Protein AF-A0A7G9YB62-F1 (afdb_monomer_lite)

Radius of gyration: 33.36 Å; chains: 1; bounding box: 78×87×107 Å

pLDDT: mean 81.82, std 16.66, range [33.25, 98.81]

Foldseek 3Di:
DDDPVVVVVVVVVVVVPDDDPVVVVVVVVVVVVVPPDPPPDPDPDDPDDPDLAFAFDFAAQQLEEEEFALPDQFDFPPDDHGGQRVSLRVLQQFQRQDPVPRRTYHYDHFYQPDPPGLQLDQANEFPDQQALQQKAFQDPDDDADRVGFAFALQWWKFKDFCVVFQWPVVQKWKWKADPPPRDIDTDDWDKFADFDDDDPDTDTHHDDPNGMMMTTDRNCVVPAFKIWIWIWTAHPVRHTPDTDTDIHGHLVSMFGHQQYPVRHGRCNSCCRRPLVSVCCQQQPQVNADPVSHGSLLSHFEYEYEASGHQWYFATSLQEQADDVDQQRRFGIAGSQLCQQLSQAPCDPPVPFDWDWAWGDPDPCVVVRTGGTGTGTPSNDFQFDCVQLVLAAPCQPVVVVPDDQDADHHDDAPSVSQVVDDSNSHGHLYAYQYALTSQLSSLLSLLLLCCQAAVAQLLAPVLCVVCVVVVHRDPPDLPVLLVVCNVVVPWDQRSCVSSVHDWADDDPPPVDRQWTWGQFHAPVLPDPDQDDQPPDGDDRGQAGHRVTEGEDQDLCQEDVNPCVHPVNVNSLRSHNKYKGFSDRPPRFHRGDSLQAFRRRQLCSSQQQNYFSSSSRSHGHTGSTHRMHIHHDRSRRHPSVNHDHDPDAWAAPDPVQFDWDWDDAAQFIKTKTKTATDAHSVRRFWWKKKKWKDFVPDPDIDIWIDSHIGSIHMTMGDRHHAQTKMWMWMWIAGSSRRIDTCCVVPNIDIDGHHHPPPDPPPPFPDWFWWDDDPFWTKGDCVPLFLQLFKKKKKWKKFAAALRWAKWKDFVQWTWDWADDPPSKIWTWTGHQADIDIDIDRRPDHGGDIWMWMWIAHVVQGKTFTWIADPVRDIDTPDMDRSGTGRRDGTDDIMIIGDDRGMGIDIMIMISHGHDDDPSNRRDDDRDDDPVVVVVVDD

Secondary structure (DSSP, 8-state):
---HHHHHHHHHHHHHTTS-HHHHHHHHHHHHHHSSS-TT------------PPPPB---GGGEEEEEETT-----TTSPTT-HHHHHHHHHHHHH--TTT----EEEEE--SSTT-GGGSSEE--S--TTTTSEEE-SSS--PPTT---BBTT-EEEEE--TTS-B-GGG-EEEEEETTT--EEE--PEEEEPPEEETTEEE-PPPPTTS-EEEEE-HHHH-SS-EEEEEEEEBTTS-EEEEEEEEEB-GGGEEE-SSTTTS--TTHHHIIIIIHHHHHHHH-GGGS-TTS--HHHH--EEEEETTS-SEEEPPTT------SSTT----EEEHHHHHHTTT--TTTT--PPEEEEEETT-TTGGGTB-EEEEEEGGGS--BSTTT-TTS-TTTTHHHHSS-------PPPHHHHHHHS-GGG---EEEEE--SSHHHHHHHHHHHHHHHHH--GGGSHHHHHHHHHTT-SS---HHHHHHHHHHTT--THHHHHHTTPPP----GGGS------EEEEPGGGS-S------SS-----SEEEEEEE-----TT-BGGGGGGSHHHHHHHTT-SBEEEESSSSTTS----TTTS--HHHHHHHHTBTB-HHHHHHHH-SBSSSSEEEES-TT---BTTT-----SPP--S-GGG-EEEEEEETTEEEEEEE------SSS---BEEEEEEEETT----EEEE--S-BSS-EEEEEEEPTT-EEEEEEEEE-TT--EEEHHHHH-SEEEE---GGGS----PPPPEEPEE-SSEEEE--TT-GGGGTEEEEEEEEE--GGG---EEEEETEEEEEEE-STTEEEEEEEESSS-EEEEEE-SSPTT-EEEEEEEEETTTTEEEEEEE-TTS-EEEEEEE-SS-------EEEEEEE--TT-EEEEEEEESSPPPPPSGGGSS---S--HHHHHHS--

Sequence (936 aa):
MISFDVLILNILSILSKKVSLKKLSCYILSIFFLLAPQGLLAETSDISDVELLLKPFRAGSDQVLVLYNADWRKDVDGSEPGQDSKEVAEYYVRMHTDPITGEKPYLLGLKCVHREKHLNQWVIREKSQDNKNGIVFVGKGKGPKSGEWARDSRHVEIVIDPGKLLIGWDSVEIWCRSDQNVEKKLVSPIISGIPRKKGRKFVYPDIEEDKARCYRFDAHELFKGTVWVIFKAKNRSGKLVRNLKLKYYDRDDFRFSLRGQDGIVDEKHFQEDVAIPVKQFLEDRANALPDGTLLKDHILYIVVCHGLPFSCEGVLGIERGVTSNTGDHGDLGSLEQRLQTLFYDWVRKIVPPVISMYMPGGPDSNKGVRNYRITTAMRYPLVGRRWNPYMHPDAYSFLARKKEVRFINIPHFPEVRKKISPFLFAYGVSRIDGKGPREAKRLIDYSLYASKFLRPEMDRSVRERLKKENKDKIEDLTERLKKAEKENRWGSDEQECLGFRVISSRKRQGILQGIPFLGRPPEDAIDGIGESKDEGNRNYSGFYPGGMDFTVHSSNGWNMGRSSPIWRQVDQGVTMSACGGPAYGGGPHITNATFWDNRILLRYLFRGRDLGECFLLSTYYINWSTSLLGDPLLHPDLSETVLDDTPPRVAGIEDIKIKLKPVMGKYSGTMTIPVISTKFDPEVAKLSVLYSKEGEDIEQTSHWPIYSTQPYVILRNLEPNTTYVYRPVLTDPYGNSTDLTKDFGRLSFRTGSINDEKTSQPSAPRVAKKRSKSWEIDLLRLRKLSEHGTIEVEFIAGENGLMPSIVSENLNLGIEKGQKETIGIFLAVGGPKRKWHLKSPLKEGEKAVLILRWRRFPLTREVLLQAKDGTEFTLAADVRTPWEQKKLRGSIIIKERNQVKILSAKIRDHALPASSEACRIMVPPVDEVAWRNANE

Organism: NCBI:txid2759911

Structure (mmCIF, N/CA/C/O backbone):
data_AF-A0A7G9YB62-F1
#
_entry.id   AF-A0A7G9YB62-F1
#
loop_
_atom_site.group_PDB
_atom_site.id
_atom_site.type_symbol
_atom_site.label_atom_id
_atom_site.label_alt_id
_atom_site.label_comp_id
_atom_site.label_asym_id
_atom_site.label_entity_id
_atom_site.label_seq_id
_atom_site.pdbx_PDB_ins_code
_atom_site.Cartn_x
_atom_site.Cartn_y
_atom_site.Cartn_z
_atom_site.occupancy
_atom_site.B_iso_or_equiv
_atom_site.auth_seq_id
_atom_site.auth_comp_id
_atom_site.auth_asym_id
_atom_site.auth_atom_id
_atom_site.pdbx_PDB_model_num
ATOM 1 N N . MET A 1 1 ? 10.548 -43.958 47.758 1.00 38.34 1 MET A N 1
ATOM 2 C CA . MET A 1 1 ? 9.588 -43.058 47.087 1.00 38.34 1 MET A CA 1
ATOM 3 C C . MET A 1 1 ? 8.482 -42.742 48.078 1.00 38.34 1 MET A C 1
ATOM 5 O O . MET A 1 1 ? 7.785 -43.661 48.482 1.00 38.34 1 MET A O 1
ATOM 9 N N . ILE A 1 2 ? 8.370 -41.496 48.535 1.00 37.69 2 ILE A N 1
ATOM 10 C CA . ILE A 1 2 ? 7.224 -41.048 49.340 1.00 37.69 2 ILE A CA 1
ATOM 11 C C . ILE A 1 2 ? 6.181 -40.545 48.338 1.00 37.69 2 ILE A C 1
ATOM 13 O O . ILE A 1 2 ? 6.526 -39.743 47.471 1.00 37.69 2 ILE A O 1
ATOM 17 N N . SER A 1 3 ? 4.949 -41.062 48.402 1.00 46.03 3 SER A N 1
ATOM 18 C CA . SER A 1 3 ? 3.865 -40.629 47.508 1.00 46.03 3 SER A CA 1
ATOM 19 C C . SER A 1 3 ? 3.613 -39.126 47.686 1.00 46.03 3 SER A C 1
ATOM 21 O O . SER A 1 3 ? 3.644 -38.599 48.802 1.00 46.03 3 SER A O 1
ATOM 23 N N . PHE A 1 4 ? 3.381 -38.436 46.569 1.00 51.47 4 PHE A N 1
ATOM 24 C CA . PHE A 1 4 ? 3.130 -36.994 46.501 1.00 51.47 4 PHE A CA 1
ATOM 25 C C . PHE A 1 4 ? 1.957 -36.561 47.405 1.00 51.47 4 PHE A C 1
ATOM 27 O O . PHE A 1 4 ? 1.976 -35.473 47.984 1.00 51.47 4 PHE A O 1
ATOM 34 N N . ASP A 1 5 ? 0.999 -37.461 47.637 1.00 58.03 5 ASP A N 1
ATOM 35 C CA . ASP A 1 5 ? -0.165 -37.236 48.497 1.00 58.03 5 ASP A CA 1
ATOM 36 C C . ASP A 1 5 ? 0.219 -37.126 49.982 1.00 58.03 5 ASP A C 1
ATOM 38 O O . ASP A 1 5 ? -0.352 -36.325 50.726 1.00 58.03 5 ASP A O 1
ATOM 42 N N . VAL A 1 6 ? 1.256 -37.853 50.415 1.00 61.09 6 VAL A N 1
ATOM 43 C CA . VAL A 1 6 ? 1.770 -37.815 51.797 1.00 61.09 6 VAL A CA 1
ATOM 44 C C . VAL A 1 6 ? 2.523 -36.507 52.076 1.00 61.09 6 VAL A C 1
ATOM 46 O O . VAL A 1 6 ? 2.500 -35.998 53.201 1.00 61.09 6 VAL A O 1
ATOM 49 N N . LEU A 1 7 ? 3.150 -35.912 51.056 1.00 60.59 7 LEU A N 1
ATOM 50 C CA . LEU A 1 7 ? 3.813 -34.610 51.175 1.00 60.59 7 LEU A CA 1
ATOM 51 C C . LEU A 1 7 ? 2.785 -33.472 51.300 1.00 60.59 7 LEU A C 1
ATOM 53 O O . LEU A 1 7 ? 2.936 -32.593 52.151 1.00 60.59 7 LEU A O 1
ATOM 57 N N . ILE A 1 8 ? 1.704 -33.524 50.514 1.00 65.00 8 ILE A N 1
ATOM 58 C CA . ILE A 1 8 ? 0.616 -32.534 50.558 1.00 65.00 8 ILE A CA 1
ATOM 59 C C . ILE A 1 8 ? -0.131 -32.592 51.896 1.00 65.00 8 ILE A C 1
ATOM 61 O O . ILE A 1 8 ? -0.386 -31.548 52.502 1.00 65.00 8 ILE A O 1
ATOM 65 N N . LEU A 1 9 ? -0.422 -33.792 52.407 1.00 63.94 9 LEU A N 1
ATOM 66 C CA . LEU A 1 9 ? -1.101 -33.956 53.696 1.00 63.94 9 LEU A CA 1
ATOM 67 C C . LEU A 1 9 ? -0.257 -33.448 54.877 1.00 63.94 9 LEU A C 1
ATOM 69 O O . LEU A 1 9 ? -0.797 -32.823 55.793 1.00 63.94 9 LEU A O 1
ATOM 73 N N . ASN A 1 10 ? 1.068 -33.614 54.832 1.00 60.91 10 ASN A N 1
ATOM 74 C CA . ASN A 1 10 ? 1.961 -33.066 55.859 1.00 60.91 10 ASN A CA 1
ATOM 75 C C . ASN A 1 10 ? 2.062 -31.533 55.804 1.00 60.91 10 ASN A C 1
ATOM 77 O O . ASN A 1 10 ? 2.041 -30.880 56.849 1.00 60.91 10 ASN A O 1
ATOM 81 N N . ILE A 1 11 ? 2.090 -30.936 54.608 1.00 62.97 11 ILE A N 1
ATOM 82 C CA . ILE A 1 11 ? 2.100 -29.472 54.444 1.00 62.97 11 ILE A CA 1
ATOM 83 C C . ILE A 1 11 ? 0.778 -28.858 54.933 1.00 62.97 11 ILE A C 1
ATOM 85 O O . ILE A 1 11 ? 0.788 -27.848 55.643 1.00 62.97 11 ILE A O 1
ATOM 89 N N . LEU A 1 12 ? -0.360 -29.490 54.632 1.00 59.28 12 LEU A N 1
ATOM 90 C CA . LEU A 1 12 ? -1.677 -29.039 55.096 1.00 59.28 12 LEU A CA 1
ATOM 91 C C . LEU A 1 12 ? -1.842 -29.186 56.619 1.00 59.28 12 LEU A C 1
ATOM 93 O O . LEU A 1 12 ? -2.389 -28.289 57.265 1.00 59.28 12 LEU A O 1
ATOM 97 N N . SER A 1 13 ? -1.299 -30.256 57.209 1.00 57.25 13 SER A N 1
ATOM 98 C CA . SER A 1 13 ? -1.269 -30.463 58.664 1.00 57.25 13 SER A CA 1
ATOM 99 C C . SER A 1 13 ? -0.479 -29.363 59.388 1.00 57.25 13 SER A C 1
ATOM 101 O O . SER A 1 13 ? -0.965 -28.792 60.371 1.00 57.25 13 SER A O 1
ATOM 103 N N . ILE A 1 14 ? 0.688 -28.977 58.853 1.00 62.06 14 ILE A N 1
ATOM 104 C CA . ILE A 1 14 ? 1.547 -27.921 59.416 1.00 62.06 14 ILE A CA 1
ATOM 105 C C . ILE A 1 14 ? 0.903 -26.530 59.278 1.00 62.06 14 ILE A C 1
ATOM 107 O O . ILE A 1 14 ? 0.962 -25.726 60.212 1.00 62.06 14 ILE A O 1
ATOM 111 N N . LEU A 1 15 ? 0.243 -26.245 58.151 1.00 51.72 15 LEU A N 1
ATOM 112 C CA . LEU A 1 15 ? -0.393 -24.946 57.899 1.00 51.72 15 LEU A CA 1
ATOM 113 C C . LEU A 1 15 ? -1.690 -24.737 58.701 1.00 51.72 15 LEU A C 1
ATOM 115 O O . LEU A 1 15 ? -1.999 -23.597 59.060 1.00 51.72 15 LEU A O 1
ATOM 119 N N . SER A 1 16 ? -2.406 -25.810 59.061 1.00 50.75 16 SER A N 1
ATOM 120 C CA . SER A 1 16 ? -3.647 -25.722 59.851 1.00 50.75 16 SER A CA 1
ATOM 121 C C . SER A 1 16 ? -3.439 -25.250 61.299 1.00 50.75 16 SER A C 1
ATOM 123 O O . SER A 1 16 ? -4.364 -24.718 61.910 1.00 50.75 16 SER A O 1
ATOM 125 N N . LYS A 1 17 ? -2.221 -25.377 61.850 1.00 49.78 17 LYS A N 1
ATOM 126 C CA . LYS A 1 17 ? -1.939 -25.069 63.264 1.00 49.78 17 LYS A CA 1
ATOM 127 C C . LYS A 1 17 ? -1.502 -23.626 63.548 1.00 49.78 17 LYS A C 1
ATOM 129 O O . LYS A 1 17 ? -1.354 -23.282 64.717 1.00 49.78 17 LYS A O 1
ATOM 134 N N . LYS A 1 18 ? -1.274 -22.769 62.539 1.00 49.22 18 LYS A N 1
ATOM 135 C CA . LYS A 1 18 ? -0.684 -21.426 62.773 1.00 49.22 18 LYS A CA 1
ATOM 136 C C . LYS A 1 18 ? -1.293 -20.242 62.013 1.00 49.22 18 LYS A C 1
ATOM 138 O O . LYS A 1 18 ? -0.801 -19.127 62.183 1.00 49.22 18 LYS A O 1
ATOM 143 N N . VAL A 1 19 ? -2.348 -20.406 61.209 1.00 50.47 19 VAL A N 1
ATOM 144 C CA . VAL A 1 19 ? -2.863 -19.292 60.384 1.00 50.47 19 VAL A CA 1
ATOM 145 C C . VAL A 1 19 ? -4.393 -19.217 60.380 1.00 50.47 19 VAL A C 1
ATOM 147 O O . VAL A 1 19 ? -5.081 -20.195 60.117 1.00 50.47 19 VAL A O 1
ATOM 150 N N . SER A 1 20 ? -4.928 -18.017 60.637 1.00 64.12 20 SER A N 1
ATOM 151 C CA . SER A 1 20 ? -6.359 -17.685 60.536 1.00 64.12 20 SER A CA 1
ATOM 152 C C . SER A 1 20 ? -6.931 -18.004 59.143 1.00 64.12 20 SER A C 1
ATOM 154 O O . SER A 1 20 ? -6.343 -17.618 58.126 1.00 64.12 20 SER A O 1
ATOM 156 N N . LEU A 1 21 ? -8.112 -18.644 59.103 1.00 47.41 21 LEU A N 1
ATOM 157 C CA . LEU A 1 21 ? -8.792 -19.137 57.890 1.00 47.41 21 LEU A CA 1
ATOM 158 C C . LEU A 1 21 ? -8.896 -18.106 56.747 1.00 47.41 21 LEU A C 1
ATOM 160 O O . LEU A 1 21 ? -8.857 -18.484 55.576 1.00 47.41 21 LEU A O 1
ATOM 164 N N . LYS A 1 22 ? -8.966 -16.799 57.044 1.00 45.22 22 LYS A N 1
ATOM 165 C CA . LYS A 1 22 ? -9.029 -15.752 56.005 1.00 45.22 22 LYS A CA 1
ATOM 166 C C . LYS A 1 22 ? -7.730 -15.604 55.202 1.00 45.22 22 LYS A C 1
ATOM 168 O O . LYS A 1 22 ? -7.796 -15.264 54.024 1.00 45.22 22 LYS A O 1
ATOM 173 N N . LYS A 1 23 ? -6.561 -15.894 55.788 1.00 48.28 23 LYS A N 1
ATOM 174 C CA . LYS A 1 23 ? -5.263 -15.853 55.082 1.00 48.28 23 LYS A CA 1
ATOM 175 C C . LYS A 1 23 ? -4.967 -17.141 54.304 1.00 48.28 23 LYS A C 1
ATOM 177 O O . LYS A 1 23 ? -4.217 -17.090 53.332 1.00 48.28 23 LYS A O 1
ATOM 182 N N . LEU A 1 24 ? -5.593 -18.260 54.678 1.00 49.50 24 LEU A N 1
ATOM 183 C CA . LEU A 1 24 ? -5.421 -19.550 54.004 1.00 49.50 24 LEU A CA 1
ATOM 184 C C . LEU A 1 24 ? -6.049 -19.550 52.596 1.00 49.50 24 LEU A C 1
ATOM 186 O O . LEU A 1 24 ? -5.453 -20.090 51.668 1.00 49.50 24 LEU A O 1
ATOM 190 N N . SER A 1 25 ? -7.184 -18.859 52.399 1.00 46.94 25 SER A N 1
ATOM 191 C CA . SER A 1 25 ? -7.828 -18.782 51.073 1.00 46.94 25 SER A CA 1
ATOM 192 C C . SER A 1 25 ? -6.983 -18.029 50.034 1.00 46.94 25 SER A C 1
ATOM 194 O O . SER A 1 25 ? -6.890 -18.469 48.892 1.00 46.94 25 SER A O 1
ATOM 196 N N . CYS A 1 26 ? -6.269 -16.969 50.434 1.00 45.75 26 CYS A N 1
ATOM 197 C CA . CYS A 1 26 ? -5.375 -16.232 49.534 1.00 45.75 26 CYS A CA 1
ATOM 198 C C . CYS A 1 26 ? -4.106 -17.026 49.173 1.00 45.75 26 CYS A C 1
ATOM 200 O O . CYS A 1 26 ? -3.602 -16.898 48.057 1.00 45.75 26 CYS A O 1
ATOM 202 N N . TYR A 1 27 ? -3.598 -17.864 50.084 1.00 50.22 27 TYR A N 1
ATOM 203 C CA . TYR A 1 27 ? -2.421 -18.703 49.825 1.00 50.22 27 TYR A CA 1
ATOM 204 C C . TYR A 1 27 ? -2.749 -19.916 48.945 1.00 50.22 27 TYR A C 1
ATOM 206 O O . TYR A 1 27 ? -1.989 -20.219 48.029 1.00 50.22 27 TYR A O 1
ATOM 214 N N . ILE A 1 28 ? -3.906 -20.554 49.148 1.00 55.28 28 ILE A N 1
ATOM 215 C CA . ILE A 1 28 ? -4.356 -21.685 48.319 1.00 55.28 28 ILE A CA 1
ATOM 216 C C . ILE A 1 28 ? -4.649 -21.227 46.880 1.00 55.28 28 ILE A C 1
ATOM 218 O O . ILE A 1 28 ? -4.241 -21.902 45.938 1.00 55.28 28 ILE A O 1
ATOM 222 N N . LEU A 1 29 ? -5.246 -20.041 46.691 1.00 45.88 29 LEU A N 1
ATOM 223 C CA . LEU A 1 29 ? -5.448 -19.449 45.358 1.00 45.88 29 LEU A CA 1
ATOM 224 C C . LEU A 1 29 ? -4.134 -19.082 44.651 1.00 45.88 29 LEU A C 1
ATOM 226 O O . LEU A 1 29 ? -4.049 -19.190 43.431 1.00 45.88 29 LEU A O 1
ATOM 230 N N . SER A 1 30 ? -3.100 -18.695 45.403 1.00 45.25 30 SER A N 1
ATOM 231 C CA . SER A 1 30 ? -1.781 -18.371 44.840 1.00 45.25 30 SER A CA 1
ATOM 232 C C . SER A 1 30 ? -0.988 -19.627 44.452 1.00 45.25 30 SER A C 1
ATOM 234 O O . SER A 1 30 ? -0.287 -19.618 43.445 1.00 45.25 30 SER A O 1
ATOM 236 N N . ILE A 1 31 ? -1.139 -20.725 45.203 1.00 48.31 31 ILE A N 1
ATOM 237 C CA . ILE A 1 31 ? -0.506 -22.021 44.906 1.00 48.31 31 ILE A CA 1
ATOM 238 C C . ILE A 1 31 ? -1.196 -22.714 43.719 1.00 48.31 31 ILE A C 1
ATOM 240 O O . ILE A 1 31 ? -0.510 -23.259 42.857 1.00 48.31 31 ILE A O 1
ATOM 244 N N . PHE A 1 32 ? -2.525 -22.610 43.590 1.00 45.00 32 PHE A N 1
ATOM 245 C CA . PHE A 1 32 ? -3.248 -23.121 42.415 1.00 45.00 32 PHE A CA 1
ATOM 246 C C . PHE A 1 32 ? -2.905 -22.371 41.117 1.00 45.00 32 PHE A C 1
ATOM 248 O O . PHE A 1 32 ? -2.881 -22.984 40.053 1.00 45.00 32 PHE A O 1
ATOM 255 N N . PHE A 1 33 ? -2.577 -21.075 41.189 1.00 44.78 33 PHE A N 1
ATOM 256 C CA . PHE A 1 33 ? -2.125 -20.299 40.024 1.00 44.78 33 PHE A CA 1
ATOM 257 C C . PHE A 1 33 ? -0.659 -20.545 39.636 1.00 44.78 33 PHE A C 1
ATOM 259 O O . PHE A 1 33 ? -0.267 -20.225 38.516 1.00 44.78 33 PHE A O 1
ATOM 266 N N . LEU A 1 34 ? 0.146 -21.118 40.535 1.00 41.97 34 LEU A N 1
ATOM 267 C CA . LEU A 1 34 ? 1.539 -21.493 40.269 1.00 41.97 34 LEU A CA 1
ATOM 268 C C . LEU A 1 34 ? 1.695 -22.948 39.794 1.00 41.97 34 LEU A C 1
ATOM 270 O O . LEU A 1 34 ? 2.742 -23.280 39.247 1.00 41.97 34 LEU A O 1
ATOM 274 N N . LEU A 1 35 ? 0.670 -23.798 39.950 1.00 39.25 35 LEU A N 1
ATOM 275 C CA . LEU A 1 35 ? 0.743 -25.239 39.657 1.00 39.25 35 LEU A CA 1
ATOM 276 C C . LEU A 1 35 ? -0.116 -25.727 38.470 1.00 39.25 35 LEU A C 1
ATOM 278 O O . LEU A 1 35 ? -0.207 -26.931 38.245 1.00 39.25 35 LEU A O 1
ATOM 282 N N . ALA A 1 36 ? -0.675 -24.840 37.641 1.00 35.72 36 ALA A N 1
ATOM 283 C CA . ALA A 1 36 ? -1.277 -25.223 36.356 1.00 35.72 36 ALA A CA 1
ATOM 284 C C . ALA A 1 36 ? -0.990 -24.160 35.272 1.00 35.72 36 ALA A C 1
ATOM 286 O O . ALA A 1 36 ? -1.405 -23.017 35.469 1.00 35.72 36 ALA A O 1
ATOM 287 N N . PRO A 1 37 ? -0.314 -24.462 34.134 1.00 42.97 37 PRO A N 1
ATOM 288 C CA . PRO A 1 37 ? 0.098 -25.759 33.588 1.00 42.97 37 PRO A CA 1
ATOM 289 C C . PRO A 1 37 ? 1.634 -25.930 33.522 1.00 42.97 37 PRO A C 1
ATOM 291 O O . PRO A 1 37 ? 2.310 -25.253 32.750 1.00 42.97 37 PRO A O 1
ATOM 294 N N . GLN A 1 38 ? 2.186 -26.890 34.270 1.00 37.06 38 GLN A N 1
ATOM 295 C CA . GLN A 1 38 ? 3.526 -27.457 34.006 1.00 37.06 38 GLN A CA 1
ATOM 296 C C . GLN A 1 38 ? 3.478 -28.939 33.584 1.00 37.06 38 GLN A C 1
ATOM 298 O O . GLN A 1 38 ? 4.510 -29.574 33.414 1.00 37.06 38 GLN A O 1
ATOM 303 N N . GLY A 1 39 ? 2.288 -29.493 33.336 1.00 33.38 39 GLY A N 1
ATOM 304 C CA . GLY A 1 39 ? 2.102 -30.881 32.893 1.00 33.38 39 GLY A CA 1
ATOM 305 C C . GLY A 1 39 ? 2.281 -31.104 31.388 1.00 33.38 39 GLY A C 1
ATOM 306 O O . GLY A 1 39 ? 1.464 -31.801 30.795 1.00 33.38 39 GLY A O 1
ATOM 307 N N . LEU A 1 40 ? 3.282 -30.480 30.755 1.00 37.03 40 LEU A N 1
ATOM 308 C CA . LEU A 1 40 ? 3.636 -30.768 29.356 1.00 37.03 40 LEU A CA 1
ATOM 309 C C . LEU A 1 40 ? 5.114 -30.481 29.033 1.00 37.03 40 LEU A C 1
ATOM 311 O O . LEU A 1 40 ? 5.416 -29.981 27.959 1.00 37.03 40 LEU A O 1
ATOM 315 N N . LEU A 1 41 ? 6.040 -30.728 29.966 1.00 39.62 41 LEU A N 1
ATOM 316 C CA . LEU A 1 41 ? 7.488 -30.629 29.721 1.00 39.62 41 LEU A CA 1
ATOM 317 C C . LEU A 1 41 ? 8.256 -31.578 30.658 1.00 39.62 41 LEU A C 1
ATOM 319 O O . LEU A 1 41 ? 8.868 -31.121 31.618 1.00 39.62 41 LEU A O 1
ATOM 323 N N . ALA A 1 42 ? 8.205 -32.890 30.416 1.00 39.88 42 ALA A N 1
ATOM 324 C CA . ALA A 1 42 ? 9.139 -33.841 31.030 1.00 39.88 42 ALA A CA 1
ATOM 325 C C . ALA A 1 42 ? 9.167 -35.186 30.281 1.00 39.88 42 ALA A C 1
ATOM 327 O O . ALA A 1 42 ? 8.807 -36.214 30.835 1.00 39.88 42 ALA A O 1
ATOM 328 N N . GLU A 1 43 ? 9.626 -35.167 29.031 1.00 36.06 43 GLU A N 1
ATOM 329 C CA . GLU A 1 43 ? 10.357 -36.288 28.424 1.00 36.06 43 GLU A CA 1
ATOM 330 C C . GLU A 1 43 ? 11.536 -35.678 27.660 1.00 36.06 43 GLU A C 1
ATOM 332 O O . GLU A 1 43 ? 11.480 -35.405 26.466 1.00 36.06 43 GLU A O 1
ATOM 337 N N . THR A 1 44 ? 12.598 -35.351 28.393 1.00 42.25 44 THR A N 1
ATOM 338 C CA . THR A 1 44 ? 13.920 -35.091 27.817 1.00 42.25 44 THR A CA 1
ATOM 339 C C . THR A 1 44 ? 14.678 -36.412 27.802 1.00 42.25 44 THR A C 1
ATOM 341 O O . THR A 1 44 ? 15.540 -36.654 28.644 1.00 42.25 44 THR A O 1
ATOM 344 N N . SER A 1 45 ? 14.294 -37.294 26.884 1.00 37.66 45 SER A N 1
ATOM 345 C CA . SER A 1 45 ? 15.210 -38.283 26.321 1.00 37.66 45 SER A CA 1
ATOM 346 C C . SER A 1 45 ? 16.028 -37.585 25.238 1.00 37.66 45 SER A C 1
ATOM 348 O O . SER A 1 45 ? 15.444 -36.848 24.446 1.00 37.66 45 SER A O 1
ATOM 350 N N . ASP A 1 46 ? 17.343 -37.797 25.237 1.00 39.25 46 ASP A N 1
ATOM 351 C CA . ASP A 1 46 ? 18.325 -37.366 24.234 1.00 39.25 46 ASP A CA 1
ATOM 352 C C . ASP A 1 46 ? 17.739 -37.042 22.845 1.00 39.25 46 ASP A C 1
ATOM 354 O O . ASP A 1 46 ? 17.661 -37.897 21.962 1.00 39.25 46 ASP A O 1
ATOM 358 N N . ILE A 1 47 ? 17.377 -35.774 22.624 1.00 42.31 47 ILE A N 1
ATOM 359 C CA . ILE A 1 47 ? 17.247 -35.211 21.278 1.00 42.31 47 ILE A CA 1
ATOM 360 C C . ILE A 1 47 ? 18.658 -34.779 20.895 1.00 42.31 47 ILE A C 1
ATOM 362 O O . ILE A 1 47 ? 19.037 -33.614 21.009 1.00 42.31 47 ILE A O 1
ATOM 366 N N . SER A 1 48 ? 19.456 -35.768 20.511 1.00 37.62 48 SER A N 1
ATOM 367 C CA . SER A 1 48 ? 20.608 -35.541 19.651 1.00 37.62 48 SER A CA 1
ATOM 368 C C . SER A 1 48 ? 20.098 -34.875 18.372 1.00 37.62 48 SER A C 1
ATOM 370 O O . SER A 1 48 ? 19.234 -35.421 17.694 1.00 37.62 48 SER A O 1
ATOM 372 N N . ASP A 1 49 ? 20.557 -33.650 18.119 1.00 39.19 49 ASP A N 1
ATOM 373 C CA . ASP A 1 49 ? 20.674 -33.010 16.803 1.00 39.19 49 ASP A CA 1
ATOM 374 C C . ASP A 1 49 ? 19.544 -33.245 15.778 1.00 39.19 49 ASP A C 1
ATOM 376 O O . ASP A 1 49 ? 19.796 -33.340 14.577 1.00 39.19 49 ASP A O 1
ATOM 380 N N . VAL A 1 50 ? 18.274 -33.275 16.202 1.00 43.91 50 VAL A N 1
ATOM 381 C CA . VAL A 1 50 ? 17.161 -33.085 15.265 1.00 43.91 50 VAL A CA 1
ATOM 382 C C . VAL A 1 50 ? 17.192 -31.614 14.886 1.00 43.91 50 VAL A C 1
ATOM 384 O O . VAL A 1 50 ? 16.704 -30.761 15.630 1.00 43.91 50 VAL A O 1
ATOM 387 N N . GLU A 1 51 ? 17.856 -31.335 13.765 1.00 51.16 51 GLU A N 1
ATOM 388 C CA . GLU A 1 51 ? 17.995 -30.029 13.136 1.00 51.16 51 GLU A CA 1
ATOM 389 C C . GLU A 1 51 ? 16.750 -29.166 13.387 1.00 51.16 51 GLU A C 1
ATOM 391 O O . GLU A 1 51 ? 15.666 -29.402 12.851 1.00 51.16 51 GLU A O 1
ATOM 396 N N . LEU A 1 52 ? 16.924 -28.121 14.202 1.00 53.00 52 LEU A N 1
ATOM 397 C CA . LEU A 1 52 ? 15.977 -27.021 14.415 1.00 53.00 52 LEU A CA 1
ATOM 398 C C . LEU A 1 52 ? 15.781 -26.184 13.132 1.00 53.00 52 LEU A C 1
ATOM 400 O O . LEU A 1 52 ? 15.488 -24.993 13.211 1.00 53.00 52 LEU A O 1
ATOM 404 N N . LEU A 1 53 ? 15.954 -26.779 11.952 1.00 65.19 53 LEU A N 1
ATOM 405 C CA . LEU A 1 53 ? 15.811 -26.104 10.679 1.00 65.19 53 LEU A CA 1
ATOM 406 C C . LEU A 1 53 ? 14.340 -25.772 10.448 1.00 65.19 53 LEU A C 1
ATOM 408 O O . LEU A 1 53 ? 13.425 -26.594 10.596 1.00 65.19 53 LEU A O 1
ATOM 412 N N . LEU A 1 54 ? 14.115 -24.509 10.111 1.00 79.19 54 LEU A N 1
ATOM 413 C CA . LEU A 1 54 ? 12.804 -24.020 9.748 1.00 79.19 54 LEU A CA 1
ATOM 414 C C . LEU A 1 54 ? 12.383 -24.688 8.443 1.00 79.19 54 LEU A C 1
ATOM 416 O O . LEU A 1 54 ? 13.048 -24.534 7.427 1.00 79.19 54 LEU A O 1
ATOM 420 N N . LYS A 1 55 ? 11.274 -25.428 8.467 1.00 83.50 55 LYS A N 1
ATOM 421 C CA . LYS A 1 55 ? 10.776 -26.082 7.254 1.00 83.50 55 LYS A CA 1
ATOM 422 C C . LYS A 1 55 ? 10.216 -25.026 6.298 1.00 83.50 55 LYS A C 1
ATOM 424 O O . LYS A 1 55 ? 9.344 -24.279 6.767 1.00 83.50 55 LYS A O 1
ATOM 429 N N . PRO A 1 56 ? 10.640 -24.972 5.024 1.00 90.12 56 PRO A N 1
ATOM 430 C CA . PRO A 1 56 ? 10.016 -24.108 4.027 1.00 90.12 56 PRO A CA 1
ATOM 431 C C . PRO A 1 56 ? 8.549 -24.504 3.831 1.00 90.12 56 PRO A C 1
ATOM 433 O O . PRO A 1 56 ? 8.155 -25.640 4.109 1.00 90.12 56 PRO A O 1
ATOM 436 N N . PHE A 1 57 ? 7.727 -23.551 3.406 1.00 92.25 57 PHE A N 1
ATOM 437 C CA . PHE A 1 57 ? 6.315 -23.751 3.101 1.00 92.25 57 PHE A CA 1
ATOM 438 C C . PHE A 1 57 ? 5.931 -22.881 1.916 1.00 92.25 57 PHE A C 1
ATOM 440 O O . PHE A 1 57 ? 6.083 -21.659 1.969 1.00 92.25 57 PHE A O 1
ATOM 447 N N . ARG A 1 58 ? 5.361 -23.531 0.905 1.00 93.62 58 ARG A N 1
ATOM 448 C CA . ARG A 1 58 ? 4.829 -22.889 -0.284 1.00 93.62 58 ARG A CA 1
ATOM 449 C C . ARG A 1 58 ? 3.396 -23.346 -0.494 1.00 93.62 58 ARG A C 1
ATOM 451 O O . ARG A 1 58 ? 3.142 -24.540 -0.656 1.00 93.62 58 ARG A O 1
ATOM 458 N N . ALA A 1 59 ? 2.475 -22.399 -0.502 1.00 95.31 59 ALA A N 1
ATOM 459 C CA . ALA A 1 59 ? 1.086 -22.648 -0.815 1.00 95.31 59 ALA A CA 1
ATOM 460 C C . ALA A 1 59 ? 0.918 -23.047 -2.288 1.00 95.31 59 ALA A C 1
ATOM 462 O O . ALA A 1 59 ? 1.604 -22.545 -3.187 1.00 95.31 59 ALA A O 1
ATOM 463 N N . GLY A 1 60 ? -0.037 -23.945 -2.521 1.00 94.56 60 GLY A N 1
ATOM 464 C CA . GLY A 1 60 ? -0.506 -24.307 -3.851 1.00 94.56 60 GLY A CA 1
ATOM 465 C C . GLY A 1 60 ? -1.113 -23.108 -4.575 1.00 94.56 60 GLY A C 1
ATOM 466 O O . GLY A 1 60 ? -1.579 -22.141 -3.968 1.00 94.56 60 GLY A O 1
ATOM 467 N N . SER A 1 61 ? -1.126 -23.173 -5.905 1.00 95.25 61 SER A N 1
ATOM 468 C CA . SER A 1 61 ? -1.656 -22.071 -6.725 1.00 95.25 61 SER A CA 1
ATOM 469 C C . SER A 1 61 ? -3.167 -21.919 -6.536 1.00 95.25 61 SER A C 1
ATOM 471 O O . SER A 1 61 ? -3.697 -20.813 -6.558 1.00 95.25 61 SER A O 1
ATOM 473 N N . ASP A 1 62 ? -3.847 -23.029 -6.278 1.00 97.19 62 ASP A N 1
ATOM 474 C CA . ASP A 1 62 ? -5.263 -23.140 -5.945 1.00 97.19 62 ASP A CA 1
ATOM 475 C C . ASP A 1 62 ? -5.587 -22.776 -4.479 1.00 97.19 62 ASP A C 1
ATOM 477 O O . ASP A 1 62 ? -6.749 -22.658 -4.109 1.00 97.19 62 ASP A O 1
ATOM 481 N N . GLN A 1 63 ? -4.594 -22.501 -3.630 1.00 97.81 63 GLN A N 1
ATOM 482 C CA . GLN A 1 63 ? -4.813 -22.042 -2.250 1.00 97.81 63 GLN A CA 1
ATOM 483 C C . GLN A 1 63 ? -4.995 -20.518 -2.140 1.00 97.81 63 GLN A C 1
ATOM 485 O O . GLN A 1 63 ? -4.968 -19.953 -1.038 1.00 97.81 63 GLN A O 1
ATOM 490 N N . VAL A 1 64 ? -5.198 -19.840 -3.273 1.00 98.44 64 VAL A N 1
ATOM 491 C CA . VAL A 1 64 ? -5.340 -18.385 -3.373 1.00 98.44 64 VAL A CA 1
ATOM 492 C C . VAL A 1 64 ? -6.676 -18.003 -4.000 1.00 98.44 64 VAL A C 1
ATOM 494 O O . VAL A 1 64 ? -7.058 -18.520 -5.049 1.00 98.44 64 VAL A O 1
ATOM 497 N N . LEU A 1 65 ? -7.364 -17.044 -3.377 1.00 98.81 65 LEU A N 1
ATOM 498 C CA . LEU A 1 65 ? -8.535 -16.371 -3.936 1.00 98.81 65 LEU A CA 1
ATOM 499 C C . LEU A 1 65 ? -8.170 -14.944 -4.357 1.00 98.81 65 LEU A C 1
ATOM 501 O O . LEU A 1 65 ? -7.789 -14.119 -3.530 1.00 98.81 65 LEU A O 1
ATOM 505 N N . VAL A 1 66 ? -8.348 -14.632 -5.634 1.00 98.75 66 VAL A N 1
ATOM 506 C CA . VAL A 1 66 ? -8.098 -13.316 -6.222 1.00 98.75 66 VAL A CA 1
ATOM 507 C C . VAL A 1 66 ? -9.413 -12.559 -6.372 1.00 98.75 66 VAL A C 1
ATOM 509 O O . VAL A 1 66 ? -10.340 -13.014 -7.044 1.00 98.75 66 VAL A O 1
ATOM 512 N N . LEU A 1 67 ? -9.487 -11.380 -5.759 1.00 98.75 67 LEU A N 1
ATOM 513 C CA . LEU A 1 67 ? -10.639 -10.486 -5.811 1.00 98.75 67 LEU A CA 1
ATOM 514 C C . LEU A 1 67 ? -10.356 -9.320 -6.754 1.00 98.75 67 LEU A C 1
ATOM 516 O O . LEU A 1 67 ? -9.359 -8.615 -6.595 1.00 98.75 67 LEU A O 1
ATOM 520 N N . TYR A 1 68 ? -11.278 -9.060 -7.677 1.00 97.81 68 TYR A N 1
ATOM 521 C CA . TYR A 1 68 ? -11.229 -7.886 -8.550 1.00 97.81 68 TYR A CA 1
ATOM 522 C C . TYR A 1 68 ? -12.565 -7.145 -8.566 1.00 97.81 68 TYR A C 1
ATOM 524 O O . TYR A 1 68 ? -13.618 -7.706 -8.266 1.00 97.81 68 TYR A O 1
ATOM 532 N N . ASN A 1 69 ? -12.531 -5.861 -8.909 1.00 96.31 69 ASN A N 1
ATOM 533 C CA . ASN A 1 69 ? -13.721 -5.030 -9.023 1.00 96.31 69 ASN A CA 1
ATOM 534 C C . ASN A 1 69 ? -14.316 -5.190 -10.421 1.00 96.31 69 ASN A C 1
ATOM 536 O O . ASN A 1 69 ? -13.843 -4.553 -11.358 1.00 96.31 69 ASN A O 1
ATOM 540 N N . ALA A 1 70 ? -15.364 -5.996 -10.570 1.00 95.19 70 ALA A N 1
ATOM 541 C CA . ALA A 1 70 ? -16.016 -6.248 -11.852 1.00 95.19 70 ALA A CA 1
ATOM 542 C C . ALA A 1 70 ? -16.786 -5.032 -12.414 1.00 95.19 70 ALA A C 1
ATOM 544 O O . ALA A 1 70 ? -17.088 -5.018 -13.607 1.00 95.19 70 ALA A O 1
ATOM 545 N N . ASP A 1 71 ? -17.051 -4.001 -11.603 1.00 91.00 71 ASP A N 1
ATOM 546 C CA . ASP A 1 71 ? -17.676 -2.737 -12.025 1.00 91.00 71 ASP A CA 1
ATOM 547 C C . ASP A 1 71 ? -16.668 -1.644 -12.409 1.00 91.00 71 ASP A C 1
ATOM 549 O O . ASP A 1 71 ? -17.059 -0.518 -12.769 1.00 91.00 71 ASP A O 1
ATOM 553 N N . TRP A 1 72 ? -15.371 -1.947 -12.338 1.00 88.50 72 TRP A N 1
ATOM 554 C CA . TRP A 1 72 ? -14.327 -1.035 -12.772 1.00 88.50 72 TRP A CA 1
ATOM 555 C C . TRP A 1 72 ? -14.392 -0.836 -14.288 1.00 88.50 72 TRP A C 1
ATOM 557 O O . TRP A 1 72 ? -14.430 -1.793 -15.053 1.00 88.50 72 TRP A O 1
ATOM 567 N N . ARG A 1 73 ? -14.441 0.429 -14.717 1.00 81.69 73 ARG A N 1
ATOM 568 C CA . ARG A 1 73 ? -14.544 0.830 -16.135 1.00 81.69 73 ARG A CA 1
ATOM 569 C C . ARG A 1 73 ? -13.544 1.915 -16.523 1.00 81.69 73 ARG A C 1
ATOM 571 O O . ARG A 1 73 ? -13.768 2.642 -17.489 1.00 81.69 73 ARG A O 1
ATOM 578 N N . LYS A 1 74 ? -12.553 2.166 -15.668 1.00 75.50 74 LYS A N 1
ATOM 579 C CA . LYS A 1 74 ? -11.499 3.121 -15.999 1.00 75.50 74 LYS A CA 1
ATOM 580 C C . LYS A 1 74 ? -10.410 2.346 -16.714 1.00 75.50 74 LYS A C 1
ATOM 582 O O . LYS A 1 74 ? -10.031 1.296 -16.210 1.00 75.50 74 LYS A O 1
ATOM 587 N N . ASP A 1 75 ? -9.930 2.949 -17.791 1.00 69.94 75 ASP A N 1
ATOM 588 C CA . ASP A 1 75 ? -8.740 2.526 -18.508 1.00 69.94 75 ASP A CA 1
ATOM 589 C C . ASP A 1 75 ? -7.675 3.598 -18.285 1.00 69.94 75 ASP A C 1
ATOM 591 O O . ASP A 1 75 ? -7.943 4.803 -18.431 1.00 69.94 75 ASP A O 1
ATOM 595 N N . VAL A 1 76 ? -6.475 3.180 -17.909 1.00 69.31 76 VAL A N 1
ATOM 596 C CA . VAL A 1 76 ? -5.308 4.062 -17.829 1.00 69.31 76 VAL A CA 1
ATOM 597 C C . VAL A 1 76 ? -4.370 3.801 -19.002 1.00 69.31 76 VAL A C 1
ATOM 599 O O . VAL A 1 76 ? -4.291 2.704 -19.536 1.00 69.31 76 VAL A O 1
ATOM 602 N N . ASP A 1 77 ? -3.623 4.820 -19.429 1.00 57.91 77 ASP A N 1
ATOM 603 C CA . ASP A 1 77 ? -2.680 4.653 -20.541 1.00 57.91 77 ASP A CA 1
ATOM 604 C C . ASP A 1 77 ? -1.705 3.484 -20.292 1.00 57.91 77 ASP A C 1
ATOM 606 O O . ASP A 1 77 ? -0.947 3.496 -19.321 1.00 57.91 77 ASP A O 1
ATOM 610 N N . GLY A 1 78 ? -1.705 2.510 -21.209 1.00 58.75 78 GLY A N 1
ATOM 611 C CA . GLY A 1 78 ? -0.870 1.306 -21.140 1.00 58.75 78 GLY A CA 1
ATOM 612 C C . GLY A 1 78 ? -1.579 0.047 -20.632 1.00 58.75 78 GLY A C 1
ATOM 613 O O . GLY A 1 78 ? -0.912 -0.977 -20.532 1.00 58.75 78 GLY A O 1
ATOM 614 N N . SER A 1 79 ? -2.878 0.116 -20.327 1.00 67.31 79 SER A N 1
ATOM 615 C CA . SER A 1 79 ? -3.731 -1.042 -20.043 1.00 67.31 79 SER A CA 1
ATOM 616 C C . SER A 1 79 ? -4.476 -1.547 -21.282 1.00 67.31 79 SER A C 1
ATOM 618 O O . SER A 1 79 ? -4.528 -0.864 -22.315 1.00 67.31 79 SER A O 1
ATOM 620 N N . GLU A 1 80 ? -5.034 -2.753 -21.183 1.00 72.75 80 GLU A N 1
ATOM 621 C CA . GLU A 1 80 ? -5.978 -3.270 -22.171 1.00 72.75 80 GLU A CA 1
ATOM 622 C C . GLU A 1 80 ? -7.317 -2.518 -22.049 1.00 72.75 80 GLU A C 1
ATOM 624 O O . GLU A 1 80 ? -7.777 -2.256 -20.935 1.00 72.75 80 GLU A O 1
ATOM 629 N N . PRO A 1 81 ? -7.987 -2.164 -23.162 1.00 70.62 81 PRO A N 1
ATOM 630 C CA . PRO A 1 81 ? -9.264 -1.462 -23.094 1.00 70.62 81 PRO A CA 1
ATOM 631 C C . PRO A 1 81 ? -10.334 -2.243 -22.312 1.00 70.62 81 PRO A C 1
ATOM 633 O O . PRO A 1 81 ? -10.625 -3.401 -22.618 1.00 70.62 81 PRO A O 1
ATOM 636 N N . GLY A 1 82 ? -11.004 -1.577 -21.370 1.00 73.50 82 GLY A N 1
ATOM 637 C CA . GLY A 1 82 ? -12.283 -1.982 -20.793 1.00 73.50 82 GLY A CA 1
ATOM 638 C C . GLY A 1 82 ? -12.284 -2.283 -19.292 1.00 73.50 82 GLY A C 1
ATOM 639 O O . GLY A 1 82 ? -13.295 -1.990 -18.643 1.00 73.50 82 GLY A O 1
ATOM 640 N N . GLN A 1 83 ? -11.239 -2.915 -18.737 1.00 88.12 83 GLN A N 1
ATOM 641 C CA . GLN A 1 83 ? -11.291 -3.468 -17.373 1.00 88.12 83 GLN A CA 1
ATOM 642 C C . GLN A 1 83 ? -9.896 -3.702 -16.737 1.00 88.12 83 GLN A C 1
ATOM 644 O O . GLN A 1 83 ? -9.447 -4.842 -16.586 1.00 88.12 83 GLN A O 1
ATOM 649 N N . ASP A 1 84 ? -9.245 -2.629 -16.272 1.00 90.25 84 ASP A N 1
ATOM 650 C CA . ASP A 1 84 ? -7.913 -2.699 -15.634 1.00 90.25 84 ASP A CA 1
ATOM 651 C C . ASP A 1 84 ? -7.839 -3.649 -14.416 1.00 90.25 84 ASP A C 1
ATOM 653 O O . ASP A 1 84 ? -6.820 -4.293 -14.173 1.00 90.25 84 ASP A O 1
ATOM 657 N N . SER A 1 85 ? -8.901 -3.733 -13.608 1.00 94.12 85 SER A N 1
ATOM 658 C CA . SER A 1 85 ? -8.931 -4.548 -12.381 1.00 94.12 85 SER A CA 1
ATOM 659 C C . SER A 1 85 ? -8.871 -6.049 -12.691 1.00 94.12 85 SER A C 1
ATOM 661 O O . SER A 1 85 ? -8.107 -6.803 -12.088 1.00 94.12 85 SER A O 1
ATOM 663 N N . LYS A 1 86 ? -9.655 -6.467 -13.683 1.00 95.44 86 LYS A N 1
ATOM 664 C CA . LYS A 1 86 ? -9.751 -7.818 -14.216 1.00 95.44 86 LYS A CA 1
ATOM 665 C C . LYS A 1 86 ? -8.479 -8.173 -14.971 1.00 95.44 86 LYS A C 1
ATOM 667 O O . LYS A 1 86 ? -7.980 -9.271 -14.777 1.00 95.44 86 LYS A O 1
ATOM 672 N N . GLU A 1 87 ? -7.915 -7.243 -15.741 1.00 94.75 87 GLU A N 1
ATOM 673 C CA . GLU A 1 87 ? -6.632 -7.435 -16.425 1.00 94.75 87 GLU A CA 1
ATOM 674 C C . GLU A 1 87 ? -5.513 -7.807 -15.436 1.00 94.75 87 GLU A C 1
ATOM 676 O O . GLU A 1 87 ? -4.735 -8.725 -15.695 1.00 94.75 87 GLU A O 1
ATOM 681 N N . VAL A 1 88 ? -5.429 -7.125 -14.286 1.00 96.19 88 VAL A N 1
ATOM 682 C CA . VAL A 1 88 ? -4.457 -7.461 -13.226 1.00 96.19 88 VAL A CA 1
ATOM 683 C C . VAL A 1 88 ? -4.755 -8.827 -12.619 1.00 96.19 88 VAL A C 1
ATOM 685 O O . VAL A 1 88 ? -3.834 -9.611 -12.403 1.00 96.19 88 VAL A O 1
ATOM 688 N N . ALA A 1 89 ? -6.023 -9.125 -12.353 1.00 97.81 89 ALA A N 1
ATOM 689 C CA . ALA A 1 89 ? -6.411 -10.374 -11.716 1.00 97.81 89 ALA A CA 1
ATOM 690 C C . ALA A 1 89 ? -6.195 -11.595 -12.629 1.00 97.81 89 ALA A C 1
ATOM 692 O O . ALA A 1 89 ? -5.654 -12.605 -12.188 1.00 97.81 89 ALA A O 1
ATOM 693 N N . GLU A 1 90 ? -6.524 -11.493 -13.917 1.00 97.44 90 GLU A N 1
ATOM 694 C CA . GLU A 1 90 ? -6.237 -12.527 -14.919 1.00 97.44 90 GLU A CA 1
ATOM 695 C C . GLU A 1 90 ? -4.733 -12.690 -15.144 1.00 97.44 90 GLU A C 1
ATOM 697 O O . GLU A 1 90 ? -4.253 -13.812 -15.303 1.00 97.44 90 GLU A O 1
ATOM 702 N N . TYR A 1 91 ? -3.970 -11.592 -15.098 1.00 97.06 91 TYR A N 1
ATOM 703 C CA . TYR A 1 91 ? -2.511 -11.658 -15.121 1.00 97.06 91 TYR A CA 1
ATOM 704 C C . TYR A 1 91 ? -1.966 -12.421 -13.910 1.00 97.06 91 TYR A C 1
ATOM 706 O O . TYR A 1 91 ? -1.134 -13.304 -14.090 1.00 97.06 91 TYR A O 1
ATOM 714 N N . TYR A 1 92 ? -2.470 -12.145 -12.700 1.00 98.19 92 TYR A N 1
ATOM 715 C CA . TYR A 1 92 ? -2.101 -12.882 -11.487 1.00 98.19 92 TYR A CA 1
ATOM 716 C C . TYR A 1 92 ? -2.391 -14.377 -11.628 1.00 98.19 92 TYR A C 1
ATOM 718 O O . TYR A 1 92 ? -1.497 -15.197 -11.429 1.00 98.19 92 TYR A O 1
ATOM 726 N N . VAL A 1 93 ? -3.614 -14.735 -12.038 1.00 98.25 93 VAL A N 1
ATOM 727 C CA . VAL A 1 93 ? -4.013 -16.135 -12.248 1.00 98.25 93 VAL A CA 1
ATOM 728 C C . VAL A 1 93 ? -3.093 -16.805 -13.263 1.00 98.25 93 VAL A C 1
ATOM 730 O O . VAL A 1 93 ? -2.585 -17.888 -12.992 1.00 98.25 93 VAL A O 1
ATOM 733 N N . ARG A 1 94 ? -2.826 -16.164 -14.407 1.00 97.19 94 ARG A N 1
ATOM 734 C CA . ARG A 1 94 ? -1.958 -16.720 -15.453 1.00 97.19 94 ARG A CA 1
ATOM 735 C C . ARG A 1 94 ? -0.532 -16.947 -14.961 1.00 97.19 94 ARG A C 1
ATOM 737 O O . ARG A 1 94 ? 0.018 -18.015 -15.198 1.00 97.19 94 ARG A O 1
ATOM 744 N N . MET A 1 95 ? 0.055 -15.959 -14.291 1.00 96.94 95 MET A N 1
ATOM 745 C CA . MET A 1 95 ? 1.441 -16.030 -13.824 1.00 96.94 95 MET A CA 1
ATOM 746 C C . MET A 1 95 ? 1.634 -17.028 -12.676 1.00 96.94 95 MET A C 1
ATOM 748 O O . MET A 1 95 ? 2.743 -17.517 -12.484 1.00 96.94 95 MET A O 1
ATOM 752 N N . HIS A 1 96 ? 0.566 -17.370 -11.951 1.00 97.12 96 HIS A N 1
ATOM 753 C CA . HIS A 1 96 ? 0.600 -18.373 -10.885 1.00 97.12 96 HIS A CA 1
ATOM 754 C C . HIS A 1 96 ? -0.002 -19.721 -11.263 1.00 97.12 96 HIS A C 1
ATOM 756 O O . HIS A 1 96 ? 0.148 -20.661 -10.492 1.00 97.12 96 HIS A O 1
ATOM 762 N N . THR A 1 97 ? -0.614 -19.868 -12.439 1.00 96.81 97 THR A N 1
ATOM 763 C CA . THR A 1 97 ? -1.110 -21.171 -12.906 1.00 96.81 97 THR A CA 1
ATOM 764 C C . THR A 1 97 ? 0.054 -22.152 -13.011 1.00 96.81 97 THR A C 1
ATOM 766 O O . THR A 1 97 ? 1.091 -21.847 -13.603 1.00 96.81 97 THR A O 1
ATOM 769 N N . ASP A 1 98 ? -0.104 -23.323 -12.408 1.00 92.12 98 ASP A N 1
ATOM 770 C CA . ASP A 1 98 ? 0.804 -24.439 -12.600 1.00 92.12 98 ASP A CA 1
ATOM 771 C C . ASP A 1 98 ? 0.548 -25.070 -13.986 1.00 92.12 98 ASP A C 1
ATOM 773 O O . ASP A 1 98 ? -0.557 -25.541 -14.252 1.00 92.12 98 ASP A O 1
ATOM 777 N N . PRO A 1 99 ? 1.525 -25.062 -14.905 1.00 89.06 99 PRO A N 1
ATOM 778 C CA . PRO A 1 99 ? 1.377 -25.596 -16.250 1.00 89.06 99 PRO A CA 1
ATOM 779 C C . PRO A 1 99 ? 1.369 -27.127 -16.276 1.00 89.06 99 PRO A C 1
ATOM 781 O O . PRO A 1 99 ? 0.958 -27.689 -17.287 1.00 89.06 99 PRO A O 1
ATOM 784 N N . ILE A 1 100 ? 1.831 -27.795 -15.211 1.00 91.25 100 ILE A N 1
ATOM 785 C CA . ILE A 1 100 ? 1.858 -29.257 -15.107 1.00 91.25 100 ILE A CA 1
ATOM 786 C C . ILE A 1 100 ? 0.512 -29.753 -14.581 1.00 91.25 100 ILE A C 1
ATOM 788 O O . ILE A 1 100 ? -0.115 -30.603 -15.210 1.00 91.25 100 ILE A O 1
ATOM 792 N N . THR A 1 101 ? 0.059 -29.229 -13.440 1.00 92.69 101 THR A N 1
ATOM 793 C CA . THR A 1 101 ? -1.184 -29.698 -12.798 1.00 92.69 101 THR A CA 1
ATOM 794 C C . THR A 1 101 ? -2.430 -28.979 -13.316 1.00 92.69 101 THR A C 1
ATOM 796 O O . THR A 1 101 ? -3.540 -29.492 -13.186 1.00 92.69 101 THR A O 1
ATOM 799 N N . GLY A 1 102 ? -2.275 -27.789 -13.903 1.00 93.44 102 GLY A N 1
ATOM 800 C CA . GLY A 1 102 ? -3.383 -26.902 -14.264 1.00 93.44 102 GLY A CA 1
ATOM 801 C C . GLY A 1 102 ? -4.008 -26.178 -13.066 1.00 93.44 102 GLY A C 1
ATOM 802 O O . GLY A 1 102 ? -4.937 -25.383 -13.253 1.00 93.44 102 GLY A O 1
ATOM 803 N N . GLU A 1 103 ? -3.515 -26.426 -11.847 1.00 95.25 103 GLU A N 1
ATOM 804 C CA . GLU A 1 103 ? -3.954 -25.731 -10.640 1.00 95.25 103 GLU A CA 1
ATOM 805 C C . GLU A 1 103 ? -3.669 -24.239 -10.764 1.00 95.25 103 GLU A C 1
ATOM 807 O O . GLU A 1 103 ? -2.603 -23.802 -11.204 1.00 95.25 103 GLU A O 1
ATOM 812 N N . LYS A 1 104 ? -4.639 -23.423 -10.368 1.00 97.25 104 LYS A N 1
ATOM 813 C CA . LYS A 1 104 ? -4.567 -21.977 -10.540 1.00 97.25 104 LYS A CA 1
ATOM 814 C C . LYS A 1 104 ? -5.335 -21.260 -9.442 1.00 97.25 104 LYS A C 1
ATOM 816 O O . LYS A 1 104 ? -6.287 -21.836 -8.912 1.00 97.25 104 LYS A O 1
ATOM 821 N N . PRO A 1 105 ? -4.994 -19.993 -9.163 1.00 98.38 105 PRO A N 1
ATOM 822 C CA . PRO A 1 105 ? -5.765 -19.191 -8.229 1.00 98.38 105 PRO A CA 1
ATOM 823 C C . PRO A 1 105 ? -7.233 -19.091 -8.643 1.00 98.38 105 PRO A C 1
ATOM 825 O O . PRO A 1 105 ? -7.561 -18.933 -9.825 1.00 98.38 105 PRO A O 1
ATOM 828 N N . TYR A 1 106 ? -8.117 -19.134 -7.651 1.00 98.62 106 TYR A N 1
ATOM 829 C CA . TYR A 1 106 ? -9.538 -18.882 -7.840 1.00 98.62 106 TYR A CA 1
ATOM 830 C C . TYR A 1 106 ? -9.764 -17.393 -8.084 1.00 98.62 106 TYR A C 1
ATOM 832 O O . TYR A 1 106 ? -9.098 -16.546 -7.491 1.00 98.62 106 TYR A O 1
ATOM 840 N N . LEU A 1 107 ? -10.720 -17.057 -8.947 1.00 98.25 107 LEU A N 1
ATOM 841 C CA . LEU A 1 107 ? -10.969 -15.682 -9.369 1.00 98.25 107 LEU A CA 1
ATOM 842 C C . LEU A 1 107 ? -12.422 -15.288 -9.093 1.00 98.25 107 LEU A C 1
ATOM 844 O O . LEU A 1 107 ? -13.342 -15.903 -9.631 1.00 98.25 107 LEU A O 1
ATOM 848 N N . LEU A 1 108 ? -12.628 -14.224 -8.313 1.00 98.56 108 LEU A N 1
ATOM 849 C CA . LEU A 1 108 ? -13.952 -13.693 -7.987 1.00 98.56 108 LEU A CA 1
ATOM 850 C C . LEU A 1 108 ? -14.061 -12.205 -8.342 1.00 98.56 108 LEU A C 1
ATOM 852 O O . LEU A 1 108 ? -13.343 -11.352 -7.818 1.00 98.56 108 LEU A O 1
ATOM 856 N N . GLY A 1 109 ? -15.012 -11.898 -9.225 1.00 97.88 109 GLY A N 1
ATOM 857 C CA . GLY A 1 109 ? -15.366 -10.531 -9.594 1.00 97.88 109 GLY A CA 1
ATOM 858 C C . GLY A 1 109 ? -16.451 -9.975 -8.687 1.00 97.88 109 GLY A C 1
ATOM 859 O O . GLY A 1 109 ? -17.602 -10.400 -8.769 1.00 97.88 109 GLY A O 1
ATOM 860 N N . LEU A 1 110 ? -16.099 -8.997 -7.859 1.00 97.75 110 LEU A N 1
ATOM 861 C CA . LEU A 1 110 ? -17.038 -8.307 -6.982 1.00 97.75 110 LEU A CA 1
ATOM 862 C C . LEU A 1 110 ? -17.806 -7.245 -7.766 1.00 97.75 110 LEU A C 1
ATOM 864 O O . LEU A 1 110 ? -17.213 -6.451 -8.499 1.00 97.75 110 LEU A O 1
ATOM 868 N N . LYS A 1 111 ? -19.128 -7.229 -7.599 1.00 95.31 111 LYS A N 1
ATOM 869 C CA . LYS A 1 111 ? -20.026 -6.228 -8.179 1.00 95.31 111 LYS A CA 1
ATOM 870 C C . LYS A 1 111 ? -20.774 -5.530 -7.063 1.00 95.31 111 LYS A C 1
ATOM 872 O O . LYS A 1 111 ? -21.216 -6.167 -6.112 1.00 95.31 111 LYS A O 1
ATOM 877 N N . CYS A 1 112 ? -20.941 -4.229 -7.213 1.00 93.81 112 CYS A N 1
ATOM 878 C CA . CYS A 1 112 ? -21.803 -3.451 -6.359 1.00 93.81 112 CYS A CA 1
ATOM 879 C C . CYS A 1 112 ? -23.249 -3.838 -6.676 1.00 93.81 112 CYS A C 1
ATOM 881 O O . CYS A 1 112 ? -23.735 -3.629 -7.791 1.00 93.81 112 CYS A O 1
ATOM 883 N N . VAL A 1 113 ? -23.951 -4.403 -5.695 1.00 92.62 113 VAL A N 1
ATOM 884 C CA . VAL A 1 113 ? -25.375 -4.744 -5.856 1.00 92.62 113 VAL A CA 1
ATOM 885 C C . VAL A 1 113 ? -26.242 -3.481 -5.885 1.00 92.62 113 VAL A C 1
ATOM 887 O O . VAL A 1 113 ? -27.389 -3.486 -6.337 1.00 92.62 113 VAL A O 1
ATOM 890 N N . HIS A 1 114 ? -25.656 -2.365 -5.459 1.00 85.44 114 HIS A N 1
ATOM 891 C CA . HIS A 1 114 ? -26.235 -1.039 -5.457 1.00 85.44 114 HIS A CA 1
ATOM 892 C C . HIS A 1 114 ? -25.901 -0.311 -6.764 1.00 85.44 114 HIS A C 1
ATOM 894 O O . HIS A 1 114 ? -24.764 -0.298 -7.233 1.00 85.44 114 HIS A O 1
ATOM 900 N N . ARG A 1 115 ? -26.858 0.425 -7.337 1.00 76.56 115 ARG A N 1
ATOM 901 C CA . ARG A 1 115 ? -26.620 1.268 -8.533 1.00 76.56 115 ARG A CA 1
ATOM 902 C C . ARG A 1 115 ? -25.664 2.456 -8.276 1.00 76.56 115 ARG A C 1
ATOM 904 O O . ARG A 1 115 ? -25.475 3.295 -9.153 1.00 76.56 115 ARG A O 1
ATOM 911 N N . GLU A 1 116 ? -25.064 2.524 -7.089 1.00 74.19 116 GLU A N 1
ATOM 912 C CA . GLU A 1 116 ? -24.260 3.625 -6.547 1.00 74.19 116 GLU A CA 1
ATOM 913 C C . GLU A 1 116 ? -22.740 3.425 -6.732 1.00 74.19 116 GLU A C 1
ATOM 915 O O . GLU A 1 116 ? -21.955 4.324 -6.421 1.00 74.19 116 GLU A O 1
ATOM 920 N N . LYS A 1 117 ? -22.312 2.289 -7.315 1.00 85.44 117 LYS A N 1
ATOM 921 C CA . LYS A 1 117 ? -20.906 1.976 -7.652 1.00 85.44 117 LYS A CA 1
ATOM 922 C C . LYS A 1 117 ? -19.945 2.140 -6.461 1.00 85.44 117 LYS A C 1
ATOM 924 O O . LYS A 1 117 ? -18.868 2.722 -6.620 1.00 85.44 117 LYS A O 1
ATOM 929 N N . HIS A 1 118 ? -20.306 1.633 -5.279 1.00 90.69 118 HIS A N 1
ATOM 930 C CA . HIS A 1 118 ? -19.481 1.731 -4.064 1.00 90.69 118 HIS A CA 1
ATOM 931 C C . HIS A 1 118 ? -18.059 1.199 -4.269 1.00 90.69 118 HIS A C 1
ATOM 933 O O . HIS A 1 118 ? -17.099 1.839 -3.848 1.00 90.69 118 HIS A O 1
ATOM 939 N N . LEU A 1 119 ? -17.912 0.085 -4.993 1.00 92.38 119 LEU A N 1
ATOM 940 C CA . LEU A 1 119 ? -16.611 -0.528 -5.277 1.00 92.38 119 LEU A CA 1
ATOM 941 C C . LEU A 1 119 ? -15.676 0.367 -6.109 1.00 92.38 119 LEU A C 1
ATOM 943 O O . LEU A 1 119 ? -14.463 0.207 -6.053 1.00 92.38 119 LEU A O 1
ATOM 947 N N . ASN A 1 120 ? -16.206 1.352 -6.844 1.00 88.50 120 ASN A N 1
ATOM 948 C CA . ASN A 1 120 ? -15.394 2.289 -7.632 1.00 88.50 120 ASN A CA 1
ATOM 949 C C . ASN A 1 120 ? -14.912 3.496 -6.809 1.00 88.50 120 ASN A C 1
ATOM 951 O O . ASN A 1 120 ? -14.225 4.378 -7.341 1.00 88.50 120 ASN A O 1
ATOM 955 N N . GLN A 1 121 ? -15.309 3.575 -5.539 1.00 88.62 121 GLN A N 1
ATOM 956 C CA . GLN A 1 121 ? -14.857 4.592 -4.602 1.00 88.62 121 GLN A CA 1
ATOM 957 C C . GLN A 1 121 ? -13.622 4.103 -3.844 1.00 88.62 121 GLN A C 1
ATOM 959 O O . GLN A 1 121 ? -13.359 2.914 -3.726 1.00 88.62 121 GLN A O 1
ATOM 964 N N . TRP A 1 122 ? -12.848 5.038 -3.296 1.00 85.75 122 TRP A N 1
ATOM 965 C CA . TRP A 1 122 ? -11.675 4.686 -2.494 1.00 85.75 122 TRP A CA 1
ATOM 966 C C . TRP A 1 122 ? -12.051 4.124 -1.106 1.00 85.75 122 TRP A C 1
ATOM 968 O O . TRP A 1 122 ? -11.240 3.426 -0.500 1.00 85.75 122 TRP A O 1
ATOM 978 N N . VAL A 1 123 ? -13.271 4.411 -0.628 1.00 88.69 123 VAL A N 1
ATOM 979 C CA . VAL A 1 123 ? -13.883 3.886 0.605 1.00 88.69 123 VAL A CA 1
ATOM 980 C C . VAL A 1 123 ? -15.278 3.362 0.295 1.00 88.69 123 VAL A C 1
ATOM 982 O O . VAL A 1 123 ? -16.056 4.072 -0.343 1.00 88.69 123 VAL A O 1
ATOM 985 N N . ILE A 1 124 ? -15.616 2.182 0.816 1.00 91.19 124 ILE A N 1
ATOM 986 C CA . ILE A 1 124 ? -17.006 1.713 0.897 1.00 91.19 124 ILE A CA 1
ATOM 987 C C . ILE A 1 124 ? -17.687 2.473 2.035 1.00 91.19 124 ILE A C 1
ATOM 989 O O . ILE A 1 124 ? -17.360 2.269 3.206 1.00 91.19 124 ILE A O 1
ATOM 993 N N . ARG A 1 125 ? -18.572 3.404 1.670 1.00 87.44 125 ARG A N 1
ATOM 994 C CA . ARG A 1 125 ? -19.339 4.226 2.613 1.00 87.44 125 ARG A CA 1
ATOM 995 C C . ARG A 1 125 ? -20.637 3.548 2.986 1.00 87.44 125 ARG A C 1
ATOM 997 O O . ARG A 1 125 ? -21.256 2.900 2.144 1.00 87.44 125 ARG A O 1
ATOM 1004 N N . GLU A 1 126 ? -21.076 3.787 4.209 1.00 86.12 126 GLU A N 1
ATOM 1005 C CA . GLU A 1 126 ? -22.249 3.133 4.774 1.00 86.12 126 GLU A CA 1
ATOM 1006 C C . GLU A 1 126 ? -23.417 4.109 4.886 1.00 86.12 126 GLU A C 1
ATOM 1008 O O . GLU A 1 126 ? -23.248 5.308 5.126 1.00 86.12 126 GLU A O 1
ATOM 1013 N N . LYS A 1 127 ? -24.635 3.603 4.663 1.00 82.94 127 LYS A N 1
ATOM 1014 C CA . LYS A 1 127 ? -25.844 4.436 4.729 1.00 82.94 127 LYS A CA 1
ATOM 1015 C C . LYS A 1 127 ? -26.268 4.705 6.170 1.00 82.94 127 LYS A C 1
ATOM 1017 O O . LYS A 1 127 ? -26.653 5.832 6.484 1.00 82.94 127 LYS A O 1
ATOM 1022 N N . SER A 1 128 ? -26.227 3.676 7.021 1.00 80.25 128 SER A N 1
ATOM 1023 C CA . SER A 1 128 ? -26.484 3.855 8.450 1.00 80.25 128 SER A CA 1
ATOM 1024 C C . SER A 1 128 ? -25.239 4.390 9.146 1.00 80.25 128 SER A C 1
ATOM 1026 O O . SER A 1 128 ? -24.110 4.100 8.762 1.00 80.25 128 SER A O 1
ATOM 1028 N N . GLN A 1 129 ? -25.467 5.250 10.131 1.00 74.50 129 GLN A N 1
ATOM 1029 C CA . GLN A 1 129 ? -24.446 5.936 10.917 1.00 74.50 129 GLN A CA 1
ATOM 1030 C C . GLN A 1 129 ? -24.843 5.978 12.405 1.00 74.50 129 GLN A C 1
ATOM 1032 O O . GLN A 1 129 ? -24.186 6.660 13.202 1.00 74.50 129 GLN A O 1
ATOM 1037 N N . ASP A 1 130 ? -25.944 5.316 12.777 1.00 74.62 130 ASP A N 1
ATOM 1038 C CA . ASP A 1 130 ? -26.563 5.415 14.100 1.00 74.62 130 ASP A CA 1
ATOM 1039 C C . ASP A 1 130 ? -25.826 4.568 15.152 1.00 74.62 130 ASP A C 1
ATOM 1041 O O . ASP A 1 130 ? -25.868 4.895 16.341 1.00 74.62 130 ASP A O 1
ATOM 1045 N N . ASN A 1 131 ? -25.047 3.571 14.721 1.00 75.06 131 ASN A N 1
ATOM 1046 C CA . ASN A 1 131 ? -24.324 2.655 15.599 1.00 75.06 131 ASN A CA 1
ATOM 1047 C C . ASN A 1 131 ? -22.814 2.588 15.351 1.00 75.06 131 ASN A C 1
ATOM 1049 O O . ASN A 1 131 ? -22.089 1.677 15.750 1.00 75.06 131 ASN A O 1
ATOM 1053 N N . LYS A 1 132 ? -22.282 3.745 14.959 1.00 72.75 132 LYS A N 1
ATOM 1054 C CA . LYS A 1 132 ? -20.862 4.127 15.020 1.00 72.75 132 LYS A CA 1
ATOM 1055 C C . LYS A 1 132 ? -20.106 3.776 16.315 1.00 72.75 132 LYS A C 1
ATOM 1057 O O . LYS A 1 132 ? -18.878 3.876 16.341 1.00 72.75 132 LYS A O 1
ATOM 1062 N N . ASN A 1 133 ? -20.799 3.467 17.412 1.00 75.38 133 ASN A N 1
ATOM 1063 C CA . ASN A 1 133 ? -20.212 3.104 18.706 1.00 75.38 133 ASN A CA 1
ATOM 1064 C C . ASN A 1 133 ? -20.257 1.611 19.019 1.00 75.38 133 ASN A C 1
ATOM 1066 O O . ASN A 1 133 ? -19.711 1.250 20.064 1.00 75.38 133 ASN A O 1
ATOM 1070 N N . GLY A 1 134 ? -20.893 0.803 18.164 1.00 83.00 134 GLY A N 1
ATOM 1071 C CA . GLY A 1 134 ? -21.144 -0.623 18.364 1.00 83.00 134 GLY A CA 1
ATOM 1072 C C . GLY A 1 134 ? -22.089 -0.928 19.524 1.00 83.00 134 GLY A C 1
ATOM 1073 O O . GLY A 1 134 ? -22.013 -2.014 20.091 1.00 83.00 134 GLY A O 1
ATOM 1074 N N . ILE A 1 135 ? -22.918 0.031 19.940 1.00 87.25 135 ILE A N 1
ATOM 1075 C CA . ILE A 1 135 ? -23.842 -0.110 21.063 1.00 87.25 135 ILE A CA 1
ATOM 1076 C C . ILE A 1 135 ? -25.240 0.420 20.738 1.00 87.25 135 ILE A C 1
ATOM 1078 O O . ILE A 1 135 ? -25.400 1.422 20.047 1.00 87.25 135 ILE A O 1
ATOM 1082 N N . VAL A 1 136 ? -26.242 -0.191 21.361 1.00 91.44 136 VAL A N 1
ATOM 1083 C CA . VAL A 1 136 ? -27.633 0.270 21.382 1.00 91.44 136 VAL A CA 1
ATOM 1084 C C . VAL A 1 136 ? -28.062 0.571 22.817 1.00 91.44 136 VAL A C 1
ATOM 1086 O O . VAL A 1 136 ? -27.653 -0.118 23.755 1.00 91.44 136 VAL A O 1
ATOM 1089 N N . PHE A 1 137 ? -28.871 1.615 22.992 1.00 92.81 137 PHE A N 1
ATOM 1090 C CA . PHE A 1 137 ? -29.499 1.939 24.271 1.00 92.81 137 PHE A CA 1
ATOM 1091 C C . PHE A 1 137 ? -30.733 1.053 24.489 1.00 92.81 137 PHE A C 1
ATOM 1093 O O . PHE A 1 137 ? -31.658 1.070 23.681 1.00 92.81 137 PHE A O 1
ATOM 1100 N N . VAL A 1 138 ? -30.740 0.305 25.589 1.00 94.19 138 VAL A N 1
ATOM 1101 C CA . VAL A 1 138 ? -31.816 -0.594 26.040 1.00 94.19 138 VAL A CA 1
ATOM 1102 C C . VAL A 1 138 ? -32.443 -0.146 27.367 1.00 94.19 138 VAL A C 1
ATOM 1104 O O . VAL A 1 138 ? -33.319 -0.828 27.898 1.00 94.19 138 VAL A O 1
ATOM 1107 N N . GLY A 1 139 ? -31.987 0.979 27.924 1.00 91.75 139 GLY A N 1
ATOM 1108 C CA . GLY A 1 139 ? -32.551 1.568 29.136 1.00 91.75 139 GLY A CA 1
ATOM 1109 C C . GLY A 1 139 ? -33.954 2.136 28.935 1.00 91.75 139 GLY A C 1
ATOM 1110 O O . GLY A 1 139 ? -34.443 2.299 27.815 1.00 91.75 139 GLY A O 1
ATOM 1111 N N . LYS A 1 140 ? -34.616 2.497 30.039 1.00 87.88 140 LYS A N 1
ATOM 1112 C CA . LYS A 1 140 ? -35.921 3.172 29.971 1.00 87.88 140 LYS A CA 1
ATOM 1113 C C . LYS A 1 140 ? -35.745 4.645 29.590 1.00 87.88 140 LYS A C 1
ATOM 1115 O O . LYS A 1 140 ? -34.898 5.341 30.153 1.00 87.88 140 LYS A O 1
ATOM 1120 N N . GLY A 1 141 ? -36.621 5.139 28.716 1.00 85.75 141 GLY A N 1
ATOM 1121 C CA . GLY A 1 141 ? -36.665 6.538 28.287 1.00 85.75 141 GLY A CA 1
ATOM 1122 C C . GLY A 1 141 ? -36.063 6.763 26.900 1.00 85.75 141 GLY A C 1
ATOM 1123 O O . GLY A 1 141 ? -35.888 5.833 26.117 1.00 85.75 141 GLY A O 1
ATOM 1124 N N . LYS A 1 142 ? -35.775 8.027 26.571 1.00 87.00 142 LYS A N 1
ATOM 1125 C CA . LYS A 1 142 ? -35.178 8.387 25.279 1.00 87.00 142 LYS A CA 1
ATOM 1126 C C . LYS A 1 142 ? -33.661 8.233 25.346 1.00 87.00 142 LYS A C 1
ATOM 1128 O O . LYS A 1 142 ? -32.997 9.012 26.041 1.00 87.00 142 LYS A O 1
ATOM 1133 N N . GLY A 1 143 ? -33.146 7.277 24.577 1.00 87.50 143 GLY A N 1
ATOM 1134 C CA . GLY A 1 143 ? -31.715 7.116 24.332 1.00 87.50 143 GLY A CA 1
ATOM 1135 C C . GLY A 1 143 ? -31.072 8.348 23.674 1.00 87.50 143 GLY A C 1
ATOM 1136 O O . GLY A 1 143 ? -31.769 9.312 23.329 1.00 87.50 143 GLY A O 1
ATOM 1137 N N . PRO A 1 144 ? -29.740 8.339 23.517 1.00 86.44 144 PRO A N 1
ATOM 1138 C CA . PRO A 1 144 ? -29.028 9.398 22.811 1.00 86.44 144 PRO A CA 1
ATOM 1139 C C . PRO A 1 144 ? -29.515 9.496 21.362 1.00 86.44 144 PRO A C 1
ATOM 1141 O O . PRO A 1 144 ? -29.720 8.482 20.699 1.00 86.44 144 PRO A O 1
ATOM 1144 N N . LYS A 1 145 ? -29.707 10.719 20.858 1.00 79.88 145 LYS A N 1
ATOM 1145 C CA . LYS A 1 145 ? -30.014 10.945 19.438 1.00 79.88 145 LYS A CA 1
ATOM 1146 C C . LYS A 1 145 ? -28.840 10.520 18.549 1.00 79.88 145 LYS A C 1
ATOM 1148 O O . LYS A 1 145 ? -27.700 10.452 19.005 1.00 79.88 145 LYS A O 1
ATOM 1153 N N . SER A 1 146 ? -29.096 10.332 17.254 1.00 65.25 146 SER A N 1
ATOM 1154 C CA . SER A 1 146 ? -28.022 10.138 16.271 1.00 65.25 146 SER A CA 1
ATOM 1155 C C . SER A 1 146 ? -27.001 11.285 16.352 1.00 65.25 146 SER A C 1
ATOM 1157 O O . SER A 1 146 ? -27.368 12.462 16.356 1.00 65.25 146 SER A O 1
ATOM 1159 N N . GLY A 1 147 ? -25.722 10.936 16.514 1.00 62.56 147 GLY A N 1
ATOM 1160 C CA . GLY A 1 147 ? -24.625 11.887 16.740 1.00 62.56 147 GLY A CA 1
ATOM 1161 C C . GLY A 1 147 ? -24.521 12.470 18.160 1.00 62.56 147 GLY A C 1
ATOM 1162 O O . GLY A 1 147 ? -23.537 13.151 18.460 1.00 62.56 147 GLY A O 1
ATOM 1163 N N . GLU A 1 148 ? -25.476 12.200 19.057 1.00 67.88 148 GLU A N 1
ATOM 1164 C CA . GLU A 1 148 ? -25.395 12.588 20.467 1.00 67.88 148 GLU A CA 1
ATOM 1165 C C . GLU A 1 148 ? -24.389 11.701 21.211 1.00 67.88 148 GLU A C 1
ATOM 1167 O O . GLU A 1 148 ? -24.335 10.479 21.066 1.00 67.88 148 GLU A O 1
ATOM 1172 N N . TRP A 1 149 ? -23.568 12.333 22.043 1.00 75.56 149 TRP A N 1
ATOM 1173 C CA . TRP A 1 149 ? -22.570 11.640 22.843 1.00 75.56 149 TRP A CA 1
ATOM 1174 C C . TRP A 1 149 ? -23.217 11.081 24.110 1.00 75.56 149 TRP A C 1
ATOM 1176 O O . TRP A 1 149 ? -23.656 11.841 24.977 1.00 75.56 149 TRP A O 1
ATOM 1186 N N . ALA A 1 150 ? -23.231 9.756 24.236 1.00 87.12 150 ALA A N 1
ATOM 1187 C CA . ALA A 1 150 ? -23.652 9.072 25.451 1.00 87.12 150 ALA A CA 1
ATOM 1188 C C . ALA A 1 150 ? -22.593 9.260 26.553 1.00 87.12 150 ALA A C 1
ATOM 1190 O O . ALA A 1 150 ? -21.603 8.527 26.594 1.00 87.12 150 ALA A O 1
ATOM 1191 N N . ARG A 1 151 ? -22.764 10.286 27.400 1.00 91.81 151 ARG A N 1
ATOM 1192 C CA . ARG A 1 151 ? -21.880 10.538 28.551 1.00 91.81 151 ARG A CA 1
ATOM 1193 C C . ARG A 1 151 ? -22.179 9.556 29.669 1.00 91.81 151 ARG A C 1
ATOM 1195 O O . ARG A 1 151 ? -23.343 9.384 30.004 1.00 91.81 151 ARG A O 1
ATOM 1202 N N . ASP A 1 152 ? -21.152 8.980 30.272 1.00 94.44 152 ASP A N 1
ATOM 1203 C CA . ASP A 1 152 ? -21.329 8.025 31.368 1.00 94.44 152 ASP A CA 1
ATOM 1204 C C . ASP A 1 152 ? -21.621 8.724 32.701 1.00 94.44 152 ASP A C 1
ATOM 1206 O O . ASP A 1 152 ? -20.803 9.508 33.192 1.00 94.44 152 ASP A O 1
ATOM 1210 N N . SER A 1 153 ? -22.783 8.441 33.292 1.00 95.94 153 SER A N 1
ATOM 1211 C CA . SER A 1 153 ? -23.223 8.987 34.582 1.00 95.94 153 SER A CA 1
ATOM 1212 C C . SER A 1 153 ? -22.306 8.615 35.748 1.00 95.94 153 SER A C 1
ATOM 1214 O O . SER A 1 153 ? -22.332 9.297 36.768 1.00 95.94 153 SER A O 1
ATOM 1216 N N . ARG A 1 154 ? -21.465 7.589 35.596 1.00 95.75 154 ARG A N 1
ATOM 1217 C CA . ARG A 1 154 ? -20.485 7.157 36.610 1.00 95.75 154 ARG A CA 1
ATOM 1218 C C . ARG A 1 154 ? -19.228 8.015 36.646 1.00 95.75 154 ARG A C 1
ATOM 1220 O O . ARG A 1 154 ? -18.430 7.929 37.576 1.00 95.75 154 ARG A O 1
ATOM 1227 N N . HIS A 1 155 ? -19.032 8.840 35.620 1.00 94.00 155 HIS A N 1
ATOM 1228 C CA . HIS A 1 155 ? -17.836 9.653 35.447 1.00 94.00 155 HIS A CA 1
ATOM 1229 C C . HIS A 1 155 ? -18.197 11.119 35.197 1.00 94.00 155 HIS A C 1
ATOM 1231 O O . HIS A 1 155 ? -17.780 11.719 34.202 1.00 94.00 155 HIS A O 1
ATOM 1237 N N . VAL A 1 156 ? -18.966 11.718 36.114 1.00 96.12 156 VAL A N 1
ATOM 1238 C CA . VAL A 1 156 ? -19.231 13.158 36.065 1.00 96.12 156 VAL A CA 1
ATOM 1239 C C . VAL A 1 156 ? -18.032 13.907 36.625 1.00 96.12 156 VAL A C 1
ATOM 1241 O O . VAL A 1 156 ? -17.700 13.792 37.803 1.00 96.12 156 VAL A O 1
ATOM 1244 N N . GLU A 1 157 ? -17.382 14.692 35.769 1.00 95.25 157 GLU A N 1
ATOM 1245 C CA . GLU A 1 157 ? -16.197 15.465 36.124 1.00 95.25 157 GLU A CA 1
ATOM 1246 C C . GLU A 1 157 ? -16.246 16.851 35.464 1.00 95.25 157 GLU A C 1
ATOM 1248 O O . GLU A 1 157 ? -16.187 16.986 34.236 1.00 95.25 157 GLU A O 1
ATOM 1253 N N . ILE A 1 158 ? -16.377 17.892 36.292 1.00 95.12 158 ILE A N 1
ATOM 1254 C CA . ILE A 1 158 ? -16.506 19.290 35.862 1.00 95.12 158 ILE A CA 1
ATOM 1255 C C . ILE A 1 158 ? -15.374 20.102 36.489 1.00 95.12 158 ILE A C 1
ATOM 1257 O O . ILE A 1 158 ? -15.297 20.266 37.704 1.00 95.12 158 ILE A O 1
ATOM 1261 N N . VAL A 1 159 ? -14.499 20.619 35.638 1.00 92.56 159 VAL A N 1
ATOM 1262 C CA . VAL A 1 159 ? -13.394 21.507 35.978 1.00 92.56 159 VAL A CA 1
ATOM 1263 C C . VAL A 1 159 ? -13.833 22.950 35.794 1.00 92.56 159 VAL A C 1
ATOM 1265 O O . VAL A 1 159 ? -14.380 23.330 34.759 1.00 92.56 159 VAL A O 1
ATOM 1268 N N . ILE A 1 160 ? -13.555 23.771 36.793 1.00 90.00 160 ILE A N 1
ATOM 1269 C CA . ILE A 1 160 ? -13.739 25.210 36.738 1.00 90.00 160 ILE A CA 1
ATOM 1270 C C . ILE A 1 160 ? -12.394 25.871 36.919 1.00 90.00 160 ILE A C 1
ATOM 1272 O O . ILE A 1 160 ? -11.807 25.797 37.995 1.00 90.00 160 ILE A O 1
ATOM 1276 N N . ASP A 1 161 ? -11.955 26.550 35.868 1.00 85.62 161 ASP A N 1
ATOM 1277 C CA . ASP A 1 161 ? -10.827 27.460 35.928 1.00 85.62 161 ASP A CA 1
ATOM 1278 C C . ASP A 1 161 ? -11.342 28.879 36.212 1.00 85.62 161 ASP A C 1
ATOM 1280 O O . ASP A 1 161 ? -12.148 29.384 35.421 1.00 85.62 161 ASP A O 1
ATOM 1284 N N . PRO A 1 162 ? -10.951 29.514 37.336 1.00 76.75 162 PRO A N 1
ATOM 1285 C CA . PRO A 1 162 ? -11.360 30.874 37.639 1.00 76.75 162 PRO A CA 1
ATOM 1286 C C . PRO A 1 162 ? -10.884 31.851 36.561 1.00 76.75 162 PRO A C 1
ATOM 1288 O O . PRO A 1 162 ? -11.606 32.800 36.266 1.00 76.75 162 PRO A O 1
ATOM 1291 N N . GLY A 1 163 ? -9.744 31.621 35.893 1.00 76.38 163 GLY A N 1
ATOM 1292 C CA . GLY A 1 163 ? -9.209 32.557 34.900 1.00 76.38 163 GLY A CA 1
ATOM 1293 C C . GLY A 1 163 ? -9.199 34.002 35.428 1.00 76.38 163 GLY A C 1
ATOM 1294 O O . GLY A 1 163 ? -8.580 34.289 36.445 1.00 76.38 163 GLY A O 1
ATOM 1295 N N . LYS A 1 164 ? -9.922 34.916 34.758 1.00 66.00 164 LYS A N 1
ATOM 1296 C CA . LYS A 1 164 ? -10.143 36.311 35.215 1.00 66.00 164 LYS A CA 1
ATOM 1297 C C . LYS A 1 164 ? -11.431 36.514 36.036 1.00 66.00 164 LYS A C 1
ATOM 1299 O O . LYS A 1 164 ? -11.735 37.633 36.439 1.00 66.00 164 LYS A O 1
ATOM 1304 N N . LEU A 1 165 ? -12.242 35.477 36.217 1.00 67.69 165 LEU A N 1
ATOM 1305 C CA . LEU A 1 165 ? -13.533 35.534 36.897 1.00 67.69 165 LEU A CA 1
ATOM 1306 C C . LEU A 1 165 ? -13.354 35.135 38.369 1.00 67.69 165 LEU A C 1
ATOM 1308 O O . LEU A 1 165 ? -12.994 34.005 38.678 1.00 67.69 165 LEU A O 1
ATOM 1312 N N . LEU A 1 166 ? -13.650 36.056 39.289 1.00 81.69 166 LEU A N 1
ATOM 1313 C CA . LEU A 1 166 ? -13.632 35.798 40.734 1.00 81.69 166 LEU A CA 1
ATOM 1314 C C . LEU A 1 166 ? -14.835 34.938 41.142 1.00 81.69 166 LEU A C 1
ATOM 1316 O O . LEU A 1 166 ? -15.914 35.456 41.442 1.00 81.69 166 LEU A O 1
ATOM 1320 N N . ILE A 1 167 ? -14.670 33.619 41.121 1.00 87.19 167 ILE A N 1
ATOM 1321 C CA . ILE A 1 167 ? -15.732 32.662 41.454 1.00 87.19 167 ILE A CA 1
ATOM 1322 C C . ILE A 1 167 ? -15.990 32.674 42.962 1.00 87.19 167 ILE A C 1
ATOM 1324 O O . ILE A 1 167 ? -15.064 32.591 43.764 1.00 87.19 167 ILE A O 1
ATOM 1328 N N . GLY A 1 168 ? -17.261 32.783 43.354 1.00 89.56 168 GLY A N 1
ATOM 1329 C CA . GLY A 1 168 ? -17.675 32.537 44.731 1.00 89.56 168 GLY A CA 1
ATOM 1330 C C . GLY A 1 168 ? -17.831 31.035 44.907 1.00 89.56 168 GLY A C 1
ATOM 1331 O O . GLY A 1 168 ? -18.854 30.487 44.505 1.00 89.56 168 GLY A O 1
ATOM 1332 N N . TRP A 1 169 ? -16.816 30.350 45.429 1.00 90.25 169 TRP A N 1
ATOM 1333 C CA . TRP A 1 169 ? -16.798 28.884 45.457 1.00 90.25 169 TRP A CA 1
ATOM 1334 C C . TRP A 1 169 ? -17.954 28.256 46.247 1.00 90.25 169 TRP A C 1
ATOM 1336 O O . TRP A 1 169 ? -18.409 27.175 45.878 1.00 90.25 169 TRP A O 1
ATOM 1346 N N . ASP A 1 170 ? -18.488 28.970 47.237 1.00 90.25 170 ASP A N 1
ATOM 1347 C CA . ASP A 1 170 ? -19.647 28.545 48.037 1.00 90.25 170 ASP A CA 1
ATOM 1348 C C . ASP A 1 170 ? -20.980 28.690 47.288 1.00 90.25 170 ASP A C 1
ATOM 1350 O O . ASP A 1 170 ? -22.005 28.163 47.702 1.00 90.25 170 ASP A O 1
ATOM 1354 N N . SER A 1 171 ? -20.978 29.383 46.146 1.00 91.94 171 SER A N 1
ATOM 1355 C CA . SER A 1 171 ? -22.152 29.517 45.276 1.00 91.94 171 SER A CA 1
ATOM 1356 C C . SER A 1 171 ? -22.297 28.378 44.263 1.00 91.94 171 SER A C 1
ATOM 1358 O O . SER A 1 171 ? -23.173 28.439 43.393 1.00 91.94 171 SER A O 1
ATOM 1360 N N . VAL A 1 172 ? -21.399 27.387 44.305 1.00 93.44 172 VAL A N 1
ATOM 1361 C CA . VAL A 1 172 ? -21.446 26.248 43.393 1.00 93.44 172 VAL A CA 1
ATOM 1362 C C . VAL A 1 172 ? -22.549 25.292 43.817 1.00 93.44 172 VAL A C 1
ATOM 1364 O O . VAL A 1 172 ? -22.489 24.675 44.874 1.00 93.44 172 VAL A O 1
ATOM 1367 N N . GLU A 1 173 ? -23.529 25.122 42.939 1.00 96.50 173 GLU A N 1
ATOM 1368 C CA . GLU A 1 173 ? -24.659 24.227 43.148 1.00 96.50 173 GLU A CA 1
ATOM 1369 C C . GLU A 1 173 ? -24.682 23.171 42.044 1.00 96.50 173 GLU A C 1
ATOM 1371 O O . GLU A 1 173 ? -24.691 23.486 40.847 1.00 96.50 173 GLU A O 1
ATOM 1376 N N . ILE A 1 174 ? -24.712 21.902 42.449 1.00 97.25 174 ILE A N 1
ATOM 1377 C CA . ILE A 1 174 ? -24.794 20.766 41.534 1.00 97.25 174 ILE A CA 1
ATOM 1378 C C . ILE A 1 174 ? -26.028 19.950 41.882 1.00 97.25 174 ILE A C 1
ATOM 1380 O O . ILE A 1 174 ? -26.202 19.519 43.018 1.00 97.25 174 ILE A O 1
ATOM 1384 N N . TRP A 1 175 ? -26.872 19.692 40.889 1.00 97.69 175 TRP A N 1
ATOM 1385 C CA . TRP A 1 175 ? -28.020 18.810 41.038 1.00 97.69 175 TRP A CA 1
ATOM 1386 C C . TRP A 1 175 ? -28.014 17.721 39.983 1.00 97.69 175 TRP A C 1
ATOM 1388 O O . TRP A 1 175 ? -27.690 17.970 38.820 1.00 97.69 175 TRP A O 1
ATOM 1398 N N . CYS A 1 176 ? -28.479 16.544 40.378 1.00 97.12 176 CYS A N 1
ATOM 1399 C CA . CYS A 1 176 ? -28.909 15.511 39.451 1.00 97.12 176 CYS A CA 1
ATOM 1400 C C . CYS A 1 176 ? -30.426 15.514 39.375 1.00 97.12 176 CYS A C 1
ATOM 1402 O O . CYS A 1 176 ? -31.102 15.592 40.399 1.00 97.12 176 CYS A O 1
ATOM 1404 N N . ARG A 1 177 ? -30.965 15.419 38.164 1.00 97.06 177 ARG A N 1
ATOM 1405 C CA . ARG A 1 177 ? -32.390 15.215 37.929 1.00 97.06 177 ARG A CA 1
ATOM 1406 C C . ARG A 1 177 ? -32.587 13.969 37.082 1.00 97.06 177 ARG A C 1
ATOM 1408 O O . ARG A 1 177 ? -32.089 13.935 35.958 1.00 97.06 177 ARG A O 1
ATOM 1415 N N . SER A 1 178 ? -33.313 12.985 37.590 1.00 94.12 178 SER A N 1
ATOM 1416 C CA . SER A 1 178 ? -33.661 11.789 36.821 1.00 94.12 178 SER A CA 1
ATOM 1417 C C . SER A 1 178 ? -34.549 12.152 35.631 1.00 94.12 178 SER A C 1
ATOM 1419 O O . SER A 1 178 ? -35.453 12.982 35.743 1.00 94.12 178 SER A O 1
ATOM 1421 N N . ASP A 1 179 ? -34.279 11.554 34.471 1.00 91.50 179 ASP A N 1
ATOM 1422 C CA . ASP A 1 179 ? -35.117 11.731 33.279 1.00 91.50 179 ASP A CA 1
ATOM 1423 C C . ASP A 1 179 ? -36.409 10.896 33.366 1.00 91.50 179 ASP A C 1
ATOM 1425 O O . ASP A 1 179 ? -37.372 11.192 32.667 1.00 91.50 179 ASP A O 1
ATOM 1429 N N . GLN A 1 180 ? -36.448 9.878 34.239 1.00 87.38 180 GLN A N 1
ATOM 1430 C CA . GLN A 1 180 ? -37.577 8.946 34.362 1.00 87.38 180 GLN A CA 1
ATOM 1431 C C . GLN A 1 180 ? -38.673 9.449 35.306 1.00 87.38 180 GLN A C 1
ATOM 1433 O O . GLN A 1 180 ? -39.845 9.419 34.949 1.00 87.38 180 GLN A O 1
ATOM 1438 N N . ASN A 1 181 ? -38.305 9.898 36.509 1.00 88.81 181 ASN A N 1
ATOM 1439 C CA . ASN A 1 181 ? -39.263 10.323 37.540 1.00 88.81 181 ASN A CA 1
ATOM 1440 C C . ASN A 1 181 ? -39.215 11.836 37.821 1.00 88.81 181 ASN A C 1
ATOM 1442 O O . ASN A 1 181 ? -39.946 12.322 38.676 1.00 88.81 181 ASN A O 1
ATOM 1446 N N . VAL A 1 182 ? -38.359 12.586 37.108 1.00 90.31 182 VAL A N 1
ATOM 1447 C CA . VAL A 1 182 ? -38.180 14.050 37.228 1.00 90.31 182 VAL A CA 1
ATOM 1448 C C . VAL A 1 182 ? -37.685 14.507 38.614 1.00 90.31 182 VAL A C 1
ATOM 1450 O O . VAL A 1 182 ? -37.462 15.700 38.834 1.00 90.31 182 VAL A O 1
ATOM 1453 N N . GLU A 1 183 ? -37.424 13.572 39.530 1.00 94.50 183 GLU A N 1
ATOM 1454 C CA . GLU A 1 183 ? -36.902 13.836 40.866 1.00 94.50 183 GLU A CA 1
ATOM 1455 C C . GLU A 1 183 ? -35.533 14.511 40.771 1.00 94.50 183 GLU A C 1
ATOM 1457 O O . GLU A 1 183 ? -34.699 14.158 39.929 1.00 94.50 183 GLU A O 1
ATOM 1462 N N . LYS A 1 184 ? -35.301 15.502 41.635 1.00 95.81 184 LYS A N 1
ATOM 1463 C CA . LYS A 1 184 ? -34.088 16.316 41.651 1.00 95.81 184 LYS A CA 1
ATOM 1464 C C . LYS A 1 184 ? -33.406 16.209 43.014 1.00 95.81 184 LYS A C 1
ATOM 1466 O O . LYS A 1 184 ? -33.996 16.585 44.020 1.00 95.81 184 LYS A O 1
ATOM 1471 N N . LYS A 1 185 ? -32.148 15.768 43.032 1.00 96.62 185 LYS A N 1
ATOM 1472 C CA . LYS A 1 185 ? -31.306 15.663 44.235 1.00 96.62 185 LYS A CA 1
ATOM 1473 C C . LYS A 1 185 ? -30.131 16.631 44.154 1.00 96.62 185 LYS A C 1
ATOM 1475 O O . LYS A 1 185 ? -29.524 16.785 43.090 1.00 96.62 185 LYS A O 1
ATOM 1480 N N . LEU A 1 186 ? -29.828 17.291 45.270 1.00 94.75 186 LEU A N 1
ATOM 1481 C CA . LEU A 1 186 ? -28.582 18.037 45.438 1.00 94.75 186 LEU A CA 1
ATOM 1482 C C . LEU A 1 186 ? -27.422 17.039 45.539 1.00 94.75 186 LEU A C 1
ATOM 1484 O O . LEU A 1 186 ? -27.566 15.985 46.154 1.00 94.75 186 LEU A O 1
ATOM 1488 N N . VAL A 1 187 ? -26.301 17.351 44.896 1.00 95.00 187 VAL A N 1
ATOM 1489 C CA . VAL A 1 187 ? -25.113 16.495 44.873 1.00 95.00 187 VAL A CA 1
ATOM 1490 C C . VAL A 1 187 ? -24.071 17.035 45.841 1.00 95.00 187 VAL A C 1
ATOM 1492 O O . VAL A 1 187 ? -23.784 18.230 45.823 1.00 95.00 187 VAL A O 1
ATOM 1495 N N . SER A 1 188 ? -23.451 16.135 46.602 1.00 92.94 188 SER A N 1
ATOM 1496 C CA . SER A 1 188 ? -22.241 16.402 47.386 1.00 92.94 188 SER A CA 1
ATOM 1497 C C . SER A 1 188 ? -21.020 15.867 46.627 1.00 92.94 188 SER A C 1
ATOM 1499 O O . SER A 1 188 ? -20.674 14.695 46.782 1.00 92.94 188 SER A O 1
ATOM 1501 N N . PRO A 1 189 ? -20.400 16.658 45.732 1.00 94.56 189 PRO A N 1
ATOM 1502 C CA . PRO A 1 189 ? -19.284 16.190 44.920 1.00 94.56 189 PRO A CA 1
ATOM 1503 C C . PRO A 1 189 ? -18.003 16.043 45.747 1.00 94.56 189 PRO A C 1
ATOM 1505 O O . PRO A 1 189 ? -17.765 16.780 46.701 1.00 94.56 189 PRO A O 1
ATOM 1508 N N . ILE A 1 190 ? -17.109 15.171 45.292 1.00 95.00 190 ILE A N 1
ATOM 1509 C CA . ILE A 1 190 ? -15.702 15.190 45.686 1.00 95.00 190 ILE A CA 1
ATOM 1510 C C . ILE A 1 190 ? -15.049 16.388 44.994 1.00 95.00 190 ILE A C 1
ATOM 1512 O O . ILE A 1 190 ? -15.022 16.467 43.760 1.00 95.00 190 ILE A O 1
ATOM 1516 N N . ILE A 1 191 ? -14.512 17.315 45.785 1.00 94.69 191 ILE A N 1
ATOM 1517 C CA . ILE A 1 191 ? -13.842 18.524 45.298 1.00 94.69 191 ILE A CA 1
ATOM 1518 C C . ILE A 1 191 ? -12.330 18.332 45.419 1.00 94.69 191 ILE A C 1
ATOM 1520 O O . ILE A 1 191 ? -11.829 17.842 46.424 1.00 94.69 191 ILE A O 1
ATOM 1524 N N . SER A 1 192 ? -11.599 18.695 44.371 1.00 94.38 192 SER A N 1
ATOM 1525 C CA . SER A 1 192 ? -10.133 18.600 44.304 1.00 94.38 192 SER A CA 1
ATOM 1526 C C . SER A 1 192 ? -9.567 19.716 43.425 1.00 94.38 192 SER A C 1
ATOM 1528 O O . SER A 1 192 ? -10.333 20.405 42.747 1.00 94.38 192 SER A O 1
ATOM 1530 N N . GLY A 1 193 ? -8.248 19.903 43.396 1.00 91.25 193 GLY A N 1
ATOM 1531 C CA . GLY A 1 193 ? -7.600 20.728 42.373 1.00 91.25 193 GLY A CA 1
ATOM 1532 C C . GLY A 1 193 ? -7.673 20.090 40.975 1.00 91.25 193 GLY A C 1
ATOM 1533 O O . GLY A 1 193 ? -8.130 18.953 40.807 1.00 91.25 193 GLY A O 1
ATOM 1534 N N . ILE A 1 194 ? -7.224 20.810 39.936 1.00 86.31 194 ILE A N 1
ATOM 1535 C CA . ILE A 1 194 ? -7.230 20.274 38.561 1.00 86.31 194 ILE A CA 1
ATOM 1536 C C . ILE A 1 194 ? -6.400 18.981 38.486 1.00 86.31 194 ILE A C 1
ATOM 1538 O O . ILE A 1 194 ? -5.227 18.987 38.877 1.00 86.31 194 ILE A O 1
ATOM 1542 N N . PRO A 1 195 ? -6.948 17.897 37.901 1.00 85.12 195 PRO A N 1
ATOM 1543 C CA . PRO A 1 195 ? -6.196 16.671 37.681 1.00 85.12 195 PRO A CA 1
ATOM 1544 C C . PRO A 1 195 ? -4.947 16.910 36.835 1.00 85.12 195 PRO A C 1
ATOM 1546 O O . PRO A 1 195 ? -5.029 17.323 35.675 1.00 85.12 195 PRO A O 1
ATOM 1549 N N . ARG A 1 196 ? -3.786 16.546 37.378 1.00 83.56 196 ARG A N 1
ATOM 1550 C CA . ARG A 1 196 ? -2.516 16.531 36.648 1.00 83.56 196 ARG A CA 1
ATOM 1551 C C . ARG A 1 196 ? -2.231 15.113 36.174 1.00 83.56 196 ARG A C 1
ATOM 1553 O O . ARG A 1 196 ? -2.381 14.142 36.917 1.00 83.56 196 ARG A O 1
ATOM 1560 N N . LYS A 1 197 ? -1.826 14.967 34.914 1.00 75.19 197 LYS A N 1
ATOM 1561 C CA . LYS A 1 197 ? -1.439 13.661 34.373 1.00 75.19 197 LYS A CA 1
ATOM 1562 C C . LYS A 1 197 ? -0.021 13.333 34.846 1.00 75.19 197 LYS A C 1
ATOM 1564 O O . LYS A 1 197 ? 0.919 14.019 34.458 1.00 75.19 197 LYS A O 1
ATOM 1569 N N . LYS A 1 198 ? 0.143 12.277 35.652 1.00 63.22 198 LYS A N 1
ATOM 1570 C CA . LYS A 1 198 ? 1.457 11.736 36.042 1.00 63.22 198 LYS A CA 1
ATOM 1571 C C . LYS A 1 198 ? 1.552 10.292 35.547 1.00 63.22 198 LYS A C 1
ATOM 1573 O O . LYS A 1 198 ? 0.961 9.374 36.113 1.00 63.22 198 LYS A O 1
ATOM 1578 N N . GLY A 1 199 ? 2.252 10.089 34.431 1.00 65.44 199 GLY A N 1
ATOM 1579 C CA . GLY A 1 199 ? 2.295 8.793 33.746 1.00 65.44 199 GLY A CA 1
ATOM 1580 C C . GLY A 1 199 ? 0.928 8.383 33.173 1.00 65.44 199 GLY A C 1
ATOM 1581 O O . GLY A 1 199 ? 0.300 9.151 32.442 1.00 65.44 199 GLY A O 1
ATOM 1582 N N . ARG A 1 200 ? 0.469 7.159 33.486 1.00 57.59 200 ARG A N 1
ATOM 1583 C CA . ARG A 1 200 ? -0.827 6.608 33.027 1.00 57.59 200 ARG A CA 1
ATOM 1584 C C . ARG A 1 200 ? -2.020 6.966 33.924 1.00 57.59 200 ARG A C 1
ATOM 1586 O O . ARG A 1 200 ? -3.147 6.657 33.552 1.00 57.59 200 ARG A O 1
ATOM 1593 N N . LYS A 1 201 ? -1.797 7.590 35.085 1.00 72.62 201 LYS A N 1
ATOM 1594 C CA . LYS A 1 201 ? -2.854 7.915 36.054 1.00 72.62 201 LYS A CA 1
ATOM 1595 C C . LYS A 1 201 ? -3.033 9.427 36.183 1.00 72.62 201 LYS A C 1
ATOM 1597 O O . LYS A 1 201 ? -2.081 10.199 36.041 1.00 72.62 201 LYS A O 1
ATOM 1602 N N . PHE A 1 202 ? -4.266 9.841 36.453 1.00 78.56 202 PHE A N 1
ATOM 1603 C CA . PHE A 1 202 ? -4.553 11.201 36.891 1.00 78.56 202 PHE A CA 1
ATOM 1604 C C . PHE A 1 202 ? -4.330 11.291 38.397 1.00 78.56 202 PHE A C 1
ATOM 1606 O O . PHE A 1 202 ? -4.789 10.430 39.146 1.00 78.56 202 PHE A O 1
ATOM 1613 N N . VAL A 1 203 ? -3.603 12.322 38.815 1.00 86.62 203 VAL A N 1
ATOM 1614 C CA . VAL A 1 203 ? -3.438 12.689 40.219 1.00 86.62 203 VAL A CA 1
ATOM 1615 C C . VAL A 1 203 ? -4.289 13.923 40.456 1.00 86.62 203 VAL A C 1
ATOM 1617 O O . VAL A 1 203 ? -4.187 14.898 39.711 1.00 86.62 203 VAL A O 1
ATOM 1620 N N . TYR A 1 204 ? -5.134 13.852 41.474 1.00 90.31 204 TYR A N 1
ATOM 1621 C CA . TYR A 1 204 ? -6.017 14.929 41.894 1.00 90.31 204 TYR A CA 1
ATOM 1622 C C . TYR A 1 204 ? -5.379 15.594 43.114 1.00 90.31 204 TYR A C 1
ATOM 1624 O O . TYR A 1 204 ? -5.373 14.967 44.170 1.00 90.31 204 TYR A O 1
ATOM 1632 N N . PRO A 1 205 ? -4.758 16.775 42.962 1.00 90.75 205 PRO A N 1
ATOM 1633 C CA . PRO A 1 205 ? -4.127 17.464 44.079 1.00 90.75 205 PRO A CA 1
ATOM 1634 C C . PRO A 1 205 ? -5.180 18.063 45.017 1.00 90.75 205 PRO A C 1
ATOM 1636 O O . PRO A 1 205 ? -6.360 18.173 44.657 1.00 90.75 205 PRO A O 1
ATOM 1639 N N . ASP A 1 206 ? -4.727 18.497 46.187 1.00 91.25 206 ASP A N 1
ATOM 1640 C CA . ASP A 1 206 ? -5.542 19.277 47.112 1.00 91.25 206 ASP A CA 1
ATOM 1641 C C . ASP A 1 206 ? -5.956 20.625 46.504 1.00 91.25 206 ASP A C 1
ATOM 1643 O O . ASP A 1 206 ? -5.425 21.081 45.483 1.00 91.25 206 ASP A O 1
ATOM 1647 N N . ILE A 1 207 ? -6.973 21.240 47.106 1.00 90.50 207 ILE A N 1
ATOM 1648 C CA . ILE A 1 207 ? -7.508 22.527 46.664 1.00 90.50 207 ILE A CA 1
ATOM 1649 C C . ILE A 1 207 ? -6.549 23.626 47.119 1.00 90.50 207 ILE A C 1
ATOM 1651 O O . ILE A 1 207 ? -6.315 23.799 48.309 1.00 90.50 207 ILE A O 1
ATOM 1655 N N . GLU A 1 208 ? -6.037 24.395 46.166 1.00 82.69 208 GLU A N 1
ATOM 1656 C CA . GLU A 1 208 ? -5.292 25.622 46.443 1.00 82.69 208 GLU A CA 1
ATOM 1657 C C . GLU A 1 208 ? -6.247 26.828 46.371 1.00 82.69 208 GLU A C 1
ATOM 1659 O O . GLU A 1 208 ? -7.181 26.850 45.559 1.00 82.69 208 GLU A O 1
ATOM 1664 N N . GLU A 1 209 ? -6.034 27.827 47.229 1.00 72.19 209 GLU A N 1
ATOM 1665 C CA . GLU A 1 209 ? -6.878 29.025 47.306 1.00 72.19 209 GLU A CA 1
ATOM 1666 C C . GLU A 1 209 ? -6.842 29.824 45.991 1.00 72.19 209 GLU A C 1
ATOM 1668 O O . GLU A 1 209 ? -5.806 29.917 45.334 1.00 72.19 209 GLU A O 1
ATOM 1673 N N . ASP A 1 210 ? -8.003 30.327 45.556 1.00 70.62 210 ASP A N 1
ATOM 1674 C CA . ASP A 1 210 ? -8.202 31.043 44.282 1.00 70.62 210 ASP A CA 1
ATOM 1675 C C . ASP A 1 210 ? -7.729 30.315 43.002 1.00 70.62 210 ASP A C 1
ATOM 1677 O O . ASP A 1 210 ? -7.666 30.909 41.922 1.00 70.62 210 ASP A O 1
ATOM 1681 N N . LYS A 1 211 ? -7.479 29.000 43.073 1.00 83.31 211 LYS A N 1
ATOM 1682 C CA . LYS A 1 211 ? -7.166 28.163 41.907 1.00 83.31 211 LYS A CA 1
ATOM 1683 C C . LYS A 1 211 ? -8.361 27.351 41.430 1.00 83.31 211 LYS A C 1
ATOM 1685 O O . LYS A 1 211 ? -9.396 27.220 42.078 1.00 83.31 211 LYS A O 1
ATOM 1690 N N . ALA A 1 212 ? -8.194 26.799 40.237 1.00 88.06 212 ALA A N 1
ATOM 1691 C CA . ALA A 1 212 ? -9.179 25.969 39.582 1.00 88.06 212 ALA A CA 1
ATOM 1692 C C . ALA A 1 212 ? -9.547 24.702 40.367 1.00 88.06 212 ALA A C 1
ATOM 1694 O O . ALA A 1 212 ? -8.677 23.996 40.883 1.00 88.06 212 ALA A O 1
ATOM 1695 N N . ARG A 1 213 ? -10.846 24.386 40.390 1.00 93.44 213 ARG A N 1
ATOM 1696 C CA . ARG A 1 213 ? -11.419 23.247 41.120 1.00 93.44 213 ARG A CA 1
ATOM 1697 C C . ARG A 1 213 ? -12.016 22.220 40.168 1.00 93.44 213 ARG A C 1
ATOM 1699 O O . ARG A 1 213 ? -12.582 22.563 39.133 1.00 93.44 213 ARG A O 1
ATOM 1706 N N . CYS A 1 214 ? -11.908 20.953 40.537 1.00 94.50 214 CYS A N 1
ATOM 1707 C CA . CYS A 1 214 ? -12.508 19.817 39.857 1.00 94.50 214 CYS A CA 1
ATOM 1708 C C . CYS A 1 214 ? -13.565 19.179 40.763 1.00 94.50 214 CYS A C 1
ATOM 1710 O O . CYS A 1 214 ? -13.246 18.734 41.868 1.00 94.50 214 CYS A O 1
ATOM 1712 N N . TYR A 1 215 ? -14.802 19.132 40.275 1.00 96.00 215 TYR A N 1
ATOM 1713 C CA . TYR A 1 215 ? -15.960 18.539 40.937 1.00 96.00 215 TYR A CA 1
ATOM 1714 C C . TYR A 1 215 ? -16.243 17.169 40.326 1.00 96.00 215 TYR A C 1
ATOM 1716 O O . TYR A 1 215 ? -16.466 17.071 39.115 1.00 96.00 215 TYR A O 1
ATOM 1724 N N . ARG A 1 216 ? -16.234 16.121 41.155 1.00 95.88 216 ARG A N 1
ATOM 1725 C CA . ARG A 1 216 ? -16.385 14.725 40.725 1.00 95.88 216 ARG A CA 1
ATOM 1726 C C . ARG A 1 216 ? -17.437 13.992 41.533 1.00 95.88 216 ARG A C 1
ATOM 1728 O O . ARG A 1 216 ? -17.470 14.136 42.748 1.00 95.88 216 ARG A O 1
ATOM 1735 N N . PHE A 1 217 ? -18.260 13.186 40.876 1.00 97.06 217 PHE A N 1
ATOM 1736 C CA . PHE A 1 217 ? -19.225 12.308 41.542 1.00 97.06 217 PHE A CA 1
ATOM 1737 C C . PHE A 1 217 ? -19.755 11.232 40.585 1.00 97.06 217 PHE A C 1
ATOM 1739 O O . PHE A 1 217 ? -19.659 11.376 39.364 1.00 97.06 217 PHE A O 1
ATOM 1746 N N . ASP A 1 218 ? -20.333 10.172 41.152 1.00 96.81 218 ASP A N 1
ATOM 1747 C CA . ASP A 1 218 ? -21.094 9.158 40.423 1.00 96.81 218 ASP A CA 1
ATOM 1748 C C . ASP A 1 218 ? -22.591 9.515 40.492 1.00 96.81 218 ASP A C 1
ATOM 1750 O O . ASP A 1 218 ? -23.243 9.391 41.528 1.00 96.81 218 ASP A O 1
ATOM 1754 N N . ALA A 1 219 ? -23.159 9.998 39.386 1.00 96.12 219 ALA A N 1
ATOM 1755 C CA . ALA A 1 219 ? -24.582 10.329 39.322 1.00 96.12 219 ALA A CA 1
ATOM 1756 C C . ALA A 1 219 ? -25.483 9.081 39.333 1.00 96.12 219 ALA A C 1
ATOM 1758 O O . ALA A 1 219 ? -26.663 9.178 39.677 1.00 96.12 219 ALA A O 1
ATOM 1759 N N . HIS A 1 220 ? -24.935 7.915 38.986 1.00 94.81 220 HIS A N 1
ATOM 1760 C CA . HIS A 1 220 ? -25.634 6.634 39.003 1.00 94.81 220 HIS A CA 1
ATOM 1761 C C . HIS A 1 220 ? -25.832 6.069 40.423 1.00 94.81 220 HIS A C 1
ATOM 1763 O O . HIS A 1 220 ? -26.724 5.241 40.644 1.00 94.81 220 HIS A O 1
ATOM 1769 N N . GLU A 1 221 ? -25.065 6.541 41.409 1.00 95.06 221 GLU A N 1
ATOM 1770 C CA . GLU A 1 221 ? -25.360 6.291 42.828 1.00 95.06 221 GLU A CA 1
ATOM 1771 C C . GLU A 1 221 ? -26.625 7.032 43.295 1.00 95.06 221 GLU A C 1
ATOM 1773 O O . GLU A 1 221 ? -27.346 6.535 44.158 1.00 95.06 221 GLU A O 1
ATOM 1778 N N . LEU A 1 222 ? -26.947 8.185 42.692 1.00 94.75 222 LEU A N 1
ATOM 1779 C CA . LEU A 1 222 ? -28.133 8.981 43.041 1.00 94.75 222 LEU A CA 1
ATOM 1780 C C . LEU A 1 222 ? -29.403 8.504 42.329 1.00 94.75 222 LEU A C 1
ATOM 1782 O O . LEU A 1 222 ? -30.484 8.492 42.933 1.00 94.75 222 LEU A O 1
ATOM 1786 N N . PHE A 1 223 ? -29.269 8.153 41.047 1.00 94.56 223 PHE A N 1
ATOM 1787 C CA . PHE A 1 223 ? -30.350 7.691 40.181 1.00 94.56 223 PHE A CA 1
ATOM 1788 C C . PHE A 1 223 ? -29.833 6.661 39.176 1.00 94.56 223 PHE A C 1
ATOM 1790 O O . PHE A 1 223 ? -28.900 6.940 38.430 1.00 94.56 223 PHE A O 1
ATOM 1797 N N . LYS A 1 224 ? -30.484 5.497 39.093 1.00 91.69 224 LYS A N 1
ATOM 1798 C CA . LYS A 1 224 ? -30.231 4.540 38.007 1.00 91.69 224 LYS A CA 1
ATOM 1799 C C . LYS A 1 224 ? -30.785 5.076 36.684 1.00 91.69 224 LYS A C 1
ATOM 1801 O O . LYS A 1 224 ? -31.855 5.687 36.661 1.00 91.69 224 LYS A O 1
ATOM 1806 N N . GLY A 1 225 ? -30.080 4.811 35.588 1.00 91.69 225 GLY A N 1
ATOM 1807 C CA . GLY A 1 225 ? -30.490 5.206 34.244 1.00 91.69 225 GLY A CA 1
ATOM 1808 C C . GLY A 1 225 ? -30.091 6.625 33.826 1.00 91.69 225 GLY A C 1
ATOM 1809 O O . GLY A 1 225 ? -29.041 7.149 34.193 1.00 91.69 225 GLY A O 1
ATOM 1810 N N . THR A 1 226 ? -30.913 7.248 32.980 1.00 94.94 226 THR A N 1
ATOM 1811 C CA . THR A 1 226 ? -30.601 8.545 32.356 1.00 94.94 226 THR A CA 1
ATOM 1812 C C . THR A 1 226 ? -30.849 9.720 33.305 1.00 94.94 226 THR A C 1
ATOM 1814 O O . THR A 1 226 ? -31.926 9.847 33.892 1.00 94.94 226 THR A O 1
ATOM 1817 N N . VAL A 1 227 ? -29.873 10.627 33.409 1.00 95.94 227 VAL A N 1
ATOM 1818 C CA . VAL A 1 227 ? -29.891 11.762 34.343 1.00 95.94 227 VAL A CA 1
ATOM 1819 C C . VAL A 1 227 ? -29.436 13.067 33.690 1.00 95.94 227 VAL A C 1
ATOM 1821 O O . VAL A 1 227 ? -28.579 13.105 32.808 1.00 95.94 227 VAL A O 1
ATOM 1824 N N . TRP A 1 228 ? -29.983 14.178 34.168 1.00 96.69 228 TRP A N 1
ATOM 1825 C CA . TRP A 1 228 ? -29.513 15.525 33.873 1.00 96.69 228 TRP A CA 1
ATOM 1826 C C . TRP A 1 228 ? -28.662 16.043 35.026 1.00 96.69 228 TRP A C 1
ATOM 1828 O O . TRP A 1 228 ? -29.167 16.227 36.132 1.00 96.69 228 TRP A O 1
ATOM 1838 N N . VAL A 1 229 ? -27.402 16.355 34.748 1.00 97.25 229 VAL A N 1
ATOM 1839 C CA . VAL A 1 229 ? -26.527 17.087 35.664 1.00 97.25 229 VAL A CA 1
ATOM 1840 C C . VAL A 1 229 ? -26.676 18.575 35.385 1.00 97.25 229 VAL A C 1
ATOM 1842 O O . VAL A 1 229 ? -26.409 19.047 34.277 1.00 97.25 229 VAL A O 1
ATOM 1845 N N . ILE A 1 230 ? -27.114 19.316 36.395 1.00 97.56 230 ILE A N 1
ATOM 1846 C CA . ILE A 1 230 ? -27.253 20.769 36.366 1.00 97.56 230 ILE A CA 1
ATOM 1847 C C . ILE A 1 230 ? -26.180 21.339 37.281 1.00 97.56 230 ILE A C 1
ATOM 1849 O O . ILE A 1 230 ? -26.165 21.034 38.468 1.00 97.56 230 ILE A O 1
ATOM 1853 N N . PHE A 1 231 ? -25.308 22.172 36.733 1.00 97.00 231 PHE A N 1
ATOM 1854 C CA . PHE A 1 231 ? -24.212 22.803 37.450 1.00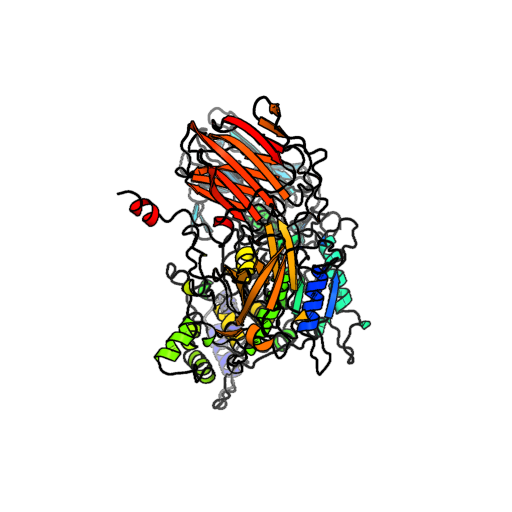 97.00 231 PHE A CA 1
ATOM 1855 C C . PHE A 1 231 ? -24.358 24.318 37.345 1.00 97.00 231 PHE A C 1
ATOM 1857 O O . PHE A 1 231 ? -24.422 24.853 36.234 1.00 97.00 231 PHE A O 1
ATOM 1864 N N . LYS A 1 232 ? -24.358 25.024 38.474 1.00 96.31 232 LYS A N 1
ATOM 1865 C CA . LYS A 1 232 ? -24.373 26.488 38.523 1.00 96.31 232 LYS A CA 1
ATOM 1866 C C . LYS A 1 232 ? -23.240 27.004 39.398 1.00 96.31 232 LYS A C 1
ATOM 1868 O O . LYS A 1 232 ? -22.934 26.406 40.416 1.00 96.31 232 LYS A O 1
ATOM 1873 N N . ALA A 1 233 ? -22.644 28.122 38.999 1.00 93.75 233 ALA A N 1
ATOM 1874 C CA . ALA A 1 233 ? -21.710 28.877 39.827 1.00 93.75 233 ALA A CA 1
ATOM 1875 C C . ALA A 1 233 ? -21.913 30.374 39.611 1.00 93.75 233 ALA A C 1
ATOM 1877 O O . ALA A 1 233 ? -22.132 30.825 38.477 1.00 93.75 233 ALA A O 1
ATOM 1878 N N . LYS A 1 234 ? -21.803 31.147 40.688 1.00 94.62 234 LYS A N 1
ATOM 1879 C CA . LYS A 1 234 ? -21.845 32.609 40.684 1.00 94.62 234 LYS A CA 1
ATOM 1880 C C . LYS A 1 234 ? -20.464 33.175 41.041 1.00 94.62 234 LYS A C 1
ATOM 1882 O O . LYS A 1 234 ? -19.609 32.496 41.610 1.00 94.62 234 LYS A O 1
ATOM 1887 N N . ASN A 1 235 ? -20.205 34.415 40.648 1.00 91.19 235 ASN A N 1
ATOM 1888 C CA . ASN A 1 235 ? -19.058 35.160 41.162 1.00 91.19 235 ASN A CA 1
ATOM 1889 C C . ASN A 1 235 ? -19.344 35.666 42.588 1.00 91.19 235 ASN A C 1
ATOM 1891 O O . ASN A 1 235 ? -20.463 35.539 43.093 1.00 91.19 235 ASN A O 1
ATOM 1895 N N . ARG A 1 236 ? -18.348 36.301 43.217 1.00 86.44 236 ARG A N 1
ATOM 1896 C CA . ARG A 1 236 ? -18.505 36.930 44.544 1.00 86.44 236 ARG A CA 1
ATOM 1897 C C . ARG A 1 236 ? -19.590 38.026 44.589 1.00 86.44 236 ARG A C 1
ATOM 1899 O O . ARG A 1 236 ? -20.102 38.310 45.660 1.00 86.44 236 ARG A O 1
ATOM 1906 N N . SER A 1 237 ? -19.995 38.594 43.444 1.00 88.75 237 SER A N 1
ATOM 1907 C CA . SER A 1 237 ? -21.097 39.569 43.347 1.00 88.75 237 SER A CA 1
ATOM 1908 C C . SER A 1 237 ? -22.472 38.933 43.079 1.00 88.75 237 SER A C 1
ATOM 1910 O O . SER A 1 237 ? -23.411 39.635 42.711 1.00 88.75 237 SER A O 1
ATOM 1912 N N . GLY A 1 238 ? -22.598 37.603 43.166 1.00 89.81 238 GLY A N 1
ATOM 1913 C CA . GLY A 1 238 ? -23.852 36.874 42.945 1.00 89.81 238 GLY A CA 1
ATOM 1914 C C . GLY A 1 238 ? -24.279 36.716 41.477 1.00 89.81 238 GLY A C 1
ATOM 1915 O O . GLY A 1 238 ? -25.281 36.053 41.196 1.00 89.81 238 GLY A O 1
ATOM 1916 N N . LYS A 1 239 ? -23.514 37.251 40.518 1.00 91.69 239 LYS A N 1
ATOM 1917 C CA . LYS A 1 239 ? -23.760 37.089 39.079 1.00 91.69 239 LYS A CA 1
ATOM 1918 C C . LYS A 1 239 ? -23.394 35.675 38.643 1.00 91.69 239 LYS A C 1
ATOM 1920 O O . LYS A 1 239 ? -22.297 35.193 38.908 1.00 91.69 239 LYS A O 1
ATOM 1925 N N . LEU A 1 240 ? -24.296 35.024 37.916 1.00 91.94 240 LEU A N 1
ATOM 1926 C CA . LEU A 1 240 ? -24.073 33.697 37.350 1.00 91.94 240 LEU A CA 1
ATOM 1927 C C . LEU A 1 240 ? -22.902 33.733 36.351 1.00 91.94 240 LEU A C 1
ATOM 1929 O O . LEU A 1 240 ? -22.980 34.405 35.324 1.00 91.94 240 LEU A O 1
ATOM 1933 N N . VAL A 1 241 ? -21.825 33.006 36.652 1.00 89.75 241 VAL A N 1
ATOM 1934 C CA . VAL A 1 241 ? -20.632 32.880 35.788 1.00 89.75 241 VAL A CA 1
ATOM 1935 C C . VAL A 1 241 ? -20.566 31.534 35.080 1.00 89.75 241 VAL A C 1
ATOM 1937 O O . VAL A 1 241 ? -19.904 31.399 34.050 1.00 89.75 241 VAL A O 1
ATOM 1940 N N . ARG A 1 242 ? -21.276 30.530 35.602 1.00 89.44 242 ARG A N 1
ATOM 1941 C CA . ARG A 1 242 ? -21.359 29.204 34.998 1.00 89.44 242 ARG A CA 1
ATOM 1942 C C . ARG A 1 242 ? -22.758 28.635 35.128 1.00 89.44 242 ARG A C 1
ATOM 1944 O O . ARG A 1 242 ? -23.338 28.657 36.207 1.00 89.44 242 ARG A O 1
ATOM 1951 N N . ASN A 1 243 ? -23.270 28.083 34.033 1.00 94.50 243 ASN A N 1
ATOM 1952 C CA . ASN A 1 243 ? -24.516 27.328 34.012 1.00 94.50 243 ASN A CA 1
ATOM 1953 C C . ASN A 1 243 ? -24.399 26.213 32.972 1.00 94.50 243 ASN A C 1
ATOM 1955 O O . ASN A 1 243 ? -24.341 26.486 31.773 1.00 94.50 243 ASN A O 1
ATOM 1959 N N . LEU A 1 244 ? -24.317 24.968 33.429 1.00 95.25 244 LEU A N 1
ATOM 1960 C CA . LEU A 1 244 ? -24.282 23.787 32.576 1.00 95.25 244 LEU A CA 1
ATOM 1961 C C . LEU A 1 244 ? -25.507 22.932 32.869 1.00 95.25 244 LEU A C 1
ATOM 1963 O O . LEU A 1 244 ? -25.888 22.732 34.019 1.00 95.25 244 LEU A O 1
ATOM 1967 N N . LYS A 1 245 ? -26.096 22.390 31.810 1.00 96.06 245 LYS A N 1
ATOM 1968 C CA . LYS A 1 245 ? -27.126 21.362 31.885 1.00 96.06 245 LYS A CA 1
ATOM 1969 C C . LYS A 1 245 ? -26.745 20.276 30.894 1.00 96.06 245 LYS A C 1
ATOM 1971 O O . LYS A 1 245 ? -26.813 20.490 29.686 1.00 96.06 245 LYS A O 1
ATOM 1976 N N . LEU A 1 246 ? -26.292 19.145 31.413 1.00 94.88 246 LEU A N 1
ATOM 1977 C CA . LEU A 1 246 ? -25.686 18.070 30.637 1.00 94.88 246 LEU A CA 1
ATOM 1978 C C . LEU A 1 246 ? -26.455 16.779 30.877 1.00 94.88 246 LEU A C 1
ATOM 1980 O O . LEU A 1 246 ? -26.782 16.454 32.016 1.00 94.88 246 LEU A O 1
ATOM 1984 N N . LYS A 1 247 ? -26.737 16.048 29.801 1.00 95.06 247 LYS A N 1
ATOM 1985 C CA . LYS A 1 247 ? -27.372 14.734 29.872 1.00 95.06 247 LYS A CA 1
ATOM 1986 C C . LYS A 1 247 ? -26.295 13.654 29.985 1.00 95.06 247 LYS A C 1
ATOM 1988 O O . LYS A 1 247 ? -25.324 13.669 29.220 1.00 95.06 247 LYS A O 1
ATOM 1993 N N . TYR A 1 248 ? -26.488 12.760 30.944 1.00 95.38 248 TYR A N 1
ATOM 1994 C CA . TYR A 1 248 ? -25.673 11.587 31.224 1.00 95.38 248 TYR A CA 1
ATOM 1995 C C . TYR A 1 248 ? -26.562 10.343 31.207 1.00 95.38 248 TYR A C 1
ATOM 1997 O O . TYR A 1 248 ? -27.760 10.412 31.484 1.00 95.38 248 TYR A O 1
ATOM 2005 N N . TYR A 1 249 ? -25.965 9.212 30.870 1.00 95.56 249 TYR A N 1
ATOM 2006 C CA . TYR A 1 249 ? -26.623 7.928 30.717 1.00 95.56 249 TYR A CA 1
ATOM 2007 C C . TYR A 1 249 ? -25.898 6.887 31.562 1.00 95.56 249 TYR A C 1
ATOM 2009 O O . TYR A 1 249 ? -24.679 6.956 31.725 1.00 95.56 249 TYR A O 1
ATOM 2017 N N . ASP A 1 250 ? -26.642 5.904 32.047 1.00 95.12 250 ASP A N 1
ATOM 2018 C CA . ASP A 1 250 ? -26.062 4.741 32.698 1.00 95.12 250 ASP A CA 1
ATOM 2019 C C . ASP A 1 250 ? -25.445 3.819 31.643 1.00 95.12 250 ASP A C 1
ATOM 2021 O O . ASP A 1 250 ? -26.110 3.410 30.693 1.00 95.12 250 ASP A O 1
ATOM 2025 N N . ARG A 1 251 ? -24.164 3.473 31.788 1.00 94.81 251 ARG A N 1
ATOM 2026 C CA . ARG A 1 251 ? -23.496 2.527 30.882 1.00 94.81 251 ARG A CA 1
ATOM 2027 C C . ARG A 1 251 ? -24.198 1.166 30.847 1.00 94.81 251 ARG A C 1
ATOM 2029 O O . ARG A 1 251 ? -24.176 0.517 29.802 1.00 94.81 251 ARG A O 1
ATOM 2036 N N . ASP A 1 252 ? -24.837 0.738 31.934 1.00 94.88 252 ASP A N 1
ATOM 2037 C CA . ASP A 1 252 ? -25.519 -0.562 31.969 1.00 94.88 252 ASP A CA 1
ATOM 2038 C C . ASP A 1 252 ? -26.852 -0.562 31.209 1.00 94.88 252 ASP A C 1
ATOM 2040 O O . ASP A 1 252 ? -27.394 -1.636 30.942 1.00 94.88 252 ASP A O 1
ATOM 2044 N N . ASP A 1 253 ? -27.323 0.604 30.766 1.00 95.31 253 ASP A N 1
ATOM 2045 C CA . ASP A 1 253 ? -28.433 0.741 29.823 1.00 95.31 253 ASP A CA 1
ATOM 2046 C C . ASP A 1 253 ? -27.991 0.559 28.363 1.00 95.31 253 ASP A C 1
ATOM 2048 O O . ASP A 1 253 ? -28.793 0.746 27.452 1.00 95.31 253 ASP A O 1
ATOM 2052 N N . PHE A 1 254 ? -26.732 0.205 28.097 1.00 93.88 254 PHE A N 1
ATOM 2053 C CA . PHE A 1 254 ? -26.241 -0.051 26.745 1.00 93.88 254 PHE A CA 1
ATOM 2054 C C . PHE A 1 254 ? -25.823 -1.505 26.563 1.00 93.88 254 PHE A C 1
ATOM 2056 O O . PHE A 1 254 ? -25.281 -2.155 27.462 1.00 93.88 254 PHE A O 1
ATOM 2063 N N . ARG A 1 255 ? -26.055 -2.030 25.363 1.00 92.44 255 ARG A N 1
ATOM 2064 C CA . ARG A 1 255 ? -25.613 -3.365 24.943 1.00 92.44 255 ARG A CA 1
ATOM 2065 C C . ARG A 1 255 ? -24.875 -3.266 23.626 1.00 92.44 255 ARG A C 1
ATOM 2067 O O . ARG A 1 255 ? -25.145 -2.367 22.837 1.00 92.44 255 ARG A O 1
ATOM 2074 N N . PHE A 1 256 ? -23.950 -4.191 23.401 1.00 90.25 256 PHE A N 1
ATOM 2075 C CA . PHE A 1 256 ? -23.317 -4.351 22.101 1.00 90.25 256 PHE A CA 1
ATOM 2076 C C . PHE A 1 256 ? -24.375 -4.576 21.010 1.00 90.25 256 PHE A C 1
ATOM 2078 O O . PHE A 1 256 ? -25.336 -5.313 21.232 1.00 90.25 256 PHE A O 1
ATOM 2085 N N . SER A 1 257 ? -24.198 -3.957 19.844 1.00 87.25 257 SER A N 1
ATOM 2086 C CA . SER A 1 257 ? -25.056 -4.165 18.675 1.00 87.25 257 SER A CA 1
ATOM 2087 C C . SER A 1 257 ? -24.250 -4.065 17.383 1.00 87.25 257 SER A C 1
ATOM 2089 O O . SER A 1 257 ? -23.405 -3.181 17.240 1.00 87.25 257 SER A O 1
ATOM 2091 N N . LEU A 1 258 ? -24.552 -4.947 16.423 1.00 81.88 258 LEU A N 1
ATOM 2092 C CA . LEU A 1 258 ? -24.099 -4.824 15.029 1.00 81.88 258 LEU A CA 1
ATOM 2093 C C . LEU A 1 258 ? -24.991 -3.891 14.188 1.00 81.88 258 LEU A C 1
ATOM 2095 O O . LEU A 1 258 ? -24.586 -3.448 13.119 1.00 81.88 258 LEU A O 1
ATOM 2099 N N . ARG A 1 259 ? -26.245 -3.714 14.618 1.00 85.75 259 ARG A N 1
ATOM 2100 C CA . ARG A 1 259 ? -27.368 -3.210 13.810 1.00 85.75 259 ARG A CA 1
ATOM 2101 C C . ARG A 1 259 ? -27.895 -1.852 14.261 1.00 85.75 259 ARG A C 1
ATOM 2103 O O . ARG A 1 259 ? -28.935 -1.412 13.797 1.00 85.75 259 ARG A O 1
ATOM 2110 N N . GLY A 1 260 ? -27.282 -1.287 15.290 1.00 85.06 260 GLY A N 1
ATOM 2111 C CA . GLY A 1 260 ? -27.774 -0.065 15.893 1.00 85.06 260 GLY A CA 1
ATOM 2112 C C . GLY A 1 260 ? -29.207 -0.091 16.368 1.00 85.06 260 GLY A C 1
ATOM 2113 O O . GLY A 1 260 ? -29.689 -1.106 16.878 1.00 85.06 260 GLY A O 1
ATOM 2114 N N . GLN A 1 261 ? -29.822 1.082 16.293 1.00 84.88 261 GLN A N 1
ATOM 2115 C CA . GLN A 1 261 ? -31.155 1.370 16.801 1.00 84.88 261 GLN A CA 1
ATOM 2116 C C . GLN A 1 261 ? -32.192 1.346 15.670 1.00 84.88 261 GLN A C 1
ATOM 2118 O O . GLN A 1 261 ? -33.360 1.062 15.932 1.00 84.88 261 GLN A O 1
ATOM 2123 N N . ASP A 1 262 ? -31.765 1.585 14.429 1.00 85.19 262 ASP A N 1
ATOM 2124 C CA . ASP A 1 262 ? -32.564 1.435 13.211 1.00 85.19 262 ASP A CA 1
ATOM 2125 C C . ASP A 1 262 ? -32.691 -0.026 12.722 1.00 85.19 262 ASP A C 1
ATOM 2127 O O . ASP A 1 262 ? -33.508 -0.320 11.848 1.00 85.19 262 ASP A O 1
ATOM 2131 N N . GLY A 1 263 ? -31.924 -0.956 13.305 1.00 86.31 263 GLY A N 1
ATOM 2132 C CA . GLY A 1 263 ? -31.938 -2.380 12.960 1.00 86.31 263 GLY A CA 1
ATOM 2133 C C . GLY A 1 263 ? -31.124 -2.733 11.705 1.00 86.31 263 GLY A C 1
ATOM 2134 O O . GLY A 1 263 ? -31.077 -3.912 11.309 1.00 86.31 263 GLY A O 1
ATOM 2135 N N . ILE A 1 264 ? -30.466 -1.744 11.095 1.00 86.25 264 ILE A N 1
ATOM 2136 C CA . ILE A 1 264 ? -29.638 -1.863 9.898 1.00 86.25 264 ILE A CA 1
ATOM 2137 C C . ILE A 1 264 ? -28.192 -2.112 10.320 1.00 86.25 264 ILE A C 1
ATOM 2139 O O . ILE A 1 264 ? -27.635 -1.440 11.175 1.00 86.25 264 ILE A O 1
ATOM 2143 N N . VAL A 1 265 ? -27.555 -3.108 9.708 1.00 83.88 265 VAL A N 1
ATOM 2144 C CA . VAL A 1 265 ? -26.133 -3.384 9.949 1.00 83.88 265 VAL A CA 1
ATOM 2145 C C . VAL A 1 265 ? -25.299 -2.177 9.502 1.00 83.88 265 VAL A C 1
ATOM 2147 O O . VAL A 1 265 ? -25.444 -1.729 8.369 1.00 83.88 265 VAL A O 1
ATOM 2150 N N . ASP A 1 266 ? -24.408 -1.674 10.359 1.00 77.19 266 ASP A N 1
ATOM 2151 C CA . ASP A 1 266 ? -23.591 -0.487 10.039 1.00 77.19 266 ASP A CA 1
ATOM 2152 C C . ASP A 1 266 ? -22.553 -0.728 8.931 1.00 77.19 266 ASP A C 1
ATOM 2154 O O . ASP A 1 266 ? -21.970 0.224 8.446 1.00 77.19 266 ASP A O 1
ATOM 2158 N N . GLU A 1 267 ? -22.289 -1.982 8.556 1.00 84.75 267 GLU A N 1
ATOM 2159 C CA . GLU A 1 267 ? -21.427 -2.386 7.426 1.00 84.75 267 GLU A CA 1
ATOM 2160 C C . GLU A 1 267 ? -22.254 -3.001 6.298 1.00 84.75 267 GLU A C 1
ATOM 2162 O O . GLU A 1 267 ? -21.812 -3.930 5.626 1.00 84.75 267 GLU A O 1
ATOM 2167 N N . LYS A 1 268 ? -23.513 -2.588 6.147 1.00 90.00 268 LYS A N 1
ATOM 2168 C CA . LYS A 1 268 ? -24.421 -3.213 5.189 1.00 90.00 268 LYS A CA 1
ATOM 2169 C C . LYS A 1 268 ? -23.821 -3.249 3.780 1.00 90.00 268 LYS A C 1
ATOM 2171 O O . LYS A 1 268 ? -23.830 -4.313 3.168 1.00 90.00 268 LYS A O 1
ATOM 2176 N N . HIS A 1 269 ? -23.269 -2.142 3.287 1.00 92.62 269 HIS A N 1
ATOM 2177 C CA . HIS A 1 269 ? -22.709 -2.089 1.939 1.00 92.62 269 HIS A CA 1
ATOM 2178 C C . HIS A 1 269 ? -21.438 -2.930 1.815 1.00 92.62 269 HIS A C 1
ATOM 2180 O O . HIS A 1 269 ? -21.308 -3.668 0.844 1.00 92.62 269 HIS A O 1
ATOM 2186 N N . PHE A 1 270 ? -20.525 -2.903 2.793 1.00 92.44 270 PHE A N 1
ATOM 2187 C CA . PHE A 1 270 ? -19.383 -3.827 2.793 1.00 92.44 270 PHE A CA 1
ATOM 2188 C C . PHE A 1 270 ? -19.836 -5.294 2.825 1.00 92.44 270 PHE A C 1
ATOM 2190 O O . PHE A 1 270 ? -19.276 -6.129 2.112 1.00 92.44 270 PHE A O 1
ATOM 2197 N N . GLN A 1 271 ? -20.854 -5.625 3.620 1.00 92.50 271 GLN A N 1
ATOM 2198 C CA . GLN A 1 271 ? -21.383 -6.983 3.686 1.00 92.50 271 GLN A CA 1
ATOM 2199 C C . GLN A 1 271 ? -21.970 -7.406 2.341 1.00 92.50 271 GLN A C 1
ATOM 2201 O O . GLN A 1 271 ? -21.604 -8.457 1.830 1.00 92.50 271 GLN A O 1
ATOM 2206 N N . GLU A 1 272 ? -22.832 -6.590 1.746 1.00 94.94 272 GLU A N 1
ATOM 2207 C CA . GLU A 1 272 ? -23.531 -6.919 0.503 1.00 94.94 272 GLU A CA 1
ATOM 2208 C C . GLU A 1 272 ? -22.618 -6.890 -0.730 1.00 94.94 272 GLU A C 1
ATOM 2210 O O . GLU A 1 272 ? -22.720 -7.778 -1.573 1.00 94.94 272 GLU A O 1
ATOM 2215 N N . ASP A 1 273 ? -21.703 -5.920 -0.826 1.00 95.69 273 ASP A N 1
ATOM 2216 C CA . ASP A 1 273 ? -20.836 -5.746 -1.999 1.00 95.69 273 ASP A CA 1
ATOM 2217 C C . ASP A 1 273 ? -19.531 -6.570 -1.914 1.00 95.69 273 ASP A C 1
ATOM 2219 O O . ASP A 1 273 ? -18.883 -6.792 -2.940 1.00 95.69 273 ASP A O 1
ATOM 2223 N N . VAL A 1 274 ? -19.113 -7.017 -0.717 1.00 96.50 274 VAL A N 1
ATOM 2224 C CA . VAL A 1 274 ? -17.837 -7.737 -0.509 1.00 96.50 274 VAL A CA 1
ATOM 2225 C C . VAL A 1 274 ? -17.994 -9.002 0.337 1.00 96.50 274 VAL A C 1
ATOM 2227 O O . VAL A 1 274 ? -17.750 -10.100 -0.159 1.00 96.50 274 VAL A O 1
ATOM 2230 N N . ALA A 1 275 ? -18.363 -8.889 1.616 1.00 95.44 275 ALA A N 1
ATOM 2231 C CA . ALA A 1 275 ? -18.217 -10.004 2.559 1.00 95.44 275 ALA A CA 1
ATOM 2232 C C . ALA A 1 275 ? -19.128 -11.200 2.237 1.00 95.44 275 ALA A C 1
ATOM 2234 O O . ALA A 1 275 ? -18.680 -12.343 2.301 1.00 95.44 275 ALA A O 1
ATOM 2235 N N . ILE A 1 276 ? -20.393 -10.947 1.898 1.00 96.88 276 ILE A N 1
ATOM 2236 C CA . ILE A 1 276 ? -21.378 -11.971 1.538 1.00 96.88 276 ILE A CA 1
ATOM 2237 C C . ILE A 1 276 ? -20.987 -12.647 0.219 1.00 96.88 276 ILE A C 1
ATOM 2239 O O . ILE A 1 276 ? -20.882 -13.870 0.244 1.00 96.88 276 ILE A O 1
ATOM 2243 N N . PRO A 1 277 ? -20.692 -11.925 -0.886 1.00 98.19 277 PRO A N 1
ATOM 2244 C CA . PRO A 1 277 ? -20.204 -12.555 -2.114 1.00 98.19 277 PRO A CA 1
ATOM 2245 C C . PRO A 1 277 ? -18.970 -13.439 -1.902 1.00 98.19 277 PRO A C 1
ATOM 2247 O O . PRO A 1 277 ? -18.918 -14.554 -2.414 1.00 98.19 277 PRO A O 1
ATOM 2250 N N . VAL A 1 278 ? -17.996 -12.978 -1.107 1.00 98.50 278 VAL A N 1
ATOM 2251 C CA . VAL A 1 278 ? -16.787 -13.760 -0.803 1.00 98.50 278 VAL A CA 1
ATOM 2252 C C . VAL A 1 278 ? -17.127 -15.008 0.015 1.00 98.50 278 VAL A C 1
ATOM 2254 O O . VAL A 1 278 ? -16.663 -16.093 -0.322 1.00 98.50 278 VAL A O 1
ATOM 2257 N N . LYS A 1 279 ? -17.961 -14.896 1.058 1.00 98.19 279 LYS A N 1
ATOM 2258 C CA . LYS A 1 279 ? -18.399 -16.056 1.857 1.00 98.19 279 LYS A CA 1
ATOM 2259 C C . LYS A 1 279 ? -19.174 -17.062 1.022 1.00 98.19 279 LYS A C 1
ATOM 2261 O O . LYS A 1 279 ? -18.869 -18.244 1.083 1.00 98.19 279 LYS A O 1
ATOM 2266 N N . GLN A 1 280 ? -20.126 -16.589 0.221 1.00 98.38 280 GLN A N 1
ATOM 2267 C CA . GLN A 1 280 ? -20.897 -17.432 -0.687 1.00 98.38 280 GLN A CA 1
ATOM 2268 C C . GLN A 1 280 ? -19.969 -18.186 -1.630 1.00 98.38 280 GLN A C 1
ATOM 2270 O O . GLN A 1 280 ? -20.081 -19.396 -1.717 1.00 98.38 280 GLN A O 1
ATOM 2275 N N . PHE A 1 281 ? -19.004 -17.507 -2.253 1.00 98.50 281 PHE A N 1
ATOM 2276 C CA . PHE A 1 281 ? -18.034 -18.160 -3.128 1.00 98.50 281 PHE A CA 1
ATOM 2277 C C . PHE A 1 281 ? -17.204 -19.231 -2.402 1.00 98.50 281 PHE A C 1
ATOM 2279 O O . PHE A 1 281 ? -17.030 -20.328 -2.927 1.00 98.50 281 PHE A O 1
ATOM 2286 N N . LEU A 1 282 ? -16.718 -18.925 -1.193 1.00 98.50 282 LEU A N 1
ATOM 2287 C CA . LEU A 1 282 ? -15.881 -19.825 -0.394 1.00 98.50 282 LEU A CA 1
ATOM 2288 C C . LEU A 1 282 ? -16.643 -21.032 0.185 1.00 98.50 282 LEU A C 1
ATOM 2290 O O . LEU A 1 282 ? -16.038 -22.072 0.444 1.00 98.50 282 LEU A O 1
ATOM 2294 N N . GLU A 1 283 ? -17.943 -20.884 0.438 1.00 98.12 283 GLU A N 1
ATOM 2295 C CA . GLU A 1 283 ? -18.803 -21.903 1.055 1.00 98.12 283 GLU A CA 1
ATOM 2296 C C . GLU A 1 283 ? -19.704 -22.628 0.038 1.00 98.12 283 GLU A C 1
ATOM 2298 O O . GLU A 1 283 ? -20.418 -23.563 0.408 1.00 98.12 283 GLU A O 1
ATOM 2303 N N . ASP A 1 284 ? -19.672 -22.228 -1.236 1.00 98.19 284 ASP A N 1
ATOM 2304 C CA . ASP A 1 284 ? -20.413 -22.890 -2.307 1.00 98.19 284 ASP A CA 1
ATOM 2305 C C . ASP A 1 284 ? -19.828 -24.279 -2.586 1.00 98.19 284 ASP A C 1
ATOM 2307 O O . ASP A 1 284 ? -18.655 -24.434 -2.935 1.00 98.19 284 ASP A O 1
ATOM 2311 N N . ARG A 1 285 ? -20.677 -25.305 -2.478 1.00 97.56 285 ARG A N 1
ATOM 2312 C CA . ARG A 1 285 ? -20.312 -26.692 -2.784 1.00 97.56 285 ARG A CA 1
ATOM 2313 C C . ARG A 1 285 ? -19.949 -26.893 -4.252 1.00 97.56 285 ARG A C 1
ATOM 2315 O O . ARG A 1 285 ? -19.207 -27.820 -4.547 1.00 97.56 285 ARG A O 1
ATOM 2322 N N . ALA A 1 286 ? -20.441 -26.045 -5.155 1.00 97.31 286 ALA A N 1
ATOM 2323 C CA . ALA A 1 286 ? -20.062 -26.088 -6.565 1.00 97.31 286 ALA A CA 1
ATOM 2324 C C . ALA A 1 286 ? -18.600 -25.672 -6.800 1.00 97.31 286 ALA A C 1
ATOM 2326 O O . ALA A 1 286 ? -18.022 -26.051 -7.814 1.00 97.31 286 ALA A O 1
ATOM 2327 N N . ASN A 1 287 ? -18.005 -24.928 -5.861 1.00 96.50 287 ASN A N 1
ATOM 2328 C CA . ASN A 1 287 ? -16.601 -24.521 -5.910 1.00 96.50 287 ASN A CA 1
ATOM 2329 C C . ASN A 1 287 ? -15.691 -25.428 -5.064 1.00 96.50 287 ASN A C 1
ATOM 2331 O O . ASN A 1 287 ? -14.493 -25.171 -4.993 1.00 96.50 287 ASN A O 1
ATOM 2335 N N . ALA A 1 288 ? -16.238 -26.441 -4.383 1.00 96.25 288 ALA A N 1
ATOM 2336 C CA . ALA A 1 288 ? -15.463 -27.338 -3.534 1.00 96.25 288 ALA A CA 1
ATOM 2337 C C . ALA A 1 288 ? -14.436 -28.145 -4.344 1.00 96.25 288 ALA A C 1
ATOM 2339 O O . ALA A 1 288 ? -14.619 -28.406 -5.535 1.00 96.25 288 ALA A O 1
ATOM 2340 N N . LEU A 1 289 ? -13.370 -28.575 -3.670 1.00 96.06 289 LEU A N 1
ATOM 2341 C CA . LEU A 1 289 ? -12.416 -29.525 -4.233 1.00 96.06 289 LEU A CA 1
ATOM 2342 C C . LEU A 1 289 ? -13.105 -30.867 -4.563 1.00 96.06 289 LEU A C 1
ATOM 2344 O O . LEU A 1 289 ? -14.167 -31.164 -4.006 1.00 96.06 289 LEU A O 1
ATOM 2348 N N . PRO A 1 290 ? -12.507 -31.718 -5.424 1.00 95.44 290 PRO A N 1
ATOM 2349 C CA . PRO A 1 290 ? -13.091 -33.011 -5.797 1.00 95.44 290 PRO A CA 1
ATOM 2350 C C . PRO A 1 290 ? -13.399 -33.948 -4.618 1.00 95.44 290 PRO A C 1
ATOM 2352 O O . PRO A 1 290 ? -14.277 -34.800 -4.726 1.00 95.44 290 PRO A O 1
ATOM 2355 N N . ASP A 1 291 ? -12.702 -33.788 -3.491 1.00 96.62 291 ASP A N 1
ATOM 2356 C CA . ASP A 1 291 ? -12.915 -34.543 -2.249 1.00 96.62 291 ASP A CA 1
ATOM 2357 C C . ASP A 1 291 ? -14.055 -33.983 -1.368 1.00 96.62 291 ASP A C 1
ATOM 2359 O O . ASP A 1 291 ? -14.359 -34.534 -0.309 1.00 96.62 291 ASP A O 1
ATOM 2363 N N . GLY A 1 292 ? -14.702 -32.896 -1.800 1.00 97.12 292 GLY A N 1
ATOM 2364 C CA . GLY A 1 292 ? -15.763 -32.199 -1.078 1.00 97.12 292 GLY A CA 1
ATOM 2365 C C . GLY A 1 292 ? -15.276 -31.125 -0.101 1.00 97.12 292 GLY A C 1
ATOM 2366 O O . GLY A 1 292 ? -16.113 -30.484 0.544 1.00 97.12 292 GLY A O 1
ATOM 2367 N N . THR A 1 293 ? -13.964 -30.888 0.013 1.00 97.25 293 THR A N 1
ATOM 2368 C CA . THR A 1 293 ? -13.409 -29.822 0.857 1.00 97.25 293 THR A CA 1
ATOM 2369 C C . THR A 1 293 ? -13.838 -28.451 0.330 1.00 97.25 293 THR A C 1
ATOM 2371 O O . THR A 1 293 ? -13.599 -28.103 -0.827 1.00 97.25 293 THR A O 1
ATOM 2374 N N . LEU A 1 294 ? -14.476 -27.644 1.182 1.00 97.69 294 LEU A N 1
ATOM 2375 C CA . LEU A 1 294 ? -14.895 -26.288 0.821 1.00 97.69 294 LEU A CA 1
ATOM 2376 C C . LEU A 1 294 ? -13.684 -25.364 0.658 1.00 97.69 294 LEU A C 1
ATOM 2378 O O . LEU A 1 294 ? -12.719 -25.438 1.424 1.00 97.69 294 LEU A O 1
ATOM 2382 N N . LEU A 1 295 ? -13.780 -24.400 -0.263 1.00 97.94 295 LEU A N 1
ATOM 2383 C CA . LEU A 1 295 ? -12.717 -23.411 -0.466 1.00 97.94 295 LEU A CA 1
ATOM 2384 C C . LEU A 1 295 ? -12.424 -22.592 0.788 1.00 97.94 295 LEU A C 1
ATOM 2386 O O . LEU A 1 295 ? -11.282 -22.210 1.014 1.00 97.94 295 LEU A O 1
ATOM 2390 N N . LYS A 1 296 ? -13.418 -22.355 1.645 1.00 96.44 296 LYS A N 1
ATOM 2391 C CA . LYS A 1 296 ? -13.212 -21.726 2.954 1.00 96.44 296 LYS A CA 1
ATOM 2392 C C . LYS A 1 296 ? -12.072 -22.375 3.750 1.00 96.44 296 LYS A C 1
ATOM 2394 O O . LYS A 1 296 ? -11.314 -21.638 4.382 1.00 96.44 296 LYS A O 1
ATOM 2399 N N . ASP A 1 297 ? -11.973 -23.704 3.724 1.0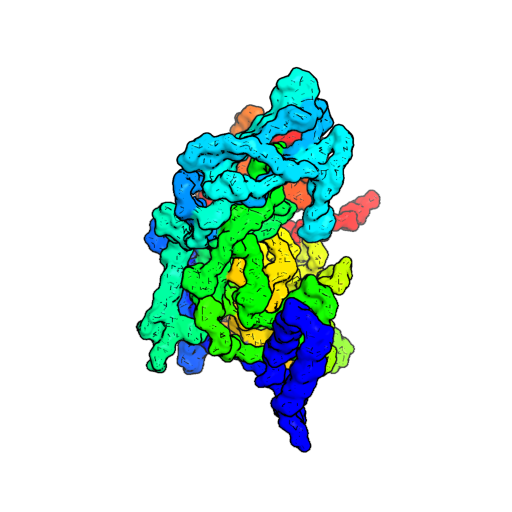0 94.69 297 ASP A N 1
ATOM 2400 C CA . ASP A 1 297 ? -11.010 -24.481 4.507 1.00 94.69 297 ASP A CA 1
ATOM 2401 C C . ASP A 1 297 ? -9.709 -24.753 3.729 1.00 94.69 297 ASP A C 1
ATOM 2403 O O . ASP A 1 297 ? -8.656 -24.924 4.346 1.00 94.69 297 ASP A O 1
ATOM 2407 N N . HIS A 1 298 ? -9.767 -24.713 2.392 1.00 96.44 298 HIS A N 1
ATOM 2408 C CA . HIS A 1 298 ? -8.616 -24.871 1.493 1.00 96.44 298 HIS A CA 1
ATOM 2409 C C . HIS A 1 298 ? -7.804 -23.583 1.292 1.00 96.44 298 HIS A C 1
ATOM 2411 O O . HIS A 1 298 ? -6.577 -23.588 1.384 1.00 96.44 298 HIS A O 1
ATOM 2417 N N . ILE A 1 299 ? -8.482 -22.458 1.047 1.00 97.94 299 ILE A N 1
ATOM 2418 C CA . ILE A 1 299 ? -7.850 -21.175 0.723 1.00 97.94 299 ILE A CA 1
ATOM 2419 C C . ILE A 1 299 ? -7.047 -20.659 1.918 1.00 97.94 299 ILE A C 1
ATOM 2421 O O . ILE A 1 299 ? -7.539 -20.529 3.046 1.00 97.94 299 ILE A O 1
ATOM 2425 N N . LEU A 1 300 ? -5.794 -20.298 1.664 1.00 96.69 300 LEU A N 1
ATOM 2426 C CA . LEU A 1 300 ? -4.896 -19.704 2.649 1.00 96.69 300 LEU A CA 1
ATOM 2427 C C . LEU A 1 300 ? -4.848 -18.186 2.497 1.00 96.69 300 LEU A C 1
ATOM 2429 O O . LEU A 1 300 ? -4.919 -17.469 3.505 1.00 96.69 300 LEU A O 1
ATOM 2433 N N . TYR A 1 301 ? -4.796 -17.707 1.252 1.00 98.00 301 TYR A N 1
ATOM 2434 C CA . TYR A 1 301 ? -4.566 -16.301 0.948 1.00 98.00 301 TYR A CA 1
ATOM 2435 C C . TYR A 1 301 ? -5.682 -15.673 0.117 1.00 98.00 301 TYR A C 1
ATOM 2437 O O . TYR A 1 301 ? -6.226 -16.289 -0.797 1.00 98.00 301 TYR A O 1
ATOM 2445 N N . ILE A 1 302 ? -5.996 -14.414 0.422 1.00 98.62 302 ILE A N 1
ATOM 2446 C CA . ILE A 1 302 ? -6.879 -13.573 -0.387 1.00 98.62 302 ILE A CA 1
ATOM 2447 C C . ILE A 1 302 ? -6.052 -12.420 -0.954 1.00 98.62 302 ILE A C 1
ATOM 2449 O O . ILE A 1 302 ? -5.437 -11.660 -0.205 1.00 98.62 302 ILE A O 1
ATOM 2453 N N . VAL A 1 303 ? -6.073 -12.269 -2.275 1.00 98.56 303 VAL A N 1
ATOM 2454 C CA . VAL A 1 303 ? -5.415 -11.178 -2.996 1.00 98.56 303 VAL A CA 1
ATOM 2455 C C . VAL A 1 303 ? -6.455 -10.147 -3.397 1.00 98.56 303 VAL A C 1
ATOM 2457 O O . VAL A 1 303 ? -7.395 -10.449 -4.129 1.00 98.56 303 VAL A O 1
ATOM 2460 N N . VAL A 1 304 ? -6.277 -8.910 -2.944 1.00 98.19 304 VAL A N 1
ATOM 2461 C CA . VAL A 1 304 ? -7.098 -7.769 -3.365 1.00 98.19 304 VAL A CA 1
ATOM 2462 C C . VAL A 1 304 ? -6.403 -7.064 -4.527 1.00 98.19 304 VAL A C 1
ATOM 2464 O O . VAL A 1 304 ? -5.335 -6.477 -4.345 1.00 98.19 304 VAL A O 1
ATOM 2467 N N . CYS A 1 305 ? -6.983 -7.116 -5.726 1.00 96.31 305 CYS A N 1
ATOM 2468 C CA . CYS A 1 305 ? -6.399 -6.487 -6.909 1.00 96.31 305 CYS A CA 1
ATOM 2469 C C . CYS A 1 305 ? -6.775 -5.007 -7.061 1.00 96.31 305 CYS A C 1
ATOM 2471 O O . CYS A 1 305 ? -7.755 -4.508 -6.497 1.00 96.31 305 CYS A O 1
ATOM 2473 N N . HIS A 1 306 ? -5.982 -4.328 -7.894 1.00 93.12 306 HIS A N 1
ATOM 2474 C CA . HIS A 1 306 ? -6.183 -2.964 -8.373 1.00 93.12 306 HIS A CA 1
ATOM 2475 C C . HIS A 1 306 ? -7.651 -2.641 -8.671 1.00 93.12 306 HIS A C 1
ATOM 2477 O O . HIS A 1 306 ? -8.357 -3.437 -9.283 1.00 93.12 306 HIS A O 1
ATOM 2483 N N . GLY A 1 307 ? -8.108 -1.450 -8.283 1.00 90.44 307 GLY A N 1
ATOM 2484 C CA . GLY A 1 307 ? -9.461 -0.959 -8.574 1.00 90.44 307 GLY A CA 1
ATOM 2485 C C . GLY A 1 307 ? -10.522 -1.312 -7.526 1.00 90.44 307 GLY A C 1
ATOM 2486 O O . GLY A 1 307 ? -11.620 -0.754 -7.580 1.00 90.44 307 GLY A O 1
ATOM 2487 N N . LEU A 1 308 ? -10.214 -2.176 -6.551 1.00 94.75 308 LEU A N 1
ATOM 2488 C CA . LEU A 1 308 ? -11.042 -2.345 -5.352 1.00 94.75 308 LEU A CA 1
ATOM 2489 C C . LEU A 1 308 ? -10.783 -1.224 -4.329 1.00 94.75 308 LEU A C 1
ATOM 2491 O O . LEU A 1 308 ? -9.652 -0.733 -4.238 1.00 94.75 308 LEU A O 1
ATOM 2495 N N . PRO A 1 309 ? -11.787 -0.847 -3.510 1.00 93.31 309 PRO A N 1
ATOM 2496 C CA . PRO A 1 309 ? -11.634 0.175 -2.477 1.00 93.31 309 PRO A CA 1
ATOM 2497 C C . PRO A 1 309 ? -10.464 -0.124 -1.533 1.00 93.31 309 PRO A C 1
ATOM 2499 O O . PRO A 1 309 ? -10.163 -1.280 -1.239 1.00 93.31 309 PRO A O 1
ATOM 2502 N N . PHE A 1 310 ? -9.812 0.916 -1.018 1.00 90.88 310 PHE A N 1
ATOM 2503 C CA . PHE A 1 310 ? -8.698 0.779 -0.068 1.00 90.88 310 PHE A CA 1
ATOM 2504 C C . PHE A 1 310 ? -9.169 0.616 1.377 1.00 90.88 310 PHE A C 1
ATOM 2506 O O . PHE A 1 310 ? -8.400 0.255 2.267 1.00 90.88 310 PHE A O 1
ATOM 2513 N N . SER A 1 311 ? -10.421 0.975 1.638 1.00 89.25 311 SER A N 1
ATOM 2514 C CA . SER A 1 311 ? -10.953 1.078 2.982 1.00 89.25 311 SER A CA 1
ATOM 2515 C C . SER A 1 311 ? -12.470 0.921 2.974 1.00 89.25 311 SER A C 1
ATOM 2517 O O . SER A 1 311 ? -13.130 1.023 1.938 1.00 89.25 311 SER A O 1
ATOM 2519 N N . CYS A 1 312 ? -13.028 0.672 4.144 1.00 87.12 312 CYS A N 1
ATOM 2520 C CA . CYS A 1 312 ? -14.456 0.717 4.408 1.00 87.12 312 CYS A CA 1
ATOM 2521 C C . CYS A 1 312 ? -14.687 1.344 5.785 1.00 87.12 312 CYS A C 1
ATOM 2523 O O . CYS A 1 312 ? -13.754 1.471 6.591 1.00 87.12 312 CYS A O 1
ATOM 2525 N N . GLU A 1 313 ? -15.924 1.740 6.060 1.00 80.62 313 GLU A N 1
ATOM 2526 C CA . GLU A 1 313 ? -16.279 2.204 7.397 1.00 80.62 313 GLU A CA 1
ATOM 2527 C C . GLU A 1 313 ? -16.097 1.072 8.424 1.00 80.62 313 GLU A C 1
ATOM 2529 O O . GLU A 1 313 ? -16.515 -0.072 8.247 1.00 80.62 313 GLU A O 1
ATOM 2534 N N . GLY A 1 314 ? -15.366 1.390 9.486 1.00 68.06 314 GLY A N 1
ATOM 2535 C CA . GLY A 1 314 ? -15.075 0.527 10.613 1.00 68.06 314 GLY A CA 1
ATOM 2536 C C . GLY A 1 314 ? -16.305 0.400 11.498 1.00 68.06 314 GLY A C 1
ATOM 2537 O O . GLY A 1 314 ? -16.797 1.373 12.072 1.00 68.06 314 GLY A O 1
ATOM 2538 N N . VAL A 1 315 ? -16.791 -0.825 11.632 1.00 62.47 315 VAL A N 1
ATOM 2539 C CA . VAL A 1 315 ? -18.013 -1.137 12.376 1.00 62.47 315 VAL A CA 1
ATOM 2540 C C . VAL A 1 315 ? -17.756 -1.591 13.797 1.00 62.47 315 VAL A C 1
ATOM 2542 O O . VAL A 1 315 ? -16.642 -1.928 14.167 1.00 62.47 315 VAL A O 1
ATOM 2545 N N . LEU A 1 316 ? -18.804 -1.654 14.620 1.00 66.31 316 LEU A N 1
ATOM 2546 C CA . LEU A 1 316 ? -18.758 -2.265 15.962 1.00 66.31 316 LEU A CA 1
ATOM 2547 C C . LEU A 1 316 ? -17.959 -1.460 16.983 1.00 66.31 316 LEU A C 1
ATOM 2549 O O . LEU A 1 316 ? -17.611 -1.965 18.051 1.00 66.31 316 LEU A O 1
ATOM 2553 N N . GLY A 1 317 ? -17.650 -0.209 16.648 1.00 57.25 317 GLY A N 1
ATOM 2554 C CA . GLY A 1 317 ? -16.666 0.581 17.367 1.00 57.25 317 GLY A CA 1
ATOM 2555 C C . GLY A 1 317 ? -15.228 0.119 17.125 1.00 57.25 317 GLY A C 1
ATOM 2556 O O . GLY A 1 317 ? -14.368 0.612 17.843 1.00 57.25 317 GLY A O 1
ATOM 2557 N N . ILE A 1 318 ? -14.966 -0.776 16.154 1.00 58.50 318 ILE A N 1
ATOM 2558 C CA . ILE A 1 318 ? -13.617 -1.164 15.712 1.00 58.50 318 ILE A CA 1
ATOM 2559 C C . ILE A 1 318 ? -12.797 0.078 15.427 1.00 58.50 318 ILE A C 1
ATOM 2561 O O . ILE A 1 318 ? -13.295 1.095 14.941 1.00 58.50 318 ILE A O 1
ATOM 2565 N N . GLU A 1 319 ? -11.555 -0.028 15.868 1.00 56.28 319 GLU A N 1
ATOM 2566 C CA . GLU A 1 319 ? -10.803 1.096 16.319 1.00 56.28 319 GLU A CA 1
ATOM 2567 C C . GLU A 1 319 ? -10.713 2.240 15.341 1.00 56.28 319 GLU A C 1
ATOM 2569 O O . GLU A 1 319 ? -10.393 2.132 14.160 1.00 56.28 319 GLU A O 1
ATOM 2574 N N . ARG A 1 320 ? -10.913 3.380 15.965 1.00 55.03 320 ARG A N 1
ATOM 2575 C CA . ARG A 1 320 ? -10.719 4.663 15.397 1.00 55.03 320 ARG A CA 1
ATOM 2576 C C . ARG A 1 320 ? -9.389 5.164 15.922 1.00 55.03 320 ARG A C 1
ATOM 2578 O O . ARG A 1 320 ? -9.305 5.533 17.086 1.00 55.03 320 ARG A O 1
ATOM 2585 N N . GLY A 1 321 ? -8.317 5.016 15.155 1.00 43.28 321 GLY A N 1
ATOM 2586 C CA . GLY A 1 321 ? -6.983 5.042 15.758 1.00 43.28 321 GLY A CA 1
ATOM 2587 C C . GLY A 1 321 ? -6.581 6.387 16.345 1.00 43.28 321 GLY A C 1
ATOM 2588 O O . GLY A 1 321 ? -7.236 7.401 16.145 1.00 43.28 321 GLY A O 1
ATOM 2589 N N . VAL A 1 322 ? -5.498 6.398 17.114 1.00 37.56 322 VAL A N 1
ATOM 2590 C CA . VAL A 1 322 ? -4.877 7.622 17.647 1.00 37.56 322 VAL A CA 1
ATOM 2591 C C . VAL A 1 322 ? -4.642 8.582 16.482 1.00 37.56 322 VAL A C 1
ATOM 2593 O O . VAL A 1 322 ? -4.094 8.132 15.501 1.00 37.56 322 VAL A O 1
ATOM 2596 N N . THR A 1 323 ? -5.031 9.852 16.516 1.00 45.81 323 THR A N 1
ATOM 2597 C CA . THR A 1 323 ? -4.452 10.867 15.611 1.00 45.81 323 THR A CA 1
ATOM 2598 C C . THR A 1 323 ? -3.417 11.686 16.385 1.00 45.81 323 THR A C 1
ATOM 2600 O O . THR A 1 323 ? -3.196 11.462 17.577 1.00 45.81 323 THR A O 1
ATOM 2603 N N . SER A 1 324 ? -2.767 12.664 15.746 1.00 37.81 324 SER A N 1
ATOM 2604 C CA . SER A 1 324 ? -1.943 13.653 16.464 1.00 37.81 324 SER A CA 1
ATOM 2605 C C . SER A 1 324 ? -2.732 14.409 17.542 1.00 37.81 324 SER A C 1
ATOM 2607 O O . SER A 1 324 ? -2.137 14.968 18.461 1.00 37.81 324 SER A O 1
ATOM 2609 N N . ASN A 1 325 ? -4.063 14.391 17.455 1.00 40.75 325 ASN A N 1
ATOM 2610 C CA . ASN A 1 325 ? -4.957 14.870 18.488 1.00 40.75 325 ASN A CA 1
ATOM 2611 C C . ASN A 1 325 ? -5.432 13.674 19.317 1.00 40.75 325 ASN A C 1
ATOM 2613 O O . ASN A 1 325 ? -6.178 12.815 18.850 1.00 40.75 325 ASN A O 1
ATOM 2617 N N . THR A 1 326 ? -5.047 13.627 20.590 1.00 41.75 326 THR A N 1
ATOM 2618 C CA . THR A 1 326 ? -5.715 12.753 21.558 1.00 41.75 326 THR A CA 1
ATOM 2619 C C . THR A 1 326 ? -7.228 12.998 21.491 1.00 41.75 326 THR A C 1
ATOM 2621 O O . THR A 1 326 ? -7.652 14.103 21.809 1.00 41.75 326 THR A O 1
ATOM 2624 N N . GLY A 1 327 ? -8.021 12.004 21.072 1.00 42.16 327 GLY A N 1
ATOM 2625 C CA . GLY A 1 327 ? -9.485 12.096 20.979 1.00 42.16 327 GLY A CA 1
ATOM 2626 C C . GLY A 1 327 ? -10.067 12.214 19.565 1.00 42.16 327 GLY A C 1
ATOM 2627 O O . GLY A 1 327 ? -11.262 11.954 19.409 1.00 42.16 327 GLY A O 1
ATOM 2628 N N . ASP A 1 328 ? -9.261 12.533 18.546 1.00 46.94 328 ASP A N 1
ATOM 2629 C CA . ASP A 1 328 ? -9.674 12.378 17.147 1.00 46.94 328 ASP A CA 1
ATOM 2630 C C . ASP A 1 328 ? -9.232 11.000 16.669 1.00 46.94 328 ASP A C 1
ATOM 2632 O O . ASP A 1 328 ? -8.061 10.623 16.708 1.00 46.94 328 ASP A O 1
ATOM 2636 N N . HIS A 1 329 ? -10.252 10.236 16.347 1.00 54.53 329 HIS A N 1
ATOM 2637 C CA . HIS A 1 329 ? -10.261 8.814 16.181 1.00 54.53 329 HIS A CA 1
ATOM 2638 C C . HIS A 1 329 ? -11.196 8.652 14.986 1.00 54.53 329 HIS A C 1
ATOM 2640 O O . HIS A 1 329 ? -12.422 8.724 15.140 1.00 54.53 329 HIS A O 1
ATOM 2646 N N . GLY A 1 330 ? -10.636 8.484 13.795 1.00 60.25 330 GLY A N 1
ATOM 2647 C CA . GLY A 1 330 ? -11.410 8.359 12.566 1.00 60.25 330 GLY A CA 1
ATOM 2648 C C . GLY A 1 330 ? -12.036 6.971 12.378 1.00 60.25 330 GLY A C 1
ATOM 2649 O O . GLY A 1 330 ? -11.560 6.022 12.965 1.00 60.25 330 GLY A O 1
ATOM 2650 N N . ASP A 1 331 ? -13.125 6.826 11.627 1.00 69.75 331 ASP A N 1
ATOM 2651 C CA . ASP A 1 331 ? -13.938 5.601 11.540 1.00 69.75 331 ASP A CA 1
ATOM 2652 C C . ASP A 1 331 ? -13.625 4.661 10.377 1.00 69.75 331 ASP A C 1
ATOM 2654 O O . ASP A 1 331 ? -14.488 3.884 10.005 1.00 69.75 331 ASP A O 1
ATOM 2658 N N . LEU A 1 332 ? -12.427 4.696 9.802 1.00 78.75 332 LEU A N 1
ATOM 2659 C CA . LEU A 1 332 ? -12.105 3.913 8.610 1.00 78.75 332 LEU A CA 1
ATOM 2660 C C . LEU A 1 332 ? -11.097 2.789 8.895 1.00 78.75 332 LEU A C 1
ATOM 2662 O O . LEU A 1 332 ? -10.047 3.019 9.500 1.00 78.75 332 LEU A O 1
ATOM 2666 N N . GLY A 1 333 ? -11.397 1.584 8.398 1.00 79.75 333 GLY A N 1
ATOM 2667 C CA . GLY A 1 333 ? -10.531 0.399 8.457 1.00 79.75 333 GLY A CA 1
ATOM 2668 C C . GLY A 1 333 ? -9.998 -0.006 7.080 1.00 79.75 333 GLY A C 1
ATOM 2669 O O . GLY A 1 333 ? -10.569 0.365 6.055 1.00 79.75 333 GLY A O 1
ATOM 2670 N N . SER A 1 334 ? -8.896 -0.758 7.045 1.00 87.31 334 SER A N 1
ATOM 2671 C CA . SER A 1 334 ? -8.360 -1.339 5.802 1.00 87.31 334 SER A CA 1
ATOM 2672 C C . SER A 1 334 ? -9.288 -2.445 5.286 1.00 87.31 334 SER A C 1
ATOM 2674 O O . SER A 1 334 ? -9.723 -3.286 6.080 1.00 87.31 334 SER A O 1
ATOM 2676 N N . LEU A 1 335 ? -9.581 -2.465 3.978 1.00 91.81 335 LEU A N 1
ATOM 2677 C CA . LEU A 1 335 ? -10.431 -3.503 3.375 1.00 91.81 335 LEU A CA 1
ATOM 2678 C C . LEU A 1 335 ? -9.828 -4.901 3.605 1.00 91.81 335 LEU A C 1
ATOM 2680 O O . LEU A 1 335 ? -10.528 -5.839 3.983 1.00 91.81 335 LEU A O 1
ATOM 2684 N N . GLU A 1 336 ? -8.512 -5.010 3.454 1.00 91.44 336 GLU A N 1
ATOM 2685 C CA . GLU A 1 336 ? -7.733 -6.235 3.616 1.00 91.44 336 GLU A CA 1
ATOM 2686 C C . GLU A 1 336 ? -7.868 -6.812 5.023 1.00 91.44 336 GLU A C 1
ATOM 2688 O O . GLU A 1 336 ? -8.072 -8.010 5.187 1.00 91.44 336 GLU A O 1
ATOM 2693 N N . GLN A 1 337 ? -7.836 -5.966 6.053 1.00 86.44 337 GLN A N 1
ATOM 2694 C CA . GLN A 1 337 ? -7.967 -6.434 7.435 1.00 86.44 337 GLN A CA 1
ATOM 2695 C C . GLN A 1 337 ? -9.405 -6.853 7.782 1.00 86.44 337 GLN A C 1
ATOM 2697 O O . GLN A 1 337 ? -9.629 -7.756 8.596 1.00 86.44 337 GLN A O 1
ATOM 2702 N N . ARG A 1 338 ? -10.407 -6.246 7.133 1.00 88.50 338 ARG A N 1
ATOM 2703 C CA . ARG A 1 338 ? -11.798 -6.713 7.236 1.00 88.50 338 ARG A CA 1
ATOM 2704 C C . ARG A 1 338 ? -11.987 -8.069 6.567 1.00 88.50 338 ARG A C 1
ATOM 2706 O O . ARG A 1 338 ? -12.646 -8.928 7.145 1.00 88.50 338 ARG A O 1
ATOM 2713 N N . LEU A 1 339 ? -11.352 -8.295 5.419 1.00 93.56 339 LEU A N 1
ATOM 2714 C CA . LEU A 1 339 ? -11.298 -9.611 4.774 1.00 93.56 339 LEU A CA 1
ATOM 2715 C C . LEU A 1 339 ? -10.505 -10.632 5.609 1.00 93.56 339 LEU A C 1
ATOM 2717 O O . LEU A 1 339 ? -10.916 -11.782 5.731 1.00 93.56 339 LEU A O 1
ATOM 2721 N N . GLN A 1 340 ? -9.421 -10.213 6.263 1.00 91.50 340 GLN A N 1
ATOM 2722 C CA . GLN A 1 340 ? -8.631 -11.072 7.150 1.00 91.50 340 GLN A CA 1
ATOM 2723 C C . GLN A 1 340 ? -9.459 -11.594 8.330 1.00 91.50 340 GLN A C 1
ATOM 2725 O O . GLN A 1 340 ? -9.257 -12.721 8.764 1.00 91.50 340 GLN A O 1
ATOM 2730 N N . THR A 1 341 ? -10.412 -10.801 8.829 1.00 89.00 341 THR A N 1
ATOM 2731 C CA . THR A 1 341 ? -11.289 -11.150 9.962 1.00 89.00 341 THR A CA 1
ATOM 2732 C C . THR A 1 341 ? -12.702 -11.569 9.531 1.00 89.00 341 THR A C 1
ATOM 2734 O O . THR A 1 341 ? -13.630 -11.556 10.342 1.00 89.00 341 THR A O 1
ATOM 2737 N N . LEU A 1 342 ? -12.878 -11.975 8.266 1.00 91.75 342 LEU A N 1
ATOM 2738 C CA . LEU A 1 342 ? -14.173 -12.283 7.638 1.00 91.75 342 LEU A CA 1
ATOM 2739 C C . LEU A 1 342 ? -15.025 -13.303 8.418 1.00 91.75 342 LEU A C 1
ATOM 2741 O O . LEU A 1 342 ? -16.256 -13.180 8.467 1.00 91.75 342 LEU A O 1
ATOM 2745 N N . PHE A 1 343 ? -14.372 -14.292 9.035 1.00 92.31 343 PHE A N 1
ATOM 2746 C CA . PHE A 1 343 ? -15.000 -15.377 9.799 1.00 92.31 343 PHE A CA 1
ATOM 2747 C C . PHE A 1 343 ? -14.840 -15.242 11.320 1.00 92.31 343 PHE A C 1
ATOM 2749 O O . PHE A 1 343 ? -15.146 -16.179 12.058 1.00 92.31 343 PHE A O 1
ATOM 2756 N N . TYR A 1 344 ? -14.412 -14.080 11.821 1.00 90.81 344 TYR A N 1
ATOM 2757 C CA . TYR A 1 344 ? -14.435 -13.828 13.261 1.00 90.81 344 TYR A CA 1
ATOM 2758 C C . TYR A 1 344 ? -15.887 -13.718 13.746 1.00 90.81 344 TYR A C 1
ATOM 2760 O O . TYR A 1 344 ? -16.684 -12.946 13.206 1.00 90.81 344 TYR A O 1
ATOM 2768 N N . ASP A 1 345 ? -16.241 -14.467 14.792 1.00 88.69 345 ASP A N 1
ATOM 2769 C CA . ASP A 1 345 ? -17.604 -14.477 15.340 1.00 88.69 345 ASP A CA 1
ATOM 2770 C C . ASP A 1 345 ? -17.810 -13.336 16.350 1.00 88.69 345 ASP A C 1
ATOM 2772 O O . ASP A 1 345 ? -17.877 -13.542 17.566 1.00 88.69 345 ASP A O 1
ATOM 2776 N N . TRP A 1 346 ? -17.922 -12.112 15.827 1.00 81.56 346 TRP A N 1
ATOM 2777 C CA . TRP A 1 346 ? -18.140 -10.873 16.591 1.00 81.56 346 TRP A CA 1
ATOM 2778 C C . TRP A 1 346 ? -19.480 -10.802 17.343 1.00 81.56 346 TRP A C 1
ATOM 2780 O O . TRP A 1 346 ? -19.722 -9.845 18.075 1.00 81.56 346 TRP A O 1
ATOM 2790 N N . VAL A 1 347 ? -20.378 -11.773 17.152 1.00 78.38 347 VAL A N 1
ATOM 2791 C CA . VAL A 1 347 ? -21.759 -11.710 17.661 1.00 78.38 347 VAL A CA 1
ATOM 2792 C C . VAL A 1 347 ? -21.990 -12.685 18.794 1.00 78.38 347 VAL A C 1
ATOM 2794 O O . VAL A 1 347 ? -22.662 -12.344 19.764 1.00 78.38 347 VAL A O 1
ATOM 2797 N N . ARG A 1 348 ? -21.484 -13.912 18.660 1.00 85.25 348 ARG A N 1
ATOM 2798 C CA . ARG A 1 348 ? -21.821 -15.000 19.582 1.00 85.25 348 ARG A CA 1
ATOM 2799 C C . ARG A 1 348 ? -20.656 -15.355 20.488 1.00 85.25 348 ARG A C 1
ATOM 2801 O O . ARG A 1 348 ? -20.880 -15.657 21.656 1.00 85.25 348 ARG A O 1
ATOM 2808 N N . LYS A 1 349 ? -19.424 -15.339 19.970 1.00 88.31 349 LYS A N 1
ATOM 2809 C CA . LYS A 1 349 ? -18.228 -15.763 20.724 1.00 88.31 349 LYS A CA 1
ATOM 2810 C C . LYS A 1 349 ? -17.363 -14.594 21.164 1.00 88.31 349 LYS A C 1
ATOM 2812 O O . LYS A 1 349 ? -16.859 -14.595 22.283 1.00 88.31 349 LYS A O 1
ATOM 2817 N N . ILE A 1 350 ? -17.226 -13.585 20.314 1.00 83.19 350 ILE A N 1
ATOM 2818 C CA . ILE A 1 350 ? -16.400 -12.407 20.555 1.00 83.19 350 ILE A CA 1
ATOM 2819 C C . ILE A 1 350 ? -17.324 -11.212 20.789 1.00 83.19 350 ILE A C 1
ATOM 2821 O O . ILE A 1 350 ? -17.383 -10.299 19.974 1.00 83.19 350 ILE A O 1
ATOM 2825 N N . VAL A 1 351 ? -18.074 -11.232 21.896 1.00 86.38 351 VAL A N 1
ATOM 2826 C CA . VAL A 1 351 ? -18.954 -10.117 22.283 1.00 86.38 351 VAL A CA 1
ATOM 2827 C C . VAL A 1 351 ? -18.120 -9.041 22.977 1.00 86.38 351 VAL A C 1
ATOM 2829 O O . VAL A 1 351 ? -17.642 -9.266 24.096 1.00 86.38 351 VAL A O 1
ATOM 2832 N N . PRO A 1 352 ? -17.919 -7.865 22.366 1.00 83.88 352 PRO A N 1
ATOM 2833 C CA . PRO A 1 352 ? -17.112 -6.829 22.982 1.00 83.88 352 PRO A CA 1
ATOM 2834 C C . PRO A 1 352 ? -17.861 -6.199 24.161 1.00 83.88 352 PRO A C 1
ATOM 2836 O O . PRO A 1 352 ? -19.028 -5.825 24.017 1.00 83.88 352 PRO A O 1
ATOM 2839 N N . PRO A 1 353 ? -17.214 -6.019 25.325 1.00 89.31 353 PRO A N 1
ATOM 2840 C CA . PRO A 1 353 ? -17.864 -5.371 26.452 1.00 89.31 353 PRO A CA 1
ATOM 2841 C C . PRO A 1 353 ? -18.142 -3.896 26.150 1.00 89.31 353 PRO A C 1
ATOM 2843 O O . PRO A 1 353 ? -17.364 -3.224 25.463 1.00 89.31 353 PRO A O 1
ATOM 2846 N N . VAL A 1 354 ? -19.234 -3.383 26.718 1.00 91.31 354 VAL A N 1
ATOM 2847 C CA . VAL A 1 354 ? -19.515 -1.947 26.759 1.00 91.31 354 VAL A CA 1
ATOM 2848 C C . VAL A 1 354 ? -18.662 -1.314 27.854 1.00 91.31 354 VAL A C 1
ATOM 2850 O O . VAL A 1 354 ? -18.649 -1.761 29.000 1.00 91.31 354 VAL A O 1
ATOM 2853 N N . ILE A 1 355 ? -17.938 -0.265 27.496 1.00 90.31 355 ILE A N 1
ATOM 2854 C CA . ILE A 1 355 ? -16.982 0.433 28.348 1.00 90.31 355 ILE A CA 1
ATOM 2855 C C . ILE A 1 355 ? -17.274 1.930 28.382 1.00 90.31 355 ILE A C 1
ATOM 2857 O O . ILE A 1 355 ? -18.023 2.466 27.564 1.00 90.31 355 ILE A O 1
ATOM 2861 N N . SER A 1 356 ? -16.620 2.600 29.327 1.00 89.69 356 SER A N 1
ATOM 2862 C CA . SER A 1 356 ? -16.537 4.053 29.382 1.00 89.69 356 SER A CA 1
ATOM 2863 C C . SER A 1 356 ? -15.148 4.497 28.958 1.00 89.69 356 SER A C 1
ATOM 2865 O O . SER A 1 356 ? -14.153 4.111 29.574 1.00 89.69 356 SER A O 1
ATOM 2867 N N . MET A 1 357 ? -15.066 5.283 27.891 1.00 85.69 357 MET A N 1
ATOM 2868 C CA . MET A 1 357 ? -13.800 5.731 27.325 1.00 85.69 357 MET A CA 1
ATOM 2869 C C . MET A 1 357 ? -13.618 7.228 27.560 1.00 85.69 357 MET A C 1
ATOM 2871 O O . MET A 1 357 ? -14.423 8.039 27.104 1.00 85.69 357 MET A O 1
ATOM 2875 N N . TYR A 1 358 ? -12.536 7.605 28.247 1.00 83.94 358 TYR A N 1
ATOM 2876 C CA . TYR A 1 358 ? -12.154 9.009 28.402 1.00 83.94 358 TYR A CA 1
ATOM 2877 C C . TYR A 1 358 ? -11.810 9.639 27.049 1.00 83.94 358 TYR A C 1
ATOM 2879 O O . TYR A 1 358 ? -11.056 9.064 26.262 1.00 83.94 358 TYR A O 1
ATOM 2887 N N . MET A 1 359 ? -12.318 10.847 26.817 1.00 75.44 359 MET A N 1
ATOM 2888 C CA . MET A 1 359 ? -12.150 11.601 25.582 1.00 75.44 359 MET A CA 1
ATOM 2889 C C . MET A 1 359 ? -11.448 12.936 25.830 1.00 75.44 359 MET A C 1
ATOM 2891 O O . MET A 1 359 ? -12.075 13.900 26.289 1.00 75.44 359 MET A O 1
ATOM 2895 N N . PRO A 1 360 ? -10.154 13.033 25.496 1.00 71.00 360 PRO A N 1
ATOM 2896 C CA . PRO A 1 360 ? -9.454 14.307 25.503 1.00 71.00 360 PRO A CA 1
ATOM 2897 C C . PRO A 1 360 ? -10.062 15.228 24.431 1.00 71.00 360 PRO A C 1
ATOM 2899 O O . PRO A 1 360 ? -10.272 14.801 23.302 1.00 71.00 360 PR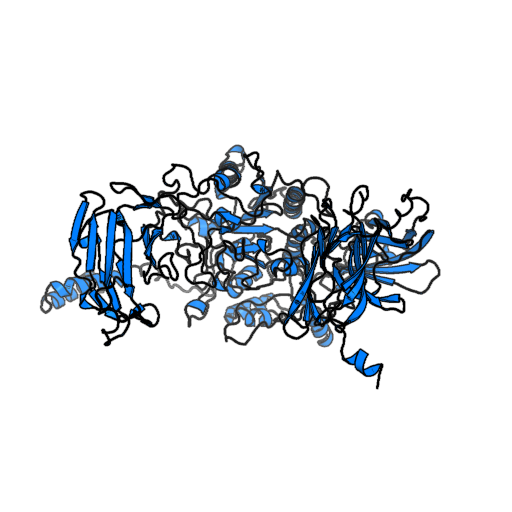O A O 1
ATOM 2902 N N . GLY A 1 361 ? -10.393 16.473 24.788 1.00 71.88 361 GLY A N 1
ATOM 2903 C CA . GLY A 1 361 ? -10.947 17.444 23.832 1.00 71.88 361 GLY A CA 1
ATOM 2904 C C . GLY A 1 361 ? -12.388 17.174 23.372 1.00 71.88 361 GLY A C 1
ATOM 2905 O O . GLY A 1 361 ? -12.760 17.594 22.282 1.00 71.88 361 GLY A O 1
ATOM 2906 N N . GLY A 1 362 ? -13.204 16.481 24.175 1.00 75.38 362 GLY A N 1
ATOM 2907 C CA . GLY A 1 362 ? -14.616 16.233 23.858 1.00 75.38 362 GLY A CA 1
ATOM 2908 C C . GLY A 1 362 ? -15.480 17.508 23.723 1.00 75.38 362 GLY A C 1
ATOM 2909 O O . GLY A 1 362 ? -15.026 18.612 24.031 1.00 75.38 362 GLY A O 1
ATOM 2910 N N . PRO A 1 363 ? -16.757 17.376 23.310 1.00 79.50 363 PRO A N 1
ATOM 2911 C CA . PRO A 1 363 ? -17.616 18.494 22.881 1.00 79.50 363 PRO A CA 1
ATOM 2912 C C . PRO A 1 363 ? -17.831 19.591 23.935 1.00 79.50 363 PRO A C 1
ATOM 2914 O O . PRO A 1 363 ? -18.072 20.742 23.583 1.00 79.50 363 PRO A O 1
ATOM 2917 N N . ASP A 1 364 ? -17.728 19.248 25.221 1.00 87.31 364 ASP A N 1
ATOM 2918 C CA . ASP A 1 364 ? -17.856 20.193 26.337 1.00 87.31 364 ASP A CA 1
ATOM 2919 C C . ASP A 1 364 ? -16.542 20.379 27.111 1.00 87.31 364 ASP A C 1
ATOM 2921 O O . ASP A 1 364 ? -16.531 20.900 28.226 1.00 87.31 364 ASP A O 1
ATOM 2925 N N . SER A 1 365 ? -15.402 19.971 26.550 1.00 86.75 365 SER A N 1
ATOM 2926 C CA . SER A 1 365 ? -14.104 20.173 27.205 1.00 86.75 365 SER A CA 1
ATOM 2927 C C . SER A 1 365 ? -13.707 21.645 27.276 1.00 86.75 365 SER A C 1
ATOM 2929 O O . SER A 1 365 ? -13.176 22.073 28.297 1.00 86.75 365 SER A O 1
ATOM 2931 N N . ASN A 1 366 ? -14.081 22.460 26.282 1.00 86.88 366 ASN A N 1
ATOM 2932 C CA . ASN A 1 366 ? -13.994 23.927 26.376 1.00 86.88 366 ASN A CA 1
ATOM 2933 C C . ASN A 1 366 ? -14.883 24.501 27.492 1.00 86.88 366 ASN A C 1
ATOM 2935 O O . ASN A 1 366 ? -14.691 25.628 27.943 1.00 86.88 366 ASN A O 1
ATOM 2939 N N . LYS A 1 367 ? -15.868 23.718 27.942 1.00 89.00 367 LYS A N 1
ATOM 2940 C CA . LYS A 1 367 ? -16.732 24.042 29.062 1.00 89.00 367 LYS A CA 1
ATOM 2941 C C . LYS A 1 367 ? -16.225 23.492 30.400 1.00 89.00 367 LYS A C 1
ATOM 2943 O O . LYS A 1 367 ? -16.963 23.570 31.384 1.00 89.00 367 LYS A O 1
ATOM 2948 N N . GLY A 1 368 ? -15.004 22.965 30.437 1.00 88.94 368 GLY A N 1
ATOM 2949 C CA . GLY A 1 368 ? -14.413 22.365 31.625 1.00 88.94 368 GLY A CA 1
ATOM 2950 C C . GLY A 1 368 ? -14.911 20.950 31.912 1.00 88.94 368 GLY A C 1
ATOM 2951 O O . GLY A 1 368 ? -14.548 20.370 32.924 1.00 88.94 368 GLY A O 1
ATOM 2952 N N . VAL A 1 369 ? -15.722 20.348 31.042 1.00 91.06 369 VAL A N 1
ATOM 2953 C CA . VAL A 1 369 ? -16.219 18.983 31.250 1.00 91.06 369 VAL A CA 1
ATOM 2954 C C . VAL A 1 369 ? -15.175 17.982 30.769 1.00 91.06 369 VAL A C 1
ATOM 2956 O O . VAL A 1 369 ? -14.723 18.025 29.617 1.00 91.06 369 VAL A O 1
ATOM 2959 N N . ARG A 1 370 ? -14.815 17.034 31.631 1.00 88.88 370 ARG A N 1
ATOM 2960 C CA . ARG A 1 370 ? -14.028 15.870 31.224 1.00 88.88 370 ARG A CA 1
ATOM 2961 C C . ARG A 1 370 ? -14.986 14.807 30.710 1.00 88.88 370 ARG A C 1
ATOM 2963 O O . ARG A 1 370 ? -15.818 14.286 31.440 1.00 88.88 370 ARG A O 1
ATOM 2970 N N . ASN A 1 371 ? -14.916 14.558 29.407 1.00 84.56 371 ASN A N 1
ATOM 2971 C CA . ASN A 1 371 ? -15.903 13.749 28.705 1.00 84.56 371 ASN A CA 1
ATOM 2972 C C . ASN A 1 371 ? -15.518 12.267 28.759 1.00 84.56 371 ASN A C 1
ATOM 2974 O O . ASN A 1 371 ? -14.396 11.905 28.407 1.00 84.56 371 ASN A O 1
ATOM 2978 N N . TYR A 1 372 ? -16.468 11.418 29.145 1.00 88.50 372 TYR A N 1
ATOM 2979 C CA . TYR A 1 372 ? -16.368 9.962 29.060 1.00 88.50 372 TYR A CA 1
ATOM 2980 C C . TYR A 1 372 ? -17.510 9.453 28.190 1.00 88.50 372 TYR A C 1
ATOM 2982 O O . TYR A 1 372 ? -18.670 9.757 28.463 1.00 88.50 372 TYR A O 1
ATOM 2990 N N . ARG A 1 373 ? -17.186 8.724 27.123 1.00 87.12 373 ARG A N 1
ATOM 2991 C CA . ARG A 1 373 ? -18.154 8.203 26.156 1.00 87.12 373 ARG A CA 1
ATOM 2992 C C . ARG A 1 373 ? -18.420 6.727 26.415 1.00 87.12 373 ARG A C 1
ATOM 2994 O O . ARG A 1 373 ? -17.476 5.944 26.503 1.00 87.12 373 ARG A O 1
ATOM 3001 N N . ILE A 1 374 ? -19.691 6.348 26.429 1.00 89.56 374 ILE A N 1
ATOM 3002 C CA . ILE A 1 374 ? -20.110 4.947 26.430 1.00 89.56 374 ILE A CA 1
ATOM 3003 C C . ILE A 1 374 ? -19.952 4.372 25.015 1.00 89.56 374 ILE A C 1
ATOM 3005 O O . ILE A 1 374 ? -20.429 4.958 24.039 1.00 89.56 374 ILE A O 1
ATOM 3009 N N . THR A 1 375 ? -19.234 3.256 24.883 1.00 87.06 375 THR A N 1
ATOM 3010 C CA . THR A 1 375 ? -18.901 2.617 23.593 1.00 87.06 375 THR A CA 1
ATOM 3011 C C . THR A 1 375 ? -18.432 1.171 23.810 1.00 87.06 375 THR A C 1
ATOM 3013 O O . THR A 1 375 ? -18.386 0.714 24.947 1.00 87.06 375 THR A O 1
ATOM 3016 N N . THR A 1 376 ? -18.095 0.421 22.761 1.00 85.88 376 THR A N 1
ATOM 3017 C CA . THR A 1 376 ? -17.517 -0.927 22.886 1.00 85.88 376 THR A CA 1
ATOM 3018 C C . THR A 1 376 ? -16.012 -0.892 23.140 1.00 85.88 376 THR A C 1
ATOM 3020 O O . THR A 1 376 ? -15.317 0.044 22.746 1.00 85.88 376 THR A O 1
ATOM 3023 N N . ALA A 1 377 ? -15.468 -1.963 23.721 1.00 81.44 377 ALA A N 1
ATOM 3024 C CA . ALA A 1 377 ? -14.020 -2.143 23.844 1.00 81.44 377 ALA A CA 1
ATOM 3025 C C . ALA A 1 377 ? -13.292 -2.348 22.505 1.00 81.44 377 ALA A C 1
ATOM 3027 O O . ALA A 1 377 ? -12.067 -2.276 22.478 1.00 81.44 377 ALA A O 1
ATOM 3028 N N . MET A 1 378 ? -14.020 -2.538 21.399 1.00 78.19 378 MET A N 1
ATOM 3029 C CA . MET A 1 378 ? -13.440 -2.573 20.047 1.00 78.19 378 MET A CA 1
ATOM 3030 C C . MET A 1 378 ? -12.840 -1.230 19.626 1.00 78.19 378 MET A C 1
ATOM 3032 O O . MET A 1 378 ? -12.066 -1.178 18.675 1.00 78.19 378 MET A O 1
ATOM 3036 N N . ARG A 1 379 ? -13.168 -0.163 20.370 1.00 76.56 379 ARG A N 1
ATOM 3037 C CA . ARG A 1 379 ? -12.554 1.166 20.273 1.00 76.56 379 ARG A CA 1
ATOM 3038 C C . ARG A 1 379 ? -11.108 1.205 20.725 1.00 76.56 379 ARG A C 1
ATOM 3040 O O . ARG A 1 379 ? -10.492 2.254 20.572 1.00 76.56 379 ARG A O 1
ATOM 3047 N N . TYR A 1 380 ? -10.596 0.119 21.297 1.00 75.12 380 TYR A N 1
ATOM 3048 C CA . TYR A 1 380 ? -9.175 -0.071 21.536 1.00 75.12 380 TYR A CA 1
ATOM 3049 C C . TYR A 1 380 ? -8.538 -0.936 20.453 1.00 75.12 380 TYR A C 1
ATOM 3051 O O . TYR A 1 380 ? -9.225 -1.758 19.837 1.00 75.12 380 TYR A O 1
ATOM 3059 N N . PRO A 1 381 ? -7.218 -0.810 20.252 1.00 72.62 381 PRO A N 1
ATOM 3060 C CA . PRO A 1 381 ? -6.559 -1.560 19.211 1.00 72.62 381 PRO A CA 1
ATOM 3061 C C . PRO A 1 381 ? -6.572 -3.034 19.563 1.00 72.62 381 PRO A C 1
ATOM 3063 O O . PRO A 1 381 ? -6.217 -3.409 20.687 1.00 72.62 381 PRO A O 1
ATOM 3066 N N . LEU A 1 382 ? -6.940 -3.886 18.608 1.00 79.62 382 LEU A N 1
ATOM 3067 C CA . LEU A 1 382 ? -6.908 -5.328 18.817 1.00 79.62 382 LEU A CA 1
ATOM 3068 C C . LEU A 1 382 ? -5.497 -5.823 18.548 1.00 79.62 382 LEU A C 1
ATOM 3070 O O . LEU A 1 382 ? -5.118 -6.143 17.421 1.00 79.62 382 LEU A O 1
ATOM 3074 N N . VAL A 1 383 ? -4.715 -5.815 19.621 1.00 83.62 383 VAL A N 1
ATOM 3075 C CA . VAL A 1 383 ? -3.276 -6.034 19.569 1.00 83.62 383 VAL A CA 1
ATOM 3076 C C . VAL A 1 383 ? -2.839 -7.388 20.087 1.00 83.62 383 VAL A C 1
ATOM 3078 O O . VAL A 1 383 ? -3.343 -7.897 21.093 1.00 83.62 383 VAL A O 1
ATOM 3081 N N . GLY A 1 384 ? -1.805 -7.911 19.440 1.00 85.44 384 GLY A N 1
ATOM 3082 C CA . GLY A 1 384 ? -1.051 -9.063 19.890 1.00 85.44 384 GLY A CA 1
ATOM 3083 C C . GLY A 1 384 ? -1.810 -10.383 19.781 1.00 85.44 384 GLY A C 1
ATOM 3084 O O . GLY A 1 384 ? -2.858 -10.490 19.147 1.00 85.44 384 GLY A O 1
ATOM 3085 N N . ARG A 1 385 ? -1.273 -11.407 20.452 1.00 87.31 385 ARG A N 1
ATOM 3086 C CA . ARG A 1 385 ? -1.678 -12.816 20.288 1.00 87.31 385 ARG A CA 1
ATOM 3087 C C . ARG A 1 385 ? -3.126 -13.127 20.627 1.00 87.31 385 ARG A C 1
ATOM 3089 O O . ARG A 1 385 ? -3.684 -14.083 20.109 1.00 87.31 385 ARG A O 1
ATOM 3096 N N . ARG A 1 386 ? -3.735 -12.325 21.503 1.00 86.50 386 ARG A N 1
ATOM 3097 C CA . ARG A 1 386 ? -5.152 -12.477 21.851 1.00 86.50 386 ARG A CA 1
ATOM 3098 C C . ARG A 1 386 ? -6.051 -12.318 20.623 1.00 86.50 386 ARG A C 1
ATOM 3100 O O . ARG A 1 386 ? -7.099 -12.947 20.557 1.00 86.50 386 ARG A O 1
ATOM 3107 N N . TRP A 1 387 ? -5.656 -11.441 19.707 1.00 86.38 387 TRP A N 1
ATOM 3108 C CA . TRP A 1 387 ? -6.469 -11.008 18.578 1.00 86.38 387 TRP A CA 1
ATOM 3109 C C . TRP A 1 387 ? -5.906 -11.510 17.249 1.00 86.38 387 TRP A C 1
ATOM 3111 O O . TRP A 1 387 ? -6.671 -11.949 16.395 1.00 86.38 387 TRP A O 1
ATOM 3121 N N . ASN A 1 388 ? -4.579 -11.529 17.117 1.00 90.81 388 ASN A N 1
ATOM 3122 C CA . ASN A 1 388 ? -3.856 -12.233 16.067 1.00 90.81 388 ASN A CA 1
ATOM 3123 C C . ASN A 1 388 ? -3.243 -13.532 16.623 1.00 90.81 388 ASN A C 1
ATOM 3125 O O . ASN A 1 388 ? -2.075 -13.520 17.026 1.00 90.81 388 ASN A O 1
ATOM 3129 N N . PRO A 1 389 ? -3.980 -14.654 16.674 1.00 90.00 389 PRO A N 1
ATOM 3130 C CA . PRO A 1 389 ? -3.445 -15.901 17.222 1.00 90.00 389 PRO A CA 1
ATOM 3131 C C . PRO A 1 389 ? -2.278 -16.480 16.401 1.00 90.00 389 PRO A C 1
ATOM 3133 O O . PRO A 1 389 ? -1.527 -17.302 16.920 1.00 90.00 389 PRO A O 1
ATOM 3136 N N . TYR A 1 390 ? -2.084 -16.016 15.163 1.00 92.19 390 TYR A N 1
ATOM 3137 C CA . TYR A 1 390 ? -0.991 -16.420 14.278 1.00 92.19 390 TYR A CA 1
ATOM 3138 C C . TYR A 1 390 ? 0.314 -15.659 14.558 1.00 92.19 390 TYR A C 1
ATOM 3140 O O . TYR A 1 390 ? 1.377 -16.088 14.133 1.00 92.19 390 TYR A O 1
ATOM 3148 N N . MET A 1 391 ? 0.275 -14.547 15.297 1.00 92.62 391 MET A N 1
ATOM 3149 C CA . MET A 1 391 ? 1.449 -13.697 15.516 1.00 92.62 391 MET A CA 1
ATOM 3150 C C . MET A 1 391 ? 2.604 -14.441 16.218 1.00 92.62 391 MET A C 1
ATOM 3152 O O . MET A 1 391 ? 2.418 -15.116 17.245 1.00 92.62 391 MET A O 1
ATOM 3156 N N . HIS A 1 392 ? 3.830 -14.231 15.732 1.00 92.62 392 HIS A N 1
ATOM 3157 C CA . HIS A 1 392 ? 5.064 -14.719 16.353 1.00 92.62 392 HIS A CA 1
ATOM 3158 C C . HIS A 1 392 ? 5.157 -14.260 17.828 1.00 92.62 392 HIS A C 1
ATOM 3160 O O . HIS A 1 392 ? 4.808 -13.114 18.128 1.00 92.62 392 HIS A O 1
ATOM 3166 N N . PRO A 1 393 ? 5.625 -15.096 18.783 1.00 89.06 393 PRO A N 1
ATOM 3167 C CA . PRO A 1 393 ? 5.665 -14.731 20.206 1.00 89.06 393 PRO A CA 1
ATOM 3168 C C . PRO A 1 393 ? 6.530 -13.515 20.509 1.00 89.06 393 PRO A C 1
ATOM 3170 O O . PRO A 1 393 ? 6.230 -12.769 21.437 1.00 89.06 393 PRO A O 1
ATOM 3173 N N . ASP A 1 394 ? 7.594 -13.336 19.730 1.00 87.69 394 ASP A N 1
ATOM 3174 C CA . ASP A 1 394 ? 8.532 -12.224 19.880 1.00 87.69 394 ASP A CA 1
ATOM 3175 C C . ASP A 1 394 ? 8.273 -11.062 18.912 1.00 87.69 394 ASP A C 1
ATOM 3177 O O . ASP A 1 394 ? 9.037 -10.093 18.924 1.00 87.69 394 ASP A O 1
ATOM 3181 N N . ALA A 1 395 ? 7.214 -11.121 18.089 1.00 88.44 395 ALA A N 1
ATOM 3182 C CA . ALA A 1 395 ? 6.850 -9.983 17.248 1.00 88.44 395 ALA A CA 1
ATOM 3183 C C . ALA A 1 395 ? 6.659 -8.745 18.131 1.00 88.44 395 ALA A C 1
ATOM 3185 O O . ALA A 1 395 ? 5.937 -8.780 19.132 1.00 88.44 395 ALA A O 1
ATOM 3186 N N . TYR A 1 396 ? 7.329 -7.650 17.768 1.00 82.88 396 TYR A N 1
ATOM 3187 C CA . TYR A 1 396 ? 7.284 -6.383 18.499 1.00 82.88 396 TYR A CA 1
ATOM 3188 C C . TYR A 1 396 ? 7.741 -6.457 19.962 1.00 82.88 396 TYR A C 1
ATOM 3190 O O . TYR A 1 396 ? 7.426 -5.565 20.754 1.00 82.88 396 TYR A O 1
ATOM 3198 N N . SER A 1 397 ? 8.544 -7.457 20.341 1.00 76.75 397 SER A N 1
ATOM 3199 C CA . SER A 1 397 ? 9.130 -7.556 21.688 1.00 76.75 397 SER A CA 1
ATOM 3200 C C . SER A 1 397 ? 9.910 -6.297 22.104 1.00 76.75 397 SER A C 1
ATOM 3202 O O . SER A 1 397 ? 9.976 -5.955 23.287 1.00 76.75 397 SER A O 1
ATOM 3204 N N . PHE A 1 398 ? 10.429 -5.534 21.136 1.00 71.12 398 PHE A N 1
ATOM 3205 C CA . PHE A 1 398 ? 11.069 -4.239 21.372 1.00 71.12 398 PHE A CA 1
ATOM 3206 C C . PHE A 1 398 ? 10.131 -3.201 22.003 1.00 71.12 398 PHE A C 1
ATOM 3208 O O . PHE A 1 398 ? 10.603 -2.326 22.730 1.00 71.12 398 PHE A O 1
ATOM 3215 N N . LEU A 1 399 ? 8.814 -3.286 21.763 1.00 72.88 399 LEU A N 1
ATOM 3216 C CA . LEU A 1 399 ? 7.830 -2.379 22.364 1.00 72.88 399 LEU A CA 1
ATOM 3217 C C . LEU A 1 399 ? 7.765 -2.574 23.881 1.00 72.88 399 LEU A C 1
ATOM 3219 O O . LEU A 1 399 ? 7.525 -1.615 24.613 1.00 72.88 399 LEU A O 1
ATOM 3223 N N . ALA A 1 400 ? 8.021 -3.797 24.354 1.00 65.44 400 ALA A N 1
ATOM 3224 C CA . ALA A 1 400 ? 8.027 -4.136 25.771 1.00 65.44 400 ALA A CA 1
ATOM 3225 C C . ALA A 1 400 ? 9.333 -3.746 26.491 1.00 65.44 400 ALA A C 1
ATOM 3227 O O . ALA A 1 400 ? 9.328 -3.712 27.717 1.00 65.44 400 ALA A O 1
ATOM 3228 N N . ARG A 1 401 ? 10.398 -3.387 25.746 1.00 57.72 401 ARG A N 1
ATOM 3229 C CA . ARG A 1 401 ? 11.784 -3.144 26.201 1.00 57.72 401 ARG A CA 1
ATOM 3230 C C . ARG A 1 401 ? 12.353 -4.323 27.022 1.00 57.72 401 ARG A C 1
ATOM 3232 O O . ARG A 1 401 ? 11.894 -4.579 28.126 1.00 57.72 401 ARG A O 1
ATOM 3239 N N . LYS A 1 402 ? 13.451 -4.931 26.536 1.00 55.16 402 LYS A N 1
ATOM 3240 C CA . LYS A 1 402 ? 14.316 -5.937 27.218 1.00 55.16 402 LYS A CA 1
ATOM 3241 C C . LYS A 1 402 ? 14.045 -7.438 26.980 1.00 55.16 402 LYS A C 1
ATOM 3243 O O . LYS A 1 402 ? 14.374 -8.238 27.850 1.00 55.16 402 LYS A O 1
ATOM 3248 N N . LYS A 1 403 ? 13.522 -7.862 25.825 1.00 65.44 403 LYS A N 1
ATOM 3249 C CA . LYS A 1 403 ? 13.548 -9.293 25.461 1.00 65.44 403 LYS A CA 1
ATOM 3250 C C . LYS A 1 403 ? 14.392 -9.511 24.211 1.00 65.44 403 LYS A C 1
ATOM 3252 O O . LYS A 1 403 ? 14.095 -8.929 23.169 1.00 65.44 403 LYS A O 1
ATOM 3257 N N . GLU A 1 404 ? 15.425 -10.339 24.331 1.00 70.12 404 GLU A N 1
ATOM 3258 C CA . GLU A 1 404 ? 16.136 -10.885 23.176 1.00 70.12 404 GLU A CA 1
ATOM 3259 C C . GLU A 1 404 ? 15.169 -11.751 22.366 1.00 70.12 404 GLU A C 1
ATOM 3261 O O . GLU A 1 404 ? 14.442 -12.577 22.925 1.00 70.12 404 GLU A O 1
ATOM 3266 N N . VAL A 1 405 ? 15.109 -11.507 21.057 1.00 74.25 405 VAL A N 1
ATOM 3267 C CA . VAL A 1 405 ? 14.298 -12.312 20.137 1.00 74.25 405 VAL A CA 1
ATOM 3268 C C . VAL A 1 405 ? 14.945 -13.687 20.048 1.00 74.25 405 VAL A C 1
ATOM 3270 O O . VAL A 1 405 ? 16.163 -13.779 19.880 1.00 74.25 405 VAL A O 1
ATOM 3273 N N . ARG A 1 406 ? 14.150 -14.748 20.182 1.00 78.94 406 ARG A N 1
ATOM 3274 C CA . ARG A 1 406 ? 14.635 -16.116 20.013 1.00 78.94 406 ARG A CA 1
ATOM 3275 C C . ARG A 1 406 ? 14.168 -16.666 18.685 1.00 78.94 406 ARG A C 1
ATOM 3277 O O . ARG A 1 406 ? 13.030 -16.450 18.270 1.00 78.94 406 ARG A O 1
ATOM 3284 N N . PHE A 1 407 ? 15.053 -17.411 18.043 1.00 79.56 407 PHE A N 1
ATOM 3285 C CA . PHE A 1 407 ? 14.658 -18.259 16.938 1.00 79.56 407 PHE A CA 1
ATOM 3286 C C . PHE A 1 407 ? 13.776 -19.394 17.458 1.00 79.56 407 PHE A C 1
ATOM 3288 O O . PHE A 1 407 ? 14.102 -20.040 18.454 1.00 79.56 407 PHE A O 1
ATOM 3295 N N . ILE A 1 408 ? 12.636 -19.596 16.808 1.00 85.31 408 ILE A N 1
ATOM 3296 C CA . ILE A 1 408 ? 11.692 -20.662 17.124 1.00 85.31 408 ILE A CA 1
ATOM 3297 C C . ILE A 1 408 ? 11.182 -21.253 15.816 1.00 85.31 408 ILE A C 1
ATOM 3299 O O . ILE A 1 408 ? 11.012 -20.539 14.831 1.00 85.31 408 ILE A O 1
ATOM 3303 N N . ASN A 1 409 ? 10.892 -22.547 15.820 1.00 84.69 409 ASN A N 1
ATOM 3304 C CA . ASN A 1 409 ? 10.237 -23.186 14.693 1.00 84.69 409 ASN A CA 1
ATOM 3305 C C . ASN A 1 409 ? 8.716 -23.087 14.883 1.00 84.69 409 ASN A C 1
ATOM 3307 O O . ASN A 1 409 ? 8.158 -23.714 15.787 1.00 84.69 409 ASN A O 1
ATOM 3311 N N . ILE A 1 410 ? 8.048 -22.253 14.081 1.00 87.62 410 ILE A N 1
ATOM 3312 C CA . ILE A 1 410 ? 6.582 -22.158 14.079 1.00 87.62 410 ILE A CA 1
ATOM 3313 C C . ILE A 1 410 ? 6.028 -23.135 13.028 1.00 87.62 410 ILE A C 1
ATOM 3315 O O . ILE A 1 410 ? 6.514 -23.122 11.889 1.00 87.62 410 ILE A O 1
ATOM 3319 N N . PRO A 1 411 ? 5.003 -23.943 13.377 1.00 90.12 411 PRO A N 1
ATOM 3320 C CA . PRO A 1 411 ? 4.266 -24.758 12.413 1.00 90.12 411 PRO A CA 1
ATOM 3321 C C . PRO A 1 411 ? 3.774 -23.935 11.220 1.00 90.12 411 PRO A C 1
ATOM 3323 O O . PRO A 1 411 ? 3.593 -22.722 11.327 1.00 90.12 411 PRO A O 1
ATOM 3326 N N . HIS A 1 412 ? 3.540 -24.585 10.087 1.00 89.31 412 HIS A N 1
ATOM 3327 C CA . HIS A 1 412 ? 3.054 -23.892 8.891 1.00 89.31 412 HIS A CA 1
ATOM 3328 C C . HIS A 1 412 ? 1.646 -23.352 9.115 1.00 89.31 412 HIS A C 1
ATOM 3330 O O . HIS A 1 412 ? 0.863 -23.924 9.879 1.00 89.31 412 HIS A O 1
ATOM 3336 N N . PHE A 1 413 ? 1.301 -22.264 8.434 1.00 87.12 413 PHE A N 1
ATOM 3337 C CA . PHE A 1 413 ? 0.011 -21.592 8.577 1.00 87.12 413 PHE A CA 1
ATOM 3338 C C . PHE A 1 413 ? -1.209 -22.540 8.567 1.00 87.12 413 PHE A C 1
ATOM 3340 O O . PHE A 1 413 ? -2.047 -22.407 9.470 1.00 87.12 413 PHE A O 1
ATOM 3347 N N . PRO A 1 414 ? -1.308 -23.550 7.674 1.00 90.44 414 PRO A N 1
ATOM 3348 C CA . PRO A 1 414 ? -2.399 -24.528 7.717 1.00 90.44 414 PRO A CA 1
ATOM 3349 C C . PRO A 1 414 ? -2.445 -25.347 9.018 1.00 90.44 414 PRO A C 1
ATOM 3351 O O . PRO A 1 414 ? -3.519 -25.623 9.553 1.00 90.44 414 PRO A O 1
ATOM 3354 N N . GLU A 1 415 ? -1.291 -25.724 9.570 1.00 91.31 415 GLU A N 1
ATOM 3355 C CA . GLU A 1 415 ? -1.193 -26.486 10.821 1.00 91.31 415 GLU A CA 1
ATOM 3356 C C . GLU A 1 415 ? -1.542 -25.631 12.040 1.00 91.31 415 GLU A C 1
ATOM 3358 O O . GLU A 1 415 ? -2.200 -26.100 12.972 1.00 91.31 415 GLU A O 1
ATOM 3363 N N . VAL A 1 416 ? -1.124 -24.363 12.029 1.00 89.50 416 VAL A N 1
ATOM 3364 C CA . VAL A 1 416 ? -1.488 -23.386 13.062 1.00 89.50 416 VAL A CA 1
ATOM 3365 C C . VAL A 1 416 ? -3.002 -23.168 13.057 1.00 89.50 416 VAL A C 1
ATOM 3367 O O . VAL A 1 416 ? -3.629 -23.208 14.118 1.00 89.50 416 VAL A O 1
ATOM 3370 N N . ARG A 1 417 ? -3.610 -23.031 11.872 1.00 88.94 417 ARG A N 1
ATOM 3371 C CA . ARG A 1 417 ? -5.060 -22.865 11.701 1.00 88.94 417 ARG A CA 1
ATOM 3372 C C . ARG A 1 417 ? -5.856 -24.026 12.308 1.00 88.94 417 ARG A C 1
ATOM 3374 O O . ARG A 1 417 ? -6.841 -23.768 12.990 1.00 88.94 417 ARG A O 1
ATOM 3381 N N . LYS A 1 418 ? -5.396 -25.277 12.162 1.00 89.94 418 LYS A N 1
ATOM 3382 C CA . LYS A 1 418 ? -6.035 -26.469 12.770 1.00 89.94 418 LYS A CA 1
ATOM 3383 C C . LYS A 1 418 ? -6.079 -26.431 14.304 1.00 89.94 418 LYS A C 1
ATOM 3385 O O . LYS A 1 418 ? -6.944 -27.059 14.906 1.00 89.94 418 LYS A O 1
ATOM 3390 N N . LYS A 1 419 ? -5.141 -25.723 14.943 1.00 90.25 419 LYS A N 1
ATOM 3391 C CA . LYS A 1 419 ? -5.026 -25.618 16.412 1.00 90.25 419 LYS A CA 1
ATOM 3392 C C . LYS A 1 419 ? -5.770 -24.411 16.985 1.00 90.25 419 LYS A C 1
ATOM 3394 O O . LYS A 1 419 ? -6.009 -24.352 18.191 1.00 90.25 419 LYS A O 1
ATOM 3399 N N . ILE A 1 420 ? -6.097 -23.431 16.147 1.00 89.75 420 ILE A N 1
ATOM 3400 C CA . ILE A 1 420 ? -6.787 -22.210 16.560 1.00 89.75 420 ILE A CA 1
ATOM 3401 C C . ILE A 1 420 ? -8.290 -22.453 16.567 1.00 89.75 420 ILE A C 1
ATOM 3403 O O . ILE A 1 420 ? -8.832 -23.221 15.777 1.00 89.75 420 ILE A O 1
ATOM 3407 N N . SER A 1 421 ? -8.983 -21.789 17.490 1.00 90.31 421 SER A N 1
ATOM 3408 C CA . SER A 1 421 ? -10.426 -21.934 17.568 1.00 90.31 421 SER A CA 1
ATOM 3409 C C . SER A 1 421 ? -11.111 -21.429 16.288 1.00 90.31 421 SER A C 1
ATOM 3411 O O . SER A 1 421 ? -10.779 -20.330 15.833 1.00 90.31 421 SER A O 1
ATOM 3413 N N . PRO A 1 422 ? -12.121 -22.143 15.754 1.00 89.62 422 PRO A N 1
ATOM 3414 C CA . PRO A 1 422 ? -12.799 -21.764 14.512 1.00 89.62 422 PRO A CA 1
ATOM 3415 C C . PRO A 1 422 ? -13.424 -20.360 14.508 1.00 89.62 422 PRO A C 1
ATOM 3417 O O . PRO A 1 422 ? -13.669 -19.805 13.445 1.00 89.62 422 PRO A O 1
ATOM 3420 N N . PHE A 1 423 ? -13.675 -19.759 15.678 1.00 90.25 423 PHE A N 1
ATOM 3421 C CA . PHE A 1 423 ? -14.199 -18.391 15.772 1.00 90.25 423 PHE A CA 1
ATOM 3422 C C . PHE A 1 423 ? -13.129 -17.289 15.629 1.00 90.25 423 PHE A C 1
ATOM 3424 O O . PHE A 1 423 ? -13.490 -16.114 15.598 1.00 90.25 423 PHE A O 1
ATOM 3431 N N . LEU A 1 424 ? -11.837 -17.644 15.555 1.00 90.31 424 LEU A N 1
ATOM 3432 C CA . LEU A 1 424 ? -10.696 -16.764 15.235 1.00 90.31 424 LEU A CA 1
ATOM 3433 C C . LEU A 1 424 ? -10.038 -17.191 13.909 1.00 90.31 424 LEU A C 1
ATOM 3435 O O . LEU A 1 424 ? -8.813 -17.256 13.771 1.00 90.31 424 LEU A O 1
ATOM 3439 N N . PHE A 1 425 ? -10.871 -17.532 12.931 1.00 91.62 425 PHE A N 1
ATOM 3440 C CA . PHE A 1 425 ? -10.425 -17.933 11.606 1.00 91.62 425 PHE A CA 1
ATOM 3441 C C . PHE A 1 425 ? -9.952 -16.710 10.806 1.00 91.62 425 PHE A C 1
ATOM 3443 O O . PHE A 1 425 ? -10.734 -15.779 10.598 1.00 91.62 425 PHE A O 1
ATOM 3450 N N . ALA A 1 426 ? -8.700 -16.726 10.330 1.00 91.94 426 ALA A N 1
ATOM 3451 C CA . ALA A 1 426 ? -8.135 -15.652 9.513 1.00 91.94 426 ALA A CA 1
ATOM 3452 C C . ALA A 1 426 ? -7.496 -16.165 8.214 1.00 91.94 426 ALA A C 1
ATOM 3454 O O . ALA A 1 426 ? -6.906 -17.250 8.179 1.00 91.94 426 ALA A O 1
ATOM 3455 N N . TYR A 1 427 ? -7.569 -15.341 7.169 1.00 94.56 427 TYR A N 1
ATOM 3456 C CA . TYR A 1 427 ? -6.812 -15.499 5.922 1.00 94.56 427 TYR A CA 1
ATOM 3457 C C . TYR A 1 427 ? -5.573 -14.601 5.936 1.00 94.56 427 TYR A C 1
ATOM 3459 O O . TYR A 1 427 ? -5.599 -13.530 6.542 1.00 94.56 427 TYR A O 1
ATOM 3467 N N . GLY A 1 428 ? -4.502 -14.996 5.245 1.00 94.69 428 GLY A N 1
ATOM 3468 C CA . GLY A 1 428 ? -3.459 -14.031 4.890 1.00 94.69 428 GLY A CA 1
ATOM 3469 C C . GLY A 1 428 ? -3.998 -13.142 3.776 1.00 94.69 428 GLY A C 1
ATOM 3470 O O . GLY A 1 428 ? -4.402 -13.650 2.734 1.00 94.69 428 GLY A O 1
ATOM 3471 N N . VAL A 1 429 ? -4.075 -11.832 3.999 1.00 95.94 429 VAL A N 1
ATOM 3472 C CA . VAL A 1 429 ? -4.641 -10.908 3.009 1.00 95.94 429 VAL A CA 1
ATOM 3473 C C . VAL A 1 429 ? -3.606 -9.871 2.636 1.00 95.94 429 VAL A C 1
ATOM 3475 O O . VAL A 1 429 ? -3.057 -9.186 3.501 1.00 95.94 429 VAL A O 1
ATOM 3478 N N . SER A 1 430 ? -3.358 -9.750 1.341 1.00 96.00 430 SER A N 1
ATOM 3479 C CA . SER A 1 430 ? -2.487 -8.727 0.788 1.00 96.00 430 SER A CA 1
ATOM 3480 C C . SER A 1 430 ? -3.108 -8.113 -0.455 1.00 96.00 430 SER A C 1
ATOM 3482 O O . SER A 1 430 ? -4.119 -8.575 -0.997 1.00 96.00 430 SER A O 1
ATOM 3484 N N . ARG A 1 431 ? -2.507 -7.012 -0.884 1.00 96.44 431 ARG A N 1
ATOM 3485 C CA . ARG A 1 431 ? -2.960 -6.235 -2.022 1.00 96.44 431 ARG A CA 1
ATOM 3486 C C . ARG A 1 431 ? -1.921 -6.267 -3.141 1.00 96.44 431 ARG A C 1
ATOM 3488 O O . ARG A 1 431 ? -0.723 -6.133 -2.893 1.00 96.44 431 ARG A O 1
ATOM 3495 N N . ILE A 1 432 ? -2.414 -6.362 -4.374 1.00 96.69 432 ILE A N 1
ATOM 3496 C CA . ILE A 1 432 ? -1.663 -6.136 -5.612 1.00 96.69 432 ILE A CA 1
ATOM 3497 C C . ILE A 1 432 ? -2.243 -4.889 -6.276 1.00 96.69 432 ILE A C 1
ATOM 3499 O O . ILE A 1 432 ? -3.291 -4.938 -6.920 1.00 96.69 432 ILE A O 1
ATOM 3503 N N . ASP A 1 433 ? -1.582 -3.750 -6.077 1.00 92.50 433 ASP A N 1
ATOM 3504 C CA . ASP A 1 433 ? -2.082 -2.456 -6.537 1.00 92.50 433 ASP A CA 1
ATOM 3505 C C . ASP A 1 433 ? -0.968 -1.540 -7.027 1.00 92.50 433 ASP A C 1
ATOM 3507 O O . ASP A 1 433 ? 0.227 -1.751 -6.818 1.00 92.50 433 ASP A O 1
ATOM 3511 N N . GLY A 1 434 ? -1.395 -0.489 -7.700 1.00 87.06 434 GLY A N 1
ATOM 3512 C CA . GLY A 1 434 ? -0.552 0.455 -8.383 1.00 87.06 434 GLY A CA 1
ATOM 3513 C C . GLY A 1 434 ? -1.385 1.605 -8.910 1.00 87.06 434 GLY A C 1
ATOM 3514 O O . GLY A 1 434 ? -2.603 1.661 -8.755 1.00 87.06 434 GLY A O 1
ATOM 3515 N N . LYS A 1 435 ? -0.720 2.588 -9.506 1.00 78.38 435 LYS A N 1
ATOM 3516 C CA . LYS A 1 435 ? -1.449 3.716 -10.099 1.00 78.38 435 LYS A CA 1
ATOM 3517 C C . LYS A 1 435 ? -2.216 3.294 -11.340 1.00 78.38 435 LYS A C 1
ATOM 3519 O O . LYS A 1 435 ? -3.218 3.921 -11.667 1.00 78.38 435 LYS A O 1
ATOM 3524 N N . GLY A 1 436 ? -1.712 2.266 -12.003 1.00 84.38 436 GLY A N 1
ATOM 3525 C CA . GLY A 1 436 ? -2.386 1.508 -13.027 1.00 84.38 436 GLY A CA 1
ATOM 3526 C C . GLY A 1 436 ? -2.048 0.020 -12.929 1.00 84.38 436 GLY A C 1
ATOM 3527 O O . GLY A 1 436 ? -1.268 -0.400 -12.061 1.00 84.38 436 GLY A O 1
ATOM 3528 N N . PRO A 1 437 ? -2.583 -0.773 -13.867 1.00 88.94 437 PRO A N 1
ATOM 3529 C CA . PRO A 1 437 ? -2.382 -2.210 -13.903 1.00 88.94 437 PRO A CA 1
ATOM 3530 C C . PRO A 1 437 ? -0.917 -2.575 -14.135 1.00 88.94 437 PRO A C 1
ATOM 3532 O O . PRO A 1 437 ? -0.453 -3.569 -13.591 1.00 88.94 437 PRO A O 1
ATOM 3535 N N . ARG A 1 438 ? -0.136 -1.749 -14.845 1.00 88.12 438 ARG A N 1
ATOM 3536 C CA . ARG A 1 438 ? 1.298 -1.998 -15.054 1.00 88.12 438 ARG A CA 1
ATOM 3537 C C . ARG A 1 438 ? 2.081 -2.056 -13.744 1.00 88.12 438 ARG A C 1
ATOM 3539 O O . ARG A 1 438 ? 2.897 -2.952 -13.549 1.00 88.12 438 ARG A O 1
ATOM 3546 N N . GLU A 1 439 ? 1.868 -1.090 -12.850 1.00 89.06 439 GLU A N 1
ATOM 3547 C CA . GLU A 1 439 ? 2.568 -1.095 -11.567 1.00 89.06 439 GLU A CA 1
ATOM 3548 C C . GLU A 1 439 ? 2.142 -2.280 -10.695 1.00 89.06 439 GLU A C 1
ATOM 3550 O O . GLU A 1 439 ? 3.005 -2.851 -10.032 1.00 89.06 439 GLU A O 1
ATOM 3555 N N . ALA A 1 440 ? 0.860 -2.658 -10.742 1.00 93.50 440 ALA A N 1
ATOM 3556 C CA . ALA A 1 440 ? 0.325 -3.809 -10.024 1.00 93.50 440 ALA A CA 1
ATOM 3557 C C . ALA A 1 440 ? 0.897 -5.138 -10.560 1.00 93.50 440 ALA A C 1
ATOM 3559 O O . ALA A 1 440 ? 1.391 -5.948 -9.784 1.00 93.50 440 ALA A O 1
ATOM 3560 N N . LYS A 1 441 ? 0.932 -5.331 -11.886 1.00 95.44 441 LYS A N 1
ATOM 3561 C CA . LYS A 1 441 ? 1.523 -6.513 -12.541 1.00 95.44 441 LYS A CA 1
ATOM 3562 C C . LYS A 1 441 ? 2.998 -6.692 -12.213 1.00 95.44 441 LYS A C 1
ATOM 3564 O O . LYS A 1 441 ? 3.435 -7.793 -11.910 1.00 95.44 441 LYS A O 1
ATOM 3569 N N . ARG A 1 442 ? 3.752 -5.595 -12.165 1.00 94.62 442 ARG A N 1
ATOM 3570 C CA . ARG A 1 442 ? 5.166 -5.639 -11.783 1.00 94.62 442 ARG A CA 1
ATOM 3571 C C . ARG A 1 442 ? 5.386 -6.165 -10.360 1.00 94.62 442 ARG A C 1
ATOM 3573 O O . ARG A 1 442 ? 6.427 -6.763 -10.130 1.00 94.62 442 ARG A O 1
ATOM 3580 N N . LEU A 1 443 ? 4.454 -5.971 -9.416 1.00 96.19 443 LEU A N 1
ATOM 3581 C CA . LEU A 1 443 ? 4.570 -6.590 -8.084 1.00 96.19 443 LEU A CA 1
ATOM 3582 C C . LEU A 1 443 ? 4.594 -8.120 -8.189 1.00 96.19 443 LEU A C 1
ATOM 3584 O O . LEU A 1 443 ? 5.353 -8.762 -7.469 1.00 96.19 443 LEU A O 1
ATOM 3588 N N . ILE A 1 444 ? 3.805 -8.678 -9.108 1.00 97.88 444 ILE A N 1
ATOM 3589 C CA . ILE A 1 444 ? 3.735 -10.115 -9.397 1.00 97.88 444 ILE A CA 1
ATOM 3590 C C . ILE A 1 444 ? 5.047 -10.560 -10.049 1.00 97.88 444 ILE A C 1
ATOM 3592 O O . ILE A 1 444 ? 5.705 -11.470 -9.553 1.00 97.88 444 ILE A O 1
ATOM 3596 N N . ASP A 1 445 ? 5.486 -9.850 -11.091 1.00 97.94 445 ASP A N 1
ATOM 3597 C CA . ASP A 1 445 ? 6.723 -10.165 -11.819 1.00 97.94 445 ASP A CA 1
ATOM 3598 C C . ASP A 1 445 ? 7.948 -10.141 -10.903 1.00 97.94 445 ASP A C 1
ATOM 3600 O O . ASP A 1 445 ? 8.769 -11.054 -10.909 1.00 97.94 445 ASP A O 1
ATOM 3604 N N . TYR A 1 446 ? 8.054 -9.107 -10.066 1.00 97.94 446 TYR A N 1
ATOM 3605 C CA . TYR A 1 446 ? 9.148 -8.969 -9.111 1.00 97.94 446 TYR A CA 1
ATOM 3606 C C . TYR A 1 446 ? 9.103 -10.052 -8.037 1.00 97.94 446 TYR A C 1
ATOM 3608 O O . TYR A 1 446 ? 10.155 -10.478 -7.564 1.00 97.94 446 TYR A O 1
ATOM 3616 N N . SER A 1 447 ? 7.905 -10.489 -7.649 1.00 97.81 447 SER A N 1
ATOM 3617 C CA . SER A 1 447 ? 7.740 -11.550 -6.661 1.00 97.81 447 SER A CA 1
ATOM 3618 C C . SER A 1 447 ? 8.157 -12.909 -7.218 1.00 97.81 447 SER A C 1
ATOM 3620 O O . SER A 1 447 ? 8.870 -13.656 -6.549 1.00 97.81 447 SER A O 1
ATOM 3622 N N . LEU A 1 448 ? 7.788 -13.214 -8.463 1.00 97.75 448 LEU A N 1
ATOM 3623 C CA . LEU A 1 448 ? 8.233 -14.431 -9.142 1.00 97.75 448 LEU A CA 1
ATOM 3624 C C . LEU A 1 448 ? 9.745 -14.424 -9.364 1.00 97.75 448 LEU A C 1
ATOM 3626 O O . LEU A 1 448 ? 10.417 -15.386 -8.996 1.00 97.75 448 LEU A O 1
ATOM 3630 N N . TYR A 1 449 ? 10.286 -13.310 -9.868 1.00 98.31 449 TYR A N 1
ATOM 3631 C CA . TYR A 1 449 ? 11.725 -13.155 -10.077 1.00 98.31 449 TYR A CA 1
ATOM 3632 C C . TYR A 1 449 ? 12.500 -13.348 -8.771 1.00 98.31 449 TYR A C 1
ATOM 3634 O O . TYR A 1 449 ? 13.429 -14.145 -8.710 1.00 98.31 449 TYR A O 1
ATOM 3642 N N . ALA A 1 450 ? 12.087 -12.679 -7.690 1.00 97.88 450 ALA A N 1
ATOM 3643 C CA . ALA A 1 450 ? 12.740 -12.820 -6.392 1.00 97.88 450 ALA A CA 1
ATOM 3644 C C . ALA A 1 450 ? 12.606 -14.233 -5.807 1.00 97.88 450 ALA A C 1
ATOM 3646 O O . ALA A 1 450 ? 13.552 -14.726 -5.204 1.00 97.88 450 ALA A O 1
ATOM 3647 N N . SER A 1 451 ? 11.475 -14.915 -6.003 1.00 97.44 451 SER A N 1
ATOM 3648 C CA . SER A 1 451 ? 11.313 -16.284 -5.491 1.00 97.44 451 SER A CA 1
ATOM 3649 C C . SER A 1 451 ? 12.349 -17.251 -6.079 1.00 97.44 451 SER A C 1
ATOM 3651 O O . SER A 1 451 ? 12.769 -18.166 -5.382 1.00 97.44 451 SER A O 1
ATOM 3653 N N . LYS A 1 452 ? 12.801 -17.028 -7.323 1.00 97.44 452 LYS A N 1
ATOM 3654 C CA . LYS A 1 452 ? 13.821 -17.860 -7.987 1.00 97.44 452 LYS A CA 1
ATOM 3655 C C . LYS A 1 452 ? 15.248 -17.320 -7.828 1.00 97.44 452 LYS A C 1
ATOM 3657 O O . LYS A 1 452 ? 16.180 -18.091 -7.615 1.00 97.44 452 LYS A O 1
ATOM 3662 N N . PHE A 1 453 ? 15.418 -16.004 -7.928 1.00 97.69 453 PHE A N 1
ATOM 3663 C CA . PHE A 1 453 ? 16.721 -15.370 -8.136 1.00 97.69 453 PHE A CA 1
ATOM 3664 C C . PHE A 1 453 ? 17.134 -14.394 -7.029 1.00 97.69 453 PHE A C 1
ATOM 3666 O O . PHE A 1 453 ? 18.082 -13.636 -7.215 1.00 97.69 453 PHE A O 1
ATOM 3673 N N . LEU A 1 454 ? 16.453 -14.336 -5.879 1.00 97.06 454 LEU A N 1
ATOM 3674 C CA . LEU A 1 454 ? 16.860 -13.421 -4.806 1.00 97.06 454 LEU A CA 1
ATOM 3675 C C . LEU A 1 454 ? 18.202 -13.842 -4.197 1.00 97.06 454 LEU A C 1
ATOM 3677 O O . LEU A 1 454 ? 18.262 -14.796 -3.422 1.00 97.06 454 LEU A O 1
ATOM 3681 N N . ARG A 1 455 ? 19.268 -13.090 -4.490 1.00 95.88 455 ARG A N 1
ATOM 3682 C CA . ARG A 1 455 ? 20.595 -13.249 -3.873 1.00 95.88 455 ARG A CA 1
ATOM 3683 C C . ARG A 1 455 ? 21.303 -11.897 -3.711 1.00 95.88 455 ARG A C 1
ATOM 3685 O O . ARG A 1 455 ? 20.922 -10.929 -4.378 1.00 95.88 455 ARG A O 1
ATOM 3692 N N . PRO A 1 456 ? 22.322 -11.775 -2.836 1.00 95.25 456 PRO A N 1
ATOM 3693 C CA . PRO A 1 456 ? 23.038 -10.509 -2.661 1.00 95.25 456 PRO A CA 1
ATOM 3694 C C . PRO A 1 456 ? 23.691 -9.970 -3.941 1.00 95.25 456 PRO A C 1
ATOM 3696 O O . PRO A 1 456 ? 23.835 -8.758 -4.089 1.00 95.25 456 PRO A O 1
ATOM 3699 N N . GLU A 1 457 ? 24.060 -10.852 -4.868 1.00 94.94 457 GLU A N 1
ATOM 3700 C CA . GLU A 1 457 ? 24.711 -10.535 -6.139 1.00 94.94 457 GLU A CA 1
ATOM 3701 C C . GLU A 1 457 ? 23.813 -9.747 -7.114 1.00 94.94 457 GLU A C 1
ATOM 3703 O O . GLU A 1 457 ? 24.318 -9.165 -8.071 1.00 94.94 457 GLU A O 1
ATOM 3708 N N . MET A 1 458 ? 22.508 -9.615 -6.852 1.00 93.56 458 MET A N 1
ATOM 3709 C CA . MET A 1 458 ? 21.669 -8.649 -7.579 1.00 93.56 458 MET A CA 1
ATOM 3710 C C . MET A 1 458 ? 22.213 -7.216 -7.435 1.00 93.56 458 MET A C 1
ATOM 3712 O O . MET A 1 458 ? 22.182 -6.433 -8.385 1.00 93.56 458 MET A O 1
ATOM 3716 N N . ASP A 1 459 ? 22.763 -6.873 -6.263 1.00 91.44 459 ASP A N 1
ATOM 3717 C CA . ASP A 1 459 ? 23.362 -5.562 -6.016 1.00 91.44 459 ASP A CA 1
ATOM 3718 C C . ASP A 1 459 ? 24.694 -5.424 -6.771 1.00 91.44 459 ASP A C 1
ATOM 3720 O O . ASP A 1 459 ? 25.656 -6.168 -6.548 1.00 91.44 459 ASP A O 1
ATOM 3724 N N . ARG A 1 460 ? 24.770 -4.421 -7.652 1.00 88.19 460 ARG A N 1
ATOM 3725 C CA . ARG A 1 460 ? 25.974 -4.110 -8.433 1.00 88.19 460 ARG A CA 1
ATOM 3726 C C . ARG A 1 460 ? 27.226 -3.952 -7.569 1.00 88.19 460 ARG A C 1
ATOM 3728 O O . ARG A 1 460 ? 28.288 -4.442 -7.946 1.00 88.19 460 ARG A O 1
ATOM 3735 N N . SER A 1 461 ? 27.121 -3.308 -6.407 1.00 87.56 461 SER A N 1
ATOM 3736 C CA . SER A 1 461 ? 28.270 -3.096 -5.519 1.00 87.56 461 SER A CA 1
ATOM 3737 C C . SER A 1 461 ? 28.802 -4.406 -4.931 1.00 87.56 461 SER A C 1
ATOM 3739 O O . SER A 1 461 ? 30.008 -4.544 -4.715 1.00 87.56 461 SER A O 1
ATOM 3741 N N . VAL A 1 462 ? 27.922 -5.393 -4.722 1.00 91.56 462 VAL A N 1
ATOM 3742 C CA . VAL A 1 462 ? 28.313 -6.741 -4.298 1.00 91.56 462 VAL A CA 1
ATOM 3743 C C . VAL A 1 462 ? 29.071 -7.437 -5.425 1.00 91.56 462 VAL A C 1
ATOM 3745 O O . VAL A 1 462 ? 30.158 -7.954 -5.171 1.00 91.56 462 VAL A O 1
ATOM 3748 N N . ARG A 1 463 ? 28.569 -7.382 -6.665 1.00 91.44 463 ARG A N 1
ATOM 3749 C CA . ARG A 1 463 ? 29.262 -7.946 -7.841 1.00 91.44 463 ARG A CA 1
ATOM 3750 C C . ARG A 1 463 ? 30.625 -7.307 -8.086 1.00 91.44 463 ARG A C 1
ATOM 3752 O O . ARG A 1 463 ? 31.606 -8.013 -8.293 1.00 91.44 463 ARG A O 1
ATOM 3759 N N . GLU A 1 464 ? 30.721 -5.982 -8.014 1.00 90.69 464 GLU A N 1
ATOM 3760 C CA . GLU A 1 464 ? 31.995 -5.272 -8.177 1.00 90.69 464 GLU A CA 1
ATOM 3761 C C . GLU A 1 464 ? 33.005 -5.630 -7.080 1.00 90.69 464 GLU A C 1
ATOM 3763 O O . GLU A 1 464 ? 34.196 -5.768 -7.365 1.00 90.69 464 GLU A O 1
ATOM 3768 N N . ARG A 1 465 ? 32.549 -5.809 -5.832 1.00 92.38 465 ARG A N 1
ATOM 3769 C CA . ARG A 1 465 ? 33.397 -6.297 -4.737 1.00 92.38 465 ARG A CA 1
ATOM 3770 C C . ARG A 1 465 ? 33.882 -7.722 -5.000 1.00 92.38 465 ARG A C 1
ATOM 3772 O O . ARG A 1 465 ? 35.076 -7.962 -4.891 1.00 92.38 465 ARG A O 1
ATOM 3779 N N . LEU A 1 466 ? 32.987 -8.638 -5.369 1.00 92.06 466 LEU A N 1
ATOM 3780 C CA . LEU A 1 466 ? 33.343 -10.028 -5.679 1.00 92.06 466 LEU A CA 1
ATOM 3781 C C . LEU A 1 466 ? 34.372 -10.095 -6.813 1.00 92.06 466 LEU A C 1
ATOM 3783 O O . LEU A 1 466 ? 35.410 -10.732 -6.658 1.00 92.06 466 LEU A O 1
ATOM 3787 N N . LYS A 1 467 ? 34.163 -9.319 -7.882 1.00 93.19 467 LYS A N 1
ATOM 3788 C CA . LYS A 1 467 ? 35.119 -9.195 -8.987 1.00 93.19 467 LYS A CA 1
ATOM 3789 C C . LYS A 1 467 ? 36.494 -8.702 -8.520 1.00 93.19 467 LYS A C 1
ATOM 3791 O O . LYS A 1 467 ? 37.506 -9.228 -8.964 1.00 93.19 467 LYS A O 1
ATOM 3796 N N . LYS A 1 468 ? 36.551 -7.721 -7.608 1.00 94.50 468 LYS A N 1
ATOM 3797 C CA . LYS A 1 468 ? 37.816 -7.254 -6.998 1.00 94.50 468 LYS A CA 1
ATOM 3798 C C . LYS A 1 468 ? 38.487 -8.322 -6.129 1.00 94.50 468 LYS A C 1
ATOM 3800 O O . LYS A 1 468 ? 39.705 -8.317 -6.002 1.00 94.50 468 LYS A O 1
ATOM 3805 N N . GLU A 1 469 ? 37.704 -9.219 -5.538 1.00 94.19 469 GLU A N 1
ATOM 3806 C CA . GLU A 1 469 ? 38.181 -10.364 -4.757 1.00 94.19 469 GLU A CA 1
ATOM 3807 C C . GLU A 1 469 ? 38.505 -11.598 -5.622 1.00 94.19 469 GLU A C 1
ATOM 3809 O O . GLU A 1 469 ? 38.837 -12.640 -5.060 1.00 94.19 469 GLU A O 1
ATOM 3814 N N . ASN A 1 470 ? 38.418 -11.502 -6.958 1.00 94.19 470 ASN A N 1
ATOM 3815 C CA . ASN A 1 470 ? 38.522 -12.632 -7.893 1.00 94.19 470 ASN A CA 1
ATOM 3816 C C . ASN A 1 470 ? 37.549 -13.779 -7.561 1.00 94.19 470 ASN A C 1
ATOM 3818 O O . ASN A 1 470 ? 37.910 -14.954 -7.606 1.00 94.19 470 ASN A O 1
ATOM 3822 N N . LYS A 1 471 ? 36.312 -13.427 -7.200 1.00 91.50 471 LYS A N 1
ATOM 3823 C CA . LYS A 1 471 ? 35.207 -14.362 -6.968 1.00 91.50 471 LYS A CA 1
ATOM 3824 C C . LYS A 1 471 ? 34.057 -14.035 -7.908 1.00 91.50 471 LYS A C 1
ATOM 3826 O O . LYS A 1 471 ? 33.741 -12.864 -8.109 1.00 91.50 471 LYS A O 1
ATOM 3831 N N . ASP A 1 472 ? 33.375 -15.069 -8.381 1.00 84.38 472 ASP A N 1
ATOM 3832 C CA . ASP A 1 472 ? 32.206 -14.901 -9.251 1.00 84.38 472 ASP A CA 1
ATOM 3833 C C . ASP A 1 472 ? 30.888 -14.881 -8.465 1.00 84.38 472 ASP A C 1
ATOM 3835 O O . ASP A 1 472 ? 29.894 -14.317 -8.918 1.00 84.38 472 ASP A O 1
ATOM 3839 N N . LYS A 1 473 ? 30.873 -15.462 -7.257 1.00 89.38 473 LYS A N 1
ATOM 3840 C CA . LYS A 1 473 ? 29.675 -15.581 -6.416 1.00 89.38 473 LYS A CA 1
ATOM 3841 C C . LYS A 1 473 ? 29.994 -15.598 -4.927 1.00 89.38 473 LYS A C 1
ATOM 3843 O O . LYS A 1 473 ? 31.126 -15.856 -4.515 1.00 89.38 473 LYS A O 1
ATOM 3848 N N . ILE A 1 474 ? 28.972 -15.366 -4.107 1.00 87.50 474 ILE A N 1
ATOM 3849 C CA . ILE A 1 474 ? 29.007 -15.705 -2.686 1.00 87.50 474 ILE A CA 1
ATOM 3850 C C . ILE A 1 474 ? 28.764 -17.206 -2.590 1.00 87.50 474 ILE A C 1
ATOM 3852 O O . ILE A 1 474 ? 27.630 -17.690 -2.630 1.00 87.50 474 ILE A O 1
ATOM 3856 N N . GLU A 1 475 ? 29.856 -17.950 -2.483 1.00 76.81 475 GLU A N 1
ATOM 3857 C CA . GLU A 1 475 ? 29.791 -19.333 -2.041 1.00 76.81 475 GLU A CA 1
ATOM 3858 C C . GLU A 1 475 ? 29.236 -19.343 -0.613 1.00 76.81 475 GLU A C 1
ATOM 3860 O O . GLU A 1 475 ? 29.542 -18.447 0.184 1.00 76.81 475 GLU A O 1
ATOM 3865 N N . ASP A 1 476 ? 28.390 -20.334 -0.323 1.00 82.81 476 ASP A N 1
ATOM 3866 C CA . ASP A 1 476 ? 27.938 -20.648 1.030 1.00 82.81 476 ASP A CA 1
ATOM 3867 C C . ASP A 1 476 ? 26.757 -19.831 1.623 1.00 82.81 476 ASP A C 1
ATOM 3869 O O . ASP A 1 476 ? 26.755 -19.450 2.795 1.00 82.81 476 ASP A O 1
ATOM 3873 N N . LEU A 1 477 ? 25.699 -19.544 0.847 1.00 88.31 477 LEU A N 1
ATOM 3874 C CA . LEU A 1 477 ? 24.470 -18.963 1.431 1.00 88.31 477 LEU A CA 1
ATOM 3875 C C . LEU A 1 477 ? 23.803 -19.902 2.449 1.00 88.31 477 LEU A C 1
ATOM 3877 O O . LEU A 1 477 ? 23.317 -19.432 3.479 1.00 88.31 477 LEU A O 1
ATOM 3881 N N . THR A 1 478 ? 23.826 -21.212 2.198 1.00 90.00 478 THR A N 1
ATOM 3882 C CA . THR A 1 478 ? 23.249 -22.218 3.095 1.00 90.00 478 THR A CA 1
ATOM 3883 C C . THR A 1 478 ? 23.955 -22.255 4.451 1.00 90.00 478 THR A C 1
ATOM 3885 O O . THR A 1 478 ? 23.271 -22.175 5.474 1.00 90.00 478 THR A O 1
ATOM 3888 N N . GLU A 1 479 ? 25.293 -22.285 4.533 1.00 91.06 479 GLU A N 1
ATOM 3889 C CA . GLU A 1 479 ? 25.933 -22.225 5.854 1.00 91.06 479 GLU A CA 1
ATOM 3890 C C . GLU A 1 479 ? 25.889 -20.816 6.444 1.00 91.06 479 GLU A C 1
ATOM 3892 O O . GLU A 1 479 ? 25.851 -20.682 7.664 1.00 91.06 479 GLU A O 1
ATOM 3897 N N . ARG A 1 480 ? 25.800 -19.740 5.646 1.00 93.12 480 ARG A N 1
ATOM 3898 C CA . ARG A 1 480 ? 25.524 -18.394 6.192 1.00 93.12 480 ARG A CA 1
ATOM 3899 C C . ARG A 1 480 ? 24.156 -18.312 6.866 1.00 93.12 480 ARG A C 1
ATOM 3901 O O . ARG A 1 480 ? 24.057 -17.660 7.909 1.00 93.12 480 ARG A O 1
ATOM 3908 N N . LEU A 1 481 ? 23.129 -18.968 6.320 1.00 91.19 481 LEU A N 1
ATOM 3909 C CA . LEU A 1 481 ? 21.820 -19.115 6.968 1.00 91.19 481 LEU A CA 1
ATOM 3910 C C . LEU A 1 481 ? 21.953 -19.883 8.289 1.00 91.19 481 LEU A C 1
ATOM 3912 O O . LEU A 1 481 ? 21.539 -19.363 9.330 1.00 91.19 481 LEU A O 1
ATOM 3916 N N . LYS A 1 482 ? 22.606 -21.055 8.271 1.00 90.19 482 LYS A N 1
ATOM 3917 C CA . LYS A 1 482 ? 22.867 -21.863 9.480 1.00 90.19 482 LYS A CA 1
ATOM 3918 C C . LYS A 1 482 ? 23.680 -21.094 10.523 1.00 90.19 482 LYS A C 1
ATOM 3920 O O . LYS A 1 482 ? 23.395 -21.153 11.717 1.00 90.19 482 LYS A O 1
ATOM 3925 N N . LYS A 1 483 ? 24.670 -20.312 10.093 1.00 91.38 483 LYS A N 1
ATOM 3926 C CA . LYS A 1 483 ? 25.485 -19.448 10.952 1.00 91.38 483 LYS A CA 1
ATOM 3927 C C . LYS A 1 483 ? 24.645 -18.339 11.574 1.00 91.38 483 LYS A C 1
ATOM 3929 O O . LYS A 1 483 ? 24.711 -18.140 12.784 1.00 91.38 483 LYS A O 1
ATOM 3934 N N . ALA A 1 484 ? 23.829 -17.643 10.781 1.00 90.25 484 ALA A N 1
ATOM 3935 C CA . ALA A 1 484 ? 22.912 -16.623 11.288 1.00 90.25 484 ALA A CA 1
ATOM 3936 C C . ALA A 1 484 ? 21.885 -17.209 12.275 1.00 90.25 484 ALA A C 1
ATOM 3938 O O . ALA A 1 484 ? 21.430 -16.510 13.184 1.00 90.25 484 ALA A O 1
ATOM 3939 N N . GLU A 1 485 ? 21.520 -18.482 12.121 1.00 88.19 485 GLU A N 1
ATOM 3940 C CA . GLU A 1 485 ? 20.702 -19.233 13.074 1.00 88.19 485 GLU A CA 1
ATOM 3941 C C . GLU A 1 485 ? 21.433 -19.551 14.367 1.00 88.19 485 GLU A C 1
ATOM 3943 O O . GLU A 1 485 ? 20.977 -19.133 15.433 1.00 88.19 485 GLU A O 1
ATOM 3948 N N . LYS A 1 486 ? 22.589 -20.207 14.268 1.00 88.88 486 LYS A N 1
ATOM 3949 C CA . LYS A 1 486 ? 23.434 -20.579 15.406 1.00 88.88 486 LYS A CA 1
ATOM 3950 C C . LYS A 1 486 ? 23.836 -19.371 16.250 1.00 88.88 486 LYS A C 1
ATOM 3952 O O . LYS A 1 486 ? 23.863 -19.450 17.474 1.00 88.88 486 LYS A O 1
ATOM 3957 N N . GLU A 1 487 ? 24.122 -18.247 15.601 1.00 89.62 487 GLU A N 1
ATOM 3958 C CA . GLU A 1 487 ? 24.501 -16.991 16.255 1.00 89.62 487 GLU A CA 1
ATOM 3959 C C . GLU A 1 487 ? 23.293 -16.113 16.630 1.00 89.62 487 GLU A C 1
ATOM 3961 O O . GLU A 1 487 ? 23.478 -15.009 17.139 1.00 89.62 487 GLU A O 1
ATOM 3966 N N . ASN A 1 488 ? 22.058 -16.576 16.382 1.00 86.38 488 ASN A N 1
ATOM 3967 C CA . ASN A 1 488 ? 20.809 -15.855 16.649 1.00 86.38 488 ASN A CA 1
ATOM 3968 C C . ASN A 1 488 ? 20.838 -14.399 16.133 1.00 86.38 488 ASN A C 1
ATOM 3970 O O . ASN A 1 488 ? 20.432 -13.467 16.830 1.00 86.38 488 ASN A O 1
ATOM 3974 N N . ARG A 1 489 ? 21.346 -14.193 14.910 1.00 87.19 489 ARG A N 1
ATOM 3975 C CA . ARG A 1 489 ? 21.372 -12.881 14.249 1.00 87.19 489 ARG A CA 1
ATOM 3976 C C . ARG A 1 489 ? 19.984 -12.521 13.725 1.00 87.19 489 ARG A C 1
ATOM 3978 O O . ARG A 1 489 ? 19.269 -13.392 13.236 1.00 87.19 489 ARG A O 1
ATOM 3985 N N . TRP A 1 490 ? 19.632 -11.235 13.780 1.00 85.62 490 TRP A N 1
ATOM 3986 C CA . TRP A 1 490 ? 18.334 -10.715 13.332 1.00 85.62 490 TRP A CA 1
ATOM 3987 C C . TRP A 1 490 ? 18.462 -9.358 12.642 1.00 85.62 490 TRP A C 1
ATOM 3989 O O . TRP A 1 490 ? 19.324 -8.547 12.980 1.00 85.62 490 TRP A O 1
ATOM 3999 N N . GLY A 1 491 ? 17.531 -9.053 11.735 1.00 83.31 491 GLY A N 1
ATOM 4000 C CA . GLY A 1 491 ? 17.437 -7.727 11.120 1.00 83.31 491 GLY A CA 1
ATOM 4001 C C . GLY A 1 491 ? 18.674 -7.387 10.285 1.00 83.31 491 GLY A C 1
ATOM 4002 O O . GLY A 1 491 ? 19.058 -8.164 9.419 1.00 83.31 491 GLY A O 1
ATOM 4003 N N . SER A 1 492 ? 19.289 -6.224 10.527 1.00 84.25 492 SER A N 1
ATOM 4004 C CA . SER A 1 492 ? 20.485 -5.785 9.790 1.00 84.25 492 SER A CA 1
ATOM 4005 C C . SER A 1 492 ? 21.664 -6.746 9.946 1.00 84.25 492 SER A C 1
ATOM 4007 O O . SER A 1 492 ? 22.331 -7.031 8.959 1.00 84.25 492 SER A O 1
ATOM 4009 N N . ASP A 1 493 ? 21.885 -7.280 11.149 1.00 86.50 493 ASP A N 1
ATOM 4010 C CA . ASP A 1 493 ? 23.025 -8.162 11.432 1.00 86.50 493 ASP A CA 1
ATOM 4011 C C . ASP A 1 493 ? 22.893 -9.502 10.692 1.00 86.50 493 ASP A C 1
ATOM 4013 O O . ASP A 1 493 ? 23.885 -10.106 10.277 1.00 86.50 493 ASP A O 1
ATOM 4017 N N . GLU A 1 494 ? 21.653 -9.965 10.504 1.00 89.44 494 GLU A N 1
ATOM 4018 C CA . GLU A 1 494 ? 21.349 -11.129 9.674 1.00 89.44 494 GLU A CA 1
ATOM 4019 C C . GLU A 1 494 ? 21.565 -10.820 8.190 1.00 89.44 494 GLU A C 1
ATOM 4021 O O . GLU A 1 494 ? 22.253 -11.581 7.518 1.00 89.44 494 GLU A O 1
ATOM 4026 N N . GLN A 1 495 ? 21.054 -9.691 7.684 1.00 90.88 495 GLN A N 1
ATOM 4027 C CA . GLN A 1 495 ? 21.279 -9.276 6.291 1.00 90.88 495 GLN A CA 1
ATOM 4028 C C . GLN A 1 495 ? 22.774 -9.192 5.954 1.00 90.88 495 GLN A C 1
ATOM 4030 O O . GLN A 1 495 ? 23.201 -9.714 4.925 1.00 90.88 495 GLN A O 1
ATOM 4035 N N . GLU A 1 496 ? 23.572 -8.590 6.838 1.00 90.69 496 GLU A N 1
ATOM 4036 C CA . GLU A 1 496 ? 25.023 -8.485 6.677 1.00 90.69 496 GLU A CA 1
ATOM 4037 C C . GLU A 1 496 ? 25.702 -9.863 6.709 1.00 90.69 496 GLU A C 1
ATOM 4039 O O . GLU A 1 496 ? 26.556 -10.148 5.867 1.00 90.69 496 GLU A O 1
ATOM 4044 N N . CYS A 1 497 ? 25.282 -10.758 7.614 1.00 92.19 497 CYS A N 1
ATOM 4045 C CA . CYS A 1 497 ? 25.761 -12.147 7.659 1.00 92.19 497 CYS A CA 1
ATOM 4046 C C . CYS A 1 497 ? 25.510 -12.887 6.336 1.00 92.19 497 CYS A C 1
ATOM 4048 O O . CYS A 1 497 ? 26.394 -13.569 5.807 1.00 92.19 497 CYS A O 1
ATOM 4050 N N . LEU A 1 498 ? 24.317 -12.695 5.774 1.00 93.44 498 LEU A N 1
ATOM 4051 C CA . LEU A 1 498 ? 23.894 -13.254 4.492 1.00 93.44 498 LEU A CA 1
ATOM 4052 C C . LEU A 1 498 ? 24.557 -12.563 3.286 1.00 93.44 498 LEU A C 1
ATOM 4054 O O . LEU A 1 498 ? 24.396 -13.019 2.163 1.00 93.44 498 LEU A O 1
ATOM 4058 N N . GLY A 1 499 ? 25.345 -11.503 3.499 1.00 93.31 499 GLY A N 1
ATOM 4059 C CA . GLY A 1 499 ? 26.103 -10.815 2.452 1.00 93.31 499 GLY A CA 1
ATOM 4060 C C . GLY A 1 499 ? 25.345 -9.695 1.739 1.00 93.31 499 GLY A C 1
ATOM 4061 O O . GLY A 1 499 ? 25.913 -9.070 0.840 1.00 93.31 499 GLY A O 1
ATOM 4062 N N . PHE A 1 500 ? 24.108 -9.402 2.150 1.00 92.44 500 PHE A N 1
ATOM 4063 C CA . PHE A 1 500 ? 23.333 -8.285 1.620 1.00 92.44 500 PHE A CA 1
ATOM 4064 C C . PHE A 1 500 ? 23.865 -6.946 2.126 1.00 92.44 500 PHE A C 1
ATOM 4066 O O . PHE A 1 500 ? 24.276 -6.789 3.278 1.00 92.44 500 PHE A O 1
ATOM 4073 N N . ARG A 1 501 ? 23.783 -5.934 1.262 1.00 88.25 501 ARG A N 1
ATOM 4074 C CA . ARG A 1 501 ? 24.048 -4.554 1.647 1.00 88.25 501 ARG A CA 1
ATOM 4075 C C . ARG A 1 501 ? 22.962 -4.063 2.605 1.00 88.25 501 ARG A C 1
ATOM 4077 O O . ARG A 1 501 ? 21.790 -3.971 2.244 1.00 88.25 501 ARG A O 1
ATOM 4084 N N . VAL A 1 502 ? 23.365 -3.660 3.806 1.00 85.06 502 VAL A N 1
ATOM 4085 C CA . VAL A 1 502 ? 22.459 -3.036 4.775 1.00 85.06 502 VAL A CA 1
ATOM 4086 C C . VAL A 1 502 ? 22.262 -1.563 4.426 1.00 85.06 502 VAL A C 1
ATOM 4088 O O . VAL A 1 502 ? 23.186 -0.750 4.502 1.00 85.06 502 VAL A O 1
ATOM 4091 N N . ILE A 1 503 ? 21.031 -1.189 4.084 1.00 75.69 503 ILE A N 1
ATOM 4092 C CA . ILE A 1 503 ? 20.662 0.207 3.834 1.00 75.69 503 ILE A CA 1
ATOM 4093 C C . ILE A 1 503 ? 20.302 0.842 5.175 1.00 75.69 503 ILE A C 1
ATOM 4095 O O . ILE A 1 503 ? 19.226 0.621 5.730 1.00 75.69 503 ILE A O 1
ATOM 4099 N N . SER A 1 504 ? 21.219 1.623 5.744 1.00 62.88 504 SER A N 1
ATOM 4100 C CA . SER A 1 504 ? 20.974 2.227 7.053 1.00 62.88 504 SER A CA 1
ATOM 4101 C C . SER A 1 504 ? 19.921 3.341 6.963 1.00 62.88 504 SER A C 1
ATOM 4103 O O . SER A 1 504 ? 20.164 4.396 6.380 1.00 62.88 504 SER A O 1
ATOM 4105 N N . SER A 1 505 ? 18.762 3.154 7.597 1.00 51.97 505 SER A N 1
ATOM 4106 C CA . SER A 1 505 ? 17.851 4.254 7.923 1.00 51.97 505 SER A CA 1
ATOM 4107 C C . SER A 1 505 ? 17.771 4.435 9.438 1.00 51.97 505 SER A C 1
ATOM 4109 O O . SER A 1 505 ? 17.127 3.669 10.142 1.00 51.97 505 SER A O 1
ATOM 4111 N N . ARG A 1 506 ? 18.416 5.503 9.930 1.00 51.19 506 ARG A N 1
ATOM 4112 C CA . ARG A 1 506 ? 18.324 6.059 11.298 1.00 51.19 506 ARG A CA 1
ATOM 4113 C C . ARG A 1 506 ? 18.889 5.188 12.439 1.00 51.19 506 ARG A C 1
ATOM 4115 O O . ARG A 1 506 ? 18.152 4.615 13.230 1.00 51.19 506 ARG A O 1
ATOM 4122 N N . LYS A 1 507 ? 20.200 5.311 12.694 1.00 45.19 507 LYS A N 1
ATOM 4123 C CA . LYS A 1 507 ? 20.820 4.955 13.998 1.00 45.19 507 LYS A CA 1
ATOM 4124 C C . LYS A 1 507 ? 20.309 5.797 15.190 1.00 45.19 507 LYS A C 1
ATOM 4126 O O . LYS A 1 507 ? 20.540 5.435 16.338 1.00 45.19 507 LYS A O 1
ATOM 4131 N N . ARG A 1 508 ? 19.606 6.917 14.954 1.00 42.06 508 ARG A N 1
ATOM 4132 C CA . ARG A 1 508 ? 19.315 7.960 15.965 1.00 42.06 508 ARG A CA 1
ATOM 4133 C C . ARG A 1 508 ? 18.417 7.552 17.149 1.00 42.06 508 ARG A C 1
ATOM 4135 O O . ARG A 1 508 ? 18.246 8.376 18.039 1.00 42.06 508 ARG A O 1
ATOM 4142 N N . GLN A 1 509 ? 17.848 6.344 17.201 1.00 40.09 509 GLN A N 1
ATOM 4143 C CA . GLN A 1 509 ? 16.974 5.925 18.317 1.00 40.09 509 GLN A CA 1
ATOM 4144 C C . GLN A 1 509 ? 17.324 4.575 18.962 1.00 40.09 509 GLN A C 1
ATOM 4146 O O . GLN A 1 509 ? 16.547 4.083 19.776 1.00 40.09 509 GLN A O 1
ATOM 4151 N N . GLY A 1 510 ? 18.473 3.969 18.639 1.00 40.88 510 GLY A N 1
ATOM 4152 C CA . GLY A 1 510 ? 18.918 2.726 19.291 1.00 40.88 510 GLY A CA 1
ATOM 4153 C C . GLY A 1 510 ? 18.030 1.497 19.040 1.00 40.88 510 GLY A C 1
ATOM 4154 O O . GLY A 1 510 ? 18.280 0.444 19.613 1.00 40.88 510 GLY A O 1
ATOM 4155 N N . ILE A 1 511 ? 17.010 1.606 18.183 1.00 47.28 511 ILE A N 1
ATOM 4156 C CA . ILE A 1 511 ? 16.206 0.479 17.712 1.00 47.28 511 ILE A CA 1
ATOM 4157 C C . ILE A 1 511 ? 16.093 0.607 16.192 1.00 47.28 511 ILE A C 1
ATOM 4159 O O . ILE A 1 511 ? 15.403 1.493 15.689 1.00 47.28 511 ILE A O 1
ATOM 4163 N N . LEU A 1 512 ? 16.818 -0.248 15.467 1.00 50.31 512 LEU A N 1
ATOM 4164 C CA . LEU A 1 512 ? 16.751 -0.381 14.009 1.00 50.31 512 LEU A CA 1
ATOM 4165 C C . LEU A 1 512 ? 15.388 -0.991 13.634 1.00 50.31 512 LEU A C 1
ATOM 4167 O O . LEU A 1 512 ? 15.263 -2.199 13.462 1.00 50.31 512 LEU A O 1
ATOM 4171 N N . GLN A 1 513 ? 14.330 -0.179 13.599 1.00 53.78 513 GLN A N 1
ATOM 4172 C CA . GLN A 1 513 ? 13.011 -0.601 13.118 1.00 53.78 513 GLN A CA 1
ATOM 4173 C C . GLN A 1 513 ? 12.789 -0.058 11.716 1.00 53.78 513 GLN A C 1
ATOM 4175 O O . GLN A 1 513 ? 12.757 1.158 11.528 1.00 53.78 513 GLN A O 1
ATOM 4180 N N . GLY A 1 514 ? 12.608 -0.973 10.766 1.00 61.94 514 GLY A N 1
ATOM 4181 C CA . GLY A 1 514 ? 12.412 -0.643 9.364 1.00 61.94 514 GLY A CA 1
ATOM 4182 C C . GLY A 1 514 ? 13.724 -0.484 8.624 1.00 61.94 514 GLY A C 1
ATOM 4183 O O . GLY A 1 514 ? 14.378 0.549 8.728 1.00 61.94 514 GLY A O 1
ATOM 4184 N N . ILE A 1 515 ? 14.102 -1.518 7.882 1.00 67.81 515 ILE A N 1
ATOM 4185 C CA . ILE A 1 515 ? 15.299 -1.512 7.044 1.00 67.81 515 ILE A CA 1
ATOM 4186 C C . ILE A 1 515 ? 14.793 -1.660 5.615 1.00 67.81 515 ILE A C 1
ATOM 4188 O O . ILE A 1 515 ? 14.272 -2.734 5.291 1.00 67.81 515 ILE A O 1
ATOM 4192 N N . PRO A 1 516 ? 14.867 -0.604 4.785 1.00 80.38 516 PRO A N 1
ATOM 4193 C CA . PRO A 1 516 ? 14.728 -0.765 3.350 1.00 80.38 516 PRO A CA 1
ATOM 4194 C C . PRO A 1 516 ? 15.679 -1.869 2.888 1.00 80.38 516 PRO A C 1
ATOM 4196 O O . PRO A 1 516 ? 16.841 -1.900 3.288 1.00 80.38 516 PRO A O 1
ATOM 4199 N N . PHE A 1 517 ? 15.183 -2.787 2.078 1.00 89.31 517 PHE A N 1
ATOM 4200 C CA . PHE A 1 517 ? 15.937 -3.934 1.593 1.00 89.31 517 PHE A CA 1
ATOM 4201 C C . PHE A 1 517 ? 15.993 -3.870 0.069 1.00 89.31 517 PHE A C 1
ATOM 4203 O O . PHE A 1 517 ? 14.984 -3.566 -0.568 1.00 89.31 517 PHE A O 1
ATOM 4210 N N . LEU A 1 518 ? 17.182 -4.107 -0.494 1.00 91.69 518 LEU A N 1
ATOM 4211 C CA . LEU A 1 518 ? 17.459 -4.043 -1.935 1.00 91.69 518 LEU A CA 1
ATOM 4212 C C . LEU A 1 518 ? 17.017 -2.744 -2.632 1.00 91.69 518 LEU A C 1
ATOM 4214 O O . LEU A 1 518 ? 16.599 -2.736 -3.792 1.00 91.69 518 LEU A O 1
ATOM 4218 N N . GLY A 1 519 ? 17.134 -1.618 -1.928 1.00 88.94 519 GLY A N 1
ATOM 4219 C CA . GLY A 1 519 ? 17.170 -0.307 -2.568 1.00 88.94 519 GLY A CA 1
ATOM 4220 C C . GLY A 1 519 ? 18.439 -0.181 -3.414 1.00 88.94 519 GLY A C 1
ATOM 4221 O O . GLY A 1 519 ? 19.543 -0.412 -2.924 1.00 88.94 519 GLY A O 1
ATOM 4222 N N . ARG A 1 520 ? 18.281 0.172 -4.687 1.00 86.62 520 ARG A N 1
ATOM 4223 C CA . ARG A 1 520 ? 19.381 0.280 -5.648 1.00 86.62 520 ARG A CA 1
ATOM 4224 C C . ARG A 1 520 ? 20.215 1.524 -5.373 1.00 86.62 520 ARG A C 1
ATOM 4226 O O . ARG A 1 520 ? 19.607 2.586 -5.238 1.00 86.62 520 ARG A O 1
ATOM 4233 N N . PRO A 1 521 ? 21.554 1.445 -5.352 1.00 75.88 521 PRO A N 1
ATOM 4234 C CA . PRO A 1 521 ? 22.412 2.613 -5.192 1.00 75.88 521 PRO A CA 1
ATOM 4235 C C . PRO A 1 521 ? 22.043 3.782 -6.131 1.00 75.88 521 PRO A C 1
ATOM 4237 O O . PRO A 1 521 ? 21.543 3.547 -7.239 1.00 75.88 521 PRO A O 1
ATOM 4240 N N . PRO A 1 522 ? 22.285 5.049 -5.744 1.00 68.94 522 PRO A N 1
ATOM 4241 C CA . PRO A 1 522 ? 22.158 6.184 -6.656 1.00 68.94 522 PRO A CA 1
ATOM 4242 C C . PRO A 1 522 ? 23.079 6.046 -7.870 1.00 68.94 522 PRO A C 1
ATOM 4244 O O . PRO A 1 522 ? 22.709 6.476 -8.952 1.00 68.94 522 PRO A O 1
ATOM 4247 N N . GLU A 1 523 ? 24.222 5.377 -7.717 1.00 66.75 523 GLU A N 1
ATOM 4248 C CA . GLU A 1 523 ? 25.181 5.100 -8.793 1.00 66.75 523 GLU A CA 1
ATOM 4249 C C . GLU A 1 523 ? 24.617 4.145 -9.867 1.00 66.75 523 GLU A C 1
ATOM 4251 O O . GLU A 1 523 ? 25.137 4.083 -10.980 1.00 66.75 523 GLU A O 1
ATOM 4256 N N . ASP A 1 524 ? 23.523 3.433 -9.565 1.00 65.56 524 ASP A N 1
ATOM 4257 C CA . ASP A 1 524 ? 22.756 2.656 -10.549 1.00 65.56 524 ASP A CA 1
ATOM 4258 C C . ASP A 1 524 ? 21.724 3.506 -11.314 1.00 65.56 524 ASP A C 1
ATOM 4260 O O . ASP A 1 524 ? 21.063 3.002 -12.233 1.00 65.56 524 ASP A O 1
ATOM 4264 N N . ALA A 1 525 ? 21.548 4.783 -10.950 1.00 62.56 525 ALA A N 1
ATOM 4265 C CA . ALA A 1 525 ? 20.786 5.728 -11.754 1.00 62.56 525 ALA A CA 1
ATOM 4266 C C . ALA A 1 525 ? 21.610 6.088 -12.994 1.00 62.56 525 ALA A C 1
ATOM 4268 O O . ALA A 1 525 ? 22.563 6.855 -12.924 1.00 62.56 525 ALA A O 1
ATOM 4269 N N . ILE A 1 526 ? 21.226 5.534 -14.140 1.00 52.22 526 ILE A N 1
ATOM 4270 C CA . ILE A 1 526 ? 21.796 5.914 -15.433 1.00 52.22 526 ILE A CA 1
ATOM 4271 C C . ILE A 1 526 ? 21.384 7.372 -15.714 1.00 52.22 526 ILE A C 1
ATOM 4273 O O . ILE A 1 526 ? 20.191 7.660 -15.827 1.00 52.22 526 ILE A O 1
ATOM 4277 N N . ASP A 1 527 ? 22.379 8.261 -15.730 1.00 39.03 527 ASP A N 1
ATOM 4278 C CA . ASP A 1 527 ? 22.415 9.668 -16.154 1.00 39.03 527 ASP A CA 1
ATOM 4279 C C . ASP A 1 527 ? 21.173 10.551 -15.904 1.00 39.03 527 ASP A C 1
ATOM 4281 O O . ASP A 1 527 ? 20.165 10.518 -16.615 1.00 39.03 527 ASP A O 1
ATOM 4285 N N . GLY A 1 528 ? 21.304 11.472 -14.939 1.00 40.41 528 GLY A N 1
ATOM 4286 C CA . GLY A 1 528 ? 20.497 12.701 -14.870 1.00 40.41 528 GLY A CA 1
ATOM 4287 C C . GLY A 1 528 ? 19.343 12.720 -13.866 1.00 40.41 528 GLY A C 1
ATOM 4288 O O . GLY A 1 528 ? 18.642 13.724 -13.769 1.00 40.41 528 GLY A O 1
ATOM 4289 N N . ILE A 1 529 ? 19.147 11.671 -13.062 1.00 39.62 529 ILE A N 1
ATOM 4290 C CA . ILE A 1 529 ? 18.198 11.697 -11.933 1.00 39.62 529 ILE A CA 1
ATOM 4291 C C . ILE A 1 529 ? 18.894 12.334 -10.713 1.00 39.62 529 ILE A C 1
ATOM 4293 O O . ILE A 1 529 ? 19.104 11.682 -9.695 1.00 39.62 529 ILE A O 1
ATOM 4297 N N . GLY A 1 530 ? 19.314 13.599 -10.831 1.00 36.66 530 GLY A N 1
ATOM 4298 C CA . GLY A 1 530 ? 19.926 14.347 -9.729 1.00 36.66 530 GLY A CA 1
ATOM 4299 C C . GLY A 1 530 ? 18.941 14.515 -8.574 1.00 36.66 530 GLY A C 1
ATOM 4300 O O . GLY A 1 530 ? 17.815 14.943 -8.795 1.00 36.66 530 GLY A O 1
ATOM 4301 N N . GLU A 1 531 ? 19.343 14.147 -7.360 1.00 38.41 531 GLU A N 1
ATOM 4302 C CA . GLU A 1 531 ? 18.525 14.134 -6.143 1.00 38.41 531 GLU A CA 1
ATOM 4303 C C . GLU A 1 531 ? 17.914 15.504 -5.801 1.00 38.41 531 GLU A C 1
ATOM 4305 O O . GLU A 1 531 ? 18.612 16.517 -5.749 1.00 38.41 531 GLU A O 1
ATOM 4310 N N . SER A 1 532 ? 16.625 15.542 -5.440 1.00 35.44 532 SER A N 1
ATOM 4311 C CA . SER A 1 532 ? 16.108 16.653 -4.640 1.00 35.44 532 SER A CA 1
ATOM 4312 C C . SER A 1 532 ? 16.576 16.428 -3.206 1.00 35.44 532 SER A C 1
ATOM 4314 O O . SER A 1 532 ? 16.116 15.494 -2.549 1.00 35.44 532 SER A O 1
ATOM 4316 N N . LYS A 1 533 ? 17.481 17.282 -2.719 1.00 37.41 533 LYS A N 1
ATOM 4317 C CA . LYS A 1 533 ? 18.048 17.211 -1.360 1.00 37.41 533 LYS A CA 1
ATOM 4318 C C . LYS A 1 533 ? 17.025 17.405 -0.230 1.00 37.41 533 LYS A C 1
ATOM 4320 O O . LYS A 1 533 ? 17.367 17.188 0.929 1.00 37.41 533 LYS A O 1
ATOM 4325 N N . ASP A 1 534 ? 15.777 17.747 -0.543 1.00 40.03 534 ASP A N 1
ATOM 4326 C CA . ASP A 1 534 ? 14.750 18.014 0.457 1.00 40.03 534 ASP A CA 1
ATOM 4327 C C . ASP A 1 534 ? 13.706 16.894 0.577 1.00 40.03 534 ASP A C 1
ATOM 4329 O O . ASP A 1 534 ? 13.150 16.394 -0.399 1.00 40.03 534 ASP A O 1
ATOM 4333 N N . GLU A 1 535 ? 13.445 16.547 1.841 1.00 34.12 535 GLU A N 1
ATOM 4334 C CA . GLU A 1 535 ? 12.533 15.519 2.364 1.00 34.12 535 GLU A CA 1
ATOM 4335 C C . GLU A 1 535 ? 13.036 14.062 2.357 1.00 34.12 535 GLU A C 1
ATOM 4337 O O . GLU A 1 535 ? 12.384 13.132 1.884 1.00 34.12 535 GLU A O 1
ATOM 4342 N N . GLY A 1 536 ? 14.151 13.843 3.062 1.00 42.94 536 GLY A N 1
ATOM 4343 C CA . GLY A 1 536 ? 14.385 12.588 3.780 1.00 42.94 536 GLY A CA 1
ATOM 4344 C C . GLY A 1 536 ? 15.258 11.554 3.075 1.00 42.94 536 GLY A C 1
ATOM 4345 O O . GLY A 1 536 ? 14.801 10.438 2.868 1.00 42.94 536 GLY A O 1
ATOM 4346 N N . ASN A 1 537 ? 16.524 11.901 2.819 1.00 43.62 537 ASN A N 1
ATOM 4347 C CA . ASN A 1 537 ? 17.706 11.022 2.897 1.00 43.62 537 ASN A CA 1
ATOM 4348 C C . ASN A 1 537 ? 17.488 9.552 2.475 1.00 43.62 537 ASN A C 1
ATOM 4350 O O . ASN A 1 537 ? 17.669 8.626 3.271 1.00 43.62 537 ASN A O 1
ATOM 4354 N N . ARG A 1 538 ? 17.061 9.327 1.232 1.00 54.06 538 ARG A N 1
ATOM 4355 C CA . ARG A 1 538 ? 17.023 7.987 0.639 1.00 54.06 538 ARG A CA 1
ATOM 4356 C C . ARG A 1 538 ? 18.004 7.946 -0.509 1.00 54.06 538 ARG A C 1
ATOM 4358 O O . ARG A 1 538 ? 17.690 8.395 -1.601 1.00 54.06 538 ARG A O 1
ATOM 4365 N N . ASN A 1 539 ? 19.168 7.374 -0.227 1.00 59.56 539 ASN A N 1
ATOM 4366 C CA . ASN A 1 539 ? 20.241 7.143 -1.185 1.00 59.56 539 ASN A CA 1
ATOM 4367 C C . ASN A 1 539 ? 19.888 5.936 -2.074 1.00 59.56 539 ASN A C 1
ATOM 4369 O O . ASN A 1 539 ? 20.604 4.937 -2.047 1.00 59.56 539 ASN A O 1
ATOM 4373 N N . TYR A 1 540 ? 18.751 5.951 -2.780 1.00 68.06 540 TYR A N 1
ATOM 4374 C CA . TYR A 1 540 ? 18.448 4.893 -3.744 1.00 68.06 540 TYR A CA 1
ATOM 4375 C C . TYR A 1 540 ? 17.665 5.355 -4.980 1.00 68.06 540 TYR A C 1
ATOM 4377 O O . TYR A 1 540 ? 16.713 6.132 -4.896 1.00 68.06 540 TYR A O 1
ATOM 4385 N N . SER A 1 541 ? 18.049 4.818 -6.143 1.00 73.06 541 SER A N 1
ATOM 4386 C CA . SER A 1 541 ? 17.511 5.117 -7.484 1.00 73.06 541 SER A CA 1
ATOM 4387 C C . SER A 1 541 ? 16.275 4.283 -7.865 1.00 73.06 541 SER A C 1
ATOM 4389 O O . SER A 1 541 ? 15.669 4.464 -8.924 1.00 73.06 541 SER A O 1
ATOM 4391 N N . GLY A 1 542 ? 15.898 3.327 -7.020 1.00 85.50 542 GLY A N 1
ATOM 4392 C CA . GLY A 1 542 ? 14.764 2.416 -7.176 1.00 85.50 542 GLY A CA 1
ATOM 4393 C C . GLY A 1 542 ? 14.970 1.170 -6.322 1.00 85.50 542 GLY A C 1
ATOM 4394 O O . GLY A 1 542 ? 15.812 1.190 -5.429 1.00 85.50 542 GLY A O 1
ATOM 4395 N N . PHE A 1 543 ? 14.255 0.087 -6.612 1.00 91.19 543 PHE A N 1
ATOM 4396 C CA . PHE A 1 543 ? 14.430 -1.203 -5.936 1.00 91.19 543 PHE A CA 1
ATOM 4397 C C . PHE A 1 543 ? 14.728 -2.320 -6.940 1.00 91.19 543 PHE A C 1
ATOM 4399 O O . PHE A 1 543 ? 14.239 -2.294 -8.075 1.00 91.19 543 PHE A O 1
ATOM 4406 N N . TYR A 1 544 ? 15.549 -3.284 -6.522 1.00 94.94 544 TYR A N 1
ATOM 4407 C CA . TYR A 1 544 ? 15.660 -4.571 -7.210 1.00 94.94 544 TYR A CA 1
ATOM 4408 C C . TYR A 1 544 ? 14.420 -5.441 -6.901 1.00 94.94 544 TYR A C 1
ATOM 4410 O O . TYR A 1 544 ? 13.751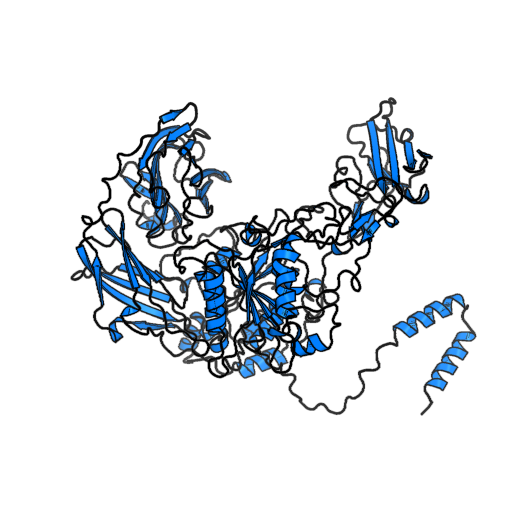 -5.197 -5.887 1.00 94.94 544 TYR A O 1
ATOM 4418 N N . PRO A 1 545 ? 14.090 -6.446 -7.737 1.00 96.50 545 PRO A N 1
ATOM 4419 C CA . PRO A 1 545 ? 13.079 -7.448 -7.392 1.00 96.50 545 PRO A CA 1
ATOM 4420 C C . PRO A 1 545 ? 13.330 -8.086 -6.018 1.00 96.50 545 PRO A C 1
ATOM 4422 O O . PRO A 1 545 ? 14.471 -8.330 -5.639 1.00 96.50 545 PRO A O 1
ATOM 4425 N N . GLY A 1 546 ? 12.267 -8.290 -5.238 1.00 94.50 546 GLY A N 1
ATOM 4426 C CA . GLY A 1 546 ? 12.337 -8.687 -3.824 1.00 94.50 546 GLY A CA 1
ATOM 4427 C C . GLY A 1 546 ? 12.565 -7.516 -2.862 1.00 94.50 546 GLY A C 1
ATOM 4428 O O . GLY A 1 546 ? 12.491 -7.684 -1.645 1.00 94.50 546 GLY A O 1
ATOM 4429 N N . GLY A 1 547 ? 12.803 -6.312 -3.389 1.00 93.56 547 GLY A N 1
ATOM 4430 C CA . GLY A 1 547 ? 13.022 -5.117 -2.591 1.00 93.56 547 GLY A CA 1
ATOM 4431 C C . GLY A 1 547 ? 11.810 -4.718 -1.757 1.00 93.56 547 GLY A C 1
ATOM 4432 O O . GLY A 1 547 ? 10.658 -4.782 -2.194 1.00 93.56 547 GLY A O 1
ATOM 4433 N N . MET A 1 548 ? 12.092 -4.261 -0.544 1.00 91.44 548 MET A N 1
ATOM 4434 C CA . MET A 1 548 ? 11.100 -3.879 0.453 1.00 91.44 548 MET A CA 1
ATOM 4435 C C . MET A 1 548 ? 11.382 -2.463 0.925 1.00 91.44 548 MET A C 1
ATOM 4437 O O . MET A 1 548 ? 12.520 -2.117 1.246 1.00 91.44 548 MET A O 1
ATOM 4441 N N . ASP A 1 549 ? 10.325 -1.669 1.057 1.00 87.12 549 ASP A N 1
ATOM 4442 C CA . ASP A 1 549 ? 10.409 -0.381 1.726 1.00 87.12 549 ASP A CA 1
ATOM 4443 C C . ASP A 1 549 ? 9.505 -0.347 2.952 1.00 87.12 549 ASP A C 1
ATOM 4445 O O . ASP A 1 549 ? 8.310 -0.644 2.890 1.00 87.12 549 ASP A O 1
ATOM 4449 N N . PHE A 1 550 ? 10.094 0.072 4.066 1.00 76.12 550 PHE A N 1
ATOM 4450 C CA . PHE A 1 550 ? 9.415 0.275 5.330 1.00 76.12 550 PHE A CA 1
ATOM 4451 C C . PHE A 1 550 ? 9.406 1.769 5.634 1.00 76.12 550 PHE A C 1
ATOM 4453 O O . PHE A 1 550 ? 10.422 2.366 5.996 1.00 76.12 550 PHE A O 1
ATOM 4460 N N . THR A 1 551 ? 8.247 2.400 5.455 1.00 73.25 551 THR A N 1
ATOM 4461 C CA . THR A 1 551 ? 8.129 3.853 5.569 1.00 73.25 551 THR A CA 1
ATOM 4462 C C . THR A 1 551 ? 6.947 4.263 6.413 1.00 73.25 551 THR A C 1
ATOM 4464 O O . THR A 1 551 ? 5.807 4.330 5.952 1.00 73.25 551 THR A O 1
ATOM 4467 N N . VAL A 1 552 ? 7.245 4.634 7.652 1.00 75.31 552 VAL A N 1
ATOM 4468 C CA . VAL A 1 552 ? 6.244 5.154 8.576 1.00 75.31 552 VAL A CA 1
ATOM 4469 C C . VAL A 1 552 ? 6.236 6.675 8.493 1.00 75.31 552 VAL A C 1
ATOM 4471 O O . VAL A 1 552 ? 6.987 7.370 9.177 1.00 75.31 552 VAL A O 1
ATOM 4474 N N . HIS A 1 553 ? 5.370 7.196 7.629 1.00 75.88 553 HIS A N 1
ATOM 4475 C CA . HIS A 1 553 ? 4.974 8.601 7.638 1.00 75.88 553 HIS A CA 1
ATOM 4476 C C . HIS A 1 553 ? 3.482 8.684 7.929 1.00 75.88 553 HIS A C 1
ATOM 4478 O O . HIS A 1 553 ? 2.704 7.880 7.421 1.00 75.88 553 HIS A O 1
ATOM 4484 N N . SER A 1 554 ? 3.067 9.681 8.710 1.00 71.62 554 SER A N 1
ATOM 4485 C CA . SER A 1 554 ? 1.647 9.889 9.012 1.00 71.62 554 SER A CA 1
ATOM 4486 C C . SER A 1 554 ? 0.815 10.193 7.759 1.00 71.62 554 SER A C 1
ATOM 4488 O O . SER A 1 554 ? -0.383 9.940 7.756 1.00 71.62 554 SER A O 1
ATOM 4490 N N . SER A 1 555 ? 1.457 10.660 6.682 1.00 77.06 555 SER A N 1
ATOM 4491 C CA . SER A 1 555 ? 0.874 10.881 5.354 1.00 77.06 555 SER A CA 1
ATOM 4492 C C . SER A 1 555 ? 0.999 9.685 4.396 1.00 77.06 555 SER A C 1
ATOM 4494 O O . SER A 1 555 ? 0.623 9.797 3.223 1.00 77.06 555 SER A O 1
ATOM 4496 N N . ASN A 1 556 ? 1.547 8.549 4.849 1.00 83.19 556 ASN A N 1
ATOM 4497 C CA . ASN A 1 556 ? 1.701 7.354 4.024 1.00 83.19 556 ASN A CA 1
ATOM 4498 C C . ASN A 1 556 ? 0.392 6.558 3.947 1.00 83.19 556 ASN A C 1
ATOM 4500 O O . ASN A 1 556 ? 0.215 5.606 4.694 1.00 83.19 556 ASN A O 1
ATOM 4504 N N . GLY A 1 557 ? -0.522 6.936 3.056 1.00 85.12 557 GLY A N 1
ATOM 4505 C CA . GLY A 1 557 ? -1.766 6.212 2.819 1.00 85.12 557 GLY A CA 1
ATOM 4506 C C . GLY A 1 557 ? -2.347 6.447 1.427 1.00 85.12 557 GLY A C 1
ATOM 4507 O O . GLY A 1 557 ? -2.044 7.449 0.770 1.00 85.12 557 GLY A O 1
ATOM 4508 N N . TRP A 1 558 ? -3.189 5.517 0.974 1.00 84.94 558 TRP A N 1
ATOM 4509 C CA . TRP A 1 558 ? -3.677 5.472 -0.410 1.00 84.94 558 TRP A CA 1
ATOM 4510 C C . TRP A 1 558 ? -4.463 6.724 -0.821 1.00 84.94 558 TRP A C 1
ATOM 4512 O O . TRP A 1 558 ? -4.321 7.219 -1.943 1.00 84.94 558 TRP A O 1
ATOM 4522 N N . ASN A 1 559 ? -5.229 7.295 0.110 1.00 80.06 559 ASN A N 1
ATOM 4523 C CA . ASN A 1 559 ? -6.062 8.484 -0.095 1.00 80.06 559 ASN A CA 1
ATOM 4524 C C . ASN A 1 559 ? -5.282 9.803 -0.266 1.00 80.06 559 ASN A C 1
ATOM 4526 O O . ASN A 1 559 ? -5.858 10.797 -0.706 1.00 80.06 559 ASN A O 1
ATOM 4530 N N . MET A 1 560 ? -3.984 9.838 0.049 1.00 72.38 560 MET A N 1
ATOM 4531 C CA . MET A 1 560 ? -3.177 11.068 0.005 1.00 72.38 560 MET A CA 1
ATOM 4532 C C . MET A 1 560 ? -2.692 11.439 -1.403 1.00 72.38 560 MET A C 1
ATOM 4534 O O . MET A 1 560 ? -1.901 12.373 -1.566 1.00 72.38 560 MET A O 1
ATOM 4538 N N . GLY A 1 561 ? -3.153 10.718 -2.432 1.00 69.06 561 GLY A N 1
ATOM 4539 C CA . GLY A 1 561 ? -2.732 10.913 -3.817 1.00 69.06 561 GLY A CA 1
ATOM 4540 C C . GLY A 1 561 ? -1.221 10.737 -3.992 1.00 69.06 561 GLY A C 1
ATOM 4541 O O . GLY A 1 561 ? -0.520 10.268 -3.102 1.00 69.06 561 GLY A O 1
ATOM 4542 N N . ARG A 1 562 ? -0.668 11.140 -5.141 1.00 64.25 562 ARG A N 1
ATOM 4543 C CA . ARG A 1 562 ? 0.736 10.844 -5.501 1.00 64.25 562 ARG A CA 1
ATOM 4544 C C . ARG A 1 562 ? 1.815 11.456 -4.604 1.00 64.25 562 ARG A C 1
ATOM 4546 O O . ARG A 1 562 ? 2.978 11.092 -4.756 1.00 64.25 562 ARG A O 1
ATOM 4553 N N . SER A 1 563 ? 1.463 12.395 -3.731 1.00 63.34 563 SER A N 1
ATOM 4554 C CA . SER A 1 563 ? 2.370 12.893 -2.692 1.00 63.34 563 SER A CA 1
ATOM 4555 C C . SER A 1 563 ? 2.646 11.853 -1.606 1.00 63.34 563 SER A C 1
ATOM 4557 O O . SER A 1 563 ? 3.616 11.998 -0.867 1.00 63.34 563 SER A O 1
ATOM 4559 N N . SER A 1 564 ? 1.823 10.804 -1.499 1.00 74.81 564 SER A N 1
ATOM 4560 C CA . SER A 1 564 ? 2.057 9.755 -0.516 1.00 74.81 564 SER A CA 1
ATOM 4561 C C . SER A 1 564 ? 3.323 8.946 -0.836 1.00 74.81 564 SER A C 1
ATOM 4563 O O . SER A 1 564 ? 3.528 8.578 -1.998 1.00 74.81 564 SER A O 1
ATOM 4565 N N . PRO A 1 565 ? 4.161 8.632 0.169 1.00 82.25 565 PRO A N 1
ATOM 4566 C CA . PRO A 1 565 ? 5.319 7.757 0.017 1.00 82.25 565 PRO A CA 1
ATOM 4567 C C . PRO A 1 565 ? 5.023 6.437 -0.706 1.00 82.25 565 PRO A C 1
ATOM 4569 O O . PRO A 1 565 ? 5.755 6.122 -1.640 1.00 82.25 565 PRO A O 1
ATOM 4572 N N . ILE A 1 566 ? 3.932 5.733 -0.379 1.00 87.19 566 ILE A N 1
ATOM 4573 C CA . ILE A 1 566 ? 3.586 4.440 -1.000 1.00 87.19 566 ILE A CA 1
ATOM 4574 C C . ILE A 1 566 ? 3.529 4.503 -2.524 1.00 87.19 566 ILE A C 1
ATOM 4576 O O . ILE A 1 566 ? 4.079 3.660 -3.224 1.00 87.19 566 ILE A O 1
ATOM 4580 N N . TRP A 1 567 ? 2.955 5.571 -3.068 1.00 81.69 567 TRP A N 1
ATOM 4581 C CA . TRP A 1 567 ? 2.856 5.756 -4.508 1.00 81.69 567 TRP A CA 1
ATOM 4582 C C . TRP A 1 567 ? 4.208 6.006 -5.177 1.00 81.69 567 TRP A C 1
ATOM 4584 O O . TRP A 1 567 ? 4.362 5.698 -6.356 1.00 81.69 567 TRP A O 1
ATOM 4594 N N . ARG A 1 568 ? 5.173 6.592 -4.459 1.00 80.31 568 ARG A N 1
ATOM 4595 C CA . ARG A 1 568 ? 6.551 6.744 -4.949 1.00 80.31 568 ARG A CA 1
ATOM 4596 C C . ARG A 1 568 ? 7.297 5.414 -4.902 1.00 80.31 568 ARG A C 1
ATOM 4598 O O . ARG A 1 568 ? 7.999 5.100 -5.852 1.00 80.31 568 ARG A O 1
ATOM 4605 N N . GLN A 1 569 ? 7.102 4.637 -3.843 1.00 85.81 569 GLN A N 1
ATOM 4606 C CA . GLN A 1 569 ? 7.725 3.323 -3.667 1.00 85.81 569 GLN A CA 1
ATOM 4607 C C . GLN A 1 569 ? 7.282 2.344 -4.740 1.00 85.81 569 GLN A C 1
ATOM 4609 O O . GLN A 1 569 ? 8.115 1.707 -5.381 1.00 85.81 569 GLN A O 1
ATOM 4614 N N . VAL A 1 570 ? 5.969 2.285 -4.978 1.00 86.19 570 VAL A N 1
ATOM 4615 C CA . VAL A 1 570 ? 5.411 1.494 -6.067 1.00 86.19 570 VAL A CA 1
ATOM 4616 C C . VAL A 1 570 ? 6.009 1.971 -7.379 1.00 86.19 570 VAL A C 1
ATOM 4618 O O . VAL A 1 570 ? 6.611 1.158 -8.061 1.00 86.19 570 VAL A O 1
ATOM 4621 N N . ASP A 1 571 ? 5.986 3.267 -7.716 1.00 80.06 571 ASP A N 1
ATOM 4622 C CA . ASP A 1 571 ? 6.640 3.764 -8.942 1.00 80.06 571 ASP A CA 1
ATOM 4623 C C . ASP A 1 571 ? 8.115 3.318 -9.039 1.00 80.06 571 ASP A C 1
ATOM 4625 O O . ASP A 1 571 ? 8.550 2.906 -10.107 1.00 80.06 571 ASP A O 1
ATOM 4629 N N . GLN A 1 572 ? 8.863 3.316 -7.934 1.00 83.31 572 GLN A N 1
ATOM 4630 C CA . GLN A 1 572 ? 10.279 2.927 -7.857 1.00 83.31 572 GLN A CA 1
ATOM 4631 C C . GLN A 1 572 ? 10.551 1.413 -7.930 1.00 83.31 572 GLN A C 1
ATOM 4633 O O . GLN A 1 572 ? 11.716 1.017 -7.984 1.00 83.31 572 GLN A O 1
ATOM 4638 N N . GLY A 1 573 ? 9.510 0.579 -7.973 1.00 88.00 573 GLY A N 1
ATOM 4639 C CA . GLY A 1 573 ? 9.634 -0.875 -8.099 1.00 88.00 573 GLY A CA 1
ATOM 4640 C C . GLY A 1 573 ? 9.766 -1.604 -6.769 1.00 88.00 573 GLY A C 1
ATOM 4641 O O . GLY A 1 573 ? 10.399 -2.648 -6.719 1.00 88.00 573 GLY A O 1
ATOM 4642 N N . VAL A 1 574 ? 9.209 -1.080 -5.676 1.00 92.19 574 VAL A N 1
ATOM 4643 C CA . VAL A 1 574 ? 9.120 -1.878 -4.444 1.00 92.19 574 VAL A CA 1
ATOM 4644 C C . VAL A 1 574 ? 8.303 -3.152 -4.711 1.00 92.19 574 VAL A C 1
ATOM 4646 O O . VAL A 1 574 ? 7.283 -3.080 -5.390 1.00 92.19 574 VAL A O 1
ATOM 4649 N N . THR A 1 575 ? 8.743 -4.300 -4.192 1.00 95.44 575 THR A N 1
ATOM 4650 C CA . THR A 1 575 ? 8.040 -5.594 -4.330 1.00 95.44 575 THR A CA 1
ATOM 4651 C C . THR A 1 575 ? 7.026 -5.793 -3.210 1.00 95.44 575 THR A C 1
ATOM 4653 O O . THR A 1 575 ? 5.926 -6.283 -3.440 1.00 95.44 575 THR A O 1
ATOM 4656 N N . MET A 1 576 ? 7.378 -5.367 -1.994 1.00 94.38 576 MET A N 1
ATOM 4657 C CA . MET A 1 576 ? 6.481 -5.402 -0.841 1.00 94.38 576 MET A CA 1
ATOM 4658 C C . MET A 1 576 ? 6.578 -4.122 -0.012 1.00 94.38 576 MET A C 1
ATOM 4660 O O . MET A 1 576 ? 7.666 -3.584 0.220 1.00 94.38 576 MET A O 1
ATOM 4664 N N . SER A 1 577 ? 5.432 -3.617 0.440 1.00 93.25 577 SER A N 1
ATOM 4665 C CA . SER A 1 577 ? 5.380 -2.463 1.334 1.00 93.25 577 SER A CA 1
ATOM 4666 C C . SER A 1 577 ? 4.080 -2.419 2.153 1.00 93.25 577 SER A C 1
ATOM 4668 O O . SER A 1 577 ? 3.285 -3.354 2.139 1.00 93.25 577 SER A O 1
ATOM 4670 N N . ALA A 1 578 ? 3.851 -1.335 2.893 1.00 91.25 578 ALA A N 1
ATOM 4671 C CA . ALA A 1 578 ? 2.562 -1.028 3.501 1.00 91.25 578 ALA A CA 1
ATOM 4672 C C . ALA A 1 578 ? 2.329 0.475 3.593 1.00 91.25 578 ALA A C 1
ATOM 4674 O O . ALA A 1 578 ? 3.238 1.309 3.523 1.00 91.25 578 ALA A O 1
ATOM 4675 N N . CYS A 1 579 ? 1.066 0.815 3.785 1.00 89.31 579 CYS A N 1
ATOM 4676 C CA . CYS A 1 579 ? 0.616 2.168 4.051 1.00 89.31 579 CYS A CA 1
ATOM 4677 C C . CYS A 1 579 ? -0.726 2.115 4.792 1.00 89.31 579 CYS A C 1
ATOM 4679 O O . CYS A 1 579 ? -1.258 1.041 5.070 1.00 89.31 579 CYS A O 1
ATOM 4681 N N . GLY A 1 580 ? -1.291 3.265 5.137 1.00 87.00 580 GLY A N 1
ATOM 4682 C CA . GLY A 1 580 ? -2.675 3.333 5.589 1.00 87.00 580 GLY A CA 1
ATOM 4683 C C . GLY A 1 580 ? -3.645 3.162 4.420 1.00 87.00 580 GLY A C 1
ATOM 4684 O O . GLY A 1 580 ? -3.463 3.793 3.382 1.00 87.00 580 GLY A O 1
ATOM 4685 N N . GLY A 1 581 ? -4.720 2.399 4.617 1.00 83.31 581 GLY A N 1
ATOM 4686 C CA . GLY A 1 581 ? -5.942 2.435 3.813 1.00 83.31 581 GLY A CA 1
ATOM 4687 C C . GLY A 1 581 ? -6.346 3.895 3.560 1.00 83.31 581 GLY A C 1
ATOM 4688 O O . GLY A 1 581 ? -6.181 4.416 2.456 1.00 83.31 581 GLY A O 1
ATOM 4689 N N . PRO A 1 582 ? -6.744 4.611 4.624 1.00 79.94 582 PRO A N 1
ATOM 4690 C CA . PRO A 1 582 ? -6.675 6.064 4.737 1.00 79.94 582 PRO A CA 1
ATOM 4691 C C . PRO A 1 582 ? -5.511 6.525 5.631 1.00 79.94 582 PRO A C 1
ATOM 4693 O O . PRO A 1 582 ? -5.337 6.039 6.750 1.00 79.94 582 PRO A O 1
ATOM 4696 N N . ALA A 1 583 ? -4.796 7.558 5.197 1.00 76.94 583 ALA A N 1
ATOM 4697 C CA . ALA A 1 583 ? -4.027 8.449 6.059 1.00 76.94 583 ALA A CA 1
ATOM 4698 C C . ALA A 1 583 ? -4.824 9.742 6.313 1.00 76.94 583 ALA A C 1
ATOM 4700 O O . ALA A 1 583 ? -5.324 10.370 5.378 1.00 76.94 583 ALA A O 1
ATOM 4701 N N . TYR A 1 584 ? -4.934 10.152 7.581 1.00 70.50 584 TYR A N 1
ATOM 4702 C CA . TYR A 1 584 ? -5.799 11.255 8.037 1.00 70.50 584 TYR A CA 1
ATOM 4703 C C . TYR A 1 584 ? -7.285 11.083 7.640 1.00 70.50 584 TYR A C 1
ATOM 4705 O O . TYR A 1 584 ? -7.691 10.057 7.097 1.00 70.50 584 TYR A O 1
ATOM 4713 N N . GLY A 1 585 ? -8.126 12.078 7.953 1.00 57.72 585 GLY A N 1
ATOM 4714 C CA . GLY A 1 585 ? -9.488 12.185 7.408 1.00 57.72 585 GLY A CA 1
ATOM 4715 C C . GLY A 1 585 ? -10.420 11.013 7.725 1.00 57.72 585 GLY A C 1
ATOM 4716 O O . GLY A 1 585 ? -11.238 10.657 6.884 1.00 57.72 585 GLY A O 1
ATOM 4717 N N . GLY A 1 586 ? -10.273 10.392 8.897 1.00 60.78 586 GLY A N 1
ATOM 4718 C CA . GLY A 1 586 ? -11.008 9.174 9.245 1.00 60.78 586 GLY A CA 1
ATOM 4719 C C . GLY A 1 586 ? -10.116 7.946 9.470 1.00 60.78 586 GLY A C 1
ATOM 4720 O O . GLY A 1 586 ? -10.582 6.967 10.033 1.00 60.78 586 GLY A O 1
ATOM 4721 N N . GLY A 1 587 ? -8.835 7.973 9.097 1.00 65.38 587 GLY A N 1
ATOM 4722 C CA . GLY A 1 587 ? -7.903 6.875 9.387 1.00 65.38 587 GLY A CA 1
ATOM 4723 C C . GLY A 1 587 ? -7.163 7.007 10.736 1.00 65.38 587 GLY A C 1
ATOM 4724 O O . GLY A 1 587 ? -6.801 8.125 11.116 1.00 65.38 587 GLY A O 1
ATOM 4725 N N . PRO A 1 588 ? -6.871 5.892 11.437 1.00 65.75 588 PRO A N 1
ATOM 4726 C CA . PRO A 1 588 ? -5.824 5.794 12.458 1.00 65.75 588 PRO A CA 1
ATOM 4727 C C . PRO A 1 588 ? -4.479 6.438 12.074 1.00 65.75 588 PRO A C 1
ATOM 4729 O O . PRO A 1 588 ? -4.031 6.309 10.935 1.00 65.75 588 PRO A O 1
ATOM 4732 N N . HIS A 1 589 ? -3.757 7.030 13.032 1.00 71.44 589 HIS A N 1
ATOM 4733 C CA . HIS A 1 589 ? -2.349 7.407 12.852 1.00 71.44 589 HIS A CA 1
ATOM 4734 C C . HIS A 1 589 ? -1.483 6.161 12.744 1.00 71.44 589 HIS A C 1
ATOM 4736 O O . HIS A 1 589 ? -1.395 5.348 13.659 1.00 71.44 589 HIS A O 1
ATOM 4742 N N . ILE A 1 590 ? -0.762 6.053 11.644 1.00 74.56 590 ILE A N 1
ATOM 4743 C CA . ILE A 1 590 ? 0.098 4.915 11.362 1.00 74.56 590 ILE A CA 1
ATOM 4744 C C . ILE A 1 590 ? 1.357 4.995 12.242 1.00 74.56 590 ILE A C 1
ATOM 4746 O O . ILE A 1 590 ? 1.950 6.064 12.401 1.00 74.56 590 ILE A O 1
ATOM 4750 N N . THR A 1 591 ? 1.764 3.884 12.852 1.00 76.88 591 THR A N 1
ATOM 4751 C CA . THR A 1 591 ? 2.952 3.813 13.724 1.00 76.88 591 THR A CA 1
ATOM 4752 C C . THR A 1 591 ? 3.844 2.642 13.319 1.00 76.88 591 THR A C 1
ATOM 4754 O O . THR A 1 591 ? 3.442 1.797 12.529 1.00 76.88 591 THR A O 1
ATOM 4757 N N . ASN A 1 592 ? 5.051 2.531 13.878 1.00 76.94 592 ASN A N 1
ATOM 4758 C CA . ASN A 1 592 ? 5.913 1.372 13.605 1.00 76.94 592 ASN A CA 1
ATOM 4759 C C . ASN A 1 592 ? 5.254 0.039 13.976 1.00 76.94 592 ASN A C 1
ATOM 4761 O O . ASN A 1 592 ? 5.558 -0.974 13.365 1.00 76.94 592 ASN A O 1
ATOM 4765 N N . ALA A 1 593 ? 4.354 0.033 14.961 1.00 78.75 593 ALA A N 1
ATOM 4766 C CA . ALA A 1 593 ? 3.667 -1.182 15.372 1.00 78.75 593 ALA A CA 1
ATOM 4767 C C . ALA A 1 593 ? 2.609 -1.630 14.346 1.00 78.75 593 ALA A C 1
ATOM 4769 O O . ALA A 1 593 ? 2.172 -2.775 14.374 1.00 78.75 593 ALA A O 1
ATOM 4770 N N . THR A 1 594 ? 2.132 -0.717 13.493 1.00 78.88 594 THR A N 1
ATOM 4771 C CA . THR A 1 594 ? 1.030 -0.989 12.561 1.00 78.88 594 THR A CA 1
ATOM 4772 C C . THR A 1 594 ? 1.529 -1.573 11.245 1.00 78.88 594 THR A C 1
ATOM 4774 O O . THR A 1 594 ? 0.735 -2.150 10.514 1.00 78.88 594 THR A O 1
ATOM 4777 N N . PHE A 1 595 ? 2.821 -1.429 10.952 1.00 86.88 595 PHE A N 1
ATOM 4778 C CA . PHE A 1 595 ? 3.543 -2.158 9.906 1.00 86.88 595 PHE A CA 1
ATOM 4779 C C . PHE A 1 595 ? 4.113 -3.452 10.467 1.00 86.88 595 PHE A C 1
ATOM 4781 O O . PHE A 1 595 ? 4.293 -3.528 11.677 1.00 86.88 595 PHE A O 1
ATOM 4788 N N . TRP A 1 596 ? 4.465 -4.413 9.613 1.00 88.81 596 TRP A N 1
ATOM 4789 C CA . TRP A 1 596 ? 5.089 -5.669 10.031 1.00 88.81 596 TRP A CA 1
ATOM 4790 C C . TRP A 1 596 ? 6.424 -5.481 10.779 1.00 88.81 596 TRP A C 1
ATOM 4792 O O . TRP A 1 596 ? 7.166 -4.522 10.565 1.00 88.81 596 TRP A O 1
ATOM 4802 N N . ASP A 1 597 ? 6.776 -6.428 11.646 1.00 88.81 597 ASP A N 1
ATOM 4803 C CA . ASP A 1 597 ? 8.119 -6.529 12.221 1.00 88.81 597 ASP A CA 1
ATOM 4804 C C . ASP A 1 597 ? 9.088 -7.109 11.177 1.00 88.81 597 ASP A C 1
ATOM 4806 O O . ASP A 1 597 ? 9.144 -8.325 10.990 1.00 88.81 597 ASP A O 1
ATOM 4810 N N . ASN A 1 598 ? 9.866 -6.247 10.501 1.00 86.56 598 ASN A N 1
ATOM 4811 C CA . ASN A 1 598 ? 10.846 -6.648 9.471 1.00 86.56 598 ASN A CA 1
ATOM 4812 C C . ASN A 1 598 ? 11.767 -7.793 9.907 1.00 86.56 598 ASN A C 1
ATOM 4814 O O . ASN A 1 598 ? 12.183 -8.578 9.061 1.00 86.56 598 ASN A O 1
ATOM 4818 N N . ARG A 1 599 ? 12.120 -7.873 11.198 1.00 85.75 599 ARG A N 1
ATOM 4819 C CA . ARG A 1 599 ? 13.054 -8.890 11.699 1.00 85.75 599 ARG A CA 1
ATOM 4820 C C . ARG A 1 599 ? 12.408 -10.266 11.649 1.00 85.75 599 ARG A C 1
ATOM 4822 O O . ARG A 1 599 ? 13.051 -11.211 11.225 1.00 85.75 599 ARG A O 1
ATOM 4829 N N . ILE A 1 600 ? 11.137 -10.358 12.042 1.00 90.06 600 ILE A N 1
ATOM 4830 C CA . ILE A 1 600 ? 10.359 -11.593 11.921 1.00 90.06 600 ILE A CA 1
ATOM 4831 C C . ILE A 1 600 ? 10.046 -11.863 10.450 1.00 90.06 600 ILE A C 1
ATOM 4833 O O . ILE A 1 600 ? 10.259 -12.975 9.990 1.00 90.06 600 ILE A O 1
ATOM 4837 N N . LEU A 1 601 ? 9.598 -10.855 9.697 1.00 92.81 601 LEU A N 1
ATOM 4838 C CA . LEU A 1 601 ? 9.215 -11.048 8.300 1.00 92.81 601 LEU A CA 1
ATOM 4839 C C . LEU A 1 601 ? 10.368 -11.613 7.460 1.00 92.81 601 LEU A C 1
ATOM 4841 O O . LEU A 1 601 ? 10.210 -12.676 6.874 1.00 92.81 601 LEU A O 1
ATOM 4845 N N . LEU A 1 602 ? 11.531 -10.953 7.442 1.00 91.25 602 LEU A N 1
ATOM 4846 C CA . LEU A 1 602 ? 12.659 -11.385 6.609 1.00 91.25 602 LEU A CA 1
ATOM 4847 C C . LEU A 1 602 ? 13.238 -12.725 7.056 1.00 91.25 602 LEU A C 1
ATOM 4849 O O . LEU A 1 602 ? 13.625 -13.528 6.214 1.00 91.25 602 LEU A O 1
ATOM 4853 N N . ARG A 1 603 ? 13.265 -12.979 8.370 1.00 90.56 603 ARG A N 1
ATOM 4854 C CA . ARG A 1 603 ? 13.761 -14.241 8.918 1.00 90.56 603 ARG A CA 1
ATOM 4855 C C . ARG A 1 603 ? 13.023 -15.426 8.307 1.00 90.56 603 ARG A C 1
ATOM 4857 O O . ARG A 1 603 ? 13.664 -16.342 7.808 1.00 90.56 603 ARG A O 1
ATOM 4864 N N . TYR A 1 604 ? 11.696 -15.414 8.363 1.00 94.06 604 TYR A N 1
ATOM 4865 C CA . TYR A 1 604 ? 10.887 -16.529 7.877 1.00 94.06 604 TYR A CA 1
ATOM 4866 C C . TYR A 1 604 ? 10.816 -16.531 6.346 1.00 94.06 604 TYR A C 1
ATOM 4868 O O . TYR A 1 604 ? 10.952 -17.590 5.742 1.00 94.06 604 TYR A O 1
ATOM 4876 N N . LEU A 1 605 ? 10.701 -15.352 5.726 1.00 95.06 605 LEU A N 1
ATOM 4877 C CA . LEU A 1 605 ? 10.614 -15.211 4.273 1.00 95.06 605 LEU A CA 1
ATOM 4878 C C . LEU A 1 605 ? 11.832 -15.809 3.556 1.00 95.06 605 LEU A C 1
ATOM 4880 O O . LEU A 1 605 ? 11.648 -16.570 2.620 1.00 95.06 605 LEU A O 1
ATOM 4884 N N . PHE A 1 606 ? 13.057 -15.528 4.024 1.00 94.44 606 PHE A N 1
ATOM 4885 C CA . PHE A 1 606 ? 14.315 -16.002 3.411 1.00 94.44 606 PHE A CA 1
ATOM 4886 C C . PHE A 1 606 ? 14.602 -17.500 3.574 1.00 94.44 606 PHE A C 1
ATOM 4888 O O . PHE A 1 606 ? 15.630 -17.987 3.107 1.00 94.44 606 PHE A O 1
ATOM 4895 N N . ARG A 1 607 ? 13.716 -18.215 4.266 1.00 93.88 607 ARG A N 1
ATOM 4896 C CA . ARG A 1 607 ? 13.776 -19.661 4.513 1.00 93.88 607 ARG A CA 1
ATOM 4897 C C . ARG A 1 607 ? 12.589 -20.360 3.850 1.00 93.88 607 ARG A C 1
ATOM 4899 O O . ARG A 1 607 ? 12.010 -21.289 4.411 1.00 93.88 607 ARG A O 1
ATOM 4906 N N . GLY A 1 608 ? 12.151 -19.808 2.718 1.00 94.31 608 GLY A N 1
ATOM 4907 C CA . GLY A 1 608 ? 11.119 -20.397 1.876 1.00 94.31 608 GLY A CA 1
ATOM 4908 C C . GLY A 1 608 ? 9.720 -20.378 2.481 1.00 94.31 608 GLY A C 1
ATOM 4909 O O . GLY A 1 608 ? 8.941 -21.277 2.190 1.00 94.31 608 GLY A O 1
ATOM 4910 N N . ARG A 1 609 ? 9.382 -19.410 3.349 1.00 95.25 609 ARG A N 1
ATOM 4911 C CA . ARG A 1 609 ? 7.986 -19.179 3.764 1.00 95.25 609 ARG A CA 1
ATOM 4912 C C . ARG A 1 609 ? 7.327 -18.140 2.880 1.00 95.25 609 ARG A C 1
ATOM 4914 O O . ARG A 1 609 ? 7.920 -17.103 2.606 1.00 95.25 609 ARG A O 1
ATOM 4921 N N . ASP A 1 610 ? 6.067 -18.370 2.547 1.00 96.44 610 ASP A N 1
ATOM 4922 C CA . ASP A 1 610 ? 5.243 -17.414 1.815 1.00 96.44 610 ASP A CA 1
ATOM 4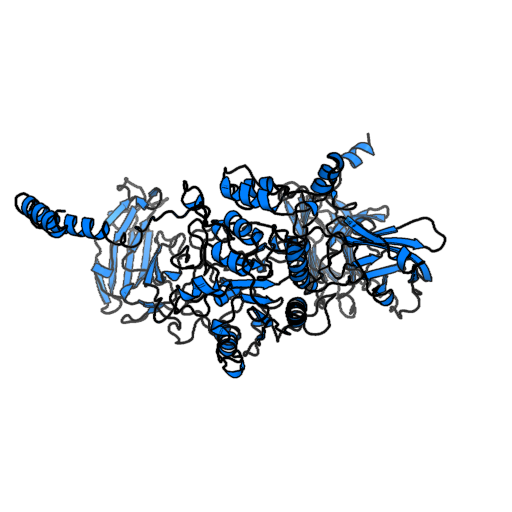923 C C . ASP A 1 610 ? 5.092 -16.065 2.543 1.00 96.44 610 ASP A C 1
ATOM 4925 O O . ASP A 1 610 ? 4.882 -15.989 3.764 1.00 96.44 610 ASP A O 1
ATOM 4929 N N . LEU A 1 611 ? 5.117 -14.973 1.776 1.00 97.00 611 LEU A N 1
ATOM 4930 C CA . LEU A 1 611 ? 4.924 -13.612 2.278 1.00 97.00 611 LEU A CA 1
ATOM 4931 C C . LEU A 1 611 ? 3.588 -13.450 3.019 1.00 97.00 611 LEU A C 1
ATOM 4933 O O . LEU A 1 611 ? 3.535 -12.755 4.036 1.00 97.00 611 LEU A O 1
ATOM 4937 N N . GLY A 1 612 ? 2.520 -14.102 2.549 1.00 95.31 612 GLY A N 1
ATOM 4938 C CA . GLY A 1 612 ? 1.202 -14.055 3.188 1.00 95.31 612 GLY A CA 1
ATOM 4939 C C . GLY A 1 612 ? 1.213 -14.593 4.624 1.00 95.31 612 GLY A C 1
ATOM 4940 O O . GLY A 1 612 ? 0.654 -13.965 5.528 1.00 95.31 612 GLY A O 1
ATOM 4941 N N . GLU A 1 613 ? 1.900 -15.717 4.861 1.00 94.56 613 GLU A N 1
ATOM 4942 C CA . GLU A 1 613 ? 2.131 -16.246 6.214 1.00 94.56 613 GLU A CA 1
ATOM 4943 C C . GLU A 1 613 ? 3.026 -15.295 7.016 1.00 94.56 613 GLU A C 1
ATOM 4945 O O . GLU A 1 613 ? 2.690 -14.924 8.146 1.00 94.56 613 GLU A O 1
ATOM 4950 N N . CYS A 1 614 ? 4.131 -14.841 6.420 1.00 95.25 614 CYS A N 1
ATOM 4951 C CA . CYS A 1 614 ? 5.081 -13.955 7.085 1.00 95.25 614 CYS A CA 1
ATOM 4952 C C . CYS A 1 614 ? 4.422 -12.656 7.565 1.00 95.25 614 CYS A C 1
ATOM 4954 O O . CYS A 1 614 ? 4.715 -12.197 8.672 1.00 95.25 614 CYS A O 1
ATOM 4956 N N . PHE A 1 615 ? 3.493 -12.082 6.797 1.00 94.19 615 PHE A N 1
ATOM 4957 C CA . PHE A 1 615 ? 2.704 -10.925 7.215 1.00 94.19 615 PHE A CA 1
ATOM 4958 C C . PHE A 1 615 ? 1.853 -11.210 8.456 1.00 94.19 615 PHE A C 1
ATOM 4960 O O . PHE A 1 615 ? 1.864 -10.406 9.391 1.00 94.19 615 PHE A O 1
ATOM 4967 N N . LEU A 1 616 ? 1.168 -12.353 8.528 1.00 91.75 616 LEU A N 1
ATOM 4968 C CA . LEU A 1 616 ? 0.393 -12.725 9.718 1.00 91.75 616 LEU A CA 1
ATOM 4969 C C . LEU A 1 616 ? 1.282 -12.919 10.949 1.00 91.75 616 LEU A C 1
ATOM 4971 O O . LEU A 1 616 ? 0.949 -12.419 12.029 1.00 91.75 616 LEU A O 1
ATOM 4975 N N . LEU A 1 617 ? 2.427 -13.589 10.783 1.00 93.25 617 LEU A N 1
ATOM 4976 C CA . LEU A 1 617 ? 3.402 -13.812 11.856 1.00 93.25 617 LEU A CA 1
ATOM 4977 C C . LEU A 1 617 ? 3.962 -12.494 12.404 1.00 93.25 617 LEU A C 1
ATOM 4979 O O . LEU A 1 617 ? 4.233 -12.377 13.601 1.00 93.25 617 LEU A O 1
ATOM 4983 N N . SER A 1 618 ? 4.144 -11.507 11.530 1.00 92.50 618 SER A N 1
ATOM 4984 C CA . SER A 1 618 ? 4.867 -10.273 11.829 1.00 92.50 618 SER A CA 1
ATOM 4985 C C . SER A 1 618 ? 3.974 -9.060 12.084 1.00 92.50 618 SER A C 1
ATOM 4987 O O . SER A 1 618 ? 4.527 -8.002 12.356 1.00 92.50 618 SER A O 1
ATOM 4989 N N . THR A 1 619 ? 2.640 -9.176 12.051 1.00 90.25 619 THR A N 1
ATOM 4990 C CA . THR A 1 619 ? 1.716 -8.038 12.240 1.00 90.25 619 THR A CA 1
ATOM 4991 C C . THR A 1 619 ? 1.099 -7.993 13.644 1.00 90.25 619 THR A C 1
ATOM 4993 O O . THR A 1 619 ? 0.511 -8.967 14.117 1.00 90.25 619 THR A O 1
ATOM 4996 N N . TYR A 1 620 ? 1.176 -6.830 14.307 1.00 87.88 620 TYR A N 1
ATOM 4997 C CA . TYR A 1 620 ? 0.680 -6.640 15.681 1.00 87.88 620 TYR A CA 1
ATOM 4998 C C . TYR A 1 620 ? -0.838 -6.451 15.780 1.00 87.88 620 TYR A C 1
ATOM 5000 O O . TYR A 1 620 ? -1.437 -6.846 16.781 1.00 87.88 620 TYR A O 1
ATOM 5008 N N . TYR A 1 621 ? -1.452 -5.821 14.774 1.00 85.38 621 TYR A N 1
ATOM 5009 C CA . TYR A 1 621 ? -2.866 -5.435 14.769 1.00 85.38 621 TYR A CA 1
ATOM 5010 C C . TYR A 1 621 ? -3.645 -6.176 13.684 1.00 85.38 621 TYR A C 1
ATOM 5012 O O . TYR A 1 621 ? -3.172 -6.288 12.559 1.00 85.38 621 TYR A O 1
ATOM 5020 N N . ILE A 1 622 ? -4.875 -6.585 13.988 1.00 80.62 622 ILE A N 1
ATOM 5021 C CA . ILE A 1 622 ? -5.772 -7.254 13.019 1.00 80.62 622 ILE A CA 1
ATOM 5022 C C . ILE A 1 622 ? -6.996 -6.424 12.616 1.00 80.62 622 ILE A C 1
ATOM 5024 O O . ILE A 1 622 ? -7.825 -6.885 11.839 1.00 80.62 622 ILE A O 1
ATOM 5028 N N . ASN A 1 623 ? -7.151 -5.224 13.177 1.00 76.44 623 ASN A N 1
ATOM 5029 C CA . ASN A 1 623 ? -8.295 -4.340 12.929 1.00 76.44 623 ASN A CA 1
ATOM 5030 C C . ASN A 1 623 ? -7.898 -2.866 12.725 1.00 76.44 623 ASN A C 1
ATOM 5032 O O . ASN A 1 623 ? -8.702 -1.961 12.941 1.00 76.44 623 ASN A O 1
ATOM 5036 N N . TRP A 1 624 ? -6.643 -2.630 12.370 1.00 76.44 624 TRP A N 1
ATOM 5037 C CA . TRP A 1 624 ? -6.091 -1.327 12.050 1.00 76.44 624 TRP A CA 1
ATOM 5038 C C . TRP A 1 624 ? -6.341 -0.924 10.586 1.00 76.44 624 TRP A C 1
ATOM 5040 O O . TRP A 1 624 ? -6.897 -1.650 9.762 1.00 76.44 624 TRP A O 1
ATOM 5050 N N . SER A 1 625 ? -5.899 0.275 10.229 1.00 78.94 625 SER A N 1
ATOM 5051 C CA . SER A 1 625 ? -5.964 0.781 8.862 1.00 78.94 625 SER A CA 1
ATOM 5052 C C . SER A 1 625 ? -4.763 0.423 7.998 1.00 78.94 625 SER A C 1
ATOM 5054 O O . SER A 1 625 ? -4.635 0.993 6.925 1.00 78.94 625 SER A O 1
ATOM 5056 N N . THR A 1 626 ? -3.869 -0.479 8.401 1.00 86.19 626 THR A N 1
ATOM 5057 C CA . THR A 1 626 ? -2.711 -0.799 7.554 1.00 86.19 626 THR A CA 1
ATOM 5058 C C . THR A 1 626 ? -3.126 -1.705 6.398 1.00 86.19 626 THR A C 1
ATOM 5060 O O . THR A 1 626 ? -3.739 -2.753 6.596 1.00 86.19 626 THR A O 1
ATOM 5063 N N . SER A 1 627 ? -2.771 -1.301 5.187 1.00 90.44 627 SER A N 1
ATOM 5064 C CA . SER A 1 627 ? -2.847 -2.092 3.963 1.00 90.44 627 SER A CA 1
ATOM 5065 C C . SER A 1 627 ? -1.468 -2.693 3.691 1.00 90.44 627 SER A C 1
ATOM 5067 O O . SER A 1 627 ? -0.468 -1.969 3.684 1.00 90.44 627 SER A O 1
ATOM 5069 N N . LEU A 1 628 ? -1.419 -4.016 3.531 1.00 93.56 628 LEU A N 1
ATOM 5070 C CA . LEU A 1 628 ? -0.206 -4.773 3.228 1.00 93.56 628 LEU A CA 1
ATOM 5071 C C . LEU A 1 628 ? -0.139 -4.999 1.716 1.00 93.56 628 LEU A C 1
ATOM 5073 O O . LEU A 1 628 ? -1.065 -5.557 1.129 1.00 93.56 628 LEU A O 1
ATOM 5077 N N . LEU A 1 629 ? 0.943 -4.549 1.090 1.00 95.19 629 LEU A N 1
ATOM 5078 C CA . LEU A 1 629 ? 1.153 -4.597 -0.352 1.00 95.19 629 LEU A CA 1
ATOM 5079 C C . LEU A 1 629 ? 2.219 -5.645 -0.686 1.00 95.19 629 LEU A C 1
ATOM 5081 O O . LEU A 1 629 ? 3.320 -5.590 -0.136 1.00 95.19 629 LEU A O 1
ATOM 5085 N N . GLY A 1 630 ? 1.911 -6.547 -1.615 1.00 96.50 630 GLY A N 1
ATOM 5086 C CA . GLY A 1 630 ? 2.826 -7.581 -2.099 1.00 96.50 630 GLY A CA 1
ATOM 5087 C C . GLY A 1 630 ? 2.097 -8.867 -2.483 1.00 96.50 630 GLY A C 1
ATOM 5088 O O . GLY A 1 630 ? 0.962 -9.103 -2.061 1.00 96.50 630 GLY A O 1
ATOM 5089 N N . ASP A 1 631 ? 2.757 -9.700 -3.283 1.00 97.88 631 ASP A N 1
ATOM 5090 C CA . ASP A 1 631 ? 2.253 -11.020 -3.664 1.00 97.88 631 ASP A CA 1
ATOM 5091 C C . ASP A 1 631 ? 2.367 -11.989 -2.483 1.00 97.88 631 ASP A C 1
ATOM 5093 O O . ASP A 1 631 ? 3.481 -12.207 -1.999 1.00 97.88 631 ASP A O 1
ATOM 5097 N N . PRO A 1 632 ? 1.260 -12.569 -1.982 1.00 97.44 632 PRO A N 1
ATOM 5098 C CA . PRO A 1 632 ? 1.337 -13.447 -0.824 1.00 97.44 632 PRO A CA 1
ATOM 5099 C C . PRO A 1 632 ? 2.105 -14.741 -1.118 1.00 97.44 632 PRO A C 1
ATOM 5101 O O . PRO A 1 632 ? 2.564 -15.352 -0.161 1.00 97.44 632 PRO A O 1
ATOM 5104 N N . LEU A 1 633 ? 2.280 -15.115 -2.395 1.00 97.50 633 LEU A N 1
ATOM 5105 C CA . LEU A 1 633 ? 3.043 -16.286 -2.841 1.00 97.50 633 LEU A CA 1
ATOM 5106 C C . LEU A 1 633 ? 4.534 -15.998 -3.088 1.00 97.50 633 LEU A C 1
ATOM 5108 O O . LEU A 1 633 ? 5.236 -16.839 -3.642 1.00 97.50 633 LEU A O 1
ATOM 5112 N N . LEU A 1 634 ? 5.050 -14.818 -2.734 1.00 97.69 634 LEU A N 1
ATOM 5113 C CA . LEU A 1 634 ? 6.497 -14.578 -2.725 1.00 97.69 634 LEU A CA 1
ATOM 5114 C C . LEU A 1 634 ? 7.164 -15.444 -1.641 1.00 97.69 634 LEU A C 1
ATOM 5116 O O . LEU A 1 634 ? 6.825 -15.292 -0.470 1.00 97.69 634 LEU A O 1
ATOM 5120 N N . HIS A 1 635 ? 8.125 -16.295 -2.015 1.00 95.88 635 HIS A N 1
ATOM 5121 C CA . HIS A 1 635 ? 8.728 -17.303 -1.122 1.00 95.88 635 HIS A CA 1
ATOM 5122 C C . HIS A 1 635 ? 10.227 -17.555 -1.408 1.00 95.88 635 HIS A C 1
ATOM 5124 O O . HIS A 1 635 ? 10.624 -18.674 -1.714 1.00 95.88 635 HIS A O 1
ATOM 5130 N N . PRO A 1 636 ? 11.106 -16.543 -1.349 1.00 96.00 636 PRO A N 1
ATOM 5131 C CA . PRO A 1 636 ? 12.516 -16.751 -1.658 1.00 96.00 636 PRO A CA 1
ATOM 5132 C C . PRO A 1 636 ? 13.188 -17.644 -0.601 1.00 96.00 636 PRO A C 1
ATOM 5134 O O . PRO A 1 636 ? 13.467 -17.195 0.510 1.00 96.00 636 PRO A O 1
ATOM 5137 N N . ASP A 1 637 ? 13.499 -18.892 -0.942 1.00 95.12 637 ASP A N 1
ATOM 5138 C CA . ASP A 1 637 ? 14.376 -19.736 -0.130 1.00 95.12 637 ASP A CA 1
ATOM 5139 C C . ASP A 1 637 ? 15.829 -19.498 -0.540 1.00 95.12 637 ASP A C 1
ATOM 5141 O O . ASP A 1 637 ? 16.267 -19.962 -1.588 1.00 95.12 637 ASP A O 1
ATOM 5145 N N . LEU A 1 638 ? 16.599 -18.772 0.275 1.00 94.62 638 LEU A N 1
ATOM 5146 C CA . LEU A 1 638 ? 17.984 -18.432 -0.075 1.00 94.62 638 LEU A CA 1
ATOM 5147 C C . LEU A 1 638 ? 18.922 -19.650 -0.149 1.00 94.62 638 LEU A C 1
ATOM 5149 O O . LEU A 1 638 ? 20.046 -19.512 -0.638 1.00 94.62 638 LEU A O 1
ATOM 5153 N N . SER A 1 639 ? 18.497 -20.816 0.350 1.00 91.81 639 SER A N 1
ATOM 5154 C CA . SER A 1 639 ? 19.229 -22.070 0.157 1.00 91.81 639 SER A CA 1
ATOM 5155 C C . SER A 1 639 ? 18.988 -22.692 -1.225 1.00 91.81 639 SER A C 1
ATOM 5157 O O . SER A 1 639 ? 19.834 -23.450 -1.699 1.00 91.81 639 SER A O 1
ATOM 5159 N N . GLU A 1 640 ? 17.896 -22.314 -1.896 1.00 93.56 640 GLU A N 1
ATOM 5160 C CA . GLU A 1 640 ? 17.500 -22.810 -3.219 1.00 93.56 640 GLU A CA 1
ATOM 5161 C C . GLU A 1 640 ? 17.594 -21.743 -4.324 1.00 93.56 640 GLU A C 1
ATOM 5163 O O . GLU A 1 640 ? 17.657 -22.096 -5.503 1.00 93.56 640 GLU A O 1
ATOM 5168 N N . THR A 1 641 ? 17.630 -20.444 -3.990 1.00 95.06 641 THR A N 1
ATOM 5169 C CA . THR A 1 641 ? 17.734 -19.389 -5.006 1.00 95.06 641 THR A CA 1
ATOM 5170 C C . THR A 1 641 ? 19.057 -19.463 -5.762 1.00 95.06 641 THR A C 1
ATOM 5172 O O . THR A 1 641 ? 20.140 -19.661 -5.197 1.00 95.06 641 THR A O 1
ATOM 5175 N N . VAL A 1 642 ? 18.986 -19.237 -7.071 1.00 95.00 642 VAL A N 1
ATOM 5176 C CA . VAL A 1 642 ? 20.131 -19.332 -7.984 1.00 95.00 642 VAL A CA 1
ATOM 5177 C C . VAL A 1 642 ? 20.528 -17.961 -8.523 1.00 95.00 642 VAL A C 1
ATOM 5179 O O . VAL A 1 642 ? 19.785 -16.988 -8.393 1.00 95.00 642 VAL A O 1
ATOM 5182 N N . LEU A 1 643 ? 21.740 -17.862 -9.069 1.00 94.56 643 LEU A N 1
ATOM 5183 C CA . LEU A 1 643 ? 22.133 -16.688 -9.845 1.00 94.56 643 LEU A CA 1
ATOM 5184 C C . LEU A 1 643 ? 21.375 -16.702 -11.168 1.00 94.56 643 LEU A C 1
ATOM 5186 O O . LEU A 1 643 ? 21.171 -17.771 -11.741 1.00 94.56 643 LEU A O 1
ATOM 5190 N N . ASP A 1 644 ? 20.992 -15.523 -11.638 1.00 95.88 644 ASP A N 1
ATOM 5191 C CA . ASP A 1 644 ? 20.533 -15.365 -13.008 1.00 95.88 644 ASP A CA 1
ATOM 5192 C C . ASP A 1 644 ? 21.751 -15.110 -13.899 1.00 95.88 644 ASP A C 1
ATOM 5194 O O . ASP A 1 644 ? 22.448 -14.102 -13.752 1.00 95.88 644 ASP A O 1
ATOM 5198 N N . ASP A 1 645 ? 22.059 -16.064 -14.767 1.00 94.31 645 ASP A N 1
ATOM 5199 C CA . ASP A 1 645 ? 23.142 -16.006 -15.750 1.00 94.31 645 ASP A CA 1
ATOM 5200 C C . ASP A 1 645 ? 22.610 -15.915 -17.187 1.00 94.31 645 ASP A C 1
ATOM 5202 O O . ASP A 1 645 ? 23.387 -15.915 -18.147 1.00 94.31 645 ASP A O 1
ATOM 5206 N N . THR A 1 646 ? 21.287 -15.825 -17.342 1.00 94.00 646 THR A N 1
ATOM 5207 C CA . THR A 1 646 ? 20.627 -15.827 -18.639 1.00 94.00 646 THR A CA 1
ATOM 5208 C C . THR A 1 646 ? 20.318 -14.388 -19.057 1.00 94.00 646 THR A C 1
ATOM 5210 O O . THR A 1 646 ? 19.605 -13.674 -18.362 1.00 94.00 646 THR A O 1
ATOM 5213 N N . PRO A 1 647 ? 20.837 -13.908 -20.202 1.00 95.06 647 PRO A N 1
ATOM 5214 C CA . PRO A 1 647 ? 20.476 -12.586 -20.699 1.00 95.06 647 PRO A CA 1
ATOM 5215 C C . PRO A 1 647 ? 18.980 -12.488 -21.053 1.00 95.06 647 PRO A C 1
ATOM 5217 O O . PRO A 1 647 ? 18.443 -13.440 -21.628 1.00 95.06 647 PRO A O 1
ATOM 5220 N N . PRO A 1 648 ? 18.322 -11.330 -20.832 1.00 95.88 648 PRO A N 1
ATOM 5221 C CA . PRO A 1 648 ? 16.912 -11.137 -21.163 1.00 95.88 648 PRO A CA 1
ATOM 5222 C C . PRO A 1 648 ? 16.566 -11.472 -22.609 1.00 95.88 648 PRO A C 1
ATOM 5224 O O . PRO A 1 648 ? 17.244 -11.028 -23.539 1.00 95.88 648 PRO A O 1
ATOM 5227 N N . ARG A 1 649 ? 15.460 -12.188 -22.819 1.00 94.19 649 ARG A N 1
ATOM 5228 C CA . ARG A 1 649 ? 15.047 -12.666 -24.149 1.00 94.19 649 ARG A CA 1
ATOM 5229 C C . ARG A 1 649 ? 13.756 -12.013 -24.625 1.00 94.19 649 ARG A C 1
ATOM 5231 O O . ARG A 1 649 ? 12.867 -11.717 -23.829 1.00 94.19 649 ARG A O 1
ATOM 5238 N N . VAL A 1 650 ? 13.639 -11.850 -25.939 1.00 93.62 650 VAL A N 1
ATOM 5239 C CA . VAL A 1 650 ? 12.442 -11.363 -26.649 1.00 93.62 650 VAL A CA 1
ATOM 5240 C C . VAL A 1 650 ? 12.024 -12.445 -27.648 1.00 93.62 650 VAL A C 1
ATOM 5242 O O . VAL A 1 650 ? 12.903 -13.111 -28.191 1.00 93.62 650 VAL A O 1
ATOM 5245 N N . ALA A 1 651 ? 10.722 -12.670 -27.866 1.00 90.19 651 ALA A N 1
ATOM 5246 C CA . ALA A 1 651 ? 10.276 -13.780 -28.718 1.00 90.19 651 ALA A CA 1
ATOM 5247 C C . ALA A 1 651 ? 10.535 -13.514 -30.206 1.00 90.19 651 ALA A C 1
ATOM 5249 O O . ALA A 1 651 ? 10.984 -14.418 -30.910 1.00 90.19 651 ALA A O 1
ATOM 5250 N N . GLY A 1 652 ? 10.341 -12.276 -30.660 1.00 91.81 652 GLY A N 1
ATOM 5251 C CA . GLY A 1 652 ? 10.677 -11.884 -32.024 1.00 91.81 652 GLY A CA 1
ATOM 5252 C C . GLY A 1 652 ? 10.795 -10.377 -32.230 1.00 91.81 652 GLY A C 1
ATOM 5253 O O . GLY A 1 652 ? 10.559 -9.569 -31.329 1.00 91.81 652 GLY A O 1
ATOM 5254 N N . ILE A 1 653 ? 11.169 -9.980 -33.446 1.00 92.38 653 ILE A N 1
ATOM 5255 C CA . ILE A 1 653 ? 11.284 -8.566 -33.837 1.00 92.38 653 ILE A CA 1
ATOM 5256 C C . ILE A 1 653 ? 9.921 -7.852 -33.794 1.00 92.38 653 ILE A C 1
ATOM 5258 O O . ILE A 1 653 ? 9.845 -6.662 -33.489 1.00 92.38 653 ILE A O 1
ATOM 5262 N N . GLU A 1 654 ? 8.834 -8.582 -34.044 1.00 91.94 654 GLU A N 1
ATOM 5263 C CA . GLU A 1 654 ? 7.443 -8.124 -34.005 1.00 91.94 654 GLU A CA 1
ATOM 5264 C C . GLU A 1 654 ? 6.982 -7.661 -32.615 1.00 91.94 654 GLU A C 1
ATOM 5266 O O . GLU A 1 654 ? 6.028 -6.885 -32.495 1.00 91.94 654 GLU A O 1
ATOM 5271 N N . ASP A 1 655 ? 7.682 -8.084 -31.562 1.00 91.62 655 ASP A N 1
ATOM 5272 C CA . ASP A 1 655 ? 7.421 -7.650 -30.194 1.00 91.62 655 ASP A CA 1
ATOM 5273 C C . ASP A 1 655 ? 7.969 -6.249 -29.900 1.00 91.62 655 ASP A C 1
ATOM 5275 O O . ASP A 1 655 ? 7.531 -5.601 -28.942 1.00 91.62 655 ASP A O 1
ATOM 5279 N N . ILE A 1 656 ? 8.879 -5.736 -30.737 1.00 94.00 656 ILE A N 1
ATOM 5280 C CA . ILE A 1 656 ? 9.383 -4.365 -30.638 1.00 94.00 656 ILE A CA 1
ATOM 5281 C C . ILE A 1 656 ? 8.296 -3.409 -31.137 1.00 94.00 656 ILE A C 1
ATOM 5283 O O . ILE A 1 656 ? 8.183 -3.072 -32.317 1.00 94.00 656 ILE A O 1
ATOM 5287 N N . LYS A 1 657 ? 7.476 -2.923 -30.205 1.00 94.12 657 LYS A N 1
ATOM 5288 C CA . LYS A 1 657 ? 6.341 -2.046 -30.507 1.00 94.12 657 LYS A CA 1
ATOM 5289 C C . LYS A 1 657 ? 6.764 -0.590 -30.420 1.00 94.12 657 LYS A C 1
ATOM 5291 O O . LYS A 1 657 ? 6.937 -0.052 -29.326 1.00 94.12 657 LYS A O 1
ATOM 5296 N N . ILE A 1 658 ? 6.851 0.077 -31.569 1.00 93.00 658 ILE A N 1
ATOM 5297 C CA . ILE A 1 658 ? 7.107 1.518 -31.659 1.00 93.00 658 ILE A CA 1
ATOM 5298 C C . ILE A 1 658 ? 5.810 2.231 -32.033 1.00 93.00 658 ILE A C 1
ATOM 5300 O O . ILE A 1 658 ? 5.263 2.047 -33.116 1.00 93.00 658 ILE A O 1
ATOM 5304 N N . LYS A 1 659 ? 5.313 3.080 -31.133 1.00 89.75 659 LYS A N 1
ATOM 5305 C CA . LYS A 1 659 ? 4.175 3.965 -31.408 1.00 89.75 659 LYS A CA 1
ATOM 5306 C C . LYS A 1 659 ? 4.702 5.379 -31.554 1.00 89.75 659 LYS A C 1
ATOM 5308 O O . LYS A 1 659 ? 5.157 5.952 -30.569 1.00 89.75 659 LYS A O 1
ATOM 5313 N N . LEU A 1 660 ? 4.641 5.934 -32.759 1.00 87.50 660 LEU A N 1
ATOM 5314 C CA . LEU A 1 660 ? 5.042 7.309 -33.057 1.00 87.50 660 LEU A CA 1
ATOM 5315 C C . LEU A 1 660 ? 3.803 8.192 -33.190 1.00 87.50 660 LEU A C 1
ATOM 5317 O O . LEU A 1 660 ? 2.783 7.755 -33.719 1.00 87.50 660 LEU A O 1
ATOM 5321 N N . LYS A 1 661 ? 3.892 9.441 -32.738 1.00 79.69 661 LYS A N 1
ATOM 5322 C CA . LYS A 1 661 ? 2.894 10.473 -33.037 1.00 79.69 661 LYS A CA 1
ATOM 5323 C C . LYS A 1 661 ? 3.578 11.804 -33.334 1.00 79.69 661 LYS A C 1
ATOM 5325 O O . LYS A 1 661 ? 4.632 12.076 -32.745 1.00 79.69 661 LYS A O 1
ATOM 5330 N N . PRO A 1 662 ? 2.993 12.633 -34.211 1.00 70.12 662 PRO A N 1
ATOM 5331 C CA . PRO A 1 662 ? 3.474 13.983 -34.435 1.00 70.12 662 PRO A CA 1
ATOM 5332 C C . PRO A 1 662 ? 3.260 14.817 -33.169 1.00 70.12 662 PRO A C 1
ATOM 5334 O O . PRO A 1 662 ? 2.185 14.824 -32.568 1.00 70.12 662 PRO A O 1
ATOM 5337 N N . VAL A 1 663 ? 4.302 15.523 -32.743 1.00 59.34 663 VAL A N 1
ATOM 5338 C CA . VAL A 1 663 ? 4.278 16.421 -31.591 1.00 59.34 663 VAL A CA 1
ATOM 5339 C C . VAL A 1 663 ? 5.129 17.649 -31.913 1.00 59.34 663 VAL A C 1
ATOM 5341 O O . VAL A 1 663 ? 6.349 17.574 -32.019 1.00 59.34 663 VAL A O 1
ATOM 5344 N N . MET A 1 664 ? 4.460 18.794 -32.065 1.00 57.59 664 MET A N 1
ATOM 5345 C CA . MET A 1 664 ? 5.056 20.122 -32.289 1.00 57.59 664 MET A CA 1
ATOM 5346 C C . MET A 1 664 ? 5.970 20.249 -33.524 1.00 57.59 664 MET A C 1
ATOM 5348 O O . MET A 1 664 ? 7.088 20.756 -33.439 1.00 57.59 664 MET A O 1
ATOM 5352 N N . GLY A 1 665 ? 5.527 19.768 -34.684 1.00 64.19 665 GLY A N 1
ATOM 5353 C CA . GLY A 1 665 ? 6.365 19.825 -35.889 1.00 64.19 665 GLY A CA 1
ATOM 5354 C C . GLY A 1 665 ? 7.578 18.880 -35.845 1.00 64.19 665 GLY A C 1
ATOM 5355 O O . GLY A 1 665 ? 8.469 18.967 -36.681 1.00 64.19 665 GLY A O 1
ATOM 5356 N N . LYS A 1 666 ? 7.604 17.978 -34.864 1.00 77.75 666 LYS A N 1
ATOM 5357 C CA . LYS A 1 666 ? 8.495 16.825 -34.751 1.00 77.75 666 LYS A CA 1
ATOM 5358 C C . LYS A 1 666 ? 7.642 15.586 -34.481 1.00 77.75 666 LYS A C 1
ATOM 5360 O O . LYS A 1 666 ? 6.415 15.649 -34.487 1.00 77.75 666 LYS A O 1
ATOM 5365 N N . TYR A 1 667 ? 8.286 14.465 -34.216 1.00 79.94 667 TYR A N 1
ATOM 5366 C CA . TYR A 1 667 ? 7.695 13.230 -33.742 1.00 79.94 667 TYR A CA 1
ATOM 5367 C C . TYR A 1 667 ? 8.218 12.893 -32.346 1.00 79.94 667 TYR A C 1
ATOM 5369 O O . TYR A 1 667 ? 9.295 13.299 -31.898 1.00 79.94 667 TYR A O 1
ATOM 5377 N N . SER A 1 668 ? 7.416 12.142 -31.616 1.00 79.44 668 SER A N 1
ATOM 5378 C CA . SER A 1 668 ? 7.822 11.472 -30.388 1.00 79.44 668 SER A CA 1
ATOM 5379 C C . SER A 1 668 ? 7.123 10.130 -30.339 1.00 79.44 668 SER A C 1
ATOM 5381 O O . SER A 1 668 ? 6.085 9.936 -30.977 1.00 79.44 668 SER A O 1
ATOM 5383 N N . GLY A 1 669 ? 7.678 9.197 -29.587 1.00 81.50 669 GLY A N 1
ATOM 5384 C CA . GLY A 1 669 ? 7.123 7.865 -29.526 1.00 81.50 669 GLY A CA 1
ATOM 5385 C C . GLY A 1 669 ? 7.388 7.145 -28.231 1.00 81.50 669 GLY A C 1
ATOM 5386 O O . GLY A 1 669 ? 8.159 7.583 -27.383 1.00 81.50 669 GLY A O 1
ATOM 5387 N N . THR A 1 670 ? 6.718 6.016 -28.096 1.00 85.88 670 THR A N 1
ATOM 5388 C CA . THR A 1 670 ? 6.998 5.027 -27.064 1.00 85.88 670 THR A CA 1
ATOM 5389 C C . THR A 1 670 ? 7.472 3.764 -27.754 1.00 85.88 670 THR A C 1
ATOM 5391 O O . THR A 1 670 ? 6.781 3.278 -28.651 1.00 85.88 670 THR A O 1
ATOM 5394 N N . MET A 1 671 ? 8.622 3.250 -27.335 1.00 91.38 671 MET A N 1
ATOM 5395 C CA . MET A 1 671 ? 9.109 1.934 -27.733 1.00 91.38 671 MET A CA 1
ATOM 5396 C C . MET A 1 671 ? 8.944 0.996 -26.545 1.00 91.38 671 MET A C 1
ATOM 5398 O O . MET A 1 671 ? 9.476 1.288 -25.478 1.00 91.38 671 MET A O 1
ATOM 5402 N N . THR A 1 672 ? 8.205 -0.092 -26.725 1.00 92.56 672 THR A N 1
ATOM 5403 C CA . THR A 1 672 ? 7.980 -1.134 -25.717 1.00 92.56 672 THR A CA 1
ATOM 5404 C C . THR A 1 672 ? 8.532 -2.447 -26.242 1.00 92.56 672 THR A C 1
ATOM 5406 O O . THR A 1 672 ? 8.281 -2.783 -27.397 1.00 92.56 672 THR A O 1
ATOM 5409 N N . ILE A 1 673 ? 9.262 -3.173 -25.398 1.00 94.88 673 ILE A N 1
ATOM 5410 C CA . ILE A 1 673 ? 9.861 -4.462 -25.752 1.00 94.88 673 ILE A CA 1
ATOM 5411 C C . ILE A 1 673 ? 9.536 -5.448 -24.626 1.00 94.88 673 ILE A C 1
ATOM 5413 O O . ILE A 1 673 ? 10.167 -5.362 -23.576 1.00 94.88 673 ILE A O 1
ATOM 5417 N N . PRO A 1 674 ? 8.520 -6.315 -24.773 1.00 94.69 674 PRO A N 1
ATOM 5418 C CA . PRO A 1 674 ? 8.215 -7.331 -23.779 1.00 94.69 674 PRO A CA 1
ATOM 5419 C C . PRO A 1 674 ? 9.328 -8.385 -23.734 1.00 94.69 674 PRO A C 1
ATOM 5421 O O . PRO A 1 674 ? 9.813 -8.822 -24.773 1.00 94.69 674 PRO A O 1
ATOM 5424 N N . VAL A 1 675 ? 9.714 -8.796 -22.529 1.00 95.75 675 VAL A N 1
ATOM 5425 C CA . VAL A 1 675 ? 10.605 -9.943 -22.323 1.00 95.75 675 VAL A CA 1
ATOM 5426 C C . VAL A 1 675 ? 9.787 -11.212 -22.113 1.00 95.75 675 VAL A C 1
ATOM 5428 O O . VAL A 1 675 ? 8.678 -11.170 -21.570 1.00 95.75 675 VAL A O 1
ATOM 5431 N N . ILE A 1 676 ? 10.329 -12.347 -22.547 1.00 94.38 676 ILE A N 1
ATOM 5432 C CA . ILE A 1 676 ? 9.719 -13.659 -22.315 1.00 94.38 676 ILE A CA 1
ATOM 5433 C C . ILE A 1 676 ? 9.834 -13.969 -20.826 1.00 94.38 676 ILE A C 1
ATOM 5435 O O . ILE A 1 676 ? 10.934 -14.137 -20.320 1.00 94.38 676 ILE A O 1
ATOM 5439 N N . SER A 1 677 ? 8.701 -14.044 -20.132 1.00 93.94 677 SER A N 1
ATOM 5440 C CA . SER A 1 677 ? 8.659 -14.269 -18.689 1.00 93.94 677 SER A CA 1
ATOM 5441 C C . SER A 1 677 ? 7.527 -15.229 -18.340 1.00 93.94 677 SER A C 1
ATOM 5443 O O . SER A 1 677 ? 6.396 -15.076 -18.812 1.00 93.94 677 SER A O 1
ATOM 5445 N N . THR A 1 678 ? 7.832 -16.238 -17.528 1.00 92.06 678 THR A N 1
ATOM 5446 C CA . THR A 1 678 ? 6.883 -17.263 -17.070 1.00 92.06 678 THR A CA 1
ATOM 5447 C C . THR A 1 678 ? 7.030 -17.504 -15.566 1.00 92.06 678 THR A C 1
ATOM 5449 O O . THR A 1 678 ? 7.936 -16.978 -14.928 1.00 92.06 678 THR A O 1
ATOM 5452 N N . LYS A 1 679 ? 6.160 -18.334 -14.977 1.00 90.69 679 LYS A N 1
ATOM 5453 C CA . LYS A 1 679 ? 6.260 -18.731 -13.561 1.00 90.69 679 LYS A CA 1
ATOM 5454 C C . LYS A 1 679 ? 7.603 -19.391 -13.211 1.00 90.69 679 LYS A C 1
ATOM 5456 O O . LYS A 1 679 ? 8.138 -19.139 -12.137 1.00 90.69 679 LYS A O 1
ATOM 5461 N N . PHE A 1 680 ? 8.120 -20.254 -14.092 1.00 90.94 680 PHE A N 1
ATOM 5462 C CA . PHE A 1 680 ? 9.347 -21.038 -13.856 1.00 90.94 680 PHE A CA 1
ATOM 5463 C C . PHE A 1 680 ? 10.591 -20.371 -14.415 1.00 90.94 680 PHE A C 1
ATOM 5465 O O . PHE A 1 680 ? 11.694 -20.648 -13.953 1.00 90.94 680 PHE A O 1
ATOM 5472 N N . ASP A 1 681 ? 10.410 -19.489 -15.389 1.00 93.94 681 ASP A N 1
ATOM 5473 C CA . ASP A 1 681 ? 11.467 -18.667 -15.954 1.00 93.94 681 ASP A CA 1
ATOM 5474 C C . ASP A 1 681 ? 11.053 -17.191 -15.898 1.00 93.94 681 ASP A C 1
ATOM 5476 O O . ASP A 1 681 ? 10.648 -16.617 -16.914 1.00 93.94 681 ASP A O 1
ATOM 5480 N N . PRO A 1 682 ? 10.996 -16.613 -14.683 1.00 96.44 682 PRO A N 1
ATOM 5481 C CA . PRO A 1 682 ? 10.613 -15.227 -14.503 1.00 96.44 682 PRO A CA 1
ATOM 5482 C C . PRO A 1 682 ? 11.741 -14.317 -14.972 1.00 96.44 682 PRO A C 1
ATOM 5484 O O . PRO A 1 682 ? 12.856 -14.409 -14.487 1.00 96.44 682 PRO A O 1
ATOM 5487 N N . GLU A 1 683 ? 11.423 -13.386 -15.857 1.00 97.00 683 GLU A N 1
ATOM 5488 C CA . GLU A 1 683 ? 12.378 -12.438 -16.429 1.00 97.00 683 GLU A CA 1
ATOM 5489 C C . GLU A 1 683 ? 11.897 -11.002 -16.211 1.00 97.00 683 GLU A C 1
ATOM 5491 O O . GLU A 1 683 ? 10.698 -10.715 -16.338 1.00 97.00 683 GLU A O 1
ATOM 5496 N N . VAL A 1 684 ? 12.823 -10.086 -15.913 1.00 97.12 684 VAL A N 1
ATOM 5497 C CA . VAL A 1 684 ? 12.557 -8.642 -15.856 1.00 97.12 684 VAL A CA 1
ATOM 5498 C C . VAL A 1 684 ? 13.775 -7.855 -16.327 1.00 97.12 684 VAL A C 1
ATOM 5500 O O . VAL A 1 684 ? 14.891 -8.069 -15.876 1.00 97.12 684 VAL A O 1
ATOM 5503 N N . ALA A 1 685 ? 13.559 -6.832 -17.151 1.00 96.00 685 ALA A N 1
ATOM 5504 C CA . ALA A 1 685 ? 14.652 -6.028 -17.689 1.00 96.00 685 ALA A CA 1
ATOM 5505 C C . ALA A 1 685 ? 14.373 -4.525 -17.611 1.00 96.00 685 ALA A C 1
ATOM 5507 O O . ALA A 1 685 ? 13.226 -4.070 -17.584 1.00 96.00 685 ALA A O 1
ATOM 5508 N N . LYS A 1 686 ? 15.444 -3.732 -17.580 1.00 92.44 686 LYS A N 1
ATOM 5509 C CA . LYS A 1 686 ? 15.443 -2.328 -18.005 1.00 92.44 686 LYS A CA 1
ATOM 5510 C C . LYS A 1 686 ? 15.649 -2.278 -19.515 1.00 92.44 686 LYS A C 1
ATOM 5512 O O . LYS A 1 686 ? 16.284 -3.163 -20.076 1.00 92.44 686 LYS A O 1
ATOM 5517 N N . LEU A 1 687 ? 15.166 -1.211 -20.145 1.00 91.94 687 LEU A N 1
ATOM 5518 C CA . LEU A 1 687 ? 15.396 -0.939 -21.563 1.00 91.94 687 LEU A CA 1
ATOM 5519 C C . LEU A 1 687 ? 16.172 0.367 -21.722 1.00 91.94 687 LEU A C 1
ATOM 5521 O O . LEU A 1 687 ? 15.745 1.405 -21.208 1.00 91.94 687 LEU A O 1
ATOM 5525 N N . SER A 1 688 ? 17.262 0.301 -22.476 1.00 90.44 688 SER A N 1
ATOM 5526 C CA . SER A 1 688 ? 18.000 1.443 -23.011 1.00 90.44 688 SER A CA 1
ATOM 5527 C C . SER A 1 688 ? 17.942 1.386 -24.531 1.00 90.44 688 SER A C 1
ATOM 5529 O O . SER A 1 688 ? 18.115 0.326 -25.115 1.00 90.44 688 SER A O 1
ATOM 5531 N N . VAL A 1 689 ? 17.686 2.509 -25.189 1.00 88.56 689 VAL A N 1
ATOM 5532 C CA . VAL A 1 689 ? 17.640 2.598 -26.649 1.00 88.56 689 VAL A CA 1
ATOM 5533 C C . VAL A 1 689 ? 18.534 3.735 -27.074 1.00 88.56 689 VAL A C 1
ATOM 5535 O O . VAL A 1 689 ? 18.297 4.884 -26.695 1.00 88.56 689 VAL A O 1
ATOM 5538 N N . LEU A 1 690 ? 19.542 3.389 -27.858 1.00 90.44 690 LEU A N 1
ATOM 5539 C CA . LEU A 1 690 ? 20.399 4.335 -28.543 1.00 90.44 690 LEU A CA 1
ATOM 5540 C C . LEU A 1 690 ? 19.843 4.502 -29.959 1.00 90.44 690 LEU A C 1
ATOM 5542 O O . LEU A 1 690 ? 19.477 3.510 -30.584 1.00 90.44 690 LEU A O 1
ATOM 5546 N N . TYR A 1 691 ? 19.667 5.725 -30.441 1.00 91.75 691 TYR A N 1
ATOM 5547 C CA . TYR A 1 691 ? 19.096 5.987 -31.760 1.00 91.75 691 TYR A CA 1
ATOM 5548 C C . TYR A 1 691 ? 19.689 7.239 -32.390 1.00 91.75 691 TYR A C 1
ATOM 5550 O O . TYR A 1 691 ? 19.837 8.268 -31.736 1.00 91.75 691 TYR A O 1
ATOM 5558 N N . SER A 1 692 ? 19.975 7.168 -33.681 1.00 91.06 692 SER A N 1
ATOM 5559 C CA . SER A 1 692 ? 20.472 8.286 -34.481 1.00 91.06 692 SER A CA 1
ATOM 5560 C C . SER A 1 692 ? 19.709 8.358 -35.796 1.00 91.06 692 SER A C 1
ATOM 5562 O O . SER A 1 692 ? 19.026 7.406 -36.198 1.00 91.06 692 SER A O 1
ATOM 5564 N N . LYS A 1 693 ? 19.772 9.510 -36.466 1.00 94.25 693 LYS A N 1
ATOM 5565 C CA . LYS A 1 693 ? 19.278 9.584 -37.840 1.00 94.25 693 LYS A CA 1
ATOM 5566 C C . LYS A 1 693 ? 20.175 8.733 -38.723 1.00 94.25 693 LYS A C 1
ATOM 5568 O O . LYS A 1 693 ? 21.385 8.664 -38.521 1.00 94.25 693 LYS A O 1
ATOM 5573 N N . GLU A 1 694 ? 19.579 8.088 -39.712 1.00 92.38 694 GLU A N 1
ATOM 5574 C CA . GLU A 1 694 ? 20.342 7.323 -40.686 1.00 92.38 694 GLU A CA 1
ATOM 5575 C C . GLU A 1 694 ? 21.373 8.223 -41.392 1.00 92.38 694 GLU A C 1
ATOM 5577 O O . GLU A 1 694 ? 21.009 9.214 -42.018 1.00 92.38 694 GLU A O 1
ATOM 5582 N N . GLY A 1 695 ? 22.659 7.876 -41.264 1.00 86.69 695 GLY A N 1
ATOM 5583 C CA . GLY A 1 695 ? 23.779 8.648 -41.814 1.00 86.69 695 GLY A CA 1
ATOM 5584 C C . GLY A 1 695 ? 24.357 9.728 -40.888 1.00 86.69 695 GLY A C 1
ATOM 5585 O O . GLY A 1 695 ? 25.316 10.382 -41.284 1.00 86.69 695 GLY A O 1
ATOM 5586 N N . GLU A 1 696 ? 23.820 9.911 -39.676 1.00 89.25 696 GLU A N 1
ATOM 5587 C CA . GLU A 1 696 ? 24.388 10.801 -38.653 1.00 89.25 696 GLU A CA 1
ATOM 5588 C C . GLU A 1 696 ? 25.033 10.002 -37.506 1.00 89.25 696 GLU A C 1
ATOM 5590 O O . GLU A 1 696 ? 24.458 9.033 -37.003 1.00 89.25 696 GLU A O 1
ATOM 5595 N N . ASP A 1 697 ? 26.180 10.486 -37.019 1.00 78.38 697 ASP A N 1
ATOM 5596 C CA . ASP A 1 697 ? 26.885 9.928 -35.850 1.00 78.38 697 ASP A CA 1
ATOM 5597 C C . ASP A 1 697 ? 26.343 10.455 -34.506 1.00 78.38 697 ASP A C 1
ATOM 5599 O O . ASP A 1 697 ? 26.804 10.068 -33.432 1.00 78.38 697 ASP A O 1
ATOM 5603 N N . ILE A 1 698 ? 25.364 11.367 -34.536 1.00 76.75 698 ILE A N 1
ATOM 5604 C CA . ILE A 1 698 ? 24.792 11.965 -33.324 1.00 76.75 698 ILE A CA 1
ATOM 5605 C C . ILE A 1 698 ? 23.772 10.998 -32.717 1.00 76.75 698 ILE A C 1
ATOM 5607 O O . ILE A 1 698 ? 22.605 10.945 -33.114 1.00 76.75 698 ILE A O 1
ATOM 5611 N N . GLU A 1 699 ? 24.222 10.247 -31.718 1.00 80.25 699 GLU A N 1
ATOM 5612 C CA . GLU A 1 699 ? 23.413 9.270 -30.999 1.00 80.25 699 GLU A CA 1
ATOM 5613 C C . GLU A 1 699 ? 22.610 9.915 -29.856 1.00 80.25 699 GLU A C 1
ATOM 5615 O O . GLU A 1 699 ? 23.122 10.672 -29.026 1.00 80.25 699 GLU A O 1
ATOM 5620 N N . GLN A 1 700 ? 21.314 9.618 -29.808 1.00 82.94 700 GLN A N 1
ATOM 5621 C CA . GLN A 1 700 ? 20.423 9.957 -28.705 1.00 82.94 700 GLN A CA 1
ATOM 5622 C C . GLN A 1 700 ? 20.153 8.709 -27.873 1.00 82.94 700 GLN A C 1
ATOM 5624 O O . GLN A 1 700 ? 19.863 7.647 -28.415 1.00 82.94 700 GLN A O 1
ATOM 5629 N N . THR A 1 701 ? 20.151 8.850 -26.551 1.00 81.56 701 THR A N 1
ATOM 5630 C CA . THR A 1 701 ? 19.855 7.737 -25.642 1.00 81.56 701 THR A CA 1
ATOM 5631 C C . THR A 1 701 ? 18.538 7.975 -24.919 1.00 81.56 701 THR A C 1
ATOM 5633 O O . THR A 1 701 ? 18.215 9.085 -24.487 1.00 81.56 701 THR A O 1
ATOM 5636 N N . SER A 1 702 ? 17.731 6.929 -24.788 1.00 80.25 702 SER A N 1
ATOM 5637 C CA . SER A 1 702 ? 16.525 6.923 -23.962 1.00 80.25 702 SER A CA 1
ATOM 5638 C C . SER A 1 702 ? 16.491 5.667 -23.106 1.00 80.25 702 SER A C 1
ATOM 5640 O O . SER A 1 702 ? 16.775 4.581 -23.591 1.00 80.25 702 SER A O 1
ATOM 5642 N N . HIS A 1 703 ? 16.145 5.812 -21.830 1.00 80.81 703 HIS A N 1
ATOM 5643 C CA . HIS A 1 703 ? 16.247 4.732 -20.847 1.00 80.81 703 HIS A CA 1
ATOM 5644 C C . HIS A 1 703 ? 15.030 4.674 -19.925 1.00 80.81 703 HIS A C 1
ATOM 5646 O O . HIS A 1 703 ? 14.453 5.698 -19.539 1.00 80.81 703 HIS A O 1
ATOM 5652 N N . TRP A 1 704 ? 14.663 3.451 -19.547 1.00 81.00 704 TRP A N 1
ATOM 5653 C CA . TRP A 1 704 ? 13.647 3.157 -18.548 1.00 81.00 704 TRP A CA 1
ATOM 5654 C C . TRP A 1 704 ? 14.322 2.773 -17.231 1.00 81.00 704 TRP A C 1
ATOM 5656 O O . TRP A 1 704 ? 15.057 1.785 -17.185 1.00 81.00 704 TRP A O 1
ATOM 5666 N N . PRO A 1 705 ? 14.094 3.512 -16.132 1.00 75.62 705 PRO A N 1
ATOM 5667 C CA . PRO A 1 705 ? 14.872 3.310 -14.917 1.00 75.62 705 PRO A CA 1
ATOM 5668 C C . PRO A 1 705 ? 14.455 2.071 -14.116 1.00 75.62 705 PRO A C 1
ATOM 5670 O O . PRO A 1 705 ? 15.102 1.760 -13.126 1.00 75.62 705 PRO A O 1
ATOM 5673 N N . ILE A 1 706 ? 13.379 1.371 -14.466 1.00 84.62 706 ILE A N 1
ATOM 5674 C CA . ILE A 1 706 ? 12.737 0.357 -13.614 1.00 84.62 706 ILE A CA 1
ATOM 5675 C C . ILE A 1 706 ? 12.733 -0.988 -14.349 1.00 84.62 706 ILE A C 1
ATOM 5677 O O . ILE A 1 706 ? 12.485 -1.010 -15.549 1.00 84.62 706 ILE A O 1
ATOM 5681 N N . TYR A 1 707 ? 12.962 -2.102 -13.651 1.00 92.69 707 TYR A N 1
ATOM 5682 C CA . TYR A 1 707 ? 12.817 -3.425 -14.263 1.00 92.69 707 TYR A CA 1
ATOM 5683 C C . TYR A 1 707 ? 11.340 -3.742 -14.537 1.00 92.69 707 TYR A C 1
ATOM 5685 O O . TYR A 1 707 ? 10.438 -3.354 -13.790 1.00 92.69 707 TYR A O 1
ATOM 5693 N N . SER A 1 708 ? 11.057 -4.420 -15.637 1.00 92.94 708 SER A N 1
ATOM 5694 C CA . SER A 1 708 ? 9.700 -4.826 -15.992 1.00 92.94 708 SER A CA 1
ATOM 5695 C C . SER A 1 708 ? 9.751 -6.017 -16.938 1.00 92.94 708 SER A C 1
ATOM 5697 O O . SER A 1 708 ? 10.745 -6.212 -17.629 1.00 92.94 708 SER A O 1
ATOM 5699 N N . THR A 1 709 ? 8.660 -6.772 -17.003 1.00 94.69 709 THR A N 1
ATOM 5700 C CA . THR A 1 709 ? 8.388 -7.714 -18.096 1.00 94.69 709 THR A CA 1
ATOM 5701 C C . THR A 1 709 ? 8.059 -7.004 -19.411 1.00 94.69 709 THR A C 1
ATOM 5703 O O . THR A 1 709 ? 8.134 -7.596 -20.479 1.00 94.69 709 THR A O 1
ATOM 5706 N N . GLN A 1 710 ? 7.689 -5.721 -19.358 1.00 92.12 710 GLN A N 1
ATOM 5707 C CA . GLN A 1 710 ? 7.376 -4.885 -20.519 1.00 92.12 710 GLN A CA 1
ATOM 5708 C C . GLN A 1 710 ? 8.053 -3.515 -20.398 1.00 92.12 710 GLN A C 1
ATOM 5710 O O . GLN A 1 710 ? 7.377 -2.483 -20.271 1.00 92.12 710 GLN A O 1
ATOM 5715 N N . PRO A 1 711 ? 9.397 -3.467 -20.374 1.00 91.00 711 PRO A N 1
ATOM 5716 C CA . PRO A 1 711 ? 10.103 -2.206 -20.308 1.00 91.00 711 PRO A CA 1
ATOM 5717 C C . PRO A 1 711 ? 9.808 -1.366 -21.551 1.00 91.00 711 PRO A C 1
ATOM 5719 O O . PRO A 1 711 ? 9.580 -1.866 -22.656 1.00 91.00 711 PRO A O 1
ATOM 5722 N N . TYR A 1 712 ? 9.789 -0.051 -21.362 1.00 88.06 712 TYR A N 1
ATOM 5723 C CA . TYR A 1 712 ? 9.512 0.879 -22.444 1.00 88.06 712 TYR A CA 1
ATOM 5724 C C . TYR A 1 712 ? 10.281 2.175 -22.258 1.00 88.06 712 TYR A C 1
ATOM 5726 O O . TYR A 1 712 ? 10.451 2.665 -21.144 1.00 88.06 712 TYR A O 1
ATOM 5734 N N . VAL A 1 713 ? 10.671 2.783 -23.367 1.00 84.50 713 VAL A N 1
ATOM 5735 C CA . VAL A 1 713 ? 11.319 4.091 -23.384 1.00 84.50 713 VAL A CA 1
ATOM 5736 C C . VAL A 1 713 ? 10.479 5.089 -24.159 1.00 84.50 713 VAL A C 1
ATOM 5738 O O . VAL A 1 713 ? 9.613 4.733 -24.962 1.00 84.50 713 VAL A O 1
ATOM 5741 N N . ILE A 1 714 ? 10.736 6.367 -23.907 1.00 81.25 714 ILE A N 1
ATOM 5742 C CA . ILE A 1 714 ? 10.124 7.460 -24.653 1.00 81.25 714 ILE A CA 1
ATOM 5743 C C . ILE A 1 714 ? 11.172 8.000 -25.620 1.00 81.25 714 ILE A C 1
ATOM 5745 O O . ILE A 1 714 ? 12.166 8.563 -25.174 1.00 81.25 714 ILE A O 1
ATOM 5749 N N . LEU A 1 715 ? 10.910 7.871 -26.918 1.00 82.94 715 LEU A N 1
ATOM 5750 C CA . LEU A 1 715 ? 11.693 8.471 -27.996 1.00 82.94 715 LEU A CA 1
ATOM 5751 C C . LEU A 1 715 ? 11.213 9.909 -28.209 1.00 82.94 715 LEU A C 1
ATOM 5753 O O . LEU A 1 715 ? 10.003 10.161 -28.258 1.00 82.94 715 LEU A O 1
ATOM 5757 N N . ARG A 1 716 ? 12.130 10.871 -28.307 1.00 77.81 716 ARG A N 1
ATOM 5758 C CA . ARG A 1 716 ? 11.786 12.301 -28.320 1.00 77.81 716 ARG A CA 1
ATOM 5759 C C . ARG A 1 716 ? 12.497 13.026 -29.451 1.00 77.81 716 ARG A C 1
ATOM 5761 O O . ARG A 1 716 ? 13.498 12.553 -29.962 1.00 77.81 716 ARG A O 1
ATOM 5768 N N . ASN A 1 717 ? 11.973 14.200 -29.804 1.00 76.69 717 ASN A N 1
ATOM 5769 C CA . ASN A 1 717 ? 12.602 15.137 -30.741 1.00 76.69 717 ASN A CA 1
ATOM 5770 C C . ASN A 1 717 ? 12.952 14.535 -32.112 1.00 76.69 717 ASN A C 1
ATOM 5772 O O . ASN A 1 717 ? 13.913 14.969 -32.744 1.00 76.69 717 ASN A O 1
ATOM 5776 N N . LEU A 1 718 ? 12.149 13.578 -32.575 1.00 83.56 718 LEU A N 1
ATOM 5777 C CA . LEU A 1 718 ? 12.367 12.893 -33.841 1.00 83.56 718 LEU A CA 1
ATOM 5778 C C . LEU A 1 718 ? 11.963 13.816 -34.996 1.00 83.56 718 LEU A C 1
ATOM 5780 O O . LEU A 1 718 ? 10.891 14.415 -34.967 1.00 83.56 718 LEU A O 1
ATOM 5784 N N . GLU A 1 719 ? 12.798 13.966 -36.008 1.00 88.81 719 GLU A N 1
ATOM 5785 C CA . GLU A 1 719 ? 12.478 14.779 -37.179 1.00 88.81 719 GLU A CA 1
ATOM 5786 C C . GLU A 1 719 ? 11.422 14.093 -38.047 1.00 88.81 719 GLU A C 1
ATOM 5788 O O . GLU A 1 719 ? 11.348 12.865 -38.049 1.00 88.81 719 GLU A O 1
ATOM 5793 N N . PRO A 1 720 ? 10.554 14.855 -38.729 1.00 88.50 720 PRO A N 1
ATOM 5794 C CA . PRO A 1 720 ? 9.552 14.303 -39.636 1.00 88.50 720 PRO A CA 1
ATOM 5795 C C . PRO A 1 720 ? 10.178 13.739 -40.913 1.00 88.50 720 PRO A C 1
ATOM 5797 O O . PRO A 1 720 ? 11.177 14.262 -41.390 1.00 88.50 720 PRO A O 1
ATOM 5800 N N . ASN A 1 721 ? 9.534 12.737 -41.517 1.00 91.88 721 ASN A N 1
ATOM 5801 C CA . ASN A 1 721 ? 9.997 12.069 -42.741 1.00 91.88 721 ASN A CA 1
ATOM 5802 C C . ASN A 1 721 ? 11.420 11.482 -42.666 1.00 91.88 721 ASN A C 1
ATOM 5804 O O . ASN A 1 721 ? 12.025 11.207 -43.704 1.00 91.88 721 ASN A O 1
ATOM 5808 N N . THR A 1 722 ? 11.927 11.238 -41.461 1.00 94.62 722 THR A N 1
ATOM 5809 C CA . THR A 1 722 ? 13.305 10.824 -41.191 1.00 94.62 722 THR A CA 1
ATOM 5810 C C . THR A 1 722 ? 13.346 9.360 -40.775 1.00 94.62 722 THR A C 1
ATOM 5812 O O . THR A 1 722 ? 12.537 8.906 -39.958 1.00 94.62 722 THR A O 1
ATOM 5815 N N . THR A 1 723 ? 14.309 8.617 -41.318 1.00 96.56 723 THR A N 1
ATOM 5816 C CA . THR A 1 723 ? 14.633 7.265 -40.856 1.00 96.56 723 THR A CA 1
ATOM 5817 C C . THR A 1 723 ? 15.623 7.345 -39.703 1.00 96.56 723 THR A C 1
ATOM 5819 O O . THR A 1 723 ? 16.662 7.998 -39.802 1.00 96.56 723 THR A O 1
ATOM 5822 N N . TYR A 1 724 ? 15.298 6.667 -38.611 1.00 95.88 724 TYR A N 1
ATOM 5823 C CA . TYR A 1 724 ? 16.163 6.500 -37.455 1.00 95.88 724 TYR A CA 1
ATOM 5824 C C . TYR A 1 724 ? 16.656 5.062 -37.392 1.00 95.88 724 TYR A C 1
ATOM 5826 O O . TYR A 1 724 ? 15.854 4.133 -37.500 1.00 95.88 724 TYR A O 1
ATOM 5834 N N . VAL A 1 725 ? 17.957 4.884 -37.183 1.00 95.75 725 VAL A N 1
ATOM 5835 C CA . VAL A 1 725 ? 18.548 3.598 -36.795 1.00 95.75 725 VAL A CA 1
ATOM 5836 C C . VAL A 1 725 ? 18.550 3.541 -35.275 1.00 95.75 725 VAL A C 1
ATOM 5838 O O . VAL A 1 725 ? 18.792 4.557 -34.623 1.00 95.75 725 VAL A O 1
ATOM 5841 N N . TYR A 1 726 ? 18.253 2.379 -34.701 1.00 94.56 726 TYR A N 1
ATOM 5842 C CA . TYR A 1 726 ? 18.230 2.226 -33.251 1.00 94.56 726 TYR A CA 1
ATOM 5843 C C . TYR A 1 726 ? 18.845 0.910 -32.779 1.00 94.56 726 TYR A C 1
ATOM 5845 O O . TYR A 1 726 ? 18.823 -0.105 -33.471 1.00 94.56 726 TYR A O 1
ATOM 5853 N N . ARG A 1 727 ? 19.370 0.948 -31.555 1.00 94.31 727 ARG A N 1
ATOM 5854 C CA . ARG A 1 727 ? 20.009 -0.147 -30.839 1.00 94.31 727 ARG A CA 1
ATOM 5855 C C . ARG A 1 727 ? 19.359 -0.296 -29.464 1.00 94.31 727 ARG A C 1
ATOM 5857 O O . ARG A 1 727 ? 19.684 0.462 -28.546 1.00 94.31 727 ARG A O 1
ATOM 5864 N N . PRO A 1 728 ? 18.391 -1.212 -29.314 1.00 94.69 728 PRO A N 1
ATOM 5865 C CA . PRO A 1 728 ? 17.775 -1.492 -28.031 1.00 94.69 728 PRO A CA 1
ATOM 5866 C C . PRO A 1 728 ? 18.619 -2.505 -27.246 1.00 94.69 728 PRO A C 1
ATOM 5868 O O . PRO A 1 728 ? 18.962 -3.576 -27.744 1.00 94.69 728 PRO A O 1
ATOM 5871 N N . VAL A 1 729 ? 18.927 -2.155 -26.001 1.00 95.50 729 VAL A N 1
ATOM 5872 C CA . VAL A 1 729 ? 19.685 -2.961 -25.047 1.00 95.50 729 VAL A CA 1
ATOM 5873 C C . VAL A 1 729 ? 18.813 -3.223 -23.826 1.00 95.50 729 VAL A C 1
ATOM 5875 O O . VAL A 1 729 ? 18.371 -2.289 -23.146 1.00 95.50 729 VAL A O 1
ATOM 5878 N N . LEU A 1 730 ? 18.567 -4.499 -23.551 1.00 95.69 730 LEU A N 1
ATOM 5879 C CA . LEU A 1 730 ? 17.900 -4.960 -22.339 1.00 95.69 730 LEU A CA 1
ATOM 5880 C C . LEU A 1 730 ? 18.946 -5.280 -21.271 1.00 95.69 730 LEU A C 1
ATOM 5882 O O . LEU A 1 730 ? 20.030 -5.760 -21.592 1.00 95.69 730 LEU A O 1
ATOM 5886 N N . THR A 1 731 ? 18.651 -4.991 -20.005 1.00 94.81 731 THR A N 1
ATOM 5887 C CA . THR A 1 731 ? 19.547 -5.323 -18.883 1.00 94.81 731 THR A CA 1
ATOM 5888 C C . THR A 1 731 ? 18.752 -5.774 -17.669 1.00 94.81 731 THR A C 1
ATOM 5890 O O . THR A 1 731 ? 17.885 -5.030 -17.199 1.00 94.81 731 THR A O 1
ATOM 5893 N N . ASP A 1 732 ? 19.057 -6.959 -17.156 1.00 96.06 732 ASP A N 1
ATOM 5894 C CA . ASP A 1 732 ? 18.399 -7.559 -15.992 1.00 96.06 732 ASP A CA 1
ATOM 5895 C C . ASP A 1 732 ? 18.970 -7.024 -14.651 1.00 96.06 732 ASP A C 1
ATOM 5897 O O . ASP A 1 732 ? 19.875 -6.171 -14.632 1.00 96.06 732 ASP A O 1
ATOM 5901 N N . PRO A 1 733 ? 18.446 -7.471 -13.494 1.00 95.06 733 PRO A N 1
ATOM 5902 C CA . PRO A 1 733 ? 18.997 -7.143 -12.181 1.00 95.06 733 PRO A CA 1
ATOM 5903 C C . PRO A 1 733 ? 20.449 -7.591 -11.954 1.00 95.06 733 PRO A C 1
ATOM 5905 O O . PRO A 1 733 ? 21.178 -6.897 -11.241 1.00 95.06 733 PRO A O 1
ATOM 5908 N N . TYR A 1 734 ? 20.883 -8.692 -12.569 1.00 95.06 734 TYR A N 1
ATOM 5909 C CA . TYR A 1 734 ? 22.235 -9.257 -12.482 1.00 95.06 734 TYR A CA 1
ATOM 5910 C C . TYR A 1 734 ? 23.228 -8.666 -13.488 1.00 95.06 734 TYR A C 1
ATOM 5912 O O . TYR A 1 734 ? 24.398 -9.050 -13.506 1.00 95.06 734 TYR A O 1
ATOM 5920 N N . GLY A 1 735 ? 22.819 -7.641 -14.244 1.00 92.56 735 GLY A N 1
ATOM 5921 C CA . GLY A 1 735 ? 23.627 -6.960 -15.253 1.00 92.56 735 GLY A CA 1
ATOM 5922 C C . GLY A 1 735 ? 23.859 -7.758 -16.534 1.00 92.56 735 GLY A C 1
ATOM 5923 O O . GLY A 1 735 ? 24.641 -7.292 -17.365 1.00 92.56 735 GLY A O 1
ATOM 5924 N N . ASN A 1 736 ? 23.196 -8.902 -16.716 1.00 95.31 736 ASN A N 1
ATOM 5925 C CA . ASN A 1 736 ? 23.174 -9.583 -18.000 1.00 95.31 736 ASN A CA 1
ATOM 5926 C C . ASN A 1 736 ? 22.468 -8.674 -19.002 1.00 95.31 736 ASN A C 1
ATOM 5928 O O . ASN A 1 736 ? 21.499 -7.982 -18.671 1.00 95.31 736 ASN A O 1
ATOM 5932 N N . SER A 1 737 ? 22.991 -8.619 -20.225 1.00 95.25 737 SER A N 1
ATOM 5933 C CA . SER A 1 737 ? 22.486 -7.687 -21.225 1.00 95.25 737 SER A CA 1
ATOM 5934 C C . SER A 1 737 ? 22.350 -8.322 -22.593 1.00 95.25 737 SER A C 1
ATOM 5936 O O . SER A 1 737 ? 23.217 -9.080 -23.028 1.00 95.25 737 SER A O 1
ATOM 5938 N N . THR A 1 738 ? 21.270 -7.949 -23.269 1.00 95.94 738 THR A N 1
ATOM 5939 C CA . THR A 1 738 ? 20.946 -8.414 -24.615 1.00 95.94 738 THR A CA 1
ATOM 5940 C C . THR A 1 738 ? 20.844 -7.207 -25.523 1.00 95.94 738 THR A C 1
ATOM 5942 O O . THR A 1 738 ? 20.035 -6.305 -25.298 1.00 95.94 738 THR A O 1
ATOM 5945 N N . ASP A 1 739 ? 21.697 -7.181 -26.539 1.00 95.38 739 ASP A N 1
ATOM 5946 C CA . ASP A 1 739 ? 21.681 -6.182 -27.597 1.00 95.38 739 ASP A CA 1
ATOM 5947 C C . ASP A 1 739 ? 20.963 -6.765 -28.804 1.00 95.38 739 ASP A C 1
ATOM 5949 O O . ASP A 1 739 ? 21.537 -7.562 -29.546 1.00 95.38 739 ASP A O 1
ATOM 5953 N N . LEU A 1 740 ? 19.710 -6.358 -29.007 1.00 94.31 740 LEU A N 1
ATOM 5954 C CA . LEU A 1 740 ? 18.849 -7.005 -29.998 1.00 94.31 740 LEU A CA 1
ATOM 5955 C C . LEU A 1 740 ? 19.296 -6.723 -31.439 1.00 94.31 740 LEU A C 1
ATOM 5957 O O . LEU A 1 740 ? 18.801 -7.362 -32.361 1.00 94.31 740 LEU A O 1
ATOM 5961 N N . THR A 1 741 ? 20.238 -5.800 -31.664 1.00 92.69 741 THR A N 1
ATOM 5962 C CA . THR A 1 741 ? 20.824 -5.624 -33.004 1.00 92.69 741 THR A CA 1
ATOM 5963 C C . THR A 1 741 ? 21.757 -6.763 -33.389 1.00 92.69 741 THR A C 1
ATOM 5965 O O . THR A 1 741 ? 21.967 -7.007 -34.575 1.00 92.69 741 THR A O 1
ATOM 5968 N N . LYS A 1 742 ? 22.289 -7.498 -32.406 1.00 91.44 742 LYS A N 1
ATOM 5969 C CA . LYS A 1 742 ? 23.063 -8.714 -32.668 1.00 91.44 742 LYS A CA 1
ATOM 5970 C C . LYS A 1 742 ? 22.158 -9.847 -33.148 1.00 91.44 742 LYS A C 1
ATOM 5972 O O . LYS A 1 742 ? 22.557 -10.592 -34.035 1.00 91.44 742 LYS A O 1
ATOM 5977 N N . ASP A 1 743 ? 20.944 -9.915 -32.605 1.00 90.75 743 ASP A N 1
ATOM 5978 C CA . ASP A 1 743 ? 19.998 -11.001 -32.870 1.00 90.75 743 ASP A CA 1
ATOM 5979 C C . ASP A 1 743 ? 19.147 -10.738 -34.120 1.00 90.75 743 ASP A C 1
ATOM 5981 O O . ASP A 1 743 ? 18.901 -11.641 -34.916 1.00 90.75 743 ASP A O 1
ATOM 5985 N N . PHE A 1 744 ? 18.717 -9.489 -34.325 1.00 94.38 744 PHE A N 1
ATOM 5986 C CA . PHE A 1 744 ? 17.805 -9.104 -35.410 1.00 94.38 744 PHE A CA 1
ATOM 5987 C C . PHE A 1 744 ? 18.468 -8.267 -36.512 1.00 94.38 744 PHE A C 1
ATOM 5989 O O . PHE A 1 744 ? 17.806 -7.851 -37.464 1.00 94.38 744 PHE A O 1
ATOM 5996 N N . GLY A 1 745 ? 19.772 -8.005 -36.405 1.00 93.12 745 GLY A N 1
ATOM 5997 C CA . GLY A 1 745 ? 20.505 -7.169 -37.347 1.00 93.12 745 GLY A CA 1
ATOM 5998 C C . GLY A 1 745 ? 20.170 -5.681 -37.217 1.00 93.12 745 GLY A C 1
ATOM 5999 O O . GLY A 1 745 ? 19.847 -5.162 -36.148 1.00 93.12 745 GLY A O 1
ATOM 6000 N N . ARG A 1 746 ? 20.292 -4.953 -38.331 1.00 93.38 746 ARG A N 1
ATOM 6001 C CA . ARG A 1 746 ? 20.077 -3.503 -38.363 1.00 93.38 746 ARG A CA 1
ATOM 6002 C C . ARG A 1 746 ? 18.592 -3.176 -38.201 1.00 93.38 746 ARG A C 1
ATOM 6004 O O . ARG A 1 746 ? 17.788 -3.502 -39.068 1.00 93.38 746 ARG A O 1
ATOM 6011 N N . LEU A 1 747 ? 18.258 -2.453 -37.135 1.00 95.94 747 LEU A N 1
ATOM 6012 C CA . LEU A 1 747 ? 16.894 -2.025 -36.839 1.00 95.94 747 LEU A CA 1
ATOM 6013 C C . LEU A 1 747 ? 16.691 -0.544 -37.175 1.00 95.94 747 LEU A C 1
ATOM 6015 O O . LEU A 1 747 ? 17.534 0.301 -36.859 1.00 95.94 747 LEU A O 1
ATOM 6019 N N . SER A 1 748 ? 15.562 -0.214 -37.802 1.00 95.94 748 SER A N 1
ATOM 6020 C CA . SER A 1 748 ? 15.204 1.168 -38.115 1.00 95.94 748 SER A CA 1
ATOM 6021 C C . SER A 1 748 ? 13.698 1.412 -38.058 1.00 95.94 748 SER A C 1
ATOM 6023 O O . SER A 1 748 ? 12.885 0.500 -38.197 1.00 95.94 748 SER A O 1
ATOM 6025 N N . PHE A 1 749 ? 13.314 2.663 -37.818 1.00 95.12 749 PHE A N 1
ATOM 6026 C CA . PHE A 1 749 ? 11.935 3.119 -37.958 1.00 95.12 749 PHE A CA 1
ATOM 6027 C C . PHE A 1 749 ? 11.911 4.450 -38.698 1.00 95.12 749 PHE A C 1
ATOM 6029 O O . PHE A 1 749 ? 12.853 5.238 -38.622 1.00 95.12 749 PHE A O 1
ATOM 6036 N N . ARG A 1 750 ? 10.811 4.727 -39.396 1.00 95.38 750 ARG A N 1
ATOM 6037 C CA . ARG A 1 750 ? 10.624 5.982 -40.122 1.00 95.38 750 ARG A CA 1
ATOM 6038 C C . ARG A 1 750 ? 9.513 6.799 -39.486 1.00 95.38 750 ARG A C 1
ATOM 6040 O O . ARG A 1 750 ? 8.435 6.280 -39.200 1.00 95.38 750 ARG A O 1
ATOM 6047 N N . THR A 1 751 ? 9.773 8.078 -39.254 1.00 92.44 751 THR A N 1
ATOM 6048 C CA . THR A 1 751 ? 8.729 9.026 -38.858 1.00 92.44 751 THR A CA 1
ATOM 6049 C C . THR A 1 751 ? 7.877 9.405 -40.069 1.00 92.44 751 THR A C 1
ATOM 6051 O O . THR A 1 751 ? 8.356 9.442 -41.202 1.00 92.44 751 THR A O 1
ATOM 6054 N N . GLY A 1 752 ? 6.591 9.674 -39.842 1.00 86.75 752 GLY A N 1
ATOM 6055 C CA . GLY A 1 752 ? 5.689 10.097 -40.912 1.00 86.75 752 GLY A CA 1
ATOM 6056 C C . GLY A 1 752 ? 5.917 11.546 -41.348 1.00 86.75 752 GLY A C 1
ATOM 6057 O O . GLY A 1 752 ? 6.710 12.287 -40.756 1.00 86.75 752 GLY A O 1
ATOM 6058 N N . SER A 1 753 ? 5.152 11.981 -42.347 1.00 83.12 753 SER A N 1
ATOM 6059 C CA . SER A 1 753 ? 5.032 13.399 -42.678 1.00 83.12 753 SER A CA 1
ATOM 6060 C C . SER A 1 753 ? 4.203 14.108 -41.611 1.00 83.12 753 SER A C 1
ATOM 6062 O O . SER A 1 753 ? 3.303 13.522 -41.013 1.00 83.12 753 SER A O 1
ATOM 6064 N N . ILE A 1 754 ? 4.482 15.382 -41.345 1.00 74.75 754 ILE A N 1
ATOM 6065 C CA . ILE A 1 754 ? 3.597 16.202 -40.495 1.00 74.75 754 ILE A CA 1
ATOM 6066 C C . ILE A 1 754 ? 2.313 16.573 -41.253 1.00 74.75 754 ILE A C 1
ATOM 6068 O O . ILE A 1 754 ? 1.315 16.921 -40.630 1.00 74.75 754 ILE A O 1
ATOM 6072 N N . ASN A 1 755 ? 2.310 16.433 -42.583 1.00 63.69 755 ASN A N 1
ATOM 6073 C CA . ASN A 1 755 ? 1.209 16.861 -43.444 1.00 63.69 755 ASN A CA 1
ATOM 6074 C C . ASN A 1 755 ? 0.017 15.882 -43.484 1.00 63.69 755 ASN A C 1
ATOM 6076 O O . ASN A 1 755 ? -1.015 16.237 -44.049 1.00 63.69 755 ASN A O 1
ATOM 6080 N N . ASP A 1 756 ? 0.130 14.689 -42.885 1.00 50.19 756 ASP A N 1
ATOM 6081 C CA . ASP A 1 756 ? -0.893 13.633 -42.995 1.00 50.19 756 ASP A CA 1
ATOM 6082 C C . ASP A 1 756 ? -1.923 13.616 -41.861 1.00 50.19 756 ASP A C 1
ATOM 6084 O O . ASP A 1 756 ? -2.996 13.022 -41.999 1.00 50.19 756 ASP A O 1
ATOM 6088 N N . GLU A 1 757 ? -1.687 14.330 -40.759 1.00 48.47 757 GLU A N 1
ATOM 6089 C CA . GLU A 1 757 ? -2.817 14.692 -39.918 1.00 48.47 757 GLU A CA 1
ATOM 6090 C C . GLU A 1 757 ? -3.511 15.879 -40.581 1.00 48.47 757 GLU A C 1
ATOM 6092 O O . GLU A 1 757 ? -2.934 16.954 -40.724 1.00 48.47 757 GLU A O 1
ATOM 6097 N N . LYS A 1 758 ? -4.814 15.745 -40.852 1.00 47.31 758 LYS A N 1
ATOM 6098 C CA . LYS A 1 758 ? -5.750 16.874 -40.751 1.00 47.31 758 LYS A CA 1
ATOM 6099 C C . LYS A 1 758 ? -5.734 17.400 -39.303 1.00 47.31 758 LYS A C 1
ATOM 6101 O O . LYS A 1 758 ? -6.761 17.419 -38.621 1.00 47.31 758 LYS A O 1
ATOM 6106 N N . THR A 1 759 ? -4.569 17.795 -38.789 1.00 50.09 759 THR A N 1
ATOM 6107 C CA . THR A 1 759 ? -4.433 18.739 -37.700 1.00 50.09 759 THR A CA 1
ATOM 6108 C C . THR A 1 759 ? -5.036 20.001 -38.269 1.00 50.09 759 THR A C 1
ATOM 6110 O O . THR A 1 759 ? -4.407 20.767 -38.990 1.00 50.09 759 THR A O 1
ATOM 6113 N N . SER A 1 760 ? -6.341 20.137 -38.027 1.00 49.59 760 SER A N 1
ATOM 6114 C CA . SER A 1 760 ? -7.041 21.410 -37.959 1.00 49.59 760 SER A CA 1
ATOM 6115 C C . SER A 1 760 ? -6.010 22.484 -37.659 1.00 49.59 760 SER A C 1
ATOM 6117 O O . SER A 1 760 ? -5.393 22.391 -36.592 1.00 49.59 760 SER A O 1
ATOM 6119 N N . GLN A 1 761 ? -5.771 23.395 -38.614 1.00 55.28 761 GLN A N 1
ATOM 6120 C CA . GLN A 1 761 ? -4.847 24.514 -38.438 1.00 55.28 761 GLN A CA 1
ATOM 6121 C C . GLN A 1 761 ? -4.942 24.989 -36.987 1.00 55.28 761 GLN A C 1
ATOM 6123 O O . GLN A 1 761 ? -6.079 25.128 -36.512 1.00 55.28 761 GLN A O 1
ATOM 6128 N N . PRO A 1 762 ? -3.807 25.147 -36.274 1.00 58.88 762 PRO A N 1
ATOM 6129 C CA . PRO A 1 762 ? -3.819 25.456 -34.853 1.00 58.88 762 PRO A CA 1
ATOM 6130 C C . PRO A 1 762 ? -4.807 26.590 -34.645 1.00 58.88 762 PRO A C 1
ATOM 6132 O O . PRO A 1 762 ? -4.691 27.635 -35.294 1.00 58.88 762 PRO A O 1
ATOM 6135 N N . SER A 1 763 ? -5.844 26.335 -33.842 1.00 64.25 763 SER A N 1
ATOM 6136 C CA . SER A 1 763 ? -6.897 27.325 -33.691 1.00 64.25 763 SER A CA 1
ATOM 6137 C C . SER A 1 763 ? -6.242 28.619 -33.218 1.00 64.25 763 SER A C 1
ATOM 6139 O O . SER A 1 763 ? -5.308 28.588 -32.407 1.00 64.25 763 SER A O 1
ATOM 6141 N N . ALA A 1 764 ? -6.666 29.751 -33.788 1.00 76.44 764 ALA A N 1
ATOM 6142 C CA . ALA A 1 764 ? -6.094 31.036 -33.416 1.00 76.44 764 ALA A CA 1
ATOM 6143 C C . ALA A 1 764 ? -6.093 31.156 -31.880 1.00 76.44 764 ALA A C 1
ATOM 6145 O O . ALA A 1 764 ? -7.110 30.828 -31.249 1.00 76.44 764 ALA A O 1
ATOM 6146 N N . PRO A 1 765 ? -4.966 31.572 -31.267 1.00 83.88 765 PRO A N 1
ATOM 6147 C CA . PRO A 1 765 ? -4.840 31.600 -29.821 1.00 83.88 765 PRO A CA 1
ATOM 6148 C C . PRO A 1 765 ? -5.975 32.429 -29.234 1.00 83.88 765 PRO A C 1
ATOM 6150 O O . PRO A 1 765 ? -6.233 33.556 -29.663 1.00 83.88 765 PRO A O 1
ATOM 6153 N N . ARG A 1 766 ? -6.662 31.880 -28.235 1.00 89.06 766 ARG A N 1
ATOM 6154 C CA . ARG A 1 766 ? -7.722 32.626 -27.564 1.00 89.06 766 ARG A CA 1
ATOM 6155 C C . ARG A 1 766 ? -7.128 33.505 -26.497 1.00 89.06 766 ARG A C 1
ATOM 6157 O O . ARG A 1 766 ? -6.527 33.004 -25.551 1.00 89.06 766 ARG A O 1
ATOM 6164 N N . VAL A 1 767 ? -7.339 34.802 -26.652 1.00 92.69 767 VAL A N 1
ATOM 6165 C CA . VAL A 1 767 ? -6.890 35.813 -25.703 1.00 92.69 767 VAL A CA 1
ATOM 6166 C C . VAL A 1 767 ? -7.871 35.890 -24.537 1.00 92.69 767 VAL A C 1
ATOM 6168 O O . VAL A 1 767 ? -9.091 35.853 -24.717 1.00 92.69 767 VAL A O 1
ATOM 6171 N N . ALA A 1 768 ? -7.329 35.983 -23.330 1.00 93.00 768 ALA A N 1
ATOM 6172 C CA . ALA A 1 768 ? -8.105 36.148 -22.120 1.00 93.00 768 ALA A CA 1
ATOM 6173 C C . ALA A 1 768 ? -8.749 37.537 -22.057 1.00 93.00 768 ALA A C 1
ATOM 6175 O O . ALA A 1 768 ? -8.159 38.540 -22.455 1.00 93.00 768 ALA A O 1
ATOM 6176 N N . LYS A 1 769 ? -9.955 37.611 -21.496 1.00 94.94 769 LYS A N 1
ATOM 6177 C CA . LYS A 1 769 ? -10.638 38.875 -21.208 1.00 94.94 769 LYS A CA 1
ATOM 6178 C C . LYS A 1 769 ? -10.337 39.294 -19.776 1.00 94.94 769 LYS A C 1
ATOM 6180 O O . LYS A 1 769 ? -10.555 38.516 -18.845 1.00 94.94 769 LYS A O 1
ATOM 6185 N N . LYS A 1 770 ? -9.869 40.530 -19.591 1.00 94.06 770 LYS A N 1
ATOM 6186 C CA . LYS A 1 770 ? -9.649 41.095 -18.259 1.00 94.06 770 LYS A CA 1
ATOM 6187 C C . LYS A 1 770 ? -10.986 41.284 -17.532 1.00 94.06 770 LYS A C 1
ATOM 6189 O O . LYS A 1 770 ? -11.942 41.830 -18.080 1.00 94.06 770 LYS A O 1
ATOM 6194 N N . ARG A 1 771 ? -11.038 40.839 -16.281 1.00 92.50 771 ARG A N 1
ATOM 6195 C CA . ARG A 1 771 ? -12.093 41.083 -15.288 1.00 92.50 771 ARG A CA 1
ATOM 6196 C C . ARG A 1 771 ? -11.500 41.898 -14.132 1.00 92.50 771 ARG A C 1
ATOM 6198 O O . ARG A 1 771 ? -10.304 42.165 -14.107 1.00 92.50 771 ARG A O 1
ATOM 6205 N N . SER A 1 772 ? -12.317 42.277 -13.151 1.00 84.50 772 SER A N 1
ATOM 6206 C CA . SER A 1 772 ? -11.905 43.178 -12.058 1.00 84.50 772 SER A CA 1
ATOM 6207 C C . SER A 1 772 ? -10.667 42.726 -11.263 1.00 84.50 772 SER A C 1
ATOM 6209 O O . SER A 1 772 ? -9.902 43.579 -10.829 1.00 84.50 772 SER A O 1
ATOM 6211 N N . LYS A 1 773 ? -10.461 41.413 -11.062 1.00 86.25 773 LYS A N 1
ATOM 6212 C CA . LYS A 1 773 ? -9.301 40.831 -10.336 1.00 86.25 773 LYS A CA 1
ATOM 6213 C C . LYS A 1 773 ? -8.767 39.527 -10.953 1.00 86.25 773 LYS A C 1
ATOM 6215 O O . LYS A 1 773 ? -8.158 38.695 -10.279 1.00 86.25 773 LYS A O 1
ATOM 6220 N N . SER A 1 774 ? -9.110 39.261 -12.208 1.00 92.81 774 SER A N 1
ATOM 6221 C CA . SER A 1 774 ? -8.730 38.019 -12.886 1.00 92.81 774 SER A CA 1
ATOM 6222 C C . SER A 1 774 ? -8.830 38.175 -14.392 1.00 92.81 774 SER A C 1
ATOM 6224 O O . SER A 1 774 ? -9.409 39.138 -14.885 1.00 92.81 774 SER A O 1
ATOM 6226 N N . TRP A 1 775 ? -8.291 37.209 -15.114 1.00 96.94 775 TRP A N 1
ATOM 6227 C CA . TRP A 1 775 ? -8.438 37.075 -16.550 1.00 96.94 775 TRP A CA 1
ATOM 6228 C C . TRP A 1 775 ? -9.166 35.776 -16.855 1.00 96.94 775 TRP A C 1
ATOM 6230 O O . TRP A 1 775 ? -8.944 34.765 -16.192 1.00 96.94 775 TRP A O 1
ATOM 6240 N N . GLU A 1 776 ? -10.059 35.815 -17.833 1.00 95.38 776 GLU A N 1
ATOM 6241 C CA . GLU A 1 776 ? -10.941 34.699 -18.148 1.00 95.38 776 GLU A CA 1
ATOM 6242 C C . GLU A 1 776 ? -10.777 34.268 -19.605 1.00 95.38 776 GLU A C 1
ATOM 6244 O O . GLU A 1 776 ? -10.812 35.103 -20.512 1.00 95.38 776 GLU A O 1
ATOM 6249 N N . ILE A 1 777 ? -10.630 32.963 -19.832 1.00 92.19 777 ILE A N 1
ATOM 6250 C CA . ILE A 1 777 ? -10.575 32.356 -21.163 1.00 92.19 777 ILE A CA 1
ATOM 6251 C C . ILE A 1 777 ? -11.718 31.350 -21.302 1.00 92.19 777 ILE A C 1
ATOM 6253 O O . ILE A 1 777 ? -11.800 30.383 -20.546 1.00 92.19 777 ILE A O 1
ATOM 6257 N N . ASP A 1 778 ? -12.569 31.550 -22.304 1.00 87.75 778 ASP A N 1
ATOM 6258 C CA . ASP A 1 778 ? -13.660 30.635 -22.636 1.00 87.75 778 ASP A CA 1
ATOM 6259 C C . ASP A 1 778 ? -13.150 29.423 -23.442 1.00 87.75 778 ASP A C 1
ATOM 6261 O O . ASP A 1 778 ? -12.470 29.571 -24.467 1.00 87.75 778 ASP A O 1
ATOM 6265 N N . LEU A 1 779 ? -13.515 28.221 -22.988 1.00 83.19 779 LEU A N 1
ATOM 6266 C CA . LEU A 1 779 ? -13.123 26.937 -23.572 1.00 83.19 779 LEU A CA 1
ATOM 6267 C C . LEU A 1 779 ? -14.045 26.428 -24.693 1.00 83.19 779 LEU A C 1
ATOM 6269 O O . LEU A 1 779 ? -13.738 25.402 -25.309 1.00 83.19 779 LEU A O 1
ATOM 6273 N N . LEU A 1 780 ? -15.162 27.103 -24.992 1.00 76.75 780 LEU A N 1
ATOM 6274 C CA . LEU A 1 780 ? -16.105 26.688 -26.038 1.00 76.75 780 LEU A CA 1
ATOM 6275 C C . LEU A 1 780 ? -15.373 26.406 -27.355 1.00 76.75 780 LEU A C 1
ATOM 6277 O O . LEU A 1 780 ? -14.761 27.307 -27.892 1.00 76.75 780 LEU A O 1
ATOM 6281 N N . ARG A 1 781 ? -15.488 25.212 -27.949 1.00 67.19 781 ARG A N 1
ATOM 6282 C CA . ARG A 1 781 ? -14.803 24.789 -29.203 1.00 67.19 781 ARG A CA 1
ATOM 6283 C C . ARG A 1 781 ? -13.330 24.352 -29.078 1.00 67.19 781 ARG A C 1
ATOM 6285 O O . ARG A 1 781 ? -12.806 23.857 -30.068 1.00 67.19 781 ARG A O 1
ATOM 6292 N N . LEU A 1 782 ? -12.695 24.396 -27.903 1.00 71.81 782 LEU A N 1
ATOM 6293 C CA . LEU A 1 782 ? -11.341 23.847 -27.691 1.00 71.81 782 LEU A CA 1
ATOM 6294 C C . LEU A 1 782 ? -11.404 22.378 -27.216 1.00 71.81 782 LEU A C 1
ATOM 6296 O O . LEU A 1 782 ? -11.059 22.040 -26.084 1.00 71.81 782 LEU A O 1
ATOM 6300 N N . ARG A 1 783 ? -11.911 21.484 -28.081 1.00 68.19 783 ARG A N 1
ATOM 6301 C CA . ARG A 1 783 ? -12.281 20.096 -27.714 1.00 68.19 783 ARG A CA 1
ATOM 6302 C C . ARG A 1 783 ? -11.097 19.198 -27.329 1.00 68.19 783 ARG A C 1
ATOM 6304 O O . ARG A 1 783 ? -11.305 18.238 -26.595 1.00 68.19 783 ARG A O 1
ATOM 6311 N N . LYS A 1 784 ? -9.882 19.505 -27.798 1.00 75.88 784 LYS A N 1
ATOM 6312 C CA . LYS A 1 784 ? -8.669 18.695 -27.568 1.00 75.88 784 LYS A CA 1
ATOM 6313 C C . LYS A 1 784 ? -7.883 19.074 -26.306 1.00 75.88 784 LYS A C 1
ATOM 6315 O O . LYS A 1 784 ? -6.921 18.393 -25.960 1.00 75.88 784 LYS A O 1
ATOM 6320 N N . LEU A 1 785 ? -8.316 20.094 -25.554 1.00 78.56 785 LEU A N 1
ATOM 6321 C CA . LEU A 1 785 ? -7.623 20.514 -24.328 1.00 78.56 785 LEU A CA 1
ATOM 6322 C C . LEU A 1 785 ? -7.574 19.441 -23.232 1.00 78.56 785 LEU A C 1
ATOM 6324 O O . LEU A 1 785 ? -6.730 19.513 -22.343 1.00 78.56 785 LEU A O 1
ATOM 6328 N N . SER A 1 786 ? -8.436 18.423 -23.296 1.00 74.44 786 SER A N 1
ATOM 6329 C CA . SER A 1 786 ? -8.364 17.246 -22.420 1.00 74.44 786 SER A CA 1
ATOM 6330 C C . SER A 1 786 ? -7.199 16.306 -22.731 1.00 74.44 786 SER A C 1
ATOM 6332 O O . SER A 1 786 ? -7.023 15.318 -22.023 1.00 74.44 786 SER A O 1
ATOM 6334 N N . GLU A 1 787 ? -6.447 16.561 -23.801 1.00 76.81 787 GLU A N 1
ATOM 6335 C CA . GLU A 1 787 ? -5.323 15.737 -24.247 1.00 76.81 787 GLU A CA 1
ATOM 6336 C C . GLU A 1 787 ? -4.054 16.557 -24.417 1.00 76.81 787 GLU A C 1
ATOM 6338 O O . GLU A 1 787 ? -2.988 16.049 -24.092 1.00 76.81 787 GLU A O 1
ATOM 6343 N N . HIS A 1 788 ? -4.146 17.808 -24.872 1.00 85.00 788 HIS A N 1
ATOM 6344 C CA . HIS A 1 788 ? -3.000 18.706 -24.982 1.00 85.00 788 HIS A CA 1
ATOM 6345 C C . HIS A 1 788 ? -3.406 20.184 -24.999 1.00 85.00 788 HIS A C 1
ATOM 6347 O O . HIS A 1 788 ? -4.470 20.538 -25.502 1.00 85.00 788 HIS A O 1
ATOM 6353 N N . GLY A 1 789 ? -2.546 21.066 -24.495 1.00 88.81 789 GLY A N 1
ATOM 6354 C CA . GLY A 1 789 ? -2.783 22.508 -24.529 1.00 88.81 789 GLY A CA 1
ATOM 6355 C C . GLY A 1 789 ? -1.597 23.323 -24.037 1.00 88.81 789 GLY A C 1
ATOM 6356 O O . GLY A 1 789 ? -0.654 22.794 -23.442 1.00 88.81 789 GLY A O 1
ATOM 6357 N N . THR A 1 790 ? -1.627 24.626 -24.304 1.00 91.44 790 THR A N 1
ATOM 6358 C CA . THR A 1 790 ? -0.660 25.581 -23.752 1.00 91.44 790 THR A CA 1
ATOM 6359 C C . THR A 1 790 ? -1.332 26.882 -23.374 1.00 91.44 790 THR A C 1
ATOM 6361 O O . THR A 1 790 ? -2.086 27.446 -24.161 1.00 91.44 790 THR A O 1
ATOM 6364 N N . ILE A 1 791 ? -1.029 27.355 -22.171 1.00 93.75 791 ILE A N 1
ATOM 6365 C CA . ILE A 1 791 ? -1.418 28.656 -21.653 1.00 93.75 791 ILE A CA 1
ATOM 6366 C C . ILE A 1 791 ? -0.144 29.468 -21.467 1.00 93.75 791 ILE A C 1
ATOM 6368 O O . ILE A 1 791 ? 0.761 29.045 -20.753 1.00 93.75 791 ILE A O 1
ATOM 6372 N N . GLU A 1 792 ? -0.094 30.632 -22.098 1.00 95.12 792 GLU A N 1
ATOM 6373 C CA . GLU A 1 792 ? 0.972 31.619 -21.935 1.00 95.12 792 GLU A CA 1
ATOM 6374 C C . GLU A 1 792 ? 0.383 32.813 -21.180 1.00 95.12 792 GLU A C 1
ATOM 6376 O O . GLU A 1 792 ? -0.661 33.340 -21.578 1.00 95.12 792 GLU A O 1
ATOM 6381 N N . VAL A 1 793 ? 1.027 33.230 -20.091 1.00 96.06 793 VAL A N 1
ATOM 6382 C CA . VAL A 1 793 ? 0.609 34.367 -19.263 1.00 96.06 793 VAL A CA 1
ATOM 6383 C C . VAL A 1 793 ? 1.782 35.318 -19.116 1.00 96.06 793 VAL A C 1
ATOM 6385 O O . VAL A 1 793 ? 2.770 34.991 -18.473 1.00 96.06 793 VAL A O 1
ATOM 6388 N N . GLU A 1 794 ? 1.671 36.507 -19.687 1.00 95.88 794 GLU A N 1
ATOM 6389 C CA . GLU A 1 794 ? 2.635 37.583 -19.491 1.00 95.88 794 GLU A CA 1
ATOM 6390 C C . GLU A 1 794 ? 2.257 38.359 -18.226 1.00 95.88 794 GLU A C 1
ATOM 6392 O O . GLU A 1 794 ? 1.107 38.784 -18.068 1.00 95.88 794 GLU A O 1
ATOM 6397 N N . PHE A 1 795 ? 3.200 38.542 -17.304 1.00 95.88 795 PHE A N 1
ATOM 6398 C CA . PHE A 1 795 ? 2.912 39.124 -15.994 1.00 95.88 795 PHE A CA 1
ATOM 6399 C C . PHE A 1 795 ? 4.094 39.907 -15.418 1.00 95.88 795 PHE A C 1
ATOM 6401 O O . PHE A 1 795 ? 5.224 39.816 -15.895 1.00 95.88 795 PHE A O 1
ATOM 6408 N N . ILE A 1 796 ? 3.796 40.680 -14.377 1.00 95.12 796 ILE A N 1
ATOM 6409 C CA . ILE A 1 796 ? 4.752 41.288 -13.456 1.00 95.12 796 ILE A CA 1
ATOM 6410 C C . ILE A 1 796 ? 4.671 40.517 -12.141 1.00 95.12 796 ILE A C 1
ATOM 6412 O O . ILE A 1 796 ? 3.576 40.345 -11.588 1.00 95.12 796 ILE A O 1
ATOM 6416 N N . AL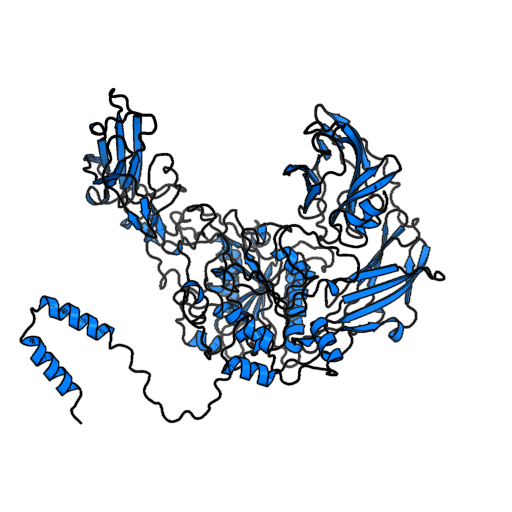A A 1 797 ? 5.817 40.027 -11.681 1.00 92.06 797 ALA A N 1
ATOM 6417 C CA . ALA A 1 797 ? 5.950 39.227 -10.481 1.00 92.06 797 ALA A CA 1
ATOM 6418 C C . ALA A 1 797 ? 5.565 40.026 -9.233 1.00 92.06 797 ALA A C 1
ATOM 6420 O O . ALA A 1 797 ? 5.904 41.201 -9.092 1.00 92.06 797 ALA A O 1
ATOM 6421 N N . GLY A 1 798 ? 4.835 39.367 -8.337 1.00 92.19 798 GLY A N 1
ATOM 6422 C CA . GLY A 1 798 ? 4.424 39.936 -7.059 1.00 92.19 798 GLY A CA 1
ATOM 6423 C C . GLY A 1 798 ? 5.499 39.792 -5.984 1.00 92.19 798 GLY A C 1
ATOM 6424 O O . GLY A 1 798 ? 6.635 39.403 -6.257 1.00 92.19 798 GLY A O 1
ATOM 6425 N N . GLU A 1 799 ? 5.111 40.039 -4.737 1.00 90.38 799 GLU A N 1
ATOM 6426 C CA . GLU A 1 799 ? 5.972 39.852 -3.561 1.00 90.38 799 GLU A CA 1
ATOM 6427 C C . GLU A 1 799 ? 6.618 38.452 -3.544 1.00 90.38 799 GLU A C 1
ATOM 6429 O O . GLU A 1 799 ? 5.965 37.447 -3.836 1.00 90.38 799 GLU A O 1
ATOM 6434 N N . ASN A 1 800 ? 7.912 38.382 -3.208 1.00 84.81 800 ASN A N 1
ATOM 6435 C CA . ASN A 1 800 ? 8.745 37.166 -3.251 1.00 84.81 800 ASN A CA 1
ATOM 6436 C C . ASN A 1 800 ? 8.804 36.462 -4.624 1.00 84.81 800 ASN A C 1
ATOM 6438 O O . ASN A 1 800 ? 8.968 35.241 -4.687 1.00 84.81 800 ASN A O 1
ATOM 6442 N N . GLY A 1 801 ? 8.622 37.198 -5.724 1.00 86.44 801 GLY A N 1
ATOM 6443 C CA . GLY A 1 801 ? 8.661 36.615 -7.065 1.00 86.44 801 GLY A CA 1
ATOM 6444 C C . GLY A 1 801 ? 7.454 35.733 -7.379 1.00 86.44 801 GLY A C 1
ATOM 6445 O O . GLY A 1 801 ? 7.574 34.774 -8.144 1.00 86.44 801 GLY A O 1
ATOM 6446 N N . LEU A 1 802 ? 6.305 35.984 -6.743 1.00 91.00 802 LEU A N 1
ATOM 6447 C CA . LEU A 1 802 ? 5.081 35.222 -6.992 1.00 91.00 802 LEU A CA 1
ATOM 6448 C C . LEU A 1 802 ? 4.570 35.415 -8.423 1.00 91.00 802 LEU A C 1
ATOM 6450 O O . LEU A 1 802 ? 4.806 36.436 -9.066 1.00 91.00 802 LEU A O 1
ATOM 6454 N N . MET A 1 803 ? 3.818 34.425 -8.898 1.00 93.50 803 MET A N 1
ATOM 6455 C CA . MET A 1 803 ? 3.335 34.335 -10.276 1.00 93.50 803 MET A CA 1
ATOM 6456 C C . MET A 1 803 ? 1.816 34.072 -10.302 1.00 93.50 803 MET A C 1
ATOM 6458 O O . MET A 1 803 ? 1.234 33.696 -9.275 1.00 93.50 803 MET A O 1
ATOM 6462 N N . PRO A 1 804 ? 1.141 34.246 -11.453 1.00 94.81 804 PRO A N 1
ATOM 6463 C CA . PRO A 1 804 ? -0.297 34.028 -11.570 1.00 94.81 804 PRO A CA 1
ATOM 6464 C C . PRO A 1 804 ? -0.709 32.576 -11.302 1.00 94.81 804 PRO A C 1
ATOM 6466 O O . PRO A 1 804 ? -0.037 31.634 -11.710 1.00 94.81 804 PRO A O 1
ATOM 6469 N N . SER A 1 805 ? -1.874 32.380 -10.681 1.00 94.38 805 SER A N 1
ATOM 6470 C CA . SER A 1 805 ? -2.507 31.053 -10.576 1.00 94.38 805 SER A CA 1
ATOM 6471 C C . SER A 1 805 ? -3.545 30.854 -11.682 1.00 94.38 805 SER A C 1
ATOM 6473 O O . SER A 1 805 ? -4.289 31.786 -11.982 1.00 94.38 805 SER A O 1
ATOM 6475 N N . ILE A 1 806 ? -3.659 29.641 -12.226 1.00 94.62 806 ILE A N 1
ATOM 6476 C CA . ILE A 1 806 ? -4.602 29.262 -13.292 1.00 94.62 806 ILE A CA 1
ATOM 6477 C C . ILE A 1 806 ? -5.580 28.216 -12.746 1.00 94.62 806 ILE A C 1
ATOM 6479 O O . ILE A 1 806 ? -5.159 27.193 -12.221 1.00 94.62 806 ILE A O 1
ATOM 6483 N N . VAL A 1 807 ? -6.888 28.440 -12.859 1.00 92.06 807 VAL A N 1
ATOM 6484 C CA . VAL A 1 807 ? -7.914 27.560 -12.275 1.00 92.06 807 VAL A CA 1
ATOM 6485 C C . VAL A 1 807 ? -9.050 27.313 -13.264 1.00 92.06 807 VAL A C 1
ATOM 6487 O O . VAL A 1 807 ? -9.611 28.252 -13.815 1.00 92.06 807 VAL A O 1
ATOM 6490 N N . SER A 1 808 ? -9.423 26.051 -13.441 1.00 89.31 808 SER A N 1
ATOM 6491 C CA . SER A 1 808 ? -10.587 25.569 -14.189 1.00 89.31 808 SER A CA 1
ATOM 6492 C C . SER A 1 808 ? -11.020 24.200 -13.636 1.00 89.31 808 SER A C 1
ATOM 6494 O O . SER A 1 808 ? -10.317 23.594 -12.819 1.00 89.31 808 SER A O 1
ATOM 6496 N N . GLU A 1 809 ? -12.173 23.678 -14.056 1.00 81.88 809 GLU A N 1
ATOM 6497 C CA . GLU A 1 809 ? -12.560 22.307 -13.715 1.00 81.88 809 GLU A CA 1
ATOM 6498 C C . GLU A 1 809 ? -11.598 21.337 -14.428 1.00 81.88 809 GLU A C 1
ATOM 6500 O O . GLU A 1 809 ? -11.501 21.335 -15.654 1.00 81.88 809 GLU A O 1
ATOM 6505 N N . ASN A 1 810 ? -10.871 20.515 -13.660 1.00 80.81 810 ASN A N 1
ATOM 6506 C CA . ASN A 1 810 ? -9.841 19.571 -14.135 1.00 80.81 810 ASN A CA 1
ATOM 6507 C C . ASN A 1 810 ? -8.521 20.186 -14.663 1.00 80.81 810 ASN A C 1
ATOM 6509 O O . ASN A 1 810 ? -7.675 19.439 -15.161 1.00 80.81 810 ASN A O 1
ATOM 6513 N N . LEU A 1 811 ? -8.302 21.498 -14.485 1.00 88.62 811 LEU A N 1
ATOM 6514 C CA . LEU A 1 811 ? -7.005 22.168 -14.668 1.00 88.62 811 LEU A CA 1
ATOM 6515 C C . LEU A 1 811 ? -6.740 23.141 -13.514 1.00 88.62 811 LEU A C 1
ATOM 6517 O O . LEU A 1 811 ? -7.494 24.084 -13.303 1.00 88.62 811 LEU A O 1
ATOM 6521 N N . ASN A 1 812 ? -5.669 22.938 -12.753 1.00 90.44 812 ASN A N 1
ATOM 6522 C CA . ASN A 1 812 ? -5.323 23.809 -11.630 1.00 90.44 812 ASN A CA 1
ATOM 6523 C C . ASN A 1 812 ? -3.807 23.980 -11.518 1.00 90.44 812 ASN A C 1
ATOM 6525 O O . ASN A 1 812 ? -3.115 23.026 -11.174 1.00 90.44 812 ASN A O 1
ATOM 6529 N N . LEU A 1 813 ? -3.322 25.190 -11.784 1.00 91.88 813 LEU A N 1
ATOM 6530 C CA . LEU A 1 813 ? -2.000 25.679 -11.422 1.00 91.88 813 LEU A CA 1
ATOM 6531 C C . LEU A 1 813 ? -2.145 26.656 -10.250 1.00 91.88 813 LEU A C 1
ATOM 6533 O O . LEU A 1 813 ? -2.511 27.816 -10.437 1.00 91.88 813 LEU A O 1
ATOM 6537 N N . GLY A 1 814 ? -1.883 26.188 -9.035 1.00 90.31 814 GLY A N 1
ATOM 6538 C CA . GLY A 1 814 ? -1.846 27.036 -7.846 1.00 90.31 814 GLY A CA 1
ATOM 6539 C C . GLY A 1 814 ? -0.423 27.498 -7.569 1.00 90.31 814 GLY A C 1
ATOM 6540 O O . GLY A 1 814 ? 0.485 26.674 -7.603 1.00 90.31 814 GLY A O 1
ATOM 6541 N N . ILE A 1 815 ? -0.229 28.778 -7.263 1.00 88.25 815 ILE A N 1
ATOM 6542 C CA . ILE A 1 815 ? 1.063 29.310 -6.815 1.00 88.25 815 ILE A CA 1
ATOM 6543 C C . ILE A 1 815 ? 0.839 30.028 -5.484 1.00 88.25 815 ILE A C 1
ATOM 6545 O O . ILE A 1 815 ? -0.002 30.924 -5.388 1.00 88.25 815 ILE A O 1
ATOM 6549 N N . GLU A 1 816 ? 1.532 29.582 -4.437 1.00 89.19 816 GLU A N 1
ATOM 6550 C CA . GLU A 1 816 ? 1.386 30.087 -3.068 1.00 89.19 816 GLU A CA 1
ATOM 6551 C C . GLU A 1 816 ? 2.721 30.549 -2.477 1.00 89.19 816 GLU A C 1
ATOM 6553 O O . GLU A 1 816 ? 3.787 30.044 -2.832 1.00 89.19 816 GLU A O 1
ATOM 6558 N N . LYS A 1 817 ? 2.654 31.504 -1.543 1.00 87.12 817 LYS A N 1
ATOM 6559 C CA . LYS A 1 817 ? 3.807 31.969 -0.766 1.00 87.12 817 LYS A CA 1
ATOM 6560 C C . LYS A 1 817 ? 4.247 30.856 0.188 1.00 87.12 817 LYS A C 1
ATOM 6562 O O . LYS A 1 817 ? 3.452 30.407 1.013 1.00 87.12 817 LYS A O 1
ATOM 6567 N N . GLY A 1 818 ? 5.491 30.405 0.058 1.00 79.62 818 GLY A N 1
ATOM 6568 C CA . GLY A 1 818 ? 6.124 29.451 0.963 1.00 79.62 818 GLY A CA 1
ATOM 6569 C C . GLY A 1 818 ? 6.822 30.133 2.144 1.00 79.62 818 GLY A C 1
ATOM 6570 O O . GLY A 1 818 ? 6.705 31.340 2.362 1.00 79.62 818 GLY A O 1
ATOM 6571 N N . GLN A 1 819 ? 7.562 29.347 2.927 1.00 76.88 819 GLN A N 1
ATOM 6572 C CA . GLN A 1 819 ? 8.431 29.863 3.990 1.00 76.88 819 GLN A CA 1
ATOM 6573 C C . GLN A 1 819 ? 9.788 30.283 3.399 1.00 76.88 819 GLN A C 1
ATOM 6575 O O . GLN A 1 819 ? 10.280 29.620 2.490 1.00 76.88 819 GLN A O 1
ATOM 6580 N N . LYS A 1 820 ? 10.411 31.349 3.927 1.00 73.81 820 LYS A N 1
ATOM 6581 C CA . LYS A 1 820 ? 11.786 31.773 3.574 1.00 73.81 820 LYS A CA 1
ATOM 6582 C C . LYS A 1 820 ? 12.030 31.954 2.058 1.00 73.81 820 LYS A C 1
ATOM 6584 O O . LYS A 1 820 ? 12.854 31.256 1.485 1.00 73.81 820 LYS A O 1
ATOM 6589 N N . GLU A 1 821 ? 11.294 32.862 1.410 1.00 71.25 821 GLU A N 1
ATOM 6590 C CA . GLU A 1 821 ? 11.446 33.194 -0.032 1.00 71.25 821 GLU A CA 1
ATOM 6591 C C . GLU A 1 821 ? 11.160 32.044 -1.021 1.00 71.25 821 GLU A C 1
ATOM 6593 O O . GLU A 1 821 ? 11.436 32.153 -2.216 1.00 71.25 821 GLU A O 1
ATOM 6598 N N . THR A 1 822 ? 10.575 30.940 -0.556 1.00 79.06 822 THR A N 1
ATOM 6599 C CA . THR A 1 822 ? 10.125 29.865 -1.447 1.00 79.06 822 THR A CA 1
ATOM 6600 C C . THR A 1 822 ? 8.719 30.126 -1.979 1.00 79.06 822 THR A C 1
ATOM 6602 O O . THR A 1 822 ? 7.896 30.790 -1.340 1.00 79.06 822 THR A O 1
ATOM 6605 N N . ILE A 1 823 ? 8.423 29.559 -3.144 1.00 81.00 823 ILE A N 1
ATOM 6606 C CA . ILE A 1 823 ? 7.082 29.461 -3.715 1.00 81.00 823 ILE A CA 1
ATOM 6607 C C . ILE A 1 823 ? 6.650 27.995 -3.751 1.00 81.00 823 ILE A C 1
ATOM 6609 O O . ILE A 1 823 ? 7.446 27.089 -4.006 1.00 81.00 823 ILE A O 1
ATOM 6613 N N . GLY A 1 824 ? 5.373 27.756 -3.465 1.00 82.62 824 GLY A N 1
ATOM 6614 C CA . GLY A 1 824 ? 4.730 26.464 -3.665 1.00 82.62 824 GLY A CA 1
ATOM 6615 C C . GLY A 1 824 ? 3.990 26.459 -4.995 1.00 82.62 824 GLY A C 1
ATOM 6616 O O . GLY A 1 824 ? 3.037 27.217 -5.155 1.00 82.62 824 GLY A O 1
ATOM 6617 N N . ILE A 1 825 ? 4.391 25.600 -5.931 1.00 83.69 825 ILE A N 1
ATOM 6618 C CA . ILE A 1 825 ? 3.679 25.379 -7.195 1.00 83.69 825 ILE A CA 1
ATOM 6619 C C . ILE A 1 825 ? 2.854 24.106 -7.063 1.00 83.69 825 ILE A C 1
ATOM 6621 O O . ILE A 1 825 ? 3.371 23.069 -6.659 1.00 83.69 825 ILE A O 1
ATOM 6625 N N . PHE A 1 826 ? 1.582 24.146 -7.447 1.00 84.75 826 PHE A N 1
ATOM 6626 C CA . PHE A 1 826 ? 0.750 22.959 -7.572 1.00 84.75 826 PHE A CA 1
ATOM 6627 C C . PHE A 1 826 ? 0.195 22.831 -8.973 1.00 84.75 826 PHE A C 1
ATOM 6629 O O . PHE A 1 826 ? -0.408 23.782 -9.445 1.00 84.75 826 PHE A O 1
ATOM 6636 N N . LEU A 1 827 ? 0.277 21.648 -9.577 1.00 83.50 827 LEU A N 1
ATOM 6637 C CA . LEU A 1 827 ? -0.301 21.388 -10.893 1.00 83.50 827 LEU A CA 1
ATOM 6638 C C . LEU A 1 827 ? -1.233 20.178 -10.862 1.00 83.50 827 LEU A C 1
ATOM 6640 O O . LEU A 1 827 ? -0.844 19.101 -10.420 1.00 83.50 827 LEU A O 1
ATOM 6644 N N . ALA A 1 828 ? -2.446 20.329 -11.380 1.00 84.62 828 ALA A N 1
ATOM 6645 C CA . ALA A 1 828 ? -3.365 19.238 -11.674 1.00 84.62 828 ALA A CA 1
ATOM 6646 C C . ALA A 1 828 ? -3.934 19.434 -13.081 1.00 84.62 828 ALA A C 1
ATOM 6648 O O . ALA A 1 828 ? -4.771 20.304 -13.281 1.00 84.62 828 ALA A O 1
ATOM 6649 N N . VAL A 1 829 ? -3.472 18.644 -14.050 1.00 84.19 829 VAL A N 1
ATOM 6650 C CA . VAL A 1 829 ? -4.000 18.604 -15.423 1.00 84.19 829 VAL A CA 1
ATOM 6651 C C . VAL A 1 829 ? -3.802 17.195 -15.975 1.00 84.19 829 VAL A C 1
ATOM 6653 O O . VAL A 1 829 ? -2.707 16.650 -15.852 1.00 84.19 829 VAL A O 1
ATOM 6656 N N . GLY A 1 830 ? -4.863 16.561 -16.484 1.00 70.75 830 GLY A N 1
ATOM 6657 C CA . GLY A 1 830 ? -4.798 15.184 -17.003 1.00 70.75 830 GLY A CA 1
ATOM 6658 C C . GLY A 1 830 ? -4.326 14.133 -15.987 1.00 70.75 830 GLY A C 1
ATOM 6659 O O . GLY A 1 830 ? -3.734 13.126 -16.354 1.00 70.75 830 GLY A O 1
ATOM 6660 N N . GLY A 1 831 ? -4.491 14.371 -14.682 1.00 68.81 831 GLY A N 1
ATOM 6661 C CA . GLY A 1 831 ? -4.137 13.422 -13.621 1.00 68.81 831 GLY A CA 1
ATOM 6662 C C . GLY A 1 831 ? -4.098 14.070 -12.231 1.00 68.81 831 GLY A C 1
ATOM 6663 O O . GLY A 1 831 ? -4.570 15.200 -12.073 1.00 68.81 831 GLY A O 1
ATOM 6664 N N . PRO A 1 832 ? -3.575 13.370 -11.211 1.00 62.38 832 PRO A N 1
ATOM 6665 C CA . PRO A 1 832 ? -3.564 13.839 -9.828 1.00 62.38 832 PRO A CA 1
ATOM 6666 C C . PRO A 1 832 ? -2.715 15.098 -9.623 1.00 62.38 832 PRO A C 1
ATOM 6668 O O . PRO A 1 832 ? -1.746 15.350 -10.338 1.00 62.38 832 PRO A O 1
ATOM 6671 N N . LYS A 1 833 ? -3.078 15.863 -8.589 1.00 76.69 833 LYS A N 1
ATOM 6672 C CA . LYS A 1 833 ? -2.384 17.085 -8.178 1.00 76.69 833 LYS A CA 1
ATOM 6673 C C . LYS A 1 833 ? -0.943 16.777 -7.750 1.00 76.69 833 LYS A C 1
ATOM 6675 O O . LYS A 1 833 ? -0.708 15.884 -6.936 1.00 76.69 833 LYS A O 1
ATOM 6680 N N . ARG A 1 834 ? 0.007 17.548 -8.268 1.00 72.81 834 ARG A N 1
ATOM 6681 C CA . ARG A 1 834 ? 1.422 17.570 -7.885 1.00 72.81 834 ARG A CA 1
ATOM 6682 C C . ARG A 1 834 ? 1.750 18.869 -7.165 1.00 72.81 834 ARG A C 1
ATOM 6684 O O . ARG A 1 834 ? 1.074 19.866 -7.403 1.00 72.81 834 ARG A O 1
ATOM 6691 N N . LYS A 1 835 ? 2.755 18.840 -6.288 1.00 76.81 835 LYS A N 1
ATOM 6692 C CA . LYS A 1 835 ? 3.269 20.007 -5.567 1.00 76.81 835 LYS A CA 1
ATOM 6693 C C . LYS A 1 835 ? 4.792 20.045 -5.677 1.00 76.81 835 LYS A C 1
ATOM 6695 O O . LYS A 1 835 ? 5.419 19.001 -5.519 1.00 76.81 835 LYS A O 1
ATOM 6700 N N . TRP A 1 836 ? 5.345 21.232 -5.892 1.00 79.06 836 TRP A N 1
ATOM 6701 C CA . TRP A 1 836 ? 6.773 21.531 -5.856 1.00 79.06 836 TRP A CA 1
ATOM 6702 C C . TRP A 1 836 ? 7.016 22.734 -4.949 1.00 79.06 836 TRP A C 1
ATOM 6704 O O . TRP A 1 836 ? 6.180 23.636 -4.870 1.00 79.06 836 TRP A O 1
ATOM 6714 N N . HIS A 1 837 ? 8.160 22.732 -4.276 1.00 74.06 837 HIS A N 1
ATOM 6715 C CA . HIS A 1 837 ? 8.660 23.849 -3.488 1.00 74.06 837 HIS A CA 1
ATOM 6716 C C . HIS A 1 837 ? 10.019 24.245 -4.052 1.00 74.06 837 HIS A C 1
ATOM 6718 O O . HIS A 1 837 ? 10.899 23.398 -4.171 1.00 74.06 837 HIS A O 1
ATOM 6724 N N . LEU A 1 838 ? 10.174 25.511 -4.426 1.00 78.81 838 LEU A N 1
ATOM 6725 C CA . LEU A 1 838 ? 11.426 26.043 -4.956 1.00 78.81 838 LEU A CA 1
ATOM 6726 C C . LEU A 1 838 ? 11.581 27.508 -4.559 1.00 78.81 838 LEU A C 1
ATOM 6728 O O . LEU A 1 838 ? 10.598 28.175 -4.229 1.00 78.81 838 LEU A O 1
ATOM 6732 N N . LYS A 1 839 ? 12.809 28.023 -4.596 1.00 78.81 839 LYS A N 1
ATOM 6733 C CA . LYS A 1 839 ? 13.045 29.467 -4.531 1.00 78.81 839 LYS A CA 1
ATOM 6734 C C . LYS A 1 839 ? 12.529 30.096 -5.825 1.00 78.81 839 LYS A C 1
ATOM 6736 O O . LYS A 1 839 ? 12.772 29.542 -6.896 1.00 78.81 839 LYS A O 1
ATOM 6741 N N . SER A 1 840 ? 11.791 31.205 -5.739 1.00 81.12 840 SER A N 1
ATOM 6742 C CA . SER A 1 840 ? 11.371 31.878 -6.973 1.00 81.12 840 SER A CA 1
ATOM 6743 C C . SER A 1 840 ? 12.607 32.409 -7.705 1.00 81.12 840 SER A C 1
ATOM 6745 O O . SER A 1 840 ? 13.444 33.043 -7.060 1.00 81.12 840 SER A O 1
ATOM 6747 N N . PRO A 1 841 ? 12.740 32.176 -9.022 1.00 80.25 841 PRO A N 1
ATOM 6748 C CA . PRO A 1 841 ? 13.810 32.783 -9.806 1.00 80.25 841 PRO A CA 1
ATOM 6749 C C . PRO A 1 841 ? 13.541 34.264 -10.110 1.00 80.25 841 PRO A C 1
ATOM 6751 O O . PRO A 1 841 ? 14.418 34.933 -10.641 1.00 80.25 841 PRO A O 1
ATOM 6754 N N . LEU A 1 842 ? 12.340 34.767 -9.798 1.00 82.12 842 LEU A N 1
ATOM 6755 C CA . LEU A 1 842 ? 11.941 36.148 -10.048 1.00 82.12 842 LEU A CA 1
ATOM 6756 C C . LEU A 1 842 ? 12.042 36.991 -8.777 1.00 82.12 842 LEU A C 1
ATOM 6758 O O . LEU A 1 842 ? 11.767 36.515 -7.673 1.00 82.12 842 LEU A O 1
ATOM 6762 N N . LYS A 1 843 ? 12.351 38.274 -8.944 1.00 88.19 843 LYS A N 1
ATOM 6763 C CA . LYS A 1 843 ? 12.178 39.305 -7.913 1.00 88.19 843 LYS A CA 1
ATOM 6764 C C . LYS A 1 843 ? 10.836 40.008 -8.086 1.00 88.19 843 LYS A C 1
ATOM 6766 O O . LYS A 1 843 ? 10.237 40.005 -9.160 1.00 88.19 843 LYS A O 1
ATOM 6771 N N . GLU A 1 844 ? 10.352 40.619 -7.011 1.00 92.00 844 GLU A N 1
ATOM 6772 C CA . GLU A 1 844 ? 9.161 41.466 -7.071 1.00 92.00 844 GLU A CA 1
ATOM 6773 C C . GLU A 1 844 ? 9.338 42.577 -8.118 1.00 92.00 844 GLU A C 1
ATOM 6775 O O . GLU A 1 844 ? 10.387 43.216 -8.191 1.00 92.00 844 GLU A O 1
ATOM 6780 N N . GLY A 1 845 ? 8.319 42.782 -8.955 1.00 90.94 845 GLY A N 1
ATOM 6781 C CA . GLY A 1 845 ? 8.339 43.773 -10.032 1.00 90.94 845 GLY A CA 1
ATOM 6782 C C . GLY A 1 845 ? 8.971 43.304 -11.349 1.00 90.94 845 GLY A C 1
ATOM 6783 O O . GLY A 1 845 ? 8.872 44.021 -12.347 1.00 90.94 845 GLY A O 1
ATOM 6784 N N . GLU A 1 846 ? 9.572 42.112 -11.413 1.00 87.31 846 GLU A N 1
ATOM 6785 C CA . GLU A 1 846 ? 10.146 41.592 -12.660 1.00 87.31 846 GLU A CA 1
ATOM 6786 C C . GLU A 1 846 ? 9.070 41.116 -13.642 1.00 87.31 846 GLU A C 1
ATOM 6788 O O . GLU A 1 846 ? 8.058 40.526 -13.266 1.00 87.31 846 GLU A O 1
ATOM 6793 N N . LYS A 1 847 ? 9.294 41.366 -14.936 1.00 91.94 847 LYS A N 1
ATOM 6794 C CA . LYS A 1 847 ? 8.383 40.967 -16.014 1.00 91.94 847 LYS A CA 1
ATOM 6795 C C . LYS A 1 847 ? 8.820 39.630 -16.614 1.00 91.94 847 LYS A C 1
ATOM 6797 O O . LYS A 1 847 ? 9.965 39.517 -17.046 1.00 91.94 847 LYS A O 1
ATOM 6802 N N . ALA A 1 848 ? 7.898 38.676 -16.722 1.00 89.81 848 ALA A N 1
ATOM 6803 C CA . ALA A 1 848 ? 8.155 37.347 -17.280 1.00 89.81 848 ALA A CA 1
ATOM 6804 C C . ALA A 1 848 ? 6.931 36.784 -18.022 1.00 89.81 848 ALA A C 1
ATOM 6806 O O . ALA A 1 848 ? 5.820 37.319 -17.923 1.00 89.81 848 ALA A O 1
ATOM 6807 N N . VAL A 1 849 ? 7.131 35.682 -18.752 1.00 92.81 849 VAL A N 1
ATOM 6808 C CA . VAL A 1 849 ? 6.042 34.883 -19.331 1.00 92.81 849 VAL A CA 1
ATOM 6809 C C . VAL A 1 849 ? 5.999 33.527 -18.639 1.00 92.81 849 VAL A C 1
ATOM 6811 O O . VAL A 1 849 ? 6.968 32.780 -18.662 1.00 92.81 849 VAL A O 1
ATOM 6814 N N . LEU A 1 850 ? 4.865 33.202 -18.027 1.00 93.19 850 LEU A N 1
ATOM 6815 C CA . LEU A 1 850 ? 4.570 31.886 -17.476 1.00 93.19 850 LEU A CA 1
ATOM 6816 C C . LEU A 1 850 ? 3.954 31.016 -18.571 1.00 93.19 850 LEU A C 1
ATOM 6818 O O . LEU A 1 850 ? 2.929 31.381 -19.150 1.00 93.19 850 LEU A O 1
ATOM 6822 N N . ILE A 1 851 ? 4.536 29.847 -18.813 1.00 91.69 851 ILE A N 1
ATOM 6823 C CA . ILE A 1 851 ? 4.036 28.863 -19.771 1.00 91.69 851 ILE A CA 1
ATOM 6824 C C . ILE A 1 851 ? 3.567 27.634 -18.996 1.00 91.69 851 ILE A C 1
ATOM 6826 O O . ILE A 1 851 ? 4.359 26.944 -18.360 1.00 91.69 851 ILE A O 1
ATOM 6830 N N . LEU A 1 852 ? 2.270 27.338 -19.062 1.00 91.88 852 LEU A N 1
ATOM 6831 C CA . LEU A 1 852 ? 1.712 26.057 -18.637 1.00 91.88 852 LEU A CA 1
ATOM 6832 C C . LEU A 1 852 ? 1.373 25.242 -19.878 1.00 91.88 852 LEU A C 1
ATOM 6834 O O . LEU A 1 852 ? 0.449 25.597 -20.609 1.00 91.88 852 LEU A O 1
ATOM 6838 N N . ARG A 1 853 ? 2.056 24.119 -20.090 1.00 90.00 853 ARG A N 1
ATOM 6839 C CA . ARG A 1 853 ? 1.758 23.208 -21.202 1.00 90.00 853 ARG A CA 1
ATOM 6840 C C . ARG A 1 853 ? 1.563 21.779 -20.731 1.00 90.00 853 ARG A C 1
ATOM 6842 O O . ARG A 1 853 ? 2.158 21.343 -19.748 1.00 90.00 853 ARG A O 1
ATOM 6849 N N . TRP A 1 854 ? 0.701 21.043 -21.421 1.00 87.75 854 TRP A N 1
ATOM 6850 C CA . TRP A 1 854 ? 0.454 19.634 -21.132 1.00 87.75 854 TRP A CA 1
ATOM 6851 C C . TRP A 1 854 ? 0.140 18.850 -22.394 1.00 87.75 854 TRP A C 1
ATOM 6853 O O . TRP A 1 854 ? -0.388 19.400 -23.358 1.00 87.75 854 TRP A O 1
ATOM 6863 N N . ARG A 1 855 ? 0.426 17.550 -22.360 1.00 77.25 855 ARG A N 1
ATOM 6864 C CA . ARG A 1 855 ? 0.075 16.583 -23.397 1.00 77.25 855 ARG A CA 1
ATOM 6865 C C . ARG A 1 855 ? 0.001 15.158 -22.843 1.00 77.25 855 ARG A C 1
ATOM 6867 O O . ARG A 1 855 ? 0.783 14.778 -21.968 1.00 77.25 855 ARG A O 1
ATOM 6874 N N . ARG A 1 856 ? -0.903 14.362 -23.412 1.00 72.06 856 ARG A N 1
ATOM 6875 C CA . ARG A 1 856 ? -1.045 12.921 -23.170 1.00 72.06 856 ARG A CA 1
ATOM 6876 C C . ARG A 1 856 ? 0.074 12.116 -23.828 1.00 72.06 856 ARG A C 1
ATOM 6878 O O . ARG A 1 856 ? 0.533 11.144 -23.242 1.00 72.06 856 ARG A O 1
ATOM 6885 N N . PHE A 1 857 ? 0.531 12.518 -25.019 1.00 60.53 857 PHE A N 1
ATOM 6886 C CA . PHE A 1 857 ? 1.501 11.743 -25.795 1.00 60.53 857 PHE A CA 1
ATOM 6887 C C . PHE A 1 857 ? 2.597 12.612 -26.460 1.00 60.53 857 PHE A C 1
ATOM 6889 O O . PHE A 1 857 ? 2.253 13.487 -27.253 1.00 60.53 857 PHE A O 1
ATOM 6896 N N . PRO A 1 858 ? 3.896 12.375 -26.166 1.00 60.91 858 PRO A N 1
ATOM 6897 C CA . PRO A 1 858 ? 4.371 11.637 -25.005 1.00 60.91 858 PRO A CA 1
ATOM 6898 C C . PRO A 1 858 ? 3.934 12.403 -23.761 1.00 60.91 858 PRO A C 1
ATOM 6900 O O . PRO A 1 858 ? 3.907 13.634 -23.755 1.00 60.91 858 PRO A O 1
ATOM 6903 N N . LEU A 1 859 ? 3.577 11.679 -22.711 1.00 66.44 859 LEU A N 1
ATOM 6904 C CA . LEU A 1 859 ? 3.078 12.264 -21.478 1.00 66.44 859 LEU A CA 1
ATOM 6905 C C . LEU A 1 859 ? 4.026 13.361 -20.963 1.00 66.44 859 LEU A C 1
ATOM 6907 O O . LEU A 1 859 ? 5.198 13.106 -20.678 1.00 66.44 859 LEU A O 1
ATOM 6911 N N . THR A 1 860 ? 3.550 14.604 -20.890 1.00 73.81 860 THR A N 1
ATOM 6912 C CA . THR A 1 860 ? 4.345 15.746 -20.412 1.00 73.81 860 THR A CA 1
ATOM 6913 C C . THR A 1 860 ? 3.432 16.831 -19.863 1.00 73.81 860 THR A C 1
ATOM 6915 O O . THR A 1 860 ? 2.420 17.160 -20.475 1.00 73.81 860 THR A O 1
ATOM 6918 N N . ARG A 1 861 ? 3.775 17.382 -18.701 1.00 82.75 861 ARG A N 1
ATOM 6919 C CA . ARG A 1 861 ? 3.102 18.522 -18.068 1.00 82.75 861 ARG A CA 1
ATOM 6920 C C . ARG A 1 861 ? 4.195 19.416 -17.527 1.00 82.75 861 ARG A C 1
ATOM 6922 O O . ARG A 1 861 ? 5.011 18.920 -16.760 1.00 82.75 861 ARG A O 1
ATOM 6929 N N . GLU A 1 862 ? 4.229 20.676 -17.917 1.00 83.38 862 GLU A N 1
ATOM 6930 C CA . GLU A 1 862 ? 5.318 21.582 -17.568 1.00 83.38 862 GLU A CA 1
ATOM 6931 C C . GLU A 1 862 ? 4.782 22.945 -17.152 1.00 83.38 862 GLU A C 1
ATOM 6933 O O . GLU A 1 862 ? 3.815 23.455 -17.724 1.00 83.38 862 GLU A O 1
ATOM 6938 N N . VAL A 1 863 ? 5.453 23.527 -16.166 1.00 85.19 863 VAL A N 1
ATOM 6939 C CA . VAL A 1 863 ? 5.344 24.930 -15.781 1.00 85.19 863 VAL A CA 1
ATOM 6940 C C . VAL A 1 863 ? 6.706 25.547 -16.054 1.00 85.19 863 VAL A C 1
ATOM 6942 O O . VAL A 1 863 ? 7.692 25.109 -15.463 1.00 85.19 863 VAL A O 1
ATOM 6945 N N . LEU A 1 864 ? 6.770 26.528 -16.949 1.00 86.81 864 LEU A N 1
ATOM 6946 C CA . LEU A 1 864 ? 8.015 27.188 -17.335 1.00 86.81 864 LEU A CA 1
ATOM 6947 C C . LEU A 1 864 ? 7.911 28.697 -17.185 1.00 86.81 864 LEU A C 1
ATOM 6949 O O . LEU A 1 864 ? 6.819 29.264 -17.239 1.00 86.81 864 LEU A O 1
ATOM 6953 N N . LEU A 1 865 ? 9.065 29.337 -17.058 1.00 84.88 865 LEU A N 1
ATOM 6954 C CA . LEU A 1 865 ? 9.220 30.761 -17.310 1.00 84.88 865 LEU A CA 1
ATOM 6955 C C . LEU A 1 865 ? 9.969 30.961 -18.610 1.00 84.88 865 LEU A C 1
ATOM 6957 O O . LEU A 1 865 ? 10.913 30.238 -18.890 1.00 84.88 865 LEU A O 1
ATOM 6961 N N . GLN A 1 866 ? 9.582 31.971 -19.368 1.00 81.31 866 GLN A N 1
ATOM 6962 C CA . GLN A 1 866 ? 10.352 32.437 -20.504 1.00 81.31 866 GLN A CA 1
ATOM 6963 C C . GLN A 1 866 ? 10.909 33.828 -20.197 1.00 81.31 866 GLN A C 1
ATOM 6965 O O . GLN A 1 866 ? 10.164 34.728 -19.784 1.00 81.31 866 GLN A O 1
ATOM 6970 N N . ALA A 1 867 ? 12.220 33.986 -20.371 1.00 67.44 867 ALA A N 1
ATOM 6971 C CA . ALA A 1 867 ? 12.907 35.266 -20.272 1.00 67.44 867 ALA A CA 1
ATOM 6972 C C . ALA A 1 867 ? 12.703 36.116 -21.538 1.00 67.44 867 ALA A C 1
ATOM 6974 O O . ALA A 1 867 ? 12.142 35.674 -22.541 1.00 67.44 867 ALA A O 1
ATOM 6975 N N . LYS A 1 868 ? 13.139 37.382 -21.484 1.00 64.12 868 LYS A N 1
ATOM 6976 C CA . LYS A 1 868 ? 12.968 38.347 -22.587 1.00 64.12 868 LYS A CA 1
ATOM 6977 C C . LYS A 1 868 ? 13.714 37.959 -23.867 1.00 64.12 868 LYS A C 1
ATOM 6979 O O . LYS A 1 868 ? 13.286 38.358 -24.942 1.00 64.12 868 LYS A O 1
ATOM 6984 N N . ASP A 1 869 ? 14.807 37.217 -23.739 1.00 62.88 869 ASP A N 1
ATOM 6985 C CA . ASP A 1 869 ? 15.615 36.681 -24.841 1.00 62.88 869 ASP A CA 1
ATOM 6986 C C . ASP A 1 869 ? 15.005 35.412 -25.471 1.00 62.88 869 ASP A C 1
ATOM 6988 O O . ASP A 1 869 ? 15.536 34.887 -26.445 1.00 62.88 869 ASP A O 1
ATOM 6992 N N . GLY A 1 870 ? 13.874 34.933 -24.938 1.00 63.97 870 GLY A N 1
ATOM 6993 C CA . GLY A 1 870 ? 13.184 33.735 -25.404 1.00 63.97 870 GLY A CA 1
ATOM 6994 C C . GLY A 1 870 ? 13.610 32.447 -24.699 1.00 63.97 870 GLY A C 1
ATOM 6995 O O . GLY A 1 870 ? 12.983 31.414 -24.948 1.00 63.97 870 GLY A O 1
ATOM 6996 N N . THR A 1 871 ? 14.599 32.500 -23.801 1.00 65.38 871 THR A N 1
ATOM 6997 C CA . THR A 1 871 ? 15.087 31.340 -23.042 1.00 65.38 871 THR A CA 1
ATOM 6998 C C . THR A 1 871 ? 13.996 30.800 -22.114 1.00 65.38 871 THR A C 1
ATOM 7000 O O . THR A 1 871 ? 13.417 31.554 -21.329 1.00 65.38 871 THR A O 1
ATOM 7003 N N . GLU A 1 872 ? 13.701 29.498 -22.199 1.00 73.31 872 GLU A N 1
ATOM 7004 C CA . GLU A 1 872 ? 12.750 28.805 -21.319 1.00 73.31 872 GLU A CA 1
ATOM 7005 C C . GLU A 1 872 ? 13.462 28.170 -20.113 1.00 73.31 872 GLU A C 1
ATOM 7007 O O . GLU A 1 872 ? 14.466 27.484 -20.271 1.00 73.31 872 GLU A O 1
ATOM 7012 N N . PHE A 1 873 ? 12.885 28.330 -18.922 1.00 72.56 873 PHE A N 1
ATOM 7013 C CA . PHE A 1 873 ? 13.334 27.754 -17.654 1.00 72.56 873 PHE A CA 1
ATOM 7014 C C . PHE A 1 873 ? 12.238 26.859 -17.079 1.00 72.56 873 PHE A C 1
ATOM 7016 O O . PHE A 1 873 ? 11.126 27.330 -16.808 1.00 72.56 873 PHE A O 1
ATOM 7023 N N . THR A 1 874 ? 12.527 25.577 -16.856 1.00 77.12 874 THR A N 1
ATOM 7024 C CA . THR A 1 874 ? 11.531 24.637 -16.322 1.00 77.12 874 THR A CA 1
ATOM 7025 C C . THR A 1 874 ? 11.401 24.788 -14.807 1.00 77.12 874 THR A C 1
ATOM 7027 O O . THR A 1 874 ? 12.293 24.414 -14.055 1.00 77.12 874 THR A O 1
ATOM 7030 N N . LEU A 1 875 ? 10.257 25.284 -14.329 1.00 73.62 875 LEU A N 1
ATOM 7031 C CA . LEU A 1 875 ? 9.972 25.371 -12.891 1.00 73.62 875 LEU A CA 1
ATOM 7032 C C . LEU A 1 875 ? 9.477 24.044 -12.313 1.00 73.62 875 LEU A C 1
ATOM 7034 O O . LEU A 1 875 ? 9.758 23.707 -11.165 1.00 73.62 875 LEU A O 1
ATOM 7038 N N . ALA A 1 876 ? 8.673 23.317 -13.089 1.00 74.25 876 ALA A N 1
ATOM 7039 C CA . ALA A 1 876 ? 8.115 22.032 -12.694 1.00 74.25 876 ALA A CA 1
ATOM 7040 C C . ALA A 1 876 ? 7.777 21.194 -13.927 1.00 74.25 876 ALA A C 1
ATOM 7042 O O . ALA A 1 876 ? 7.221 21.716 -14.891 1.00 74.25 876 ALA A O 1
ATOM 7043 N N . ALA A 1 877 ? 8.034 19.885 -13.868 1.00 71.56 877 ALA A N 1
ATOM 7044 C CA . ALA A 1 877 ? 7.650 18.942 -14.914 1.00 71.56 877 ALA A CA 1
ATOM 7045 C C . ALA A 1 877 ? 7.094 17.625 -14.338 1.00 71.56 877 ALA A C 1
ATOM 7047 O O . ALA A 1 877 ? 7.571 17.119 -13.320 1.00 71.56 877 ALA A O 1
ATOM 7048 N N . ASP A 1 878 ? 6.095 17.039 -15.002 1.00 65.38 878 ASP A N 1
ATOM 7049 C CA . ASP A 1 878 ? 5.574 15.697 -14.726 1.00 65.38 878 ASP A CA 1
ATOM 7050 C C . ASP A 1 878 ? 5.391 14.901 -16.026 1.00 65.38 878 ASP A C 1
ATOM 7052 O O . ASP A 1 878 ? 4.514 15.183 -16.845 1.00 65.38 878 ASP A O 1
ATOM 7056 N N . VAL A 1 879 ? 6.228 13.876 -16.190 1.00 62.12 879 VAL A N 1
ATOM 7057 C CA . VAL A 1 879 ? 6.231 12.945 -17.334 1.00 62.12 879 VAL A CA 1
ATOM 7058 C C . VAL A 1 879 ? 5.958 11.495 -16.919 1.00 62.12 879 VAL A C 1
ATOM 7060 O O . VAL A 1 879 ? 5.982 10.596 -17.753 1.00 62.12 879 VAL A O 1
ATOM 7063 N N . ARG A 1 880 ? 5.733 11.242 -15.621 1.00 54.31 880 ARG A N 1
ATOM 7064 C CA . ARG A 1 880 ? 5.587 9.885 -15.053 1.00 54.31 880 ARG A CA 1
ATOM 7065 C C . ARG A 1 880 ? 4.159 9.583 -14.612 1.00 54.31 880 ARG A C 1
ATOM 7067 O O . ARG A 1 880 ? 3.863 8.478 -14.167 1.00 54.31 880 ARG A O 1
ATOM 7074 N N . THR A 1 881 ? 3.272 10.571 -14.644 1.00 59.34 881 THR A N 1
ATOM 7075 C CA . THR A 1 881 ? 1.887 10.408 -14.210 1.00 59.34 881 THR A CA 1
ATOM 7076 C C . THR A 1 881 ? 0.946 9.954 -15.311 1.00 59.34 881 THR A C 1
ATOM 7078 O O . THR A 1 881 ? 0.648 10.789 -16.156 1.00 59.34 881 THR A O 1
ATOM 7081 N N . PRO A 1 882 ? 0.420 8.704 -15.278 1.00 57.53 882 PRO A N 1
ATOM 7082 C CA . PRO A 1 882 ? -0.707 8.262 -16.083 1.00 57.53 882 PRO A CA 1
ATOM 7083 C C . PRO A 1 882 ? -1.721 9.359 -16.378 1.00 57.53 882 PRO A C 1
ATOM 7085 O O . PRO A 1 882 ? -2.096 10.150 -15.499 1.00 57.53 882 PRO A O 1
ATOM 7088 N N . TRP A 1 883 ? -2.099 9.432 -17.650 1.00 67.56 883 TRP A N 1
ATOM 7089 C CA . TRP A 1 883 ? -3.096 10.373 -18.113 1.00 67.56 883 TRP A CA 1
ATOM 7090 C C . TRP A 1 883 ? -4.478 9.880 -17.699 1.00 67.56 883 TRP A C 1
ATOM 7092 O O . TRP A 1 883 ? -4.912 8.811 -18.111 1.00 67.56 883 TRP A O 1
ATOM 7102 N N . GLU A 1 884 ? -5.184 10.668 -16.896 1.00 68.81 884 GLU A N 1
ATOM 7103 C CA . GLU A 1 884 ? -6.617 10.477 -16.690 1.00 68.81 884 GLU A CA 1
ATOM 7104 C C . GLU A 1 884 ? -7.346 11.379 -17.680 1.00 68.81 884 GLU A C 1
ATOM 7106 O O . GLU A 1 884 ? -7.263 12.609 -17.580 1.00 68.81 884 GLU A O 1
ATOM 7111 N N . GLN A 1 885 ? -8.071 10.788 -18.631 1.00 67.56 885 GLN A N 1
ATOM 7112 C CA . GLN A 1 885 ? -8.834 11.561 -19.605 1.00 67.56 885 GLN A CA 1
ATOM 7113 C C . GLN A 1 885 ? -9.990 12.288 -18.898 1.00 67.56 885 GLN A C 1
ATOM 7115 O O . GLN A 1 885 ? -11.049 11.723 -18.625 1.00 67.56 885 GLN A O 1
ATOM 7120 N N . LYS A 1 886 ? -9.783 13.571 -18.583 1.00 71.88 886 LYS A N 1
ATOM 7121 C CA . LYS A 1 886 ? -10.787 14.453 -17.974 1.00 71.88 886 LYS A CA 1
ATOM 7122 C C . LYS A 1 886 ? -11.120 15.590 -18.924 1.00 71.88 886 LYS A C 1
ATOM 7124 O O . LYS A 1 886 ? -10.232 16.262 -19.443 1.00 71.88 886 LYS A O 1
ATOM 7129 N N . LYS A 1 887 ? -12.413 15.829 -19.135 1.00 78.44 887 LYS A N 1
ATOM 7130 C CA . LYS A 1 887 ? -12.878 16.981 -19.915 1.00 78.44 887 LYS A CA 1
ATOM 7131 C C . LYS A 1 887 ? -12.651 18.255 -19.100 1.00 78.44 887 LYS A C 1
ATOM 7133 O O . LYS A 1 887 ? -13.141 18.340 -17.974 1.00 78.44 887 LYS A O 1
ATOM 7138 N N . LEU A 1 888 ? -11.938 19.232 -19.662 1.00 77.44 888 LEU A N 1
ATOM 7139 C CA . LEU A 1 888 ? -11.914 20.580 -19.092 1.00 77.44 888 LEU A CA 1
ATOM 7140 C C . LEU A 1 888 ? -13.303 21.203 -19.261 1.00 77.44 888 LEU A C 1
ATOM 7142 O O . LEU A 1 888 ? -13.896 21.116 -20.341 1.00 77.44 888 LEU A O 1
ATOM 7146 N N . ARG A 1 889 ? -13.841 21.777 -18.186 1.00 79.56 889 ARG A N 1
ATOM 7147 C CA . ARG A 1 889 ? -15.179 22.379 -18.150 1.00 79.56 889 ARG A CA 1
ATOM 7148 C C . ARG A 1 889 ? -15.114 23.759 -17.497 1.00 79.56 889 ARG A C 1
ATOM 7150 O O . ARG A 1 889 ? -14.289 24.011 -16.622 1.00 79.56 889 ARG A O 1
ATOM 7157 N N . GLY A 1 890 ? -16.008 24.642 -17.936 1.00 84.19 890 GLY A N 1
ATOM 7158 C CA . GLY A 1 890 ? -16.027 26.043 -17.515 1.00 84.19 890 GLY A CA 1
ATOM 7159 C C . GLY A 1 890 ? -14.871 26.864 -18.095 1.00 84.19 890 GLY A C 1
ATOM 7160 O O . GLY A 1 890 ? -13.995 26.341 -18.780 1.00 84.19 890 GLY A O 1
ATOM 7161 N N . SER A 1 891 ? -14.883 28.169 -17.839 1.00 90.38 891 SER A N 1
ATOM 7162 C CA . SER A 1 891 ? -13.796 29.062 -18.239 1.00 90.38 891 SER A CA 1
ATOM 7163 C C . SER A 1 891 ? -12.508 28.761 -17.463 1.00 90.38 891 SER A C 1
ATOM 7165 O O . SER A 1 891 ? -12.539 28.294 -16.320 1.00 90.38 891 SER A O 1
ATOM 7167 N N . ILE A 1 892 ? -11.358 29.071 -18.059 1.00 92.12 892 ILE A N 1
ATOM 7168 C CA . ILE A 1 892 ? -10.092 29.165 -17.329 1.00 92.12 892 ILE A CA 1
ATOM 7169 C C . ILE A 1 892 ? -10.006 30.544 -16.687 1.00 92.12 892 ILE A C 1
ATOM 7171 O O . ILE A 1 892 ? -10.131 31.559 -17.368 1.00 92.12 892 ILE A O 1
ATOM 7175 N N . ILE A 1 893 ? -9.750 30.570 -15.383 1.00 95.44 893 ILE A N 1
ATOM 7176 C CA . ILE A 1 893 ? -9.609 31.779 -14.576 1.00 95.44 893 ILE A CA 1
ATOM 7177 C C . ILE A 1 893 ? -8.149 31.922 -14.151 1.00 95.44 893 ILE A C 1
ATOM 7179 O O . ILE A 1 893 ? -7.624 31.081 -13.422 1.00 95.44 893 ILE A O 1
ATOM 7183 N N . ILE A 1 894 ? -7.514 33.019 -14.546 1.00 96.06 894 ILE A N 1
ATOM 7184 C CA . ILE A 1 894 ? -6.140 33.368 -14.184 1.00 96.06 894 ILE A CA 1
ATOM 7185 C C . ILE A 1 894 ? -6.198 34.505 -13.163 1.00 96.06 894 ILE A C 1
ATOM 7187 O O . ILE A 1 894 ? -6.780 35.556 -13.427 1.00 96.06 894 ILE A O 1
ATOM 7191 N N . LYS A 1 895 ? -5.673 34.285 -11.958 1.00 94.44 895 LYS A N 1
ATOM 7192 C CA . LYS A 1 895 ? -5.892 35.174 -10.805 1.00 94.44 895 LYS A CA 1
ATOM 7193 C C . LYS A 1 895 ? -4.699 36.090 -10.550 1.00 94.44 895 LYS A C 1
ATOM 7195 O O . LYS A 1 895 ? -3.574 35.608 -10.442 1.00 94.44 895 LYS A O 1
ATOM 7200 N N . GLU A 1 896 ? -4.988 37.374 -10.345 1.00 93.00 896 GLU A N 1
ATOM 7201 C CA . GLU A 1 896 ? -4.059 38.360 -9.781 1.00 93.00 896 GLU A CA 1
ATOM 7202 C C . GLU A 1 896 ? -4.152 38.284 -8.249 1.00 93.00 896 GLU A C 1
ATOM 7204 O O . GLU A 1 896 ? -5.231 38.441 -7.667 1.00 93.00 896 GLU A O 1
ATOM 7209 N N . ARG A 1 897 ? -3.047 37.958 -7.578 1.00 90.06 897 ARG A N 1
ATOM 7210 C CA . ARG A 1 897 ? -2.956 37.851 -6.112 1.00 90.06 897 ARG A CA 1
ATOM 7211 C C . ARG A 1 897 ? -1.585 38.326 -5.661 1.00 90.06 897 ARG A C 1
ATOM 7213 O O . ARG A 1 897 ? -0.640 38.196 -6.425 1.00 90.06 897 ARG A O 1
ATOM 7220 N N . ASN A 1 898 ? -1.480 38.815 -4.425 1.00 90.12 898 ASN A N 1
ATOM 7221 C CA . ASN A 1 898 ? -0.199 39.148 -3.788 1.00 90.12 898 ASN A CA 1
ATOM 7222 C C . ASN A 1 898 ? 0.687 40.025 -4.692 1.00 90.12 898 ASN A C 1
ATOM 7224 O O . ASN A 1 898 ? 1.819 39.674 -5.001 1.00 90.12 898 ASN A O 1
ATOM 7228 N N . GLN A 1 899 ? 0.112 41.123 -5.192 1.00 92.75 899 GLN A N 1
ATOM 7229 C CA . GLN A 1 899 ? 0.777 42.107 -6.060 1.00 92.75 899 GLN A CA 1
ATOM 7230 C C . GLN A 1 899 ? 1.186 41.620 -7.465 1.00 92.75 899 GLN A C 1
ATOM 7232 O O . GLN A 1 899 ? 1.721 42.398 -8.247 1.00 92.75 899 GLN A O 1
ATOM 7237 N N . VAL A 1 900 ? 0.864 40.379 -7.844 1.00 94.38 900 VAL A N 1
ATOM 7238 C CA . VAL A 1 900 ? 1.025 39.905 -9.227 1.00 94.38 900 VAL A CA 1
ATOM 7239 C C . VAL A 1 900 ? 0.087 40.674 -10.157 1.00 94.38 900 VAL A C 1
ATOM 7241 O O . VAL A 1 900 ? -1.126 40.697 -9.929 1.00 94.38 900 VAL A O 1
ATOM 7244 N N . LYS A 1 901 ? 0.625 41.232 -11.246 1.00 95.81 901 LYS A N 1
ATOM 7245 C CA . LYS A 1 901 ? -0.147 41.940 -12.282 1.00 95.81 901 LYS A CA 1
ATOM 7246 C C . LYS A 1 901 ? -0.051 41.201 -13.610 1.00 95.81 901 LYS A C 1
ATOM 7248 O O . LYS A 1 901 ? 1.044 41.015 -14.129 1.00 95.81 901 LYS A O 1
ATOM 7253 N N . ILE A 1 902 ? -1.182 40.810 -14.189 1.00 96.31 902 ILE A N 1
ATOM 7254 C CA . ILE A 1 902 ? -1.211 40.131 -15.489 1.00 96.31 902 ILE A CA 1
ATOM 7255 C C . ILE A 1 902 ? -1.315 41.188 -16.592 1.00 96.31 902 ILE A C 1
ATOM 7257 O O . ILE A 1 902 ? -2.134 42.109 -16.529 1.00 96.31 902 ILE A O 1
ATOM 7261 N N . LEU A 1 903 ? -0.463 41.053 -17.603 1.00 95.56 903 LEU A N 1
ATOM 7262 C CA . LEU A 1 903 ? -0.394 41.944 -18.759 1.00 95.56 903 LEU A CA 1
ATOM 7263 C C . LEU A 1 903 ? -1.195 41.374 -19.928 1.00 95.56 903 LEU A C 1
ATOM 7265 O O . LEU A 1 903 ? -1.984 42.089 -20.543 1.00 95.56 903 LEU A O 1
ATOM 7269 N N . SER A 1 904 ? -1.034 40.079 -20.191 1.00 96.25 904 SER A N 1
ATOM 7270 C CA . SER A 1 904 ? -1.777 39.357 -21.216 1.00 96.25 904 SER A CA 1
ATOM 7271 C C . SER A 1 904 ? -1.848 37.867 -20.878 1.00 96.25 904 SER A C 1
ATOM 7273 O O . SER A 1 904 ? -1.029 37.343 -20.122 1.00 96.25 904 SER A O 1
ATOM 7275 N N . ALA A 1 905 ? -2.844 37.167 -21.417 1.00 95.81 905 ALA A N 1
ATOM 7276 C CA . ALA A 1 905 ? -2.888 35.714 -21.347 1.00 95.81 905 ALA A CA 1
ATOM 7277 C C . ALA A 1 905 ? -3.573 35.128 -22.576 1.00 95.81 905 ALA A C 1
ATOM 7279 O O . ALA A 1 905 ? -4.541 35.700 -23.084 1.00 95.81 905 ALA A O 1
ATOM 7280 N N . LYS A 1 906 ? -3.093 33.976 -23.039 1.00 94.81 906 LYS A N 1
ATOM 7281 C CA . LYS A 1 906 ? -3.668 33.268 -24.184 1.00 94.81 906 LYS A CA 1
ATOM 7282 C C . LYS A 1 906 ? -3.594 31.756 -24.005 1.00 94.81 906 LYS A C 1
ATOM 7284 O O . LYS A 1 906 ? -2.678 31.255 -23.360 1.00 94.81 906 LYS A O 1
ATOM 7289 N N . ILE A 1 907 ? -4.551 31.039 -24.590 1.00 92.00 907 ILE A N 1
ATOM 7290 C CA . ILE A 1 907 ? -4.535 29.575 -24.686 1.00 92.00 907 ILE A CA 1
ATOM 7291 C C . ILE A 1 907 ? -4.471 29.129 -26.142 1.00 92.00 907 ILE A C 1
ATOM 7293 O O . ILE A 1 907 ? -5.078 29.742 -27.024 1.00 92.00 907 ILE A O 1
ATOM 7297 N N . ARG A 1 908 ? -3.784 28.015 -26.364 1.00 88.44 908 ARG A N 1
ATOM 7298 C CA . ARG A 1 908 ? -3.779 27.257 -27.611 1.00 88.44 908 ARG A CA 1
ATOM 7299 C C . ARG A 1 908 ? -4.299 25.854 -27.321 1.00 88.44 908 ARG A C 1
ATOM 7301 O O . ARG A 1 908 ? -3.950 25.262 -26.297 1.00 88.44 908 ARG A O 1
ATOM 7308 N N . ASP A 1 909 ? -5.103 25.305 -28.227 1.00 78.06 909 ASP A N 1
ATOM 7309 C CA . ASP A 1 909 ? -5.508 23.893 -28.199 1.00 78.06 909 ASP A CA 1
ATOM 7310 C C . ASP A 1 909 ? -4.441 22.950 -28.765 1.00 78.06 909 ASP A C 1
ATOM 7312 O O . ASP A 1 909 ? -4.719 21.778 -28.982 1.00 78.06 909 ASP A O 1
ATOM 7316 N N . HIS A 1 910 ? -3.210 23.435 -28.930 1.00 76.88 910 HIS A N 1
ATOM 7317 C CA . HIS A 1 910 ? -2.003 22.651 -29.164 1.00 76.88 910 HIS A CA 1
ATOM 7318 C C . HIS A 1 910 ? -1.013 22.854 -28.012 1.00 76.88 910 HIS A C 1
ATOM 7320 O O . HIS A 1 910 ? -0.977 23.919 -27.396 1.00 76.88 910 HIS A O 1
ATOM 7326 N N . ALA A 1 911 ? -0.200 21.835 -27.728 1.00 68.75 911 ALA A N 1
ATOM 7327 C CA . ALA A 1 911 ? 0.923 21.962 -26.805 1.00 68.75 911 ALA A CA 1
ATOM 7328 C C . ALA A 1 911 ? 2.163 22.520 -27.528 1.00 68.75 911 ALA A C 1
ATOM 7330 O O . ALA A 1 911 ? 2.542 21.992 -28.576 1.00 68.75 911 ALA A O 1
ATOM 7331 N N . LEU A 1 912 ? 2.795 23.556 -26.965 1.00 68.81 912 LEU A N 1
ATOM 7332 C CA . LEU A 1 912 ? 4.126 24.017 -27.371 1.00 68.81 912 LEU A CA 1
ATOM 7333 C C . LEU A 1 912 ? 5.188 22.924 -27.165 1.00 68.81 912 LEU A C 1
ATOM 7335 O O . LEU A 1 912 ? 4.952 21.972 -26.409 1.00 68.81 912 LEU A O 1
ATOM 7339 N N . PRO A 1 913 ? 6.363 23.070 -27.808 1.00 61.19 913 PRO A N 1
ATOM 7340 C CA . PRO A 1 913 ? 7.476 22.173 -27.605 1.00 61.19 913 PRO A CA 1
ATOM 7341 C C . PRO A 1 913 ? 7.846 21.885 -26.172 1.00 61.19 913 PRO A C 1
ATOM 7343 O O . PRO A 1 913 ? 8.059 22.844 -25.471 1.00 61.19 913 PRO A O 1
ATOM 7346 N N . ALA A 1 914 ? 7.947 20.625 -25.728 1.00 59.41 914 ALA A N 1
ATOM 7347 C CA . ALA A 1 914 ? 8.496 20.353 -24.391 1.00 59.41 914 ALA A CA 1
ATOM 7348 C C . ALA A 1 914 ? 9.956 20.795 -24.296 1.00 59.41 914 ALA A C 1
ATOM 7350 O O . ALA A 1 914 ? 10.677 20.723 -25.295 1.00 59.41 914 ALA A O 1
ATOM 7351 N N . SER A 1 915 ? 10.390 21.207 -23.106 1.00 58.03 915 SER A N 1
ATOM 7352 C CA . SER A 1 915 ? 11.733 21.739 -22.914 1.00 58.03 915 SER A CA 1
ATOM 7353 C C . SER A 1 915 ? 12.731 20.595 -23.003 1.00 58.03 915 SER A C 1
ATOM 7355 O O . SER A 1 915 ? 12.425 19.436 -22.692 1.00 58.03 915 SER A O 1
ATOM 7357 N N . SER A 1 916 ? 13.947 20.915 -23.433 1.00 50.25 916 SER A N 1
ATOM 7358 C CA . SER A 1 916 ? 15.079 19.988 -23.396 1.00 50.25 916 SER A CA 1
ATOM 7359 C C . SER A 1 916 ? 15.332 19.464 -21.973 1.00 50.25 916 SER A C 1
ATOM 7361 O O . SER A 1 916 ? 15.602 18.276 -21.806 1.00 50.25 916 SER A O 1
ATOM 7363 N N . GLU A 1 917 ? 15.142 20.298 -20.945 1.00 51.06 917 GLU A N 1
ATOM 7364 C CA . GLU A 1 917 ? 15.252 19.935 -19.521 1.00 51.06 917 GLU A CA 1
ATOM 7365 C C . GLU A 1 917 ? 14.187 18.923 -19.061 1.00 51.06 917 GLU A C 1
ATOM 7367 O O . GLU A 1 917 ? 14.495 17.975 -18.338 1.00 51.06 917 GLU A O 1
ATOM 7372 N N . ALA A 1 918 ? 12.939 19.030 -19.534 1.00 40.78 918 ALA A N 1
ATOM 7373 C CA . ALA A 1 918 ? 11.890 18.047 -19.238 1.00 40.78 918 ALA A CA 1
ATOM 7374 C C . ALA A 1 918 ? 12.170 16.649 -19.837 1.00 40.78 918 ALA A C 1
ATOM 7376 O O . ALA A 1 918 ? 11.422 15.695 -19.583 1.00 40.78 918 ALA A O 1
ATOM 7377 N N . CYS A 1 919 ? 13.234 16.511 -20.638 1.00 41.38 919 CYS A N 1
ATOM 7378 C CA . CYS A 1 919 ? 13.571 15.315 -21.402 1.00 41.38 919 CYS A CA 1
ATOM 7379 C C . CYS A 1 919 ? 14.721 14.455 -20.821 1.00 41.38 919 CYS A C 1
ATOM 7381 O O . CYS A 1 919 ? 15.080 13.478 -21.474 1.00 41.38 919 CYS A O 1
ATOM 7383 N N . ARG A 1 920 ? 15.241 14.714 -19.603 1.00 42.34 920 ARG A N 1
ATOM 7384 C CA . ARG A 1 920 ? 16.177 13.815 -18.866 1.00 42.34 920 ARG A CA 1
ATOM 7385 C C . ARG A 1 920 ? 15.891 13.808 -17.348 1.00 42.34 920 ARG A C 1
ATOM 7387 O O . ARG A 1 920 ? 16.361 14.653 -16.609 1.00 42.34 920 ARG A O 1
ATOM 7394 N N . ILE A 1 921 ? 15.038 12.891 -16.882 1.00 41.75 921 ILE A N 1
ATOM 7395 C CA . ILE A 1 921 ? 14.185 13.067 -15.684 1.00 41.75 921 ILE A CA 1
ATOM 7396 C C . ILE A 1 921 ? 14.916 13.098 -14.310 1.00 41.75 921 ILE A C 1
ATOM 7398 O O . ILE A 1 921 ? 14.869 12.100 -13.592 1.00 41.75 921 ILE A O 1
ATOM 7402 N N . MET A 1 922 ? 15.410 14.270 -13.890 1.00 33.78 922 MET A N 1
ATOM 7403 C CA . MET A 1 922 ? 15.071 15.043 -12.666 1.00 33.78 922 MET A CA 1
ATOM 7404 C C . MET A 1 922 ? 15.451 16.519 -12.898 1.00 33.78 922 MET A C 1
ATOM 7406 O O . MET A 1 922 ? 16.484 16.794 -13.492 1.00 33.78 922 MET A O 1
ATOM 7410 N N . VAL A 1 923 ? 14.668 17.460 -12.354 1.00 34.22 923 VAL A N 1
ATOM 7411 C CA . VAL A 1 923 ? 15.141 18.822 -12.038 1.00 34.22 923 VAL A CA 1
ATOM 7412 C C . VAL A 1 923 ? 15.070 18.967 -10.515 1.00 34.22 923 VAL A C 1
ATOM 7414 O O . VAL A 1 923 ? 14.001 19.290 -9.987 1.00 34.22 923 VAL A O 1
ATOM 7417 N N . PRO A 1 924 ? 16.139 18.657 -9.761 1.00 33.91 924 PRO A N 1
ATOM 7418 C CA . PRO A 1 924 ? 16.350 19.342 -8.497 1.00 33.91 924 PRO A CA 1
ATOM 7419 C C . PRO A 1 924 ? 16.737 20.808 -8.791 1.00 33.91 924 PRO A C 1
ATOM 7421 O O . PRO A 1 924 ? 17.216 21.102 -9.888 1.00 33.91 924 PRO A O 1
ATOM 7424 N N . PRO A 1 925 ? 16.508 21.748 -7.857 1.00 33.31 925 PRO A N 1
ATOM 7425 C CA . PRO A 1 925 ? 16.932 23.131 -8.038 1.00 33.31 925 PRO A CA 1
ATOM 7426 C C . PRO A 1 925 ? 18.443 23.194 -8.300 1.00 33.31 925 PRO A C 1
ATOM 7428 O O . PRO A 1 925 ? 19.208 22.460 -7.678 1.00 33.31 925 PRO A O 1
ATOM 7431 N N . VAL A 1 926 ? 18.796 24.062 -9.251 1.00 33.50 926 VAL A N 1
ATOM 7432 C CA . VAL A 1 926 ? 20.126 24.401 -9.778 1.00 33.50 926 VAL A CA 1
ATOM 7433 C C . VAL A 1 926 ? 21.288 24.084 -8.831 1.00 33.50 926 VAL A C 1
ATOM 7435 O O . VAL A 1 926 ? 21.305 24.491 -7.670 1.00 33.50 926 VAL A O 1
ATOM 7438 N N . ASP A 1 927 ? 22.292 23.411 -9.391 1.00 42.00 927 ASP A N 1
ATOM 7439 C CA . ASP A 1 927 ? 23.634 23.279 -8.836 1.00 42.00 927 ASP A CA 1
ATOM 7440 C C . ASP A 1 927 ? 24.277 24.669 -8.665 1.00 42.00 927 ASP A C 1
ATOM 7442 O O . ASP A 1 927 ? 24.677 25.317 -9.635 1.00 42.00 927 ASP A O 1
ATOM 7446 N N . GLU A 1 928 ? 24.365 25.139 -7.416 1.00 38.97 928 GLU A N 1
ATOM 7447 C CA . GLU A 1 928 ? 25.006 26.410 -7.053 1.00 38.97 928 GLU A CA 1
ATOM 7448 C C . GLU A 1 928 ? 26.458 26.522 -7.551 1.00 38.97 928 GLU A C 1
ATOM 7450 O O . GLU A 1 928 ? 26.963 27.637 -7.678 1.00 38.97 928 GLU A O 1
ATOM 7455 N N . VAL A 1 929 ? 27.139 25.407 -7.836 1.00 39.50 929 VAL A N 1
ATOM 7456 C CA . VAL A 1 929 ? 28.557 25.397 -8.219 1.00 39.50 929 VAL A CA 1
ATOM 7457 C C . VAL A 1 929 ? 28.739 25.754 -9.697 1.00 39.50 929 VAL A C 1
ATOM 7459 O O . VAL A 1 929 ? 29.645 26.513 -10.028 1.00 39.50 929 VAL A O 1
ATOM 7462 N N . ALA A 1 930 ? 27.839 25.321 -10.587 1.00 39.91 930 ALA A N 1
ATOM 7463 C CA . ALA A 1 930 ? 27.894 25.686 -12.009 1.00 39.91 930 ALA A CA 1
ATOM 7464 C C . ALA A 1 930 ? 27.546 27.170 -12.252 1.00 39.91 930 ALA A C 1
ATOM 7466 O O . ALA A 1 930 ? 28.136 27.811 -13.118 1.00 39.91 930 ALA A O 1
ATOM 7467 N N . TRP A 1 931 ? 26.642 27.741 -11.447 1.00 38.84 931 TRP A N 1
ATOM 7468 C CA . TRP A 1 931 ? 26.287 29.166 -11.510 1.00 38.84 931 TRP A CA 1
ATOM 7469 C C . TRP A 1 931 ? 27.403 30.083 -10.979 1.00 38.84 931 TRP A C 1
ATOM 7471 O O . TRP A 1 931 ? 27.622 31.158 -11.532 1.00 38.84 931 TRP A O 1
ATOM 7481 N N . ARG A 1 932 ? 28.135 29.649 -9.940 1.00 36.09 932 ARG A N 1
ATOM 7482 C CA . ARG A 1 932 ? 29.297 30.378 -9.391 1.00 36.09 932 ARG A CA 1
ATOM 7483 C C . ARG A 1 932 ? 30.555 30.287 -10.257 1.00 36.09 932 ARG A C 1
ATOM 7485 O O . ARG A 1 932 ? 31.442 31.098 -10.074 1.00 36.09 932 ARG A O 1
ATOM 7492 N N . ASN A 1 933 ? 30.643 29.319 -11.169 1.00 37.00 933 ASN A N 1
ATOM 7493 C CA . ASN A 1 933 ? 31.823 29.140 -12.025 1.00 37.00 933 ASN A CA 1
ATOM 7494 C C . ASN A 1 933 ? 31.670 29.787 -13.415 1.00 37.00 933 ASN A C 1
ATOM 7496 O O . ASN A 1 933 ? 32.662 29.942 -14.119 1.00 37.00 933 ASN A O 1
ATOM 7500 N N . ALA A 1 934 ? 30.449 30.158 -13.824 1.00 33.25 934 ALA A N 1
ATOM 7501 C CA . ALA A 1 934 ? 30.199 30.898 -15.068 1.00 33.25 934 ALA A CA 1
ATOM 7502 C C . ALA A 1 934 ? 30.329 32.424 -14.904 1.00 33.25 934 ALA A C 1
ATOM 7504 O O . ALA A 1 934 ? 30.389 33.140 -15.898 1.00 33.25 934 ALA A O 1
ATOM 7505 N N . ASN A 1 935 ? 30.381 32.907 -13.663 1.00 34.03 935 ASN A N 1
ATOM 7506 C CA . ASN A 1 935 ? 30.756 34.270 -13.323 1.00 34.03 935 ASN A CA 1
ATOM 7507 C C . ASN A 1 935 ? 31.738 34.183 -12.157 1.00 34.03 935 ASN A C 1
ATOM 7509 O O . ASN A 1 935 ? 31.328 33.807 -11.059 1.00 34.03 935 ASN A O 1
ATOM 7513 N N . GLU A 1 936 ? 33.002 34.520 -12.401 1.00 34.91 936 GLU A N 1
ATOM 7514 C CA . GLU A 1 936 ? 33.812 35.140 -11.346 1.00 34.91 936 GLU A CA 1
ATOM 7515 C C . GLU A 1 936 ? 33.042 36.285 -10.669 1.00 34.91 936 GLU A C 1
ATOM 7517 O O . GLU A 1 936 ? 32.313 37.022 -11.383 1.00 34.91 936 GLU A O 1
#